Protein 4PSR (pdb70)

B-factor: mean 20.12, std 11.34, range [6.2, 106.69]

Nearest PDB structures (foldseek):
  4ni3-assembly1_A  TM=9.992E-01  e=0.000E+00  Fusarium graminearum
  7lnp-assembly2_C  TM=8.003E-01  e=1.359E-47  Phocaeicola plebeius DSM 17135
  7lk7-assembly1_A  TM=7.945E-01  e=8.583E-47  Phocaeicola plebeius DSM 17135
  7ljj-assembly1_A  TM=7.821E-01  e=1.859E-46  Phocaeicola plebeius DSM 17135
  7lnp-assembly4_E  TM=8.068E-01  e=2.745E-44  Phocaeicola plebeius DSM 17135

Structure (mmCIF, N/CA/C/O backbone):
data_4PSR
#
_entry.id   4PSR
#
_cell.length_a   54.153
_cell.length_b   75.989
_cell.length_c   80.970
_cell.angle_alpha   105.690
_cell.angle_beta   107.320
_cell.angle_gamma   106.930
#
_symmetry.space_group_name_H-M   'P 1'
#
loop_
_entity.id
_entity.type
_entity.pdbx_description
1 polymer 'Alpha-fucosidase GH29'
2 branched alpha-D-mannopyranose-(1-2)-alpha-D-mannopyranose-(1-2)-alpha-D-mannopyranose-(1-3)-[alpha-D-mannopyranose-(1-6)]beta-D-mannopyranose-(1-4)-2-acetamido-2-deoxy-beta-D-glucopyranose-(1-4)-2-acetamido-2-deoxy-beta-D-glucopyranose
3 branched alpha-D-mannopyranose-(1-2)-alpha-D-mannopyranose-(1-2)-alpha-D-mannopyranose-(1-3)-beta-D-mannopyranose-(1-4)-2-acetamido-2-deoxy-beta-D-glucopyranose-(1-4)-2-acetamido-2-deoxy-beta-D-glucopyranose
4 non-polymer 2-acetamido-2-deoxy-beta-D-glucopyranose
5 non-polymer 2-AMINO-2-HYDROXYMETHYL-PROPANE-1,3-DIOL
6 non-polymer 'SODIUM ION'
7 non-polymer GLYCEROL
8 non-polymer beta-L-fucopyranose
9 water water
#
loop_
_atom_site.group_PDB
_atom_site.id
_atom_site.type_symbol
_atom_site.label_atom_id
_atom_site.label_alt_id
_atom_site.label_comp_id
_atom_site.label_asym_id
_atom_site.label_entity_id
_atom_site.label_seq_id
_atom_site.pdbx_PDB_ins_code
_atom_site.Cartn_x
_atom_site.Cartn_y
_atom_site.Cartn_z
_atom_site.occupancy
_atom_site.B_iso_or_equiv
_atom_site.auth_seq_id
_atom_site.auth_comp_id
_atom_site.auth_asym_id
_atom_site.auth_atom_id
_atom_site.pdbx_PDB_model_num
ATOM 1 N N . GLY A 1 5 ? 23.542 26.628 43.663 1.00 45.32 5 GLY A N 1
ATOM 2 C CA . GLY A 1 5 ? 23.512 25.178 43.665 1.00 26.99 5 GLY A CA 1
ATOM 3 C C . GLY A 1 5 ? 24.541 24.598 42.715 1.00 31.55 5 GLY A C 1
ATOM 4 O O . GLY A 1 5 ? 25.152 25.326 41.931 1.00 28.71 5 GLY A O 1
ATOM 7 N N . PRO A 1 6 ? 24.733 23.276 42.752 1.00 28.86 6 PRO A N 1
ATOM 8 C CA . PRO A 1 6 ? 25.831 22.748 41.938 1.00 31.25 6 PRO A CA 1
ATOM 9 C C . PRO A 1 6 ? 25.552 22.682 40.440 1.00 27.25 6 PRO A C 1
ATOM 10 O O . PRO A 1 6 ? 26.492 22.433 39.698 1.00 29.96 6 PRO A O 1
ATOM 21 N N . TYR A 1 7 ? 24.309 22.873 39.996 1.00 18.03 7 TYR A N 1
ATOM 22 C CA . TYR A 1 7 ? 23.996 22.759 38.580 1.00 15.52 7 TYR A CA 1
ATOM 23 C C . TYR A 1 7 ? 24.216 24.050 37.841 1.00 17.29 7 TYR A C 1
ATOM 24 O O . TYR A 1 7 ? 23.876 25.118 38.331 1.00 17.34 7 TYR A O 1
ATOM 42 N N . GLU A 1 8 ? 24.786 23.931 36.649 1.00 19.08 8 GLU A N 1
ATOM 43 C CA . GLU A 1 8 ? 24.923 25.049 35.735 1.00 16.89 8 GLU A CA 1
ATOM 44 C C . GLU A 1 8 ? 24.005 24.823 34.560 1.00 16.02 8 GLU A C 1
ATOM 45 O O . GLU A 1 8 ? 23.590 23.689 34.306 1.00 16.08 8 GLU A O 1
ATOM 57 N N . ALA A 1 9 ? 23.694 25.884 33.833 1.00 14.95 9 ALA A N 1
ATOM 58 C CA . ALA A 1 9 ? 22.828 25.805 32.671 1.00 15.52 9 ALA A CA 1
ATOM 59 C C . ALA A 1 9 ? 23.572 25.288 31.428 1.00 14.44 9 ALA A C 1
ATOM 60 O O . ALA A 1 9 ? 23.732 26.000 30.425 1.00 16.68 9 ALA A O 1
ATOM 67 N N . THR A 1 10 ? 24.002 24.026 31.509 1.00 18.42 10 THR A N 1
ATOM 68 C CA . THR A 1 10 ? 24.601 23.297 30.392 1.00 16.39 10 THR A CA 1
ATOM 69 C C . THR A 1 10 ? 24.076 21.865 30.355 1.00 16.51 10 THR A C 1
ATOM 70 O O . THR A 1 10 ? 23.598 21.327 31.369 1.00 15.79 10 THR A O 1
ATOM 81 N N . TRP A 1 11 ? 24.163 21.220 29.200 1.00 15.53 11 TRP A N 1
ATOM 82 C CA . TRP A 1 11 ? 23.684 19.836 29.102 1.00 15.63 11 TRP A CA 1
ATOM 83 C C . TRP A 1 11 ? 24.543 18.924 29.964 1.00 13.78 11 TRP A C 1
ATOM 84 O O . TRP A 1 11 ? 24.042 18.058 30.673 1.00 15.42 11 TRP A O 1
ATOM 105 N N . GLU A 1 12 ? 25.848 19.148 29.963 1.00 17.55 12 GLU A N 1
ATOM 106 C CA . GLU A 1 12 ? 26.738 18.257 30.648 1.00 15.83 12 GLU A CA 1
ATOM 107 C C . GLU A 1 12 ? 26.548 18.331 32.175 1.00 16.97 12 GLU A C 1
ATOM 108 O O . GLU A 1 12 ? 26.603 17.314 32.864 1.00 19.73 12 GLU A O 1
ATOM 120 N N . SER A 1 13 ? 26.264 19.522 32.697 1.00 16.89 13 SER A N 1
ATOM 121 C CA . SER A 1 13 ? 26.012 19.686 34.132 1.00 14.80 13 SER A CA 1
ATOM 122 C C . SER A 1 13 ? 24.660 19.061 34.551 1.00 14.13 13 SER A C 1
ATOM 123 O O . SER A 1 13 ? 24.591 18.287 35.501 1.00 15.79 13 SER A O 1
ATOM 131 N N . THR A 1 14 ? 23.617 19.403 33.799 1.00 14.53 14 THR A N 1
ATOM 132 C CA . THR A 1 14 ? 22.268 18.935 34.132 1.00 13.05 14 THR A CA 1
ATOM 133 C C . THR A 1 14 ? 22.110 17.431 33.894 1.00 16.57 14 THR A C 1
ATOM 134 O O . THR A 1 14 ? 21.277 16.810 34.545 1.00 14.56 14 THR A O 1
ATOM 145 N N . ASP A 1 15 ? 22.931 16.831 33.021 1.00 14.91 15 ASP A N 1
ATOM 146 C CA . ASP A 1 15 ? 22.893 15.386 32.766 1.00 15.21 15 ASP A CA 1
ATOM 147 C C . ASP A 1 15 ? 23.103 14.613 34.060 1.00 15.81 15 ASP A C 1
ATOM 148 O O . ASP A 1 15 ? 22.626 13.472 34.208 1.00 16.05 15 ASP A O 1
ATOM 157 N N . LYS A 1 16 ? 23.841 15.185 35.003 1.00 15.64 16 LYS A N 1
ATOM 158 C CA . LYS A 1 16 ? 24.157 14.463 36.225 1.00 15.96 16 LYS A CA 1
ATOM 159 C C . LYS A 1 16 ? 22.962 14.288 37.186 1.00 17.18 16 LYS A C 1
ATOM 160 O O . LYS A 1 16 ? 23.022 13.511 38.134 1.00 17.31 16 LYS A O 1
ATOM 179 N N . HIS A 1 17 ? 21.889 15.037 36.954 1.00 15.28 17 HIS A N 1
ATOM 180 C CA . HIS A 1 17 ? 20.678 14.861 37.743 1.00 13.21 17 HIS A CA 1
ATOM 181 C C . HIS A 1 17 ? 20.103 13.472 37.516 1.00 12.38 17 HIS A C 1
ATOM 182 O O . HIS A 1 17 ? 20.050 13.002 36.385 1.00 13.70 17 HIS A O 1
ATOM 195 N N . ASN A 1 18 ? 19.676 12.830 38.596 1.00 12.57 18 ASN A N 1
ATOM 196 C CA . ASN A 1 18 ? 19.105 11.477 38.527 1.00 13.88 18 ASN A CA 1
ATOM 197 C C . ASN A 1 18 ? 17.667 11.594 38.023 1.00 12.75 18 ASN A C 1
ATOM 198 O O . ASN A 1 18 ? 16.802 12.135 38.718 1.00 13.84 18 ASN A O 1
ATOM 209 N N . ALA A 1 19 ? 17.417 11.105 36.817 1.00 12.01 19 ALA A N 1
ATOM 210 C CA . ALA A 1 19 ? 16.151 11.371 36.146 1.00 11.69 19 ALA A CA 1
ATOM 211 C C . ALA A 1 19 ? 14.931 10.815 36.879 1.00 12.40 19 ALA A C 1
ATOM 212 O O . ALA A 1 19 ? 13.921 11.491 37.015 1.00 12.42 19 ALA A O 1
ATOM 219 N N . ALA A 1 20 ? 15.048 9.573 37.299 1.00 11.09 20 ALA A N 1
ATOM 220 C CA . ALA A 1 20 ? 13.918 8.813 37.865 1.00 10.76 20 ALA A CA 1
ATOM 221 C C . ALA A 1 20 ? 14.350 8.258 39.211 1.00 11.21 20 ALA A C 1
ATOM 222 O O . ALA A 1 20 ? 14.894 7.144 39.291 1.00 12.30 20 ALA A O 1
ATOM 229 N N . PRO A 1 21 ? 14.120 9.024 40.280 1.00 12.22 21 PRO A N 1
ATOM 230 C CA . PRO A 1 21 ? 14.567 8.560 41.607 1.00 11.40 21 PRO A CA 1
ATOM 231 C C . PRO A 1 21 ? 13.730 7.375 42.087 1.00 11.28 21 PRO A C 1
ATOM 232 O O . PRO A 1 21 ? 12.654 7.107 41.563 1.00 12.04 21 PRO A O 1
ATOM 243 N N . GLU A 1 22 ? 14.227 6.660 43.081 1.00 11.33 22 GLU A N 1
ATOM 244 C CA . GLU A 1 22 ? 13.558 5.448 43.537 1.00 11.92 22 GLU A CA 1
ATOM 245 C C . GLU A 1 22 ? 12.110 5.684 43.976 1.00 10.86 22 GLU A C 1
ATOM 246 O O . GLU A 1 22 ? 11.247 4.847 43.646 1.00 10.97 22 GLU A O 1
ATOM 258 N N . TRP A 1 23 ? 11.802 6.792 44.637 1.00 10.89 23 TRP A N 1
ATOM 259 C CA . TRP A 1 23 ? 10.415 7.008 45.065 1.00 11.32 23 TRP A CA 1
ATOM 260 C C . TRP A 1 23 ? 9.465 7.076 43.856 1.00 10.97 23 TRP A C 1
ATOM 261 O O . TRP A 1 23 ? 8.294 6.643 43.941 1.00 12.30 23 TRP A O 1
ATOM 282 N N . TYR A 1 24 ? 9.948 7.631 42.749 1.00 10.28 24 TYR A N 1
ATOM 283 C CA . TYR A 1 24 ? 9.132 7.792 41.555 1.00 10.32 24 TYR A CA 1
ATOM 284 C C . TYR A 1 24 ? 8.939 6.456 40.855 1.00 10.34 24 TYR A C 1
ATOM 285 O O . TYR A 1 24 ? 7.850 6.145 40.390 1.00 11.32 24 TYR A O 1
ATOM 303 N N . ARG A 1 25 ? 9.972 5.630 40.820 1.00 10.11 25 ARG A N 1
ATOM 304 C CA . ARG A 1 25 ? 9.842 4.281 40.295 1.00 9.84 25 ARG A CA 1
ATOM 305 C C . ARG A 1 25 ? 8.911 3.427 41.154 1.00 10.40 25 ARG A C 1
ATOM 306 O O . ARG A 1 25 ? 8.208 2.542 40.637 1.00 12.37 25 ARG A O 1
ATOM 327 N N . ASP A 1 26 ? 8.882 3.699 42.451 1.00 11.10 26 ASP A N 1
ATOM 328 C CA . ASP A 1 26 ? 8.018 2.951 43.347 1.00 11.10 26 ASP A CA 1
ATOM 329 C C . ASP A 1 26 ? 6.556 3.346 43.206 1.00 10.02 26 ASP A C 1
ATOM 330 O O . ASP A 1 26 ? 5.667 2.581 43.590 1.00 11.19 26 ASP A O 1
ATOM 339 N N . ALA A 1 27 ? 6.309 4.565 42.748 1.00 10.80 27 ALA A N 1
ATOM 340 C CA . ALA A 1 27 ? 4.988 5.176 42.842 1.00 10.85 27 ALA A CA 1
ATOM 341 C C . ALA A 1 27 ? 3.932 4.575 41.932 1.00 9.86 27 ALA A C 1
ATOM 342 O O . ALA A 1 27 ? 2.802 4.382 42.378 1.00 10.53 27 ALA A O 1
ATOM 349 N N . LYS A 1 28 ? 4.305 4.350 40.671 1.00 8.87 28 LYS A N 1
ATOM 350 C CA . LYS A 1 28 ? 3.507 3.690 39.634 1.00 9.18 28 LYS A CA 1
ATOM 351 C C . LYS A 1 28 ? 2.313 4.439 39.072 1.00 10.02 28 LYS A C 1
ATOM 352 O O . LYS A 1 28 ? 2.130 4.452 37.850 1.00 11.03 28 LYS A O 1
ATOM 371 N N . PHE A 1 29 ? 1.498 5.030 39.938 1.00 10.39 29 PHE A N 1
ATOM 372 C CA . PHE A 1 29 ? 0.191 5.564 39.568 1.00 9.28 29 PHE A CA 1
ATOM 373 C C . PHE A 1 29 ? 0.029 6.949 40.161 1.00 10.36 29 PHE A C 1
ATOM 374 O O . PHE A 1 29 ? 0.234 7.154 41.361 1.00 11.32 29 PHE A O 1
ATOM 391 N N . GLY A 1 30 ? -0.279 7.920 39.294 1.00 9.98 30 GLY A N 1
ATOM 392 C CA . GLY A 1 30 ? -0.619 9.269 39.697 1.00 9.95 30 GLY A CA 1
ATOM 393 C C . GLY A 1 30 ? -1.860 9.783 38.994 1.00 9.35 30 GLY A C 1
ATOM 394 O O . GLY A 1 30 ? -2.359 9.156 38.047 1.00 9.87 30 GLY A O 1
ATOM 398 N N . VAL A 1 31 ? -2.385 10.907 39.466 1.00 8.78 31 VAL A N 1
ATOM 399 C CA . VAL A 1 31 ? -3.562 11.527 38.887 1.00 8.93 31 VAL A CA 1
ATOM 400 C C . VAL A 1 31 ? -3.362 13.030 38.720 1.00 9.59 31 VAL A C 1
ATOM 401 O O . VAL A 1 31 ? -2.902 13.724 39.614 1.00 9.85 31 VAL A O 1
ATOM 414 N N . TYR A 1 32 ? -3.766 13.551 37.569 1.00 8.96 32 TYR A N 1
ATOM 415 C CA . TYR A 1 32 ? -3.812 14.986 37.342 1.00 9.39 32 TYR A CA 1
ATOM 416 C C . TYR A 1 32 ? -5.103 15.370 36.640 1.00 9.35 32 TYR A C 1
ATOM 417 O O . TYR A 1 32 ? -5.919 14.511 36.334 1.00 8.55 32 TYR A O 1
ATOM 435 N N . TRP A 1 33 ? -5.312 16.667 36.453 1.00 9.62 33 TRP A N 1
ATOM 436 C CA . TRP A 1 33 ? -6.578 17.137 35.923 1.00 8.91 33 TRP A CA 1
ATOM 437 C C . TRP A 1 33 ? -6.408 18.344 35.011 1.00 9.92 33 TRP A C 1
ATOM 438 O O . TRP A 1 33 ? -5.823 19.349 35.390 1.00 10.19 33 TRP A O 1
ATOM 459 N N . HIS A 1 34 ? -6.979 18.207 33.823 1.00 10.37 34 HIS A N 1
ATOM 460 C CA . HIS A 1 34 ? -7.092 19.312 32.879 1.00 9.99 34 HIS A CA 1
ATOM 461 C C . HIS A 1 34 ? -8.360 20.101 33.200 1.00 9.05 34 HIS A C 1
ATOM 462 O O . HIS A 1 34 ? -9.419 19.847 32.634 1.00 11.27 34 HIS A O 1
ATOM 475 N N . TRP A 1 35 ? -8.212 21.092 34.064 1.00 10.59 35 TRP A N 1
ATOM 476 C CA . TRP A 1 35 ? -9.328 21.921 34.490 1.00 9.60 35 TRP A CA 1
ATOM 477 C C . TRP A 1 35 ? -8.871 23.345 34.483 1.00 9.41 35 TRP A C 1
ATOM 478 O O . TRP A 1 35 ? -7.874 23.683 35.112 1.00 11.36 35 TRP A O 1
ATOM 499 N N . GLY A 1 36 ? -9.584 24.202 33.763 1.00 10.40 36 GLY A N 1
ATOM 500 C CA . GLY A 1 36 ? -9.199 25.604 33.698 1.00 10.96 36 GLY A CA 1
ATOM 501 C C . GLY A 1 36 ? -10.166 26.435 32.871 1.00 9.42 36 GLY A C 1
ATOM 502 O O . GLY A 1 36 ? -11.264 26.002 32.614 1.00 10.35 36 GLY A O 1
ATOM 506 N N . ALA A 1 37 ? -9.731 27.623 32.469 1.00 12.07 37 ALA A N 1
ATOM 507 C CA . ALA A 1 37 ? -10.587 28.478 31.664 1.00 10.76 37 ALA A CA 1
ATOM 508 C C . ALA A 1 37 ? -10.900 27.832 30.315 1.00 11.92 37 ALA A C 1
ATOM 509 O O . ALA A 1 37 ? -11.920 28.128 29.721 1.00 11.67 37 ALA A O 1
ATOM 516 N N . PHE A 1 38 ? -10.050 26.915 29.865 1.00 11.92 38 PHE A N 1
ATOM 517 C CA . PHE A 1 38 ? -10.315 26.176 28.625 1.00 12.33 38 PHE A CA 1
ATOM 518 C C . PHE A 1 38 ? -11.498 25.235 28.780 1.00 11.89 38 PHE A C 1
ATOM 519 O O . PHE A 1 38 ? -12.062 24.780 27.781 1.00 12.39 38 PHE A O 1
ATOM 536 N N . THR A 1 39 ? -11.913 24.957 30.021 1.00 10.80 39 THR A N 1
ATOM 537 C CA . THR A 1 39 ? -13.061 24.108 30.276 1.00 9.55 39 THR A CA 1
ATOM 538 C C . THR A 1 39 ? -14.396 24.885 30.177 1.00 10.36 39 THR A C 1
ATOM 539 O O . THR A 1 39 ? -15.462 24.278 30.096 1.00 11.29 39 THR A O 1
ATOM 550 N N . THR A 1 40 ? -14.327 26.212 30.256 1.00 11.45 40 THR A N 1
ATOM 551 C CA . THR A 1 40 ? -15.537 27.025 30.393 1.00 11.05 40 THR A CA 1
ATOM 552 C C . THR A 1 40 ? -16.602 26.717 29.322 1.00 12.61 40 THR A C 1
ATOM 553 O O . THR A 1 40 ? -17.781 26.539 29.651 1.00 13.38 40 THR A O 1
ATOM 564 N N . ALA A 1 41 ? -16.180 26.598 28.062 1.00 11.07 41 ALA A N 1
ATOM 565 C CA . ALA A 1 41 ? -17.138 26.322 26.981 1.00 13.19 41 ALA A CA 1
ATOM 566 C C . ALA A 1 41 ? -17.734 24.913 27.040 1.00 11.55 41 ALA A C 1
ATOM 567 O O . ALA A 1 41 ? -18.808 24.646 26.500 1.00 12.89 41 ALA A O 1
ATOM 574 N N . GLN A 1 42 ? -17.047 24.000 27.725 1.00 12.15 42 GLN A N 1
ATOM 575 C CA . GLN A 1 42 ? -17.470 22.603 27.814 1.00 11.10 42 GLN A CA 1
ATOM 576 C C . GLN A 1 42 ? -17.839 22.052 26.437 1.00 10.69 42 GLN A C 1
ATOM 577 O O . GLN A 1 42 ? -18.826 21.341 26.279 1.00 12.90 42 GLN A O 1
ATOM 591 N N . TYR A 1 43 ? -16.984 22.345 25.462 1.00 11.66 43 TYR A N 1
ATOM 592 C CA . TYR A 1 43 ? -17.238 21.968 24.069 1.00 13.29 43 TYR A CA 1
ATOM 593 C C . TYR A 1 43 ? -15.970 21.535 23.362 1.00 11.76 43 TYR A C 1
ATOM 594 O O . TYR A 1 43 ? -14.947 22.187 23.503 1.00 12.09 43 TYR A O 1
ATOM 612 N N . ALA A 1 44 ? -16.075 20.406 22.640 1.00 12.79 44 ALA A N 1
ATOM 613 C CA . ALA A 1 44 ? -15.028 19.834 21.778 1.00 12.30 44 ALA A CA 1
ATOM 614 C C . ALA A 1 44 ? -13.850 19.231 22.584 1.00 11.00 44 ALA A C 1
ATOM 615 O O . ALA A 1 44 ? -13.736 18.022 22.694 1.00 12.81 44 ALA A O 1
ATOM 622 N N . SER A 1 45 ? -12.979 20.083 23.110 1.00 11.45 45 SER A N 1
ATOM 623 C CA . SER A 1 45 ? -11.831 19.658 23.895 1.00 12.71 45 SER A CA 1
ATOM 624 C C . SER A 1 45 ? -11.192 20.854 24.560 1.00 12.14 45 SER A C 1
ATOM 625 O O . SER A 1 45 ? -11.631 21.996 24.412 1.00 12.38 45 SER A O 1
ATOM 633 N N . GLU A 1 46 ? -10.139 20.565 25.317 1.00 11.52 46 GLU A N 1
ATOM 634 C CA . GLU A 1 46 ? -9.300 21.596 25.895 1.00 12.18 46 GLU A CA 1
ATOM 635 C C . GLU A 1 46 ? -8.582 22.462 24.859 1.00 10.57 46 GLU A C 1
ATOM 636 O O . GLU A 1 46 ? -8.010 23.479 25.228 1.00 11.64 46 GLU A O 1
ATOM 648 N N . TRP A 1 47 ? -8.600 22.061 23.572 1.00 10.28 47 TRP A N 1
ATOM 649 C CA . TRP A 1 47 ? -8.090 22.925 22.495 1.00 10.66 47 TRP A CA 1
ATOM 650 C C . TRP A 1 47 ? -9.122 23.955 22.023 1.00 12.48 47 TRP A C 1
ATOM 651 O O . TRP A 1 47 ? -8.835 24.710 21.105 1.00 11.82 47 TRP A O 1
ATOM 672 N N . TYR A 1 48 ? -10.286 24.016 22.649 1.00 11.31 48 TYR A N 1
ATOM 673 C CA . TYR A 1 48 ? -11.301 25.022 22.265 1.00 10.43 48 TYR A CA 1
ATOM 674 C C . TYR A 1 48 ? -10.744 26.438 22.133 1.00 13.18 48 TYR A C 1
ATOM 675 O O . TYR A 1 48 ? -11.101 27.128 21.186 1.00 12.19 48 TYR A O 1
ATOM 693 N N . PRO A 1 49 ? -9.863 26.891 23.045 1.00 10.97 49 PRO A N 1
ATOM 694 C CA . PRO A 1 49 ? -9.353 28.262 22.894 1.00 11.57 49 PRO A CA 1
ATOM 695 C C . PRO A 1 49 ? -8.649 28.510 21.564 1.00 12.09 49 PRO A C 1
ATOM 696 O O . PRO A 1 49 ? -8.661 29.657 21.076 1.00 12.66 49 PRO A O 1
ATOM 707 N N . ARG A 1 50 ? -7.973 27.488 21.036 1.00 12.54 50 ARG A N 1
ATOM 708 C CA . ARG A 1 50 ? -7.322 27.572 19.719 1.00 12.68 50 ARG A CA 1
ATOM 709 C C . ARG A 1 50 ? -8.354 27.444 18.598 1.00 12.76 50 ARG A C 1
ATOM 710 O O . ARG A 1 50 ? -8.383 28.266 17.655 1.00 12.97 50 ARG A O 1
ATOM 731 N N . ASN A 1 51 ? -9.195 26.423 18.672 1.00 12.68 51 ASN A N 1
ATOM 732 C CA . ASN A 1 51 ? -10.064 26.097 17.539 1.00 12.21 51 ASN A CA 1
ATOM 733 C C . ASN A 1 51 ? -11.268 27.028 17.387 1.00 15.25 51 ASN A C 1
ATOM 734 O O . ASN A 1 51 ? -11.835 27.090 16.301 1.00 14.03 51 ASN A O 1
ATOM 745 N N . MET A 1 52 ? -11.671 27.745 18.430 1.00 12.98 52 MET A N 1
ATOM 746 C CA . MET A 1 52 ? -12.770 28.693 18.322 1.00 11.73 52 MET A CA 1
ATOM 747 C C . MET A 1 52 ? -12.464 29.763 17.256 1.00 13.96 52 MET A C 1
ATOM 748 O O . MET A 1 52 ? -13.391 30.393 16.730 1.00 13.92 52 MET A O 1
ATOM 762 N N . TYR A 1 53 ? -11.189 29.992 16.983 1.00 13.07 53 TYR A N 1
ATOM 763 C CA . TYR A 1 53 ? -10.762 30.978 15.988 1.00 14.14 53 TYR A CA 1
ATOM 764 C C . TYR A 1 53 ? -10.489 30.368 14.608 1.00 16.93 53 TYR A C 1
ATOM 765 O O . TYR A 1 53 ? -10.281 31.101 13.649 1.00 16.17 53 TYR A O 1
ATOM 783 N N . GLU A 1 54 ? -10.428 29.052 14.517 1.00 13.56 54 GLU A N 1
ATOM 784 C CA . GLU A 1 54 ? -9.968 28.392 13.290 1.00 15.25 54 GLU A CA 1
ATOM 785 C C . GLU A 1 54 ? -10.981 28.625 12.162 1.00 15.88 54 GLU A C 1
ATOM 786 O O . GLU A 1 54 ? -12.159 28.436 12.357 1.00 18.20 54 GLU A O 1
ATOM 798 N N . PRO A 1 55 ? -10.504 29.020 10.970 1.00 15.36 55 PRO A N 1
ATOM 799 C CA . PRO A 1 55 ? -11.454 29.201 9.866 1.00 16.09 55 PRO A CA 1
ATOM 800 C C . PRO A 1 55 ? -12.244 27.945 9.560 1.00 16.77 55 PRO A C 1
ATOM 801 O O . PRO A 1 55 ? -11.671 26.861 9.498 1.00 20.01 55 PRO A O 1
ATOM 812 N N . ASP A 1 56 ? -13.551 28.117 9.392 1.00 18.62 56 ASP A N 1
ATOM 813 C CA . ASP A 1 56 ? -14.451 27.052 8.959 1.00 20.86 56 ASP A CA 1
ATOM 814 C C . ASP A 1 56 ? -14.563 25.857 9.928 1.00 23.46 56 ASP A C 1
ATOM 815 O O . ASP A 1 56 ? -15.059 24.792 9.543 1.00 28.46 56 ASP A O 1
ATOM 824 N N . SER A 1 57 ? -14.143 26.004 11.184 1.00 19.89 57 SER A N 1
ATOM 825 C CA . SER A 1 57 ? -14.186 24.844 12.082 1.00 17.98 57 SER A CA 1
ATOM 826 C C . SER A 1 57 ? -15.528 24.677 12.784 1.00 15.14 57 SER A C 1
ATOM 827 O O . SER A 1 57 ? -16.300 25.619 12.912 1.00 16.53 57 SER A O 1
ATOM 835 N N . ASP A 1 58 ? -15.788 23.469 13.265 1.00 15.91 58 ASP A N 1
ATOM 836 C CA . ASP A 1 58 ? -16.972 23.238 14.056 1.00 16.45 58 ASP A CA 1
ATOM 837 C C . ASP A 1 58 ? -16.945 24.084 15.337 1.00 14.84 58 ASP A C 1
ATOM 838 O O . ASP A 1 58 ? -17.979 24.578 15.761 1.00 16.58 58 ASP A O 1
ATOM 847 N N . GLN A 1 59 ? -15.762 24.257 15.918 1.00 14.27 59 GLN A N 1
ATOM 848 C CA . GLN A 1 59 ? -15.641 25.042 17.150 1.00 14.69 59 GLN A CA 1
ATOM 849 C C . GLN A 1 59 ? -15.944 26.504 16.914 1.00 14.74 59 GLN A C 1
ATOM 850 O O . GLN A 1 59 ? -16.613 27.132 17.730 1.00 13.84 59 GLN A O 1
ATOM 864 N N . ARG A 1 60 ? -15.485 27.050 15.793 1.00 14.20 60 ARG A N 1
ATOM 865 C CA . ARG A 1 60 ? -15.831 28.427 15.435 1.00 14.00 60 ARG A CA 1
ATOM 866 C C . ARG A 1 60 ? -17.324 28.590 15.211 1.00 13.50 60 ARG A C 1
ATOM 867 O O . ARG A 1 60 ? -17.895 29.591 15.609 1.00 14.79 60 ARG A O 1
ATOM 888 N N . LYS A 1 61 ? -17.947 27.611 14.557 1.00 15.53 61 LYS A N 1
ATOM 889 C CA . LYS A 1 61 ? -19.383 27.659 14.285 1.00 18.06 61 LYS A CA 1
ATOM 890 C C . LYS A 1 61 ? -20.137 27.685 15.604 1.00 15.10 61 LYS A C 1
ATOM 891 O O . LYS A 1 61 ? -21.029 28.515 15.821 1.00 17.91 61 LYS A O 1
ATOM 910 N N . HIS A 1 62 ? -19.756 26.787 16.519 1.00 13.55 62 HIS A N 1
ATOM 911 C CA . HIS A 1 62 ? -20.398 26.720 17.828 1.00 16.08 62 HIS A CA 1
ATOM 912 C C . HIS A 1 62 ? -20.203 28.040 18.575 1.00 15.35 62 HIS A C 1
ATOM 913 O O . HIS A 1 62 ? -21.148 28.569 19.182 1.00 14.94 62 HIS A O 1
ATOM 926 N N . HIS A 1 63 ? -18.981 28.557 18.548 1.00 14.54 63 HIS A N 1
ATOM 927 C CA . HIS A 1 63 ? -18.673 29.786 19.258 1.00 15.07 63 HIS A CA 1
ATOM 928 C C . HIS A 1 63 ? -19.523 30.938 18.746 1.00 14.65 63 HIS A C 1
ATOM 929 O O . HIS A 1 63 ? -20.073 31.742 19.518 1.00 14.95 63 HIS A O 1
ATOM 942 N N . THR A 1 64 ? -19.602 31.013 17.419 1.00 15.00 64 THR A N 1
ATOM 943 C CA . THR A 1 64 ? -20.308 32.100 16.752 1.00 14.40 64 THR A CA 1
ATOM 944 C C . THR A 1 64 ? -21.801 32.041 17.062 1.00 16.63 64 THR A C 1
ATOM 945 O O . THR A 1 64 ? -22.425 33.067 17.319 1.00 18.07 64 THR A O 1
ATOM 956 N N . GLU A 1 65 ? -22.367 30.832 17.102 1.00 13.31 65 GLU A N 1
ATOM 957 C CA . GLU A 1 65 ? -23.774 30.682 17.453 1.00 14.22 65 GLU A CA 1
ATOM 958 C C . GLU A 1 65 ? -24.109 30.922 18.930 1.00 15.29 65 GLU A C 1
ATOM 959 O O . GLU A 1 65 ? -25.203 31.373 19.266 1.00 19.66 65 GLU A O 1
ATOM 971 N N . THR A 1 66 ? -23.170 30.583 19.815 1.00 14.89 66 THR A N 1
ATOM 972 C CA . THR A 1 66 ? -23.420 30.596 21.258 1.00 14.63 66 THR A CA 1
ATOM 973 C C . THR A 1 66 ? -23.027 31.927 21.924 1.00 12.08 66 THR A C 1
ATOM 974 O O . THR A 1 66 ? -23.745 32.416 22.803 1.00 16.90 66 THR A O 1
ATOM 985 N N . TYR A 1 67 ? -21.906 32.489 21.486 1.00 15.27 67 TYR A N 1
ATOM 986 C CA . TYR A 1 67 ? -21.310 33.679 22.101 1.00 15.67 67 TYR A CA 1
ATOM 987 C C . TYR A 1 67 ? -21.290 34.873 21.159 1.00 15.94 67 TYR A C 1
ATOM 988 O O . TYR A 1 67 ? -21.815 35.949 21.484 1.00 21.64 67 TYR A O 1
ATOM 1006 N N . GLY A 1 68 ? -20.681 34.691 19.999 1.00 17.83 68 GLY A N 1
ATOM 1007 C CA . GLY A 1 68 ? -20.576 35.739 19.003 1.00 20.14 68 GLY A CA 1
ATOM 1008 C C . GLY A 1 68 ? -19.384 35.417 18.138 1.00 20.83 68 GLY A C 1
ATOM 1009 O O . GLY A 1 68 ? -18.628 34.507 18.443 1.00 17.52 68 GLY A O 1
ATOM 1013 N N . PRO A 1 69 ? -19.190 36.150 17.044 1.00 18.79 69 PRO A N 1
ATOM 1014 C CA . PRO A 1 69 ? -17.981 35.897 16.258 1.00 18.25 69 PRO A CA 1
ATOM 1015 C C . PRO A 1 69 ? -16.714 36.015 17.116 1.00 14.46 69 PRO A C 1
ATOM 1016 O O . PRO A 1 69 ? -16.652 36.911 17.953 1.00 16.31 69 PRO A O 1
ATOM 1027 N N . PRO A 1 70 ? -15.728 35.122 16.916 1.00 15.02 70 PRO A N 1
ATOM 1028 C CA . PRO A 1 70 ? -14.589 35.149 17.843 1.00 15.74 70 PRO A CA 1
ATOM 1029 C C . PRO A 1 70 ? -13.767 36.427 17.760 1.00 15.77 70 PRO A C 1
ATOM 1030 O O . PRO A 1 70 ? -13.014 36.774 18.669 1.00 17.03 70 PRO A O 1
ATOM 1041 N N . GLU A 1 71 ? -13.897 37.152 16.641 1.00 17.55 71 GLU A N 1
ATOM 1042 C CA . GLU A 1 71 ? -13.222 38.443 16.501 1.00 16.90 71 GLU A CA 1
ATOM 1043 C C . GLU A 1 71 ? -13.795 39.543 17.421 1.00 14.95 71 GLU A C 1
ATOM 1044 O O . GLU A 1 71 ? -13.108 40.537 17.715 1.00 20.87 71 GLU A O 1
ATOM 1056 N N . GLU A 1 72 ? -15.041 39.368 17.853 1.00 15.61 72 GLU A N 1
ATOM 1057 C CA . GLU A 1 72 ? -15.690 40.254 18.825 1.00 18.25 72 GLU A CA 1
ATOM 1058 C C . GLU A 1 72 ? -15.720 39.638 20.241 1.00 17.53 72 GLU A C 1
ATOM 1059 O O . GLU A 1 72 ? -15.512 40.345 21.223 1.00 19.73 72 GLU A O 1
ATOM 1071 N N . TRP A 1 73 ? -15.984 38.336 20.329 1.00 14.55 73 TRP A N 1
ATOM 1072 C CA . TRP A 1 73 ? -16.114 37.616 21.608 1.00 13.55 73 TRP A CA 1
ATOM 1073 C C . TRP A 1 73 ? -14.914 36.676 21.674 1.00 11.96 73 TRP A C 1
ATOM 1074 O O . TRP A 1 73 ? -15.011 35.485 21.361 1.00 14.08 73 TRP A O 1
ATOM 1095 N N . GLY A 1 74 ? -13.761 37.232 22.026 1.00 12.81 74 GLY A N 1
ATOM 1096 C CA . GLY A 1 74 ? -12.529 36.481 22.024 1.00 12.90 74 GLY A CA 1
ATOM 1097 C C . GLY A 1 74 ? -12.371 35.578 23.241 1.00 12.33 74 GLY A C 1
ATOM 1098 O O . GLY A 1 74 ? -13.147 35.635 24.214 1.00 13.07 74 GLY A O 1
ATOM 1102 N N . TYR A 1 75 ? -11.341 34.740 23.191 1.00 13.43 75 TYR A N 1
ATOM 1103 C CA . TYR A 1 75 ? -11.109 33.778 24.268 1.00 11.61 75 TYR A CA 1
ATOM 1104 C C . TYR A 1 75 ? -10.964 34.467 25.630 1.00 11.66 75 TYR A C 1
ATOM 1105 O O . TYR A 1 75 ? -11.412 33.947 26.658 1.00 11.94 75 TYR A O 1
ATOM 1123 N N . GLU A 1 76 ? -10.380 35.652 25.634 1.00 12.79 76 GLU A N 1
ATOM 1124 C CA . GLU A 1 76 ? -10.175 36.377 26.875 1.00 12.92 76 GLU A CA 1
ATOM 1125 C C . GLU A 1 76 ? -11.489 36.638 27.621 1.00 12.18 76 GLU A C 1
ATOM 1126 O O . GLU A 1 76 ? -11.493 36.788 28.851 1.00 13.41 76 GLU A O 1
ATOM 1138 N N . ASN A 1 77 ? -12.621 36.671 26.912 1.00 12.34 77 ASN A N 1
ATOM 1139 C CA . ASN A 1 77 ? -13.911 36.842 27.589 1.00 13.52 77 ASN A CA 1
ATOM 1140 C C . ASN A 1 77 ? -14.266 35.694 28.557 1.00 12.96 77 ASN A C 1
ATOM 1141 O O . ASN A 1 77 ? -15.051 35.896 29.496 1.00 12.36 77 ASN A O 1
ATOM 1152 N N . PHE A 1 78 ? -13.787 34.468 28.307 1.00 10.98 78 PHE A N 1
ATOM 1153 C CA . PHE A 1 78 ? -14.043 33.380 29.256 1.00 11.20 78 PHE A CA 1
ATOM 1154 C C . PHE A 1 78 ? -13.361 33.643 30.608 1.00 11.20 78 PHE A C 1
ATOM 1155 O O . PHE A 1 78 ? -13.853 33.202 31.655 1.00 11.92 78 PHE A O 1
ATOM 1172 N N . ILE A 1 79 ? -12.244 34.354 30.575 1.00 10.37 79 ILE A N 1
ATOM 1173 C CA . ILE A 1 79 ? -11.464 34.673 31.768 1.00 12.22 79 ILE A CA 1
ATOM 1174 C C . ILE A 1 79 ? -12.009 35.931 32.448 1.00 11.68 79 ILE A C 1
ATOM 1175 O O . ILE A 1 79 ? -12.220 35.943 33.670 1.00 13.34 79 ILE A O 1
ATOM 1191 N N . LYS A 1 80 ? -12.279 36.971 31.666 1.00 11.75 80 LYS A N 1
ATOM 1192 C CA . LYS A 1 80 ? -12.739 38.251 32.239 1.00 13.03 80 LYS A CA 1
ATOM 1193 C C . LYS A 1 80 ? -14.255 38.342 32.406 1.00 14.61 80 LYS A C 1
ATOM 1194 O O . LYS A 1 80 ? -14.755 39.190 33.169 1.00 15.90 80 LYS A O 1
ATOM 1213 N N . GLY A 1 81 ? -14.975 37.436 31.742 1.00 13.08 81 GLY A N 1
ATOM 1214 C CA . GLY A 1 81 ? -16.422 37.365 31.833 1.00 15.63 81 GLY A CA 1
ATOM 1215 C C . GLY A 1 81 ? -17.145 38.194 30.775 1.00 15.53 81 GLY A C 1
ATOM 1216 O O . GLY A 1 81 ? -16.744 39.323 30.428 1.00 17.20 81 GLY A O 1
ATOM 1220 N N . ALA A 1 82 ? -18.220 37.626 30.227 1.00 14.38 82 ALA A N 1
ATOM 1221 C CA . ALA A 1 82 ? -19.064 38.343 29.257 1.00 14.21 82 ALA A CA 1
ATOM 1222 C C . ALA A 1 82 ? -20.394 37.633 29.088 1.00 15.42 82 ALA A C 1
ATOM 1223 O O . ALA A 1 82 ? -20.538 36.480 29.466 1.00 15.18 82 ALA A O 1
ATOM 1230 N N . LYS A 1 83 ? -21.376 38.316 28.507 1.00 14.80 83 LYS A N 1
ATOM 1231 C CA . LYS A 1 83 ? -22.659 37.683 28.238 1.00 15.49 83 LYS A CA 1
ATOM 1232 C C . LYS A 1 83 ? -22.632 36.894 26.943 1.00 16.36 83 LYS A C 1
ATOM 1233 O O . LYS A 1 83 ? -22.038 37.332 25.963 1.00 16.85 83 LYS A O 1
ATOM 1252 N N . ASP A 1 84 ? -23.294 35.749 26.932 1.00 16.59 84 ASP A N 1
ATOM 1253 C CA . ASP A 1 84 ? -23.464 34.990 25.703 1.00 17.67 84 ASP A CA 1
ATOM 1254 C C . ASP A 1 84 ? -24.616 35.585 24.869 1.00 18.76 84 ASP A C 1
ATOM 1255 O O . ASP A 1 84 ? -25.178 36.618 25.240 1.00 17.28 84 ASP A O 1
ATOM 1264 N N . LYS A 1 85 ? -24.942 34.956 23.738 1.00 17.18 85 LYS A N 1
ATOM 1265 C CA . LYS A 1 85 ? -25.925 35.530 22.806 1.00 21.40 85 LYS A CA 1
ATOM 1266 C C . LYS A 1 85 ? -27.339 35.559 23.385 1.00 25.08 85 LYS A C 1
ATOM 1267 O O . LYS A 1 85 ? -28.180 36.336 22.936 1.00 33.35 85 LYS A O 1
ATOM 1286 N N . LYS A 1 86 ? -27.600 34.724 24.383 1.00 20.15 86 LYS A N 1
ATOM 1287 C CA . LYS A 1 86 ? -28.883 34.710 25.085 1.00 20.78 86 LYS A CA 1
ATOM 1288 C C . LYS A 1 86 ? -28.887 35.516 26.390 1.00 21.82 86 LYS A C 1
ATOM 1289 O O . LYS A 1 86 ? -29.836 35.432 27.176 1.00 28.70 86 LYS A O 1
ATOM 1308 N N . GLY A 1 87 ? -27.816 36.274 26.611 1.00 18.97 87 GLY A N 1
ATOM 1309 C CA . GLY A 1 87 ? -27.745 37.220 27.713 1.00 21.67 87 GLY A CA 1
ATOM 1310 C C . GLY A 1 87 ? -27.306 36.622 29.043 1.00 25.50 87 GLY A C 1
ATOM 1311 O O . GLY A 1 87 ? -27.383 37.292 30.074 1.00 26.10 87 GLY A O 1
ATOM 1315 N N . ASN A 1 88 ? -26.826 35.382 29.029 1.00 21.03 88 ASN A N 1
ATOM 1316 C CA . ASN A 1 88 ? -26.306 34.730 30.232 1.00 24.07 88 ASN A CA 1
ATOM 1317 C C . ASN A 1 88 ? -24.852 35.104 30.470 1.00 16.62 88 ASN A C 1
ATOM 1318 O O . ASN A 1 88 ? -24.062 35.068 29.555 1.00 15.48 88 ASN A O 1
ATOM 1329 N N . PHE A 1 89 ? -24.502 35.445 31.703 1.00 18.35 89 PHE A N 1
ATOM 1330 C CA . PHE A 1 89 ? -23.118 35.775 32.032 1.00 15.89 89 PHE A CA 1
ATOM 1331 C C . PHE A 1 89 ? -22.266 34.500 32.074 1.00 15.33 89 PHE A C 1
ATOM 1332 O O . PHE A 1 89 ? -22.635 33.529 32.748 1.00 18.88 89 PHE A O 1
ATOM 1349 N N . VAL A 1 90 ? -21.169 34.507 31.327 1.00 13.28 90 VAL A N 1
ATOM 1350 C CA . VAL A 1 90 ? -20.266 33.372 31.183 1.00 15.37 90 VAL A CA 1
ATOM 1351 C C . VAL A 1 90 ? -18.899 33.749 31.707 1.00 12.54 90 VAL A C 1
ATOM 1352 O O . VAL A 1 90 ? -18.336 34.774 31.334 1.00 12.13 90 VAL A O 1
ATOM 1365 N N . GLN A 1 91 ? -18.342 32.913 32.590 1.00 13.23 91 GLN A N 1
ATOM 1366 C CA . GLN A 1 91 ? -16.984 33.129 33.103 1.00 14.04 91 GLN A CA 1
ATOM 1367 C C . GLN A 1 91 ? -16.470 31.879 33.789 1.00 11.46 91 GLN A C 1
ATOM 1368 O O . GLN A 1 91 ? -17.220 31.184 34.462 1.00 13.60 91 GLN A O 1
ATOM 1382 N N . PHE A 1 92 ? -15.185 31.623 33.659 1.00 11.42 92 PHE A N 1
ATOM 1383 C CA . PHE A 1 92 ? -14.530 30.629 34.515 1.00 12.10 92 PHE A CA 1
ATOM 1384 C C . PHE A 1 92 ? -14.491 31.234 35.928 1.00 11.85 92 PHE A C 1
ATOM 1385 O O . PHE A 1 92 ? -13.722 32.179 36.196 1.00 12.20 92 PHE A O 1
ATOM 1402 N N . LYS A 1 93 ? -15.317 30.707 36.813 1.00 12.99 93 LYS A N 1
ATOM 1403 C CA . LYS A 1 93 ? -15.516 31.300 38.145 1.00 13.86 93 LYS A CA 1
ATOM 1404 C C . LYS A 1 93 ? -16.040 30.256 39.123 1.00 14.60 93 LYS A C 1
ATOM 1405 O O . LYS A 1 93 ? -17.176 30.335 39.603 1.00 14.71 93 LYS A O 1
ATOM 1424 N N . PRO A 1 94 ? -15.223 29.233 39.419 1.00 11.44 94 PRO A N 1
ATOM 1425 C CA . PRO A 1 94 ? -15.655 28.238 40.399 1.00 11.41 94 PRO A CA 1
ATOM 1426 C C . PRO A 1 94 ? -15.829 28.911 41.752 1.00 12.05 94 PRO A C 1
ATOM 1427 O O . PRO A 1 94 ? -15.066 29.790 42.118 1.00 14.49 94 PRO A O 1
ATOM 1438 N N . VAL A 1 95 ? -16.865 28.484 42.455 1.00 12.22 95 VAL A N 1
ATOM 1439 C CA . VAL A 1 95 ? -17.195 29.006 43.785 1.00 12.51 95 VAL A CA 1
ATOM 1440 C C . VAL A 1 95 ? -17.078 27.878 44.813 1.00 11.49 95 VAL A C 1
ATOM 1441 O O . VAL A 1 95 ? -17.660 26.824 44.649 1.00 12.68 95 VAL A O 1
ATOM 1454 N N . LEU A 1 96 ? -16.274 28.099 45.856 1.00 13.39 96 LEU A N 1
ATOM 1455 C CA . LEU A 1 96 ? -16.064 27.082 46.881 1.00 12.94 96 LEU A CA 1
ATOM 1456 C C . LEU A 1 96 ? -17.345 26.621 47.577 1.00 18.04 96 LEU A C 1
ATOM 1457 O O . LEU A 1 96 ? -18.230 27.412 47.870 1.00 14.30 96 LEU A O 1
ATOM 1473 N N . LYS A 1 97 ? -17.418 25.333 47.856 1.00 15.76 97 LYS A N 1
ATOM 1474 C CA . LYS A 1 97 ? -18.491 24.768 48.677 1.00 16.99 97 LYS A CA 1
ATOM 1475 C C . LYS A 1 97 ? -18.639 25.514 50.009 1.00 19.15 97 LYS A C 1
ATOM 1476 O O . LYS A 1 97 ? -19.766 25.791 50.428 1.00 21.16 97 LYS A O 1
ATOM 1495 N N . SER A 1 98 ? -17.523 25.881 50.630 1.00 17.64 98 SER A N 1
ATOM 1496 C CA . SER A 1 98 ? -17.566 26.634 51.897 1.00 20.88 98 SER A CA 1
ATOM 1497 C C . SER A 1 98 ? -18.204 28.021 51.743 1.00 33.04 98 SER A C 1
ATOM 1498 O O . SER A 1 98 ? -18.585 28.642 52.739 1.00 29.04 98 SER A O 1
ATOM 1506 N N . LYS A 1 99 ? -18.310 28.499 50.503 1.00 22.29 99 LYS A N 1
ATOM 1507 C CA . LYS A 1 99 ? -18.991 29.754 50.180 1.00 20.94 99 LYS A CA 1
ATOM 1508 C C . LYS A 1 99 ? -20.355 29.539 49.524 1.00 19.40 99 LYS A C 1
ATOM 1509 O O . LYS A 1 99 ? -20.892 30.464 48.897 1.00 26.50 99 LYS A O 1
ATOM 1528 N N . GLY A 1 100 ? -20.906 28.336 49.614 1.00 19.97 100 GLY A N 1
ATOM 1529 C CA . GLY A 1 100 ? -22.192 28.062 49.012 1.00 20.32 100 GLY A CA 1
ATOM 1530 C C . GLY A 1 100 ? -22.164 27.541 47.589 1.00 25.89 100 GLY A C 1
ATOM 1531 O O . GLY A 1 100 ? -23.221 27.276 47.008 1.00 27.19 100 GLY A O 1
ATOM 1535 N N . GLY A 1 101 ? -20.966 27.385 47.021 1.00 18.42 101 GLY A N 1
ATOM 1536 C CA . GLY A 1 101 ? -20.834 26.896 45.654 1.00 19.36 101 GLY A CA 1
ATOM 1537 C C . GLY A 1 101 ? -20.686 25.384 45.533 1.00 17.34 101 GLY A C 1
ATOM 1538 O O . GLY A 1 101 ? -20.956 24.631 46.478 1.00 19.97 101 GLY A O 1
ATOM 1542 N N . GLU A 1 102 ? -20.255 24.940 44.350 1.00 18.25 102 GLU A N 1
ATOM 1543 C CA . GLU A 1 102 ? -20.191 23.522 44.004 1.00 18.70 102 GLU A CA 1
ATOM 1544 C C . GLU A 1 102 ? -18.758 22.995 43.936 1.00 16.40 102 GLU A C 1
ATOM 1545 O O . GLU A 1 102 ? -18.558 21.786 43.854 1.00 17.62 102 GLU A O 1
ATOM 1557 N N . PHE A 1 103 ? -17.771 23.883 43.966 1.00 14.57 103 PHE A N 1
ATOM 1558 C CA . PHE A 1 103 ? -16.377 23.476 43.862 1.00 13.25 103 PHE A CA 1
ATOM 1559 C C . PHE A 1 103 ? -15.854 23.025 45.237 1.00 13.65 103 PHE A C 1
ATOM 1560 O O . PHE A 1 103 ? -15.684 23.843 46.146 1.00 13.69 103 PHE A O 1
ATOM 1577 N N . ASP A 1 104 ? -15.570 21.732 45.358 1.00 12.85 104 ASP A N 1
ATOM 1578 C CA . ASP A 1 104 ? -15.151 21.136 46.627 1.00 12.02 104 ASP A CA 1
ATOM 1579 C C . ASP A 1 104 ? -13.785 20.466 46.438 1.00 13.03 104 ASP A C 1
ATOM 1580 O O . ASP A 1 104 ? -13.687 19.251 46.267 1.00 12.39 104 ASP A O 1
ATOM 1589 N N . PRO A 1 105 ? -12.716 21.273 46.412 1.00 12.73 105 PRO A N 1
ATOM 1590 C CA . PRO A 1 105 ? -11.415 20.668 46.139 1.00 12.98 105 PRO A CA 1
ATOM 1591 C C . PRO A 1 105 ? -10.989 19.633 47.195 1.00 13.59 105 PRO A C 1
ATOM 1592 O O . PRO A 1 105 ? -10.339 18.652 46.851 1.00 13.10 105 PRO A O 1
ATOM 1603 N N . GLU A 1 106 ? -11.348 19.814 48.462 1.00 14.17 106 GLU A N 1
ATOM 1604 C CA . GLU A 1 106 ? -10.983 18.820 49.471 1.00 14.22 106 GLU A CA 1
ATOM 1605 C C . GLU A 1 106 ? -11.612 17.460 49.169 1.00 14.45 106 GLU A C 1
ATOM 1606 O O . GLU A 1 106 ? -10.929 16.436 49.233 1.00 14.38 106 GLU A O 1
ATOM 1618 N N . ALA A 1 107 ? -12.887 17.448 48.774 1.00 13.07 107 ALA A N 1
ATOM 1619 C CA . ALA A 1 107 ? -13.542 16.200 48.419 1.00 12.11 107 ALA A CA 1
ATOM 1620 C C . ALA A 1 107 ? -12.841 15.525 47.226 1.00 12.00 107 ALA A C 1
ATOM 1621 O O . ALA A 1 107 ? -12.637 14.303 47.218 1.00 12.46 107 ALA A O 1
ATOM 1628 N N . ILE A 1 108 ? -12.462 16.330 46.227 1.00 10.79 108 ILE A N 1
ATOM 1629 C CA . ILE A 1 108 ? -11.796 15.785 45.059 1.00 11.71 108 ILE A CA 1
ATOM 1630 C C . ILE A 1 108 ? -10.469 15.164 45.454 1.00 10.55 108 ILE A C 1
ATOM 1631 O O . ILE A 1 108 ? -10.148 14.072 45.034 1.00 10.66 108 ILE A O 1
ATOM 1647 N N . ILE A 1 109 ? -9.700 15.841 46.300 1.00 10.60 109 ILE A N 1
ATOM 1648 C CA . ILE A 1 109 ? -8.424 15.261 46.719 1.00 11.90 109 ILE A CA 1
ATOM 1649 C C . ILE A 1 109 ? -8.597 13.986 47.562 1.00 10.32 109 ILE A C 1
ATOM 1650 O O . ILE A 1 109 ? -7.802 13.096 47.442 1.00 11.56 109 ILE A O 1
ATOM 1666 N N A LYS A 1 110 ? -9.642 13.908 48.376 0.52 12.31 110 LYS A N 1
ATOM 1667 N N B LYS A 1 110 ? -9.641 13.889 48.374 0.48 12.28 110 LYS A N 1
ATOM 1668 C CA A LYS A 1 110 ? -9.910 12.677 49.109 0.52 11.67 110 LYS A CA 1
ATOM 1669 C CA B LYS A 1 110 ? -9.872 12.643 49.099 0.48 11.56 110 LYS A CA 1
ATOM 1670 C C A LYS A 1 110 ? -10.210 11.514 48.154 0.52 10.69 110 LYS A C 1
ATOM 1671 C C B LYS A 1 110 ? -10.211 11.492 48.147 0.48 10.88 110 LYS A C 1
ATOM 1672 O O A LYS A 1 110 ? -9.762 10.390 48.387 0.52 12.60 110 LYS A O 1
ATOM 1673 O O B LYS A 1 110 ? -9.798 10.355 48.374 0.48 12.51 110 LYS A O 1
ATOM 1710 N N . ILE A 1 111 ? -10.967 11.777 47.085 1.00 11.05 111 ILE A N 1
ATOM 1711 C CA . ILE A 1 111 ? -11.249 10.782 46.058 1.00 11.48 111 ILE A CA 1
ATOM 1712 C C . ILE A 1 111 ? -9.952 10.351 45.346 1.00 10.38 111 ILE A C 1
ATOM 1713 O O . ILE A 1 111 ? -9.703 9.179 45.110 1.00 11.78 111 ILE A O 1
ATOM 1730 N N . VAL A 1 112 ? -9.114 11.328 45.011 1.00 10.78 112 VAL A N 1
ATOM 1731 C CA . VAL A 1 112 ? -7.839 11.015 44.378 1.00 12.56 112 VAL A CA 1
ATOM 1732 C C . VAL A 1 112 ? -6.958 10.142 45.311 1.00 9.04 112 VAL A C 1
ATOM 1733 O O . VAL A 1 112 ? -6.366 9.159 44.890 1.00 10.29 112 VAL A O 1
ATOM 1746 N N A LYS A 1 113 ? -6.888 10.511 46.586 0.55 10.51 113 LYS A N 1
ATOM 1747 N N B LYS A 1 113 ? -6.875 10.497 46.589 0.45 10.43 113 LYS A N 1
ATOM 1748 C CA A LYS A 1 113 ? -6.149 9.713 47.554 0.55 12.45 113 LYS A CA 1
ATOM 1749 C CA B LYS A 1 113 ? -6.103 9.677 47.517 0.45 12.74 113 LYS A CA 1
ATOM 1750 C C A LYS A 1 113 ? -6.714 8.293 47.612 0.55 11.36 113 LYS A C 1
ATOM 1751 C C B LYS A 1 113 ? -6.710 8.274 47.614 0.45 11.43 113 LYS A C 1
ATOM 1752 O O A LYS A 1 113 ? -5.977 7.298 47.607 0.55 11.47 113 LYS A O 1
ATOM 1753 O O B LYS A 1 113 ? -5.993 7.266 47.633 0.45 11.44 113 LYS A O 1
ATOM 1790 N N . GLY A 1 114 ? -8.035 8.209 47.635 1.00 11.96 114 GLY A N 1
ATOM 1791 C CA . GLY A 1 114 ? -8.726 6.931 47.687 1.00 11.91 114 GLY A CA 1
ATOM 1792 C C . GLY A 1 114 ? -8.514 6.041 46.467 1.00 11.14 114 GLY A C 1
ATOM 1793 O O . GLY A 1 114 ? -8.616 4.823 46.545 1.00 13.98 114 GLY A O 1
ATOM 1798 N N . SER A 1 115 ? -8.111 6.648 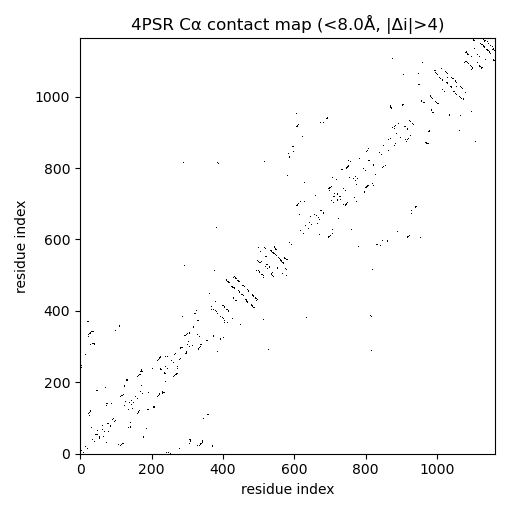45.346 1.00 9.26 115 SER A N 1
ATOM 1799 C CA . SER A 1 115 ? -7.813 5.893 44.117 1.00 12.54 115 SER A CA 1
ATOM 1800 C C . SER A 1 115 ? -6.488 5.124 44.161 1.00 11.28 115 SER A C 1
ATOM 1801 O O . SER A 1 115 ? -6.222 4.307 43.279 1.00 12.54 115 SER A O 1
ATOM 1809 N N . GLY A 1 116 ? -5.641 5.429 45.145 1.00 10.14 116 GLY A N 1
ATOM 1810 C CA . GLY A 1 116 ? -4.330 4.834 45.259 1.00 11.42 116 GLY A CA 1
ATOM 1811 C C . GLY A 1 116 ? -3.213 5.648 44.597 1.00 10.57 116 GLY A C 1
ATOM 1812 O O . GLY A 1 116 ? -2.090 5.185 44.511 1.00 11.57 116 GLY A O 1
ATOM 1816 N N . ALA A 1 117 ? -3.514 6.857 44.136 1.00 10.03 117 ALA A N 1
ATOM 1817 C CA . ALA A 1 117 ? -2.510 7.733 43.526 1.00 8.83 117 ALA A CA 1
ATOM 1818 C C . ALA A 1 117 ? -1.411 8.031 44.559 1.00 11.76 117 ALA A C 1
ATOM 1819 O O . ALA A 1 117 ? -1.722 8.350 45.707 1.00 12.39 117 ALA A O 1
ATOM 1826 N N . ARG A 1 118 ? -0.150 7.951 44.136 1.00 9.98 118 ARG A N 1
ATOM 1827 C CA A ARG A 1 118 ? 0.945 8.321 45.011 0.51 9.59 118 ARG A CA 1
ATOM 1828 C CA B ARG A 1 118 ? 1.006 8.266 44.958 0.49 9.61 118 ARG A CA 1
ATOM 1829 C C . ARG A 1 118 ? 1.546 9.669 44.635 1.00 10.00 118 ARG A C 1
ATOM 1830 O O . ARG A 1 118 ? 2.349 10.217 45.390 1.00 10.57 118 ARG A O 1
ATOM 1871 N N . PHE A 1 119 ? 1.140 10.206 43.485 1.00 10.53 119 PHE A N 1
ATOM 1872 C CA . PHE A 1 119 ? 1.425 11.598 43.110 1.00 10.54 119 PHE A CA 1
ATOM 1873 C C . PHE A 1 119 ? 0.179 12.174 42.469 1.00 9.19 119 PHE A C 1
ATOM 1874 O O . PHE A 1 119 ? -0.567 11.432 41.828 1.00 10.35 119 PHE A O 1
ATOM 1891 N N . ALA A 1 120 ? -0.036 13.473 42.642 1.00 8.48 120 ALA A N 1
ATOM 1892 C CA . ALA A 1 120 ? -1.230 14.110 42.157 1.00 9.37 120 ALA A CA 1
ATOM 1893 C C . ALA A 1 120 ? -1.032 15.600 42.014 1.00 9.49 120 ALA A C 1
ATOM 1894 O O . ALA A 1 120 ? -0.170 16.184 42.683 1.00 10.09 120 ALA A O 1
ATOM 1901 N N . GLY A 1 121 ? -1.837 16.215 41.157 1.00 9.23 121 GLY A N 1
ATOM 1902 C CA . GLY A 1 121 ? -1.849 17.659 41.092 1.00 9.58 121 GLY A CA 1
ATOM 1903 C C . GLY A 1 121 ? -2.502 18.185 39.841 1.00 8.10 121 GLY A C 1
ATOM 1904 O O . GLY A 1 121 ? -2.939 17.418 38.983 1.00 9.91 121 GLY A O 1
ATOM 1908 N N . PRO A 1 122 ? -2.552 19.514 39.716 1.00 9.26 122 PRO A N 1
ATOM 1909 C CA . PRO A 1 122 ? -3.239 20.174 38.604 1.00 9.74 122 PRO A CA 1
ATOM 1910 C C . PRO A 1 122 ? -2.368 20.368 37.364 1.00 10.20 122 PRO A C 1
ATOM 1911 O O . PRO A 1 122 ? -1.146 20.451 37.438 1.00 9.95 122 PRO A O 1
ATOM 1922 N N . VAL A 1 123 ? -3.039 20.509 36.232 1.00 8.94 123 VAL A N 1
ATOM 1923 C CA . VAL A 1 123 ? -2.511 21.323 35.152 1.00 9.13 123 VAL A CA 1
ATOM 1924 C C . VAL A 1 123 ? -2.487 22.750 35.688 1.00 10.15 123 VAL A C 1
ATOM 1925 O O . VAL A 1 123 ? -3.533 23.320 36.023 1.00 10.78 123 VAL A O 1
ATOM 1938 N N . ALA A 1 124 ? -1.295 23.328 35.828 1.00 9.80 124 ALA A N 1
ATOM 1939 C CA . ALA A 1 124 ? -1.161 24.684 36.366 1.00 9.47 124 ALA A CA 1
ATOM 1940 C C . ALA A 1 124 ? -1.280 25.728 35.263 1.00 10.35 124 ALA A C 1
ATOM 1941 O O . ALA A 1 124 ? -1.733 26.856 35.520 1.00 11.45 124 ALA A O 1
ATOM 1948 N N . GLU A 1 125 ? -0.843 25.380 34.046 1.00 10.36 125 GLU A N 1
ATOM 1949 C CA . GLU A 1 125 ? -1.019 26.270 32.887 1.00 9.46 125 GLU A CA 1
ATOM 1950 C C . GLU A 1 125 ? -1.012 25.366 31.662 1.00 9.94 125 GLU A C 1
ATOM 1951 O O . GLU A 1 125 ? -0.039 24.630 31.465 1.00 10.90 125 GLU A O 1
ATOM 1963 N N . HIS A 1 126 ? -2.078 25.422 30.874 1.00 9.52 126 HIS A N 1
ATOM 1964 C CA . HIS A 1 126 ? -2.134 24.657 29.631 1.00 10.05 126 HIS A CA 1
ATOM 1965 C C . HIS A 1 126 ? -1.528 25.509 28.491 1.00 9.64 126 HIS A C 1
ATOM 1966 O O . HIS A 1 126 ? -0.604 26.253 28.740 1.00 10.94 126 HIS A O 1
ATOM 1979 N N . HIS A 1 127 ? -2.020 25.367 27.253 1.00 10.48 127 HIS A N 1
ATOM 1980 C CA . HIS A 1 127 ? -1.505 26.129 26.110 1.00 10.16 127 HIS A CA 1
ATOM 1981 C C . HIS A 1 127 ? -2.151 27.521 25.981 1.00 10.33 127 HIS A C 1
ATOM 1982 O O . HIS A 1 127 ? -1.695 28.309 25.147 1.00 10.74 127 HIS A O 1
ATOM 1995 N N . ASP A 1 128 ? -3.179 27.806 26.785 1.00 11.20 128 ASP A N 1
ATOM 1996 C CA . ASP A 1 128 ? -4.068 28.947 26.599 1.00 10.34 128 ASP A CA 1
ATOM 1997 C C . ASP A 1 128 ? -3.645 30.221 27.320 1.00 10.11 128 ASP A C 1
ATOM 1998 O O . ASP A 1 128 ? -4.417 31.181 27.371 1.00 11.77 128 ASP A O 1
ATOM 2007 N N . GLY A 1 129 ? -2.446 30.243 27.885 1.00 9.57 129 GLY A N 1
ATOM 2008 C CA . GLY A 1 129 ? -1.891 31.464 28.444 1.00 10.89 129 GLY A CA 1
ATOM 2009 C C . GLY A 1 129 ? -2.344 31.903 29.834 1.00 11.26 129 GLY A C 1
ATOM 2010 O O . GLY A 1 129 ? -1.978 33.012 30.285 1.00 11.32 129 GLY A O 1
ATOM 2014 N N . PHE A 1 130 ? -3.137 31.063 30.491 1.00 11.30 130 PHE A N 1
ATOM 2015 C CA . PHE A 1 130 ? -3.758 31.380 31.796 1.00 10.59 130 PHE A CA 1
ATOM 2016 C C . PHE A 1 130 ? -3.006 30.592 32.869 1.00 9.39 130 PHE A C 1
ATOM 2017 O O . PHE A 1 130 ? -3.088 29.360 32.914 1.00 11.26 130 PHE A O 1
ATOM 2034 N N . SER A 1 131 ? -2.252 31.310 33.700 1.00 10.88 131 SER A N 1
ATOM 2035 C CA . SER A 1 131 ? -1.489 30.689 34.790 1.00 11.07 131 SER A CA 1
ATOM 2036 C C . SER A 1 131 ? -2.400 30.548 35.992 1.00 11.78 131 SER A C 1
ATOM 2037 O O . SER A 1 131 ? -2.950 31.542 36.406 1.00 12.99 131 SER A O 1
ATOM 2045 N N . MET A 1 132 ? -2.565 29.358 36.571 1.00 10.79 132 MET A N 1
ATOM 2046 C CA . MET A 1 132 ? -3.586 29.174 37.606 1.00 9.82 132 MET A CA 1
ATOM 2047 C C . MET A 1 132 ? -3.067 29.303 39.039 1.00 10.11 132 MET A C 1
ATOM 2048 O O . MET A 1 132 ? -3.784 28.929 39.997 1.00 10.90 132 MET A O 1
ATOM 2062 N N . TRP A 1 133 ? -1.894 29.897 39.204 1.00 12.56 133 TRP A N 1
ATOM 2063 C CA . TRP A 1 133 ? -1.390 30.318 40.527 1.00 11.87 133 TRP A CA 1
ATOM 2064 C C . TRP A 1 133 ? -1.432 31.861 40.596 1.00 13.51 133 TRP A C 1
ATOM 2065 O O . TRP A 1 133 ? -1.724 32.541 39.604 1.00 13.24 133 TRP A O 1
ATOM 2086 N N . ASP A 1 134 ? -1.160 32.413 41.775 1.00 13.38 134 ASP A N 1
ATOM 2087 C CA . ASP A 1 134 ? -1.079 33.856 41.969 1.00 13.49 134 ASP A CA 1
ATOM 2088 C C . ASP A 1 134 ? 0.216 34.328 41.344 1.00 14.35 134 ASP A C 1
ATOM 2089 O O . ASP A 1 134 ? 1.275 34.233 41.965 1.00 16.94 134 ASP A O 1
ATOM 2098 N N . SER A 1 135 ? 0.154 34.816 40.111 1.00 13.15 135 SER A N 1
ATOM 2099 C CA . SER A 1 135 ? 1.345 35.112 39.315 1.00 13.48 135 SER A CA 1
ATOM 2100 C C . SER A 1 135 ? 1.594 36.609 39.177 1.00 13.06 135 SER A C 1
ATOM 2101 O O . SER A 1 135 ? 0.675 37.373 38.833 1.00 14.81 135 SER A O 1
ATOM 2109 N N . LYS A 1 136 ? 2.818 37.025 39.480 1.00 12.77 136 LYS A N 1
ATOM 2110 C CA . LYS A 1 136 ? 3.270 38.395 39.208 1.00 14.47 136 LYS A CA 1
ATOM 2111 C C . LYS A 1 136 ? 3.696 38.525 37.752 1.00 15.34 136 LYS A C 1
ATOM 2112 O O . LYS A 1 136 ? 3.483 39.563 37.135 1.00 18.11 136 LYS A O 1
ATOM 2131 N N . VAL A 1 137 ? 4.281 37.470 37.184 1.00 13.75 137 VAL A N 1
ATOM 2132 C CA . VAL A 1 137 ? 4.778 37.591 35.812 1.00 13.61 137 VAL A CA 1
ATOM 2133 C C . VAL A 1 137 ? 3.677 37.472 34.767 1.00 14.48 137 VAL A C 1
ATOM 2134 O O . VAL A 1 137 ? 3.864 37.908 33.621 1.00 14.21 137 VAL A O 1
ATOM 2147 N N . ASN A 1 138 ? 2.521 36.916 35.148 1.00 13.42 138 ASN A N 1
ATOM 2148 C CA . ASN A 1 138 ? 1.393 36.789 34.226 1.00 12.56 138 ASN A CA 1
ATOM 2149 C C . ASN A 1 138 ? 0.097 37.199 34.916 1.00 11.20 138 ASN A C 1
ATOM 2150 O O . ASN A 1 138 ? -0.424 36.470 35.761 1.00 12.45 138 ASN A O 1
ATOM 2161 N N . GLU A 1 139 ? -0.430 38.361 34.542 1.00 12.57 139 GLU A N 1
ATOM 2162 C CA . GLU A 1 139 ? -1.685 38.876 35.092 1.00 12.83 139 GLU A CA 1
ATOM 2163 C C . GLU A 1 139 ? -2.908 38.033 34.737 1.00 12.10 139 GLU A C 1
ATOM 2164 O O . GLU A 1 139 ? -3.977 38.152 35.385 1.00 12.70 139 GLU A O 1
ATOM 2176 N N . TRP A 1 140 ? -2.767 37.173 33.728 1.00 11.90 140 TRP A N 1
ATOM 2177 C CA . TRP A 1 140 ? -3.845 36.302 33.314 1.00 10.88 140 TRP A CA 1
ATOM 2178 C C . TRP A 1 140 ? -3.889 35.113 34.253 1.00 11.79 140 TRP A C 1
ATOM 2179 O O . TRP A 1 140 ? -3.295 34.060 33.988 1.00 12.24 140 TRP A O 1
ATOM 2200 N N . ASN A 1 141 ? -4.588 35.296 35.369 1.00 10.39 141 ASN A N 1
ATOM 2201 C CA . ASN A 1 141 ? -4.586 34.288 36.429 1.00 11.93 141 ASN A CA 1
ATOM 2202 C C . ASN A 1 141 ? -5.891 34.398 37.220 1.00 11.29 141 ASN A C 1
ATOM 2203 O O . ASN A 1 141 ? -6.601 35.429 37.162 1.00 12.16 141 ASN A O 1
ATOM 2214 N N . PRO A 1 142 ? -6.245 33.351 37.980 1.00 10.26 142 PRO A N 1
ATOM 2215 C CA . PRO A 1 142 ? -7.539 33.265 38.652 1.00 10.92 142 PRO A CA 1
ATOM 2216 C C . PRO A 1 142 ? -7.601 33.995 39.994 1.00 12.17 142 PRO A C 1
ATOM 2217 O O . PRO A 1 142 ? -8.642 33.952 40.629 1.00 12.05 142 PRO A O 1
ATOM 2228 N N . VAL A 1 143 ? -6.526 34.653 40.385 1.00 11.59 143 VAL A N 1
ATOM 2229 C CA . VAL A 1 143 ? -6.559 35.550 41.547 1.00 13.94 143 VAL A CA 1
ATOM 2230 C C . VAL A 1 143 ? -7.002 36.934 41.063 1.00 13.84 143 VAL A C 1
ATOM 2231 O O . VAL A 1 143 ? -7.891 37.562 41.645 1.00 14.43 143 VAL A O 1
ATOM 2244 N N . ASN A 1 144 ? -6.423 37.412 39.969 1.00 11.63 144 ASN A N 1
ATOM 2245 C CA . ASN A 1 144 ? -6.855 38.698 39.388 1.00 13.29 144 ASN A CA 1
ATOM 2246 C C . ASN A 1 144 ? -8.270 38.674 38.807 1.00 14.43 144 ASN A C 1
ATOM 2247 O O . ASN A 1 144 ? -9.026 39.651 38.903 1.00 17.05 144 ASN A O 1
ATOM 2258 N N . TYR A 1 145 ? -8.604 37.576 38.137 1.00 12.12 145 TYR A N 1
ATOM 2259 C CA . TYR A 1 145 ? -9.858 37.441 37.405 1.00 12.37 145 TYR A CA 1
ATOM 2260 C C . TYR A 1 145 ? -10.641 36.228 37.854 1.00 16.53 145 TYR A C 1
ATOM 2261 O O . TYR A 1 145 ? -10.081 35.312 38.460 1.00 16.19 145 TYR A O 1
ATOM 2279 N N . GLY A 1 146 ? -11.939 36.223 37.598 1.00 14.60 146 GLY A N 1
ATOM 2280 C CA . GLY A 1 146 ? -12.724 35.035 37.803 1.00 11.82 146 GLY A CA 1
ATOM 2281 C C . GLY A 1 146 ? -12.943 34.711 39.274 1.00 15.72 146 GLY A C 1
ATOM 2282 O O . GLY A 1 146 ? -13.533 35.506 40.006 1.00 16.48 146 GLY A O 1
ATOM 2286 N N . PRO A 1 147 ? -12.491 33.526 39.718 1.00 12.59 147 PRO A N 1
ATOM 2287 C CA . PRO A 1 147 ? -12.852 33.089 41.071 1.00 13.05 147 PRO A CA 1
ATOM 2288 C C . PRO A 1 147 ? -12.115 33.820 42.200 1.00 12.20 147 PRO A C 1
ATOM 2289 O O . PRO A 1 147 ? -12.548 33.642 43.343 1.00 13.33 147 PRO A O 1
ATOM 2300 N N . LYS A 1 148 ? -11.058 34.565 41.914 1.00 11.09 148 LYS A N 1
ATOM 2301 C CA . LYS A 1 148 ? -10.245 35.243 42.945 1.00 12.67 148 LYS A CA 1
ATOM 2302 C C . LYS A 1 148 ? -9.660 34.215 43.916 1.00 13.16 148 LYS A C 1
ATOM 2303 O O . LYS A 1 148 ? -9.639 34.433 45.140 1.00 14.36 148 LYS A O 1
ATOM 2322 N N . LEU A 1 149 ? -9.213 33.080 43.362 1.00 12.03 149 LEU A N 1
ATOM 2323 C CA . LEU A 1 149 ? -8.600 31.974 44.103 1.00 11.77 149 LEU A CA 1
ATOM 2324 C C . LEU A 1 149 ? -7.303 31.569 43.445 1.00 10.94 149 LEU A C 1
ATOM 2325 O O . LEU A 1 149 ? -7.205 31.509 42.197 1.00 12.10 149 LEU A O 1
ATOM 2341 N N . ASP A 1 150 ? -6.301 31.302 44.268 1.00 10.75 150 ASP A N 1
ATOM 2342 C CA . ASP A 1 150 ? -5.048 30.721 43.801 1.00 10.23 150 ASP A CA 1
ATOM 2343 C C . ASP A 1 150 ? -5.279 29.209 43.715 1.00 10.96 150 ASP A C 1
ATOM 2344 O O . ASP A 1 150 ? -5.074 28.467 44.698 1.00 11.26 150 ASP A O 1
ATOM 2353 N N . LEU A 1 151 ? -5.797 28.753 42.572 1.00 11.25 151 LEU A N 1
ATOM 2354 C CA . LEU A 1 151 ? -6.211 27.362 42.414 1.00 11.68 151 LEU A CA 1
ATOM 2355 C C . LEU A 1 151 ? -5.056 26.413 42.602 1.00 10.54 151 LEU A C 1
ATOM 2356 O O . LEU A 1 151 ? -5.200 25.396 43.288 1.00 11.25 151 LEU A O 1
ATOM 2372 N N . VAL A 1 152 ? -3.910 26.740 42.015 1.00 10.49 152 VAL A N 1
ATOM 2373 C CA . VAL A 1 152 ? -2.750 25.854 42.119 1.00 11.86 152 VAL A CA 1
ATOM 2374 C C . VAL A 1 152 ? -2.284 25.693 43.583 1.00 11.45 152 VAL A C 1
ATOM 2375 O O . VAL A 1 152 ? -1.982 24.588 43.997 1.00 11.45 152 VAL A O 1
ATOM 2388 N N A LYS A 1 153 ? -2.243 26.780 44.343 0.53 11.20 153 LYS A N 1
ATOM 2389 N N B LYS A 1 153 ? -2.246 26.794 44.333 0.47 11.02 153 LYS A N 1
ATOM 2390 C CA A LYS A 1 153 ? -1.825 26.686 45.743 0.53 12.17 153 LYS A CA 1
ATOM 2391 C CA B LYS A 1 153 ? -1.880 26.751 45.755 0.47 11.29 153 LYS A CA 1
ATOM 2392 C C A LYS A 1 153 ? -2.837 25.892 46.577 0.53 12.12 153 LYS A C 1
ATOM 2393 C C B LYS A 1 153 ? -2.840 25.884 46.552 0.47 12.19 153 LYS A C 1
ATOM 2394 O O A LYS A 1 153 ? -2.432 25.079 47.406 0.53 13.17 153 LYS A O 1
ATOM 2395 O O B LYS A 1 153 ? -2.410 25.048 47.349 0.47 12.78 153 LYS A O 1
ATOM 2432 N N . LEU A 1 154 ? -4.130 26.100 46.327 1.00 11.74 154 LEU A N 1
ATOM 2433 C CA . LEU A 1 154 ? -5.200 25.348 47.008 1.00 12.30 154 LEU A CA 1
ATOM 2434 C C . LEU A 1 154 ? -5.002 23.837 46.746 1.00 12.27 154 LEU A C 1
ATOM 2435 O O . LEU A 1 154 ? -5.041 23.009 47.670 1.00 12.10 154 LEU A O 1
ATOM 2452 N N . TRP A 1 155 ? -4.812 23.456 45.486 1.00 11.71 155 TRP A N 1
ATOM 2453 C CA . TRP A 1 155 ? -4.602 22.054 45.172 1.00 9.67 155 TRP A CA 1
ATOM 2454 C C . TRP A 1 155 ? -3.345 21.516 45.827 1.00 12.37 155 TRP A C 1
ATOM 2455 O O . TRP A 1 155 ? -3.362 20.419 46.403 1.00 11.69 155 TRP A O 1
ATOM 2476 N N . ALA A 1 156 ? -2.260 22.282 45.741 1.00 10.33 156 ALA A N 1
ATOM 2477 C CA . ALA A 1 156 ? -0.988 21.805 46.262 1.00 11.24 156 ALA A CA 1
ATOM 2478 C C . ALA A 1 156 ? -1.063 21.573 47.758 1.00 12.54 156 ALA A C 1
ATOM 2479 O O . ALA A 1 156 ? -0.596 20.555 48.259 1.00 12.13 156 ALA A O 1
ATOM 2486 N N . ASP A 1 157 ? -1.650 22.530 48.480 1.00 12.33 157 ASP A N 1
ATOM 2487 C CA . ASP A 1 157 ? -1.772 22.378 49.934 1.00 11.18 157 ASP A CA 1
ATOM 2488 C C . ASP A 1 157 ? -2.582 21.134 50.299 1.00 12.14 157 ASP A C 1
ATOM 2489 O O . ASP A 1 157 ? -2.215 20.377 51.205 1.00 12.62 157 ASP A O 1
ATOM 2498 N N . LEU A 1 158 ? -3.654 20.894 49.565 1.00 10.34 158 LEU A N 1
ATOM 2499 C CA . LEU A 1 158 ? -4.466 19.695 49.800 1.00 10.46 158 LEU A CA 1
ATOM 2500 C C . LEU A 1 158 ? -3.759 18.397 49.477 1.00 11.20 158 LEU A C 1
ATOM 2501 O O . LEU A 1 158 ? -3.908 17.419 50.220 1.00 11.62 158 LEU A O 1
ATOM 2517 N N . VAL A 1 159 ? -2.994 18.373 48.384 1.00 10.71 159 VAL A N 1
ATOM 2518 C CA . VAL A 1 159 ? -2.221 17.180 48.039 1.00 10.64 159 VAL A CA 1
ATOM 2519 C C . VAL A 1 159 ? -1.234 16.829 49.163 1.00 13.06 159 VAL A C 1
ATOM 2520 O O . VAL A 1 159 ? -1.118 15.678 49.566 1.00 11.86 159 VAL A O 1
ATOM 2533 N N A ARG A 1 160 ? -0.539 17.830 49.689 0.34 10.69 160 ARG A N 1
ATOM 2534 N N B ARG A 1 160 ? -0.545 17.846 49.668 0.32 10.74 160 ARG A N 1
ATOM 2535 N N C ARG A 1 160 ? -0.541 17.835 49.686 0.34 10.70 160 ARG A N 1
ATOM 2536 C CA A ARG A 1 160 ? 0.398 17.596 50.787 0.34 11.86 160 ARG A CA 1
ATOM 2537 C CA B ARG A 1 160 ? 0.382 17.686 50.787 0.32 11.67 160 ARG A CA 1
ATOM 2538 C CA C ARG A 1 160 ? 0.395 17.614 50.790 0.34 11.83 160 ARG A CA 1
ATOM 2539 C C A ARG A 1 160 ? -0.312 17.159 52.074 0.34 12.59 160 ARG A C 1
ATOM 2540 C C B ARG A 1 160 ? -0.322 17.159 52.040 0.32 12.59 160 ARG A C 1
ATOM 2541 C C C ARG A 1 160 ? -0.318 17.152 52.064 0.34 12.58 160 ARG A C 1
ATOM 2542 O O A ARG A 1 160 ? 0.202 16.318 52.797 0.34 13.47 160 ARG A O 1
ATOM 2543 O O B ARG A 1 160 ? 0.189 16.267 52.704 0.32 13.51 160 ARG A O 1
ATOM 2544 O O C ARG A 1 160 ? 0.191 16.294 52.770 0.34 13.55 160 ARG A O 1
ATOM 2605 N N . GLU A 1 161 ? -1.481 17.725 52.358 1.00 11.00 161 GLU A N 1
ATOM 2606 C CA . GLU A 1 161 ? -2.268 17.337 53.546 1.00 15.09 161 GLU A CA 1
ATOM 2607 C C . GLU A 1 161 ? -2.666 15.889 53.465 1.00 15.53 161 GLU A C 1
ATOM 2608 O O . GLU A 1 161 ? -2.852 15.245 54.487 1.00 17.25 161 GLU A O 1
ATOM 2622 N N . ASN A 1 162 ? -2.791 15.380 52.247 1.00 12.44 162 ASN A N 1
ATOM 2623 C CA . ASN A 1 162 ? -3.230 14.017 52.005 1.00 12.32 162 ASN A CA 1
ATOM 2624 C C . ASN A 1 162 ? -2.106 13.038 51.631 1.00 14.61 162 ASN A C 1
ATOM 2625 O O . ASN A 1 162 ? -2.344 11.957 51.116 1.00 15.20 162 ASN A O 1
ATOM 2636 N N A ASP A 1 163 ? -0.879 13.471 51.898 0.56 13.31 163 ASP A N 1
ATOM 2637 N N B ASP A 1 163 ? -0.872 13.390 51.964 0.44 13.42 163 ASP A N 1
ATOM 2638 C CA A ASP A 1 163 ? 0.311 12.628 51.849 0.56 15.50 163 ASP A CA 1
ATOM 2639 C CA B ASP A 1 163 ? 0.259 12.470 51.822 0.44 15.08 163 ASP A CA 1
ATOM 2640 C C A ASP A 1 163 ? 0.590 11.964 50.500 0.56 16.86 163 ASP A C 1
ATOM 2641 C C B ASP A 1 163 ? 0.377 11.873 50.422 0.44 12.68 163 ASP A C 1
ATOM 2642 O O A ASP A 1 163 ? 0.957 10.780 50.434 0.56 15.30 163 ASP A O 1
ATOM 2643 O O B ASP A 1 163 ? 0.404 10.648 50.229 0.44 12.32 163 ASP A O 1
ATOM 2660 N N . MET A 1 164 ? 0.453 12.764 49.443 1.00 12.30 164 MET A N 1
ATOM 2661 C CA . MET A 1 164 ? 0.853 12.397 48.096 1.00 10.91 164 MET A CA 1
ATOM 2662 C C . MET A 1 164 ? 1.932 13.383 47.655 1.00 11.34 164 MET A C 1
ATOM 2663 O O . MET A 1 164 ? 1.977 14.533 48.107 1.00 12.54 164 MET A O 1
ATOM 2678 N N . LYS A 1 165 ? 2.809 12.912 46.783 1.00 10.01 165 LYS A N 1
ATOM 2679 C CA . LYS A 1 165 ? 3.751 13.790 46.086 1.00 10.02 165 LYS A CA 1
ATOM 2680 C C . LYS A 1 165 ? 2.985 14.679 45.124 1.00 10.80 165 LYS A C 1
ATOM 2681 O O . LYS A 1 165 ? 1.923 14.307 44.616 1.00 10.51 165 LYS A O 1
ATOM 2700 N N . LEU A 1 166 ? 3.537 15.849 44.846 1.00 10.40 166 LEU A N 1
ATOM 2701 C CA . LEU A 1 166 ? 2.879 16.849 44.015 1.00 8.96 166 LEU A CA 1
ATOM 2702 C C . LEU A 1 166 ? 3.467 16.871 42.601 1.00 10.18 166 LEU A C 1
ATOM 2703 O O . LEU A 1 166 ? 4.683 17.108 42.420 1.00 10.39 166 LEU A O 1
ATOM 2719 N N . VAL A 1 167 ? 2.594 16.654 41.615 1.00 9.07 167 VAL A N 1
ATOM 2720 C CA . VAL A 1 167 ? 2.925 16.904 40.213 1.00 8.98 167 VAL A CA 1
ATOM 2721 C C . VAL A 1 167 ? 2.230 18.181 39.757 1.00 10.05 167 VAL A C 1
ATOM 2722 O O . VAL A 1 167 ? 1.062 18.437 40.102 1.00 10.48 167 VAL A O 1
ATOM 2735 N N . ILE A 1 168 ? 2.958 18.967 38.966 1.00 9.07 168 ILE A N 1
ATOM 2736 C CA . ILE A 1 168 ? 2.401 20.148 38.303 1.00 9.58 168 ILE A CA 1
ATOM 2737 C C . ILE A 1 168 ? 2.644 20.005 36.805 1.00 9.44 168 ILE A C 1
ATOM 2738 O O . ILE A 1 168 ? 3.796 19.782 36.398 1.00 10.73 168 ILE A O 1
ATOM 2754 N N . ALA A 1 169 ? 1.591 20.118 36.006 1.00 9.24 169 ALA A N 1
ATOM 2755 C CA . ALA A 1 169 ? 1.704 20.076 34.536 1.00 10.02 169 ALA A CA 1
ATOM 2756 C C . ALA A 1 169 ? 1.692 21.467 33.945 1.00 11.10 169 ALA A C 1
ATOM 2757 O O . ALA A 1 169 ? 0.866 22.335 34.286 1.00 10.50 169 ALA A O 1
ATOM 2764 N N . MET A 1 170 ? 2.647 21.670 33.029 1.00 9.64 170 MET A N 1
ATOM 2765 C CA . MET A 1 170 ? 2.906 22.942 32.378 1.00 10.59 170 MET A CA 1
ATOM 2766 C C . MET A 1 170 ? 2.958 22.728 30.872 1.00 10.31 170 MET A C 1
ATOM 2767 O O . MET A 1 170 ? 3.742 21.903 30.399 1.00 10.25 170 MET A O 1
ATOM 2781 N N . HIS A 1 171 ? 2.128 23.455 30.131 1.00 10.01 171 HIS A N 1
ATOM 2782 C CA . HIS A 1 171 ? 2.041 23.285 28.682 1.00 8.80 171 HIS A CA 1
ATOM 2783 C C . HIS A 1 171 ? 2.233 24.648 27.964 1.00 11.35 171 HIS A C 1
ATOM 2784 O O . HIS A 1 171 ? 1.642 24.904 26.912 1.00 10.81 171 HIS A O 1
ATOM 2797 N N . GLN A 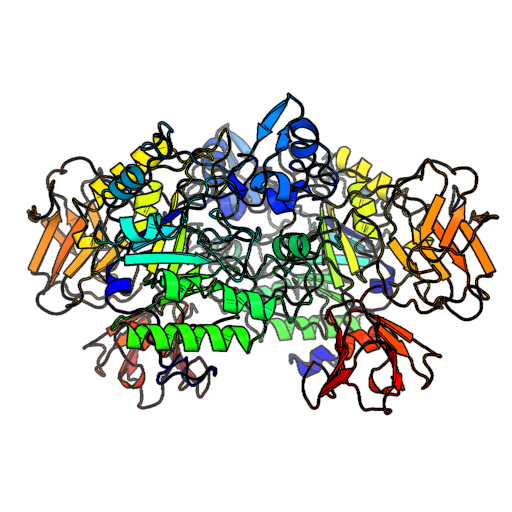1 172 ? 3.102 25.486 28.523 1.00 10.69 172 GLN A N 1
ATOM 2798 C CA . GLN A 1 172 ? 3.131 26.896 28.139 1.00 10.81 172 GLN A CA 1
ATOM 2799 C C . GLN A 1 172 ? 4.045 27.223 26.959 1.00 12.83 172 GLN A C 1
ATOM 2800 O O . GLN A 1 172 ? 4.048 28.359 26.494 1.00 12.36 172 GLN A O 1
ATOM 2814 N N . ALA A 1 173 ? 4.752 26.232 26.429 1.00 11.39 173 ALA A N 1
ATOM 2815 C CA . ALA A 1 173 ? 5.555 26.453 25.213 1.00 10.92 173 ALA A CA 1
ATOM 2816 C C . ALA A 1 173 ? 4.711 26.619 23.972 1.00 10.64 173 ALA A C 1
ATOM 2817 O O . ALA A 1 173 ? 4.998 27.505 23.134 1.00 11.29 173 ALA A O 1
ATOM 2824 N N . TYR A 1 174 ? 3.683 25.797 23.773 1.00 10.91 174 TYR A N 1
ATOM 2825 C CA . TYR A 1 174 ? 2.943 25.869 22.509 1.00 10.71 174 TYR A CA 1
ATOM 2826 C C . TYR A 1 174 ? 2.103 27.143 22.426 1.00 11.06 174 TYR A C 1
ATOM 2827 O O . TYR A 1 174 ? 1.733 27.612 21.336 1.00 12.60 174 TYR A O 1
ATOM 2845 N N . ASN A 1 175 ? 1.863 27.766 23.582 1.00 12.35 175 ASN A N 1
ATOM 2846 C CA . ASN A 1 175 ? 1.158 29.039 23.635 1.00 10.47 175 ASN A CA 1
ATOM 2847 C C . ASN A 1 175 ? 1.648 30.080 22.616 1.00 11.59 175 ASN A C 1
ATOM 2848 O O . ASN A 1 175 ? 0.815 30.770 22.014 1.00 11.75 175 ASN A O 1
ATOM 2859 N N . TYR A 1 176 ? 2.958 30.182 22.451 1.00 13.08 176 TYR A N 1
ATOM 2860 C CA . TYR A 1 176 ? 3.544 31.161 21.541 1.00 13.64 176 TYR A CA 1
ATOM 2861 C C . TYR A 1 176 ? 4.197 30.514 20.345 1.00 12.89 176 TYR A C 1
ATOM 2862 O O . TYR A 1 176 ? 4.926 31.202 19.601 1.00 14.68 176 TYR A O 1
ATOM 2880 N N . ASN A 1 177 ? 3.968 29.211 20.159 1.00 12.59 177 ASN A N 1
ATOM 2881 C CA . ASN A 1 177 ? 4.517 28.452 19.026 1.00 10.92 177 ASN A CA 1
ATOM 2882 C C . ASN A 1 177 ? 3.421 27.942 18.109 1.00 12.96 177 ASN A C 1
ATOM 2883 O O . ASN A 1 177 ? 3.649 27.019 17.345 1.00 13.41 177 ASN A O 1
ATOM 2894 N N . GLY A 1 178 ? 2.237 28.541 18.166 1.00 11.63 178 GLY A N 1
ATOM 2895 C CA . GLY A 1 178 ? 1.191 28.278 17.205 1.00 12.61 178 GLY A CA 1
ATOM 2896 C C . GLY A 1 178 ? -0.195 28.047 17.761 1.00 11.38 178 GLY A C 1
ATOM 2897 O O . GLY A 1 178 ? -1.161 28.168 17.027 1.00 13.19 178 GLY A O 1
ATOM 2901 N N . PHE A 1 179 ? -0.331 27.736 19.047 1.00 12.35 179 PHE A N 1
ATOM 2902 C CA . PHE A 1 179 ? -1.667 27.427 19.569 1.00 11.40 179 PHE A CA 1
ATOM 2903 C C . PHE A 1 179 ? -2.705 28.468 19.189 1.00 10.07 179 PHE A C 1
ATOM 2904 O O . PHE A 1 179 ? -3.803 28.129 18.767 1.00 11.12 179 PHE A O 1
ATOM 2921 N N . PHE A 1 180 ? -2.347 29.737 19.371 1.00 13.30 180 PHE A N 1
ATOM 2922 C CA . PHE A 1 180 ? -3.275 30.830 19.104 1.00 12.90 180 PHE A CA 1
ATOM 2923 C C . PHE A 1 180 ? -3.040 31.460 17.709 1.00 14.64 180 PHE A C 1
ATOM 2924 O O . PHE A 1 180 ? -3.316 32.626 17.495 1.00 14.32 180 PHE A O 1
ATOM 2941 N N . GLN A 1 181 ? -2.586 30.664 16.753 1.00 12.91 181 GLN A N 1
ATOM 2942 C CA . GLN A 1 181 ? -2.244 31.219 15.423 1.00 12.94 181 GLN A CA 1
ATOM 2943 C C . GLN A 1 181 ? -3.421 31.910 14.729 1.00 16.20 181 GLN A C 1
ATOM 2944 O O . GLN A 1 181 ? -3.197 32.807 13.905 1.00 15.36 181 GLN A O 1
ATOM 2958 N N . TRP A 1 182 ? -4.649 31.494 15.022 1.00 13.33 182 TRP A N 1
ATOM 2959 C CA . TRP A 1 182 ? -5.828 32.060 14.351 1.00 12.48 182 TRP A CA 1
ATOM 2960 C C . TRP A 1 182 ? -6.494 33.234 15.092 1.00 13.91 182 TRP A C 1
ATOM 2961 O O . TRP A 1 182 ? -7.491 33.791 14.603 1.00 16.63 182 TRP A O 1
ATOM 2982 N N . ALA A 1 183 ? -5.994 33.572 16.286 1.00 14.21 183 ALA A N 1
ATOM 2983 C CA . ALA A 1 183 ? -6.528 34.728 17.007 1.00 15.46 183 ALA A CA 1
ATOM 2984 C C . ALA A 1 183 ? -6.161 36.014 16.281 1.00 14.89 183 ALA A C 1
ATOM 2985 O O . ALA A 1 183 ? -5.071 36.103 15.728 1.00 17.59 183 ALA A O 1
ATOM 2992 N N . PRO A 1 184 ? -7.050 37.025 16.318 1.00 13.60 184 PRO A N 1
ATOM 2993 C CA . PRO A 1 184 ? -6.686 38.307 15.706 1.00 14.49 184 PRO A CA 1
ATOM 2994 C C . PRO A 1 184 ? -5.434 38.893 16.344 1.00 17.71 184 PRO A C 1
ATOM 2995 O O . PRO A 1 184 ? -5.188 38.750 17.552 1.00 17.35 184 PRO A O 1
ATOM 3006 N N . LYS A 1 185 ? -4.639 39.590 15.549 1.00 17.86 185 LYS A N 1
ATOM 3007 C CA . LYS A 1 185 ? -3.551 40.356 16.093 1.00 14.66 185 LYS A CA 1
ATOM 3008 C C . LYS A 1 185 ? -4.099 41.459 16.958 1.00 15.72 185 LYS A C 1
ATOM 3009 O O . LYS A 1 185 ? -5.156 42.041 16.659 1.00 19.86 185 LYS A O 1
ATOM 3028 N N . THR A 1 186 ? -3.390 41.745 18.047 1.00 17.19 186 THR A N 1
ATOM 3029 C CA . THR A 1 186 ? -3.770 42.818 18.951 1.00 15.62 186 THR A CA 1
ATOM 3030 C C . THR A 1 186 ? -2.559 43.668 19.342 1.00 17.33 186 THR A C 1
ATOM 3031 O O . THR A 1 186 ? -1.432 43.159 19.470 1.00 15.66 186 THR A O 1
ATOM 3042 N N . ASN A 1 187 ? -2.801 44.970 19.519 1.00 17.28 187 ASN A N 1
ATOM 3043 C CA . ASN A 1 187 ? -1.808 45.903 20.014 1.00 15.25 187 ASN A CA 1
ATOM 3044 C C . ASN A 1 187 ? -1.881 46.161 21.505 1.00 16.98 187 ASN A C 1
ATOM 3045 O O . ASN A 1 187 ? -1.081 46.909 22.059 1.00 19.31 187 ASN A O 1
ATOM 3055 N N A ASP A 1 188 ? -2.855 45.525 22.159 0.59 16.68 188 ASP A N 1
ATOM 3056 N N B ASP A 1 188 ? -2.856 45.547 22.147 0.41 16.72 188 ASP A N 1
ATOM 3057 C CA A ASP A 1 188 ? -3.004 45.507 23.619 0.59 16.67 188 ASP A CA 1
ATOM 3058 C CA B ASP A 1 188 ? -2.901 45.596 23.578 0.41 17.88 188 ASP A CA 1
ATOM 3059 C C A ASP A 1 188 ? -1.911 44.600 24.194 0.59 15.46 188 ASP A C 1
ATOM 3060 C C B ASP A 1 188 ? -1.853 44.638 24.105 0.41 14.21 188 ASP A C 1
ATOM 3061 O O A ASP A 1 188 ? -2.002 43.377 24.048 0.59 15.57 188 ASP A O 1
ATOM 3062 O O B ASP A 1 188 ? -1.920 43.433 23.854 0.41 17.74 188 ASP A O 1
ATOM 3079 N N . THR A 1 189 ? -0.904 45.169 24.851 1.00 14.73 189 THR A N 1
ATOM 3080 C CA . THR A 1 189 ? 0.240 44.385 25.274 1.00 14.86 189 THR A CA 1
ATOM 3081 C C . THR A 1 189 ? -0.151 43.328 26.306 1.00 15.07 189 THR A C 1
ATOM 3082 O O . THR A 1 189 ? 0.468 42.260 26.361 1.00 13.66 189 THR A O 1
ATOM 3094 N N . SER A 1 190 ? -1.168 43.590 27.120 1.00 14.02 190 SER A N 1
ATOM 3095 C CA . SER A 1 190 ? -1.605 42.575 28.078 1.00 15.21 190 SER A CA 1
ATOM 3096 C C . SER A 1 190 ? -2.225 41.401 27.337 1.00 13.32 190 SER A C 1
ATOM 3097 O O . SER A 1 190 ? -1.887 40.235 27.593 1.00 13.61 190 SER A O 1
ATOM 3105 N N . LEU A 1 191 ? -3.109 41.687 26.388 1.00 13.77 191 LEU A N 1
ATOM 3106 C CA . LEU A 1 191 ? -3.718 40.640 25.599 1.00 11.74 191 LEU A CA 1
ATOM 3107 C C . LEU A 1 191 ? -2.692 39.858 24.771 1.00 13.28 191 LEU A C 1
ATOM 3108 O O . LEU A 1 191 ? -2.832 38.648 24.590 1.00 13.52 191 LEU A O 1
ATOM 3124 N N . GLN A 1 192 ? -1.652 40.523 24.290 1.00 12.70 192 GLN A N 1
ATOM 3125 C CA . GLN A 1 192 ? -0.575 39.829 23.607 1.00 13.86 192 GLN A CA 1
ATOM 3126 C C . GLN A 1 192 ? 0.038 38.746 24.486 1.00 12.15 192 GLN A C 1
ATOM 3127 O O . GLN A 1 192 ? 0.412 37.685 23.991 1.00 13.30 192 GLN A O 1
ATOM 3141 N N . LYS A 1 193 ? 0.155 39.016 25.778 1.00 11.58 193 LYS A N 1
ATOM 3142 C CA . LYS A 1 193 ? 0.724 38.025 26.691 1.00 11.75 193 LYS A CA 1
ATOM 3143 C C . LYS A 1 193 ? -0.170 36.775 26.757 1.00 12.96 193 LYS A C 1
ATOM 3144 O O . LYS A 1 193 ? 0.329 35.648 26.714 1.00 11.83 193 LYS A O 1
ATOM 3163 N N . LEU A 1 194 ? -1.474 36.948 26.862 1.00 10.71 194 LEU A N 1
ATOM 3164 C CA . LEU A 1 194 ? -2.394 35.802 26.860 1.00 11.98 194 LEU A CA 1
ATOM 3165 C C . LEU A 1 194 ? -2.250 34.955 25.584 1.00 11.06 194 LEU A C 1
ATOM 3166 O O . LEU A 1 194 ? -2.175 33.714 25.634 1.00 11.93 194 LEU A O 1
ATOM 3182 N N . LEU A 1 195 ? -2.212 35.649 24.447 1.00 11.94 195 LEU A N 1
ATOM 3183 C CA . LEU A 1 195 ? -2.340 35.036 23.130 1.00 11.41 195 LEU A CA 1
ATOM 3184 C C . LEU A 1 195 ? -0.993 34.696 22.472 1.00 13.75 195 LEU A C 1
ATOM 3185 O O . LEU A 1 195 ? -0.964 34.300 21.305 1.00 14.15 195 LEU A O 1
ATOM 3201 N N . GLY A 1 196 ? 0.102 34.838 23.200 1.00 12.06 196 GLY A N 1
ATOM 3202 C CA . GLY A 1 196 ? 1.411 34.448 22.702 1.00 13.54 196 GLY A CA 1
ATOM 3203 C C . GLY A 1 196 ? 1.915 35.315 21.557 1.00 14.19 196 GLY A C 1
ATOM 3204 O O . GLY A 1 196 ? 2.587 34.793 20.659 1.00 15.45 196 GLY A O 1
ATOM 3208 N N . GLN A 1 197 ? 1.603 36.614 21.586 1.00 13.48 197 GLN A N 1
ATOM 3209 C CA . GLN A 1 197 ? 1.977 37.556 20.533 1.00 13.93 197 GLN A CA 1
ATOM 3210 C C . GLN A 1 197 ? 3.081 38.523 20.942 1.00 15.98 197 GLN A C 1
ATOM 3211 O O . GLN A 1 197 ? 3.342 39.473 20.226 1.00 17.73 197 GLN A O 1
ATOM 3225 N N . LEU A 1 198 ? 3.718 38.318 22.085 1.00 12.80 198 LEU A N 1
ATOM 3226 C CA . LEU A 1 198 ? 4.819 39.189 22.482 1.00 15.45 198 LEU A CA 1
ATOM 3227 C C . LEU A 1 198 ? 6.037 38.862 21.628 1.00 16.28 198 LEU A C 1
ATOM 3228 O O . LEU A 1 198 ? 6.081 37.814 20.991 1.00 15.14 198 LEU A O 1
ATOM 3244 N N . PRO A 1 199 ? 7.054 39.732 21.636 1.00 15.56 199 PRO A N 1
ATOM 3245 C CA . PRO A 1 199 ? 8.286 39.366 20.930 1.00 16.70 199 PRO A CA 1
ATOM 3246 C C . PRO A 1 199 ? 8.839 38.041 21.432 1.00 18.22 199 PRO A C 1
ATOM 3247 O O . PRO A 1 199 ? 8.708 37.708 22.622 1.00 15.53 199 PRO A O 1
ATOM 3258 N N A ARG A 1 200 ? 9.481 37.247 20.575 0.55 14.58 200 ARG A N 1
ATOM 3259 N N B ARG A 1 200 ? 9.371 37.294 20.489 0.45 18.01 200 ARG A N 1
ATOM 3260 C CA A ARG A 1 200 ? 9.908 35.897 20.969 0.55 16.05 200 ARG A CA 1
ATOM 3261 C CA B ARG A 1 200 ? 9.825 35.955 20.701 0.45 17.80 200 ARG A CA 1
ATOM 3262 C C A ARG A 1 200 ? 10.914 35.892 22.122 0.55 14.29 200 ARG A C 1
ATOM 3263 C C B ARG A 1 200 ? 10.719 35.864 21.925 0.45 15.61 200 ARG A C 1
ATOM 3264 O O A ARG A 1 200 ? 10.866 34.996 22.961 0.55 15.98 200 ARG A O 1
ATOM 3265 O O B ARG A 1 200 ? 10.517 34.990 22.762 0.45 13.51 200 ARG A O 1
ATOM 3306 N N A ASP A 1 201 ? 11.812 36.867 22.198 0.55 16.33 201 ASP A N 1
ATOM 3307 N N B ASP A 1 201 ? 11.677 36.778 22.045 0.45 15.50 201 ASP A N 1
ATOM 3308 C CA A ASP A 1 201 ? 12.758 36.874 23.308 0.55 18.50 201 ASP A CA 1
ATOM 3309 C CA B ASP A 1 201 ? 12.604 36.775 23.174 0.45 16.36 201 ASP A CA 1
ATOM 3310 C C A ASP A 1 201 ? 12.010 37.041 24.630 0.55 17.55 201 ASP A C 1
ATOM 3311 C C B ASP A 1 201 ? 11.871 36.882 24.513 0.45 12.79 201 ASP A C 1
ATOM 3312 O O A ASP A 1 201 ? 12.390 36.447 25.661 0.55 13.75 201 ASP A O 1
ATOM 3313 O O B ASP A 1 201 ? 12.170 36.142 25.456 0.45 13.70 201 ASP A O 1
ATOM 3330 N N . GLU A 1 202 ? 10.927 37.813 24.592 1.00 13.21 202 GLU A N 1
ATOM 3331 C CA . GLU A 1 202 ? 10.119 38.031 25.779 1.00 13.35 202 GLU A CA 1
ATOM 3332 C C . GLU A 1 202 ? 9.326 36.774 26.094 1.00 13.58 202 GLU A C 1
ATOM 3333 O O . GLU A 1 202 ? 9.164 36.437 27.277 1.00 13.32 202 GLU A O 1
ATOM 3346 N N . GLU A 1 203 ? 8.841 36.077 25.071 1.00 12.23 203 GLU A N 1
ATOM 3347 C CA . GLU A 1 203 ? 8.067 34.839 25.285 1.00 11.27 203 GLU A CA 1
ATOM 3348 C C . GLU A 1 203 ? 8.975 33.763 25.863 1.00 12.31 203 GLU A C 1
ATOM 3349 O O . GLU A 1 203 ? 8.553 33.028 26.764 1.00 12.68 203 GLU A O 1
ATOM 3361 N N . ASP A 1 204 ? 10.197 33.628 25.344 1.00 13.89 204 ASP A N 1
ATOM 3362 C CA . ASP A 1 204 ? 11.143 32.644 25.863 1.00 12.16 204 ASP A CA 1
ATOM 3363 C C . ASP A 1 204 ? 11.467 32.940 27.331 1.00 14.37 204 ASP A C 1
ATOM 3364 O O . ASP A 1 204 ? 11.548 32.051 28.179 1.00 13.15 204 ASP A O 1
ATOM 3373 N N . GLN A 1 205 ? 11.660 34.209 27.648 1.00 12.41 205 GLN A N 1
ATOM 3374 C CA . GLN A 1 205 ? 11.900 34.597 29.018 1.00 11.63 205 GLN A CA 1
ATOM 3375 C C . GLN A 1 205 ? 10.692 34.282 29.910 1.00 12.12 205 GLN A C 1
ATOM 3376 O O . GLN A 1 205 ? 10.886 33.815 31.048 1.00 13.42 205 GLN A O 1
ATOM 3390 N N . LEU A 1 206 ? 9.494 34.551 29.422 1.00 13.21 206 LEU A N 1
ATOM 3391 C CA . LEU A 1 206 ? 8.260 34.297 30.153 1.00 11.97 206 LEU A CA 1
ATOM 3392 C C . LEU A 1 206 ? 8.077 32.800 30.381 1.00 11.17 206 LEU A C 1
ATOM 3393 O O . LEU A 1 206 ? 7.570 32.397 31.453 1.00 11.78 206 LEU A O 1
ATOM 3409 N N . TRP A 1 207 ? 8.501 31.956 29.445 1.00 11.52 207 TRP A N 1
ATOM 3410 C CA . TRP A 1 207 ? 8.392 30.499 29.636 1.00 11.03 207 TRP A CA 1
ATOM 3411 C C . TRP A 1 207 ? 9.144 30.086 30.888 1.00 10.95 207 TRP A C 1
ATOM 3412 O O . TRP A 1 207 ? 8.634 29.340 31.742 1.00 11.63 207 TRP A O 1
ATOM 3433 N N . PHE A 1 208 ? 10.372 30.581 31.005 1.00 11.32 208 PHE A N 1
ATOM 3434 C CA . PHE A 1 208 ? 11.206 30.336 32.166 1.00 11.58 208 PHE A CA 1
ATOM 3435 C C . PHE A 1 208 ? 10.647 30.987 33.434 1.00 12.44 208 PHE A C 1
ATOM 3436 O O . PHE A 1 208 ? 10.553 30.333 34.488 1.00 11.49 208 PHE A O 1
ATOM 3453 N N . ASP A 1 209 ? 10.239 32.250 33.330 1.00 12.79 209 ASP A N 1
ATOM 3454 C CA . ASP A 1 209 ? 9.773 32.981 34.512 1.00 13.77 209 ASP A CA 1
ATOM 3455 C C . ASP A 1 209 ? 8.517 32.317 35.095 1.00 11.78 209 ASP A C 1
ATOM 3456 O O . ASP A 1 209 ? 8.328 32.280 36.309 1.00 13.69 209 ASP A O 1
ATOM 3465 N N . LYS A 1 210 ? 7.638 31.802 34.234 1.00 11.19 210 LYS A N 1
ATOM 3466 C CA . LYS A 1 210 ? 6.454 31.078 34.694 1.00 10.16 210 LYS A CA 1
ATOM 3467 C C . LYS A 1 210 ? 6.856 29.829 35.487 1.00 11.04 210 LYS A C 1
ATOM 3468 O O . LYS A 1 210 ? 6.342 29.565 36.602 1.00 10.87 210 LYS A O 1
ATOM 3487 N N . HIS A 1 211 ? 7.748 29.011 34.922 1.00 11.39 211 HIS A N 1
ATOM 3488 C CA . HIS A 1 211 ? 8.252 27.851 35.653 1.00 11.48 211 HIS A CA 1
ATOM 3489 C C . HIS A 1 211 ? 8.877 28.221 36.994 1.00 11.20 211 HIS A C 1
ATOM 3490 O O . HIS A 1 211 ? 8.582 27.603 38.011 1.00 10.90 211 HIS A O 1
ATOM 3503 N N A ARG A 1 212 ? 9.748 29.219 36.987 0.53 10.85 212 ARG A N 1
ATOM 3504 N N B ARG A 1 212 ? 9.764 29.211 37.005 0.47 10.78 212 ARG A N 1
ATOM 3505 C CA A ARG A 1 212 ? 10.470 29.630 38.185 0.53 13.02 212 ARG A CA 1
ATOM 3506 C CA B ARG A 1 212 ? 10.466 29.595 38.231 0.47 13.14 212 ARG A CA 1
ATOM 3507 C C A ARG A 1 212 ? 9.520 30.077 39.300 0.53 12.23 212 ARG A C 1
ATOM 3508 C C B ARG A 1 212 ? 9.486 30.042 39.314 0.47 12.15 212 ARG A C 1
ATOM 3509 O O A ARG A 1 212 ? 9.662 29.679 40.462 0.53 11.96 212 ARG A O 1
ATOM 3510 O O B ARG A 1 212 ? 9.586 29.624 40.472 0.47 11.95 212 ARG A O 1
ATOM 3551 N N . GLU A 1 213 ? 8.556 30.907 38.936 1.00 11.24 213 GLU A N 1
ATOM 3552 C CA . GLU A 1 213 ? 7.602 31.472 39.893 1.00 11.01 213 GLU A CA 1
ATOM 3553 C C . GLU A 1 213 ? 6.737 30.343 40.443 1.00 10.99 213 GLU A C 1
ATOM 3554 O O . GLU A 1 213 ? 6.528 30.223 41.660 1.00 12.20 213 GLU A O 1
ATOM 3567 N N . MET A 1 214 ? 6.228 29.482 39.558 1.00 11.19 214 MET A N 1
ATOM 3568 C CA . MET A 1 214 ? 5.372 28.387 39.989 1.00 10.59 214 MET A CA 1
ATOM 3569 C C . MET A 1 214 ? 6.141 27.452 40.910 1.00 10.30 214 MET A C 1
ATOM 3570 O O . MET A 1 214 ? 5.630 27.017 41.951 1.00 11.29 214 MET A O 1
ATOM 3584 N N . LEU A 1 215 ? 7.381 27.128 40.577 1.00 10.91 215 LEU A N 1
ATOM 3585 C CA . LEU A 1 215 ? 8.042 26.061 41.328 1.00 10.54 215 LEU A CA 1
ATOM 3586 C C . LEU A 1 215 ? 8.540 26.557 42.694 1.00 10.42 215 LEU A C 1
ATOM 3587 O O . LEU A 1 215 ? 8.560 25.782 43.657 1.00 11.90 215 LEU A O 1
ATOM 3603 N N . ASP A 1 216 ? 8.893 27.836 42.786 1.00 11.53 216 ASP A N 1
ATOM 3604 C CA . ASP A 1 216 ? 9.204 28.421 44.082 1.00 14.06 216 ASP A CA 1
ATOM 3605 C C . ASP A 1 216 ? 7.941 28.557 44.943 1.00 15.26 216 ASP A C 1
ATOM 3606 O O . ASP A 1 216 ? 8.013 28.494 46.175 1.00 15.40 216 ASP A O 1
ATOM 3615 N N . HIS A 1 217 ? 6.785 28.698 44.300 1.00 12.19 217 HIS A N 1
ATOM 3616 C CA . HIS A 1 217 ? 5.500 28.902 44.994 1.00 11.48 217 HIS A CA 1
ATOM 3617 C C . HIS A 1 217 ? 4.958 27.625 45.624 1.00 11.45 217 HIS A C 1
ATOM 3618 O O . HIS A 1 217 ? 4.413 27.662 46.722 1.00 14.02 217 HIS A O 1
ATOM 3631 N N . VAL A 1 218 ? 5.107 26.490 44.953 1.00 10.59 218 VAL A N 1
ATOM 3632 C CA . VAL A 1 218 ? 4.515 25.238 45.434 1.00 10.96 218 VAL A CA 1
ATOM 3633 C C . VAL A 1 218 ? 5.485 24.069 45.600 1.00 13.73 218 VAL A C 1
ATOM 3634 O O . VAL A 1 218 ? 5.092 23.006 46.081 1.00 12.82 218 VAL A O 1
ATOM 3647 N N . GLN A 1 219 ? 6.754 24.261 45.267 1.00 12.26 219 GLN A N 1
ATOM 3648 C CA . GLN A 1 219 ? 7.770 23.223 45.450 1.00 9.62 219 GLN A CA 1
ATOM 3649 C C . GLN A 1 219 ? 7.368 21.825 44.924 1.00 11.56 219 GLN A C 1
ATOM 3650 O O . GLN A 1 219 ? 7.380 20.825 45.667 1.00 12.68 219 GLN A O 1
ATOM 3664 N N . PRO A 1 220 ? 7.046 21.744 43.632 1.00 11.21 220 PRO A N 1
ATOM 3665 C CA . PRO A 1 220 ? 6.597 20.455 43.076 1.00 10.78 220 PRO A CA 1
ATOM 3666 C C . PRO A 1 220 ? 7.658 19.359 43.096 1.00 10.70 220 PRO A C 1
ATOM 3667 O O . PRO A 1 220 ? 8.850 19.635 42.886 1.00 11.98 220 PRO A O 1
ATOM 3678 N N . ASP A 1 221 ? 7.210 18.136 43.344 1.00 10.38 221 ASP A N 1
ATOM 3679 C CA . ASP A 1 221 ? 8.048 16.958 43.243 1.00 9.72 221 ASP A CA 1
ATOM 3680 C C . ASP A 1 221 ? 8.285 16.536 41.795 1.00 11.80 221 ASP A C 1
ATOM 3681 O O . ASP A 1 221 ? 9.322 15.943 41.500 1.00 11.65 221 ASP A O 1
ATOM 3690 N N . ILE A 1 222 ? 7.315 16.820 40.941 1.00 11.25 222 ILE A N 1
ATOM 3691 C CA . ILE A 1 222 ? 7.411 16.544 39.515 1.00 10.07 222 ILE A CA 1
ATOM 3692 C C . ILE A 1 222 ? 6.910 17.745 38.754 1.00 10.17 222 ILE A C 1
ATOM 3693 O O . ILE A 1 222 ? 5.839 18.282 39.065 1.00 10.66 222 ILE A O 1
ATOM 3709 N N . ILE A 1 223 ? 7.693 18.226 37.788 1.00 9.18 223 ILE A N 1
ATOM 3710 C CA . ILE A 1 223 ? 7.193 19.209 36.815 1.00 11.14 223 ILE A CA 1
ATOM 3711 C C . ILE A 1 223 ? 7.058 18.511 35.463 1.00 9.71 223 ILE A C 1
ATOM 3712 O O . ILE A 1 223 ? 8.075 18.091 34.854 1.00 10.67 223 ILE A O 1
ATOM 3728 N N . TRP A 1 224 ? 5.822 18.379 35.004 1.00 9.90 224 TRP A N 1
ATOM 3729 C CA . TRP A 1 224 ? 5.484 17.725 33.746 1.00 9.69 224 TRP A CA 1
ATOM 3730 C C . TRP A 1 224 ? 5.415 18.813 32.688 1.00 10.56 224 TRP A C 1
ATOM 3731 O O . TRP A 1 224 ? 4.803 19.862 32.912 1.00 10.02 224 TRP A O 1
ATOM 3752 N N . ASN A 1 225 ? 6.068 18.572 31.538 1.00 11.34 225 ASN A N 1
ATOM 3753 C CA . ASN A 1 225 ? 6.101 19.521 30.417 1.00 11.32 225 ASN A CA 1
ATOM 3754 C C . ASN A 1 225 ? 5.481 18.953 29.172 1.00 9.97 225 ASN A C 1
ATOM 3755 O O . ASN A 1 225 ? 5.714 17.781 28.841 1.00 12.37 225 ASN A O 1
ATOM 3766 N N . ASP A 1 226 ? 4.759 19.780 28.427 1.00 12.43 226 ASP A N 1
ATOM 3767 C CA . ASP A 1 226 ? 4.240 19.399 27.127 1.00 10.35 226 ASP A CA 1
ATOM 3768 C C . ASP A 1 226 ? 5.238 19.762 26.014 1.00 11.89 226 ASP A C 1
ATOM 3769 O O . ASP A 1 226 ? 6.292 20.296 26.282 1.00 11.43 226 ASP A O 1
ATOM 3778 N N . PHE A 1 227 ? 4.839 19.440 24.791 1.00 12.70 227 PHE A N 1
ATOM 3779 C CA . PHE A 1 227 ? 5.680 19.553 23.591 1.00 10.08 227 PHE A CA 1
ATOM 3780 C C . PHE A 1 227 ? 5.970 21.003 23.218 1.00 12.71 227 PHE A C 1
ATOM 3781 O O . PHE A 1 227 ? 5.503 21.937 23.874 1.00 13.45 227 PHE A O 1
ATOM 3798 N N . SER A 1 228 ? 6.727 21.178 22.134 1.00 11.74 228 SER A N 1
ATOM 3799 C CA . SER A 1 228 ? 7.201 22.487 21.635 1.00 11.96 228 SER A CA 1
ATOM 3800 C C . SER A 1 228 ? 8.348 23.017 22.490 1.00 11.78 228 SER A C 1
ATOM 3801 O O . SER A 1 228 ? 8.628 24.225 22.473 1.00 11.41 228 SER A O 1
ATOM 3809 N N . LEU A 1 229 ? 9.053 22.135 23.200 1.00 11.34 229 LEU A N 1
ATOM 3810 C CA . LEU A 1 229 ? 10.317 22.489 23.815 1.00 12.35 229 LEU A CA 1
ATOM 3811 C C . LEU A 1 229 ? 11.419 22.549 22.724 1.00 13.15 229 LEU A C 1
ATOM 3812 O O . LEU A 1 229 ? 12.203 23.515 22.670 1.00 13.65 229 LEU A O 1
ATOM 3828 N N . ASP A 1 230 ? 11.475 21.502 21.899 1.00 12.67 230 ASP A N 1
ATOM 3829 C CA . ASP A 1 230 ? 12.270 21.498 20.641 1.00 11.91 230 ASP A CA 1
ATOM 3830 C C . ASP A 1 230 ? 11.711 20.364 19.807 1.00 11.03 230 ASP A C 1
ATOM 3831 O O . ASP A 1 230 ? 12.300 19.267 19.756 1.00 14.69 230 ASP A O 1
ATOM 3840 N N . SER A 1 231 ? 10.561 20.606 19.211 1.00 14.41 231 SER A N 1
ATOM 3841 C CA . SER A 1 231 ? 9.887 19.591 18.414 1.00 15.62 231 SER A CA 1
ATOM 3842 C C . SER A 1 231 ? 9.482 20.173 17.073 1.00 15.00 231 SER A C 1
ATOM 3843 O O . SER A 1 231 ? 8.311 20.352 16.761 1.00 15.99 231 SER A O 1
ATOM 3851 N N . PRO A 1 232 ? 10.499 20.463 16.241 1.00 17.62 232 PRO A N 1
ATOM 3852 C CA . PRO A 1 232 ? 10.248 20.990 14.900 1.00 19.76 232 PRO A CA 1
ATOM 3853 C C . PRO A 1 232 ? 9.341 20.062 14.106 1.00 15.57 232 PRO A C 1
ATOM 3854 O O . PRO A 1 232 ? 9.475 18.826 14.169 1.00 18.02 232 PRO A O 1
ATOM 3865 N N . GLY A 1 233 ? 8.367 20.671 13.451 1.00 19.14 233 GLY A N 1
ATOM 3866 C CA . GLY A 1 233 ? 7.391 19.966 12.650 1.00 23.04 233 GLY A CA 1
ATOM 3867 C C . GLY A 1 233 ? 6.121 19.562 13.375 1.00 29.05 233 GLY A C 1
ATOM 3868 O O . GLY A 1 233 ? 5.208 19.034 12.747 1.00 30.27 233 GLY A O 1
ATOM 3872 N N . GLU A 1 234 ? 6.040 19.836 14.674 1.00 21.79 234 GLU A N 1
ATOM 3873 C CA . GLU A 1 234 ? 4.906 19.387 15.490 1.00 22.44 234 GLU A CA 1
ATOM 3874 C C . GLU A 1 234 ? 3.891 20.499 15.801 1.00 25.04 234 GLU A C 1
ATOM 3875 O O . GLU A 1 234 ? 2.951 20.296 16.563 1.00 23.99 234 GLU A O 1
ATOM 3887 N N . CYS A 1 235 ? 4.083 21.658 15.202 1.00 18.73 235 CYS A N 1
ATOM 3888 C CA . CYS A 1 235 ? 3.262 22.841 15.461 1.00 17.68 235 CYS A CA 1
ATOM 3889 C C . CYS A 1 235 ? 2.388 23.224 14.249 1.00 18.39 235 CYS A C 1
ATOM 3890 O O . CYS A 1 235 ? 2.070 24.401 13.980 1.00 18.75 235 CYS A O 1
ATOM 3897 N N . GLY A 1 236 ? 1.982 22.196 13.508 1.00 21.13 236 GLY A N 1
ATOM 3898 C CA . GLY A 1 236 ? 1.007 22.380 12.456 1.00 26.81 236 GLY A CA 1
ATOM 3899 C C . GLY A 1 236 ? 1.500 23.359 11.421 1.00 18.41 236 GLY A C 1
ATOM 3900 O O . GLY A 1 236 ? 2.680 23.307 11.025 1.00 27.48 236 GLY A O 1
ATOM 3904 N N . SER A 1 237 ? 0.636 24.271 11.001 1.00 21.32 237 SER A N 1
ATOM 3905 C CA . SER A 1 237 ? 0.943 25.176 9.912 1.00 21.26 237 SER A CA 1
ATOM 3906 C C . SER A 1 237 ? 1.616 26.477 10.348 1.00 28.28 237 SER A C 1
ATOM 3907 O O . SER A 1 237 ? 2.001 27.282 9.511 1.00 23.96 237 SER A O 1
ATOM 3915 N N . PHE A 1 238 ? 1.753 26.698 11.649 1.00 20.55 238 PHE A N 1
ATOM 3916 C CA . PHE A 1 238 ? 2.371 27.940 12.133 1.00 18.79 238 PHE A CA 1
ATOM 3917 C C . PHE A 1 238 ? 3.823 27.966 11.686 1.00 18.18 238 PHE A C 1
ATOM 3918 O O . PHE A 1 238 ? 4.526 26.962 11.785 1.00 19.96 238 PHE A O 1
ATOM 3935 N N . GLU A 1 239 ? 4.261 29.121 11.206 1.00 18.75 239 GLU A N 1
ATOM 3936 C CA . GLU A 1 239 ? 5.654 29.281 10.793 1.00 23.50 239 GLU A CA 1
ATOM 3937 C C . GLU A 1 239 ? 6.464 29.641 12.030 1.00 19.08 239 GLU A C 1
ATOM 3938 O O . GLU A 1 239 ? 6.263 30.695 12.625 1.00 21.00 239 GLU A O 1
ATOM 3950 N N . GLY A 1 240 ? 7.349 28.740 12.419 1.00 21.31 240 GLY A N 1
ATOM 3951 C CA . GLY A 1 240 ? 8.106 28.897 13.646 1.00 21.60 240 GLY A CA 1
ATOM 3952 C C . GLY A 1 240 ? 8.842 27.617 13.982 1.00 17.82 240 GLY A C 1
ATOM 3953 O O . GLY A 1 240 ? 8.595 26.568 13.372 1.00 19.03 240 GLY A O 1
ATOM 3957 N N . PRO A 1 241 ? 9.750 27.692 14.965 1.00 16.55 241 PRO A N 1
ATOM 3958 C CA . PRO A 1 241 ? 10.620 26.574 15.318 1.00 17.34 241 PRO A CA 1
ATOM 3959 C C . PRO A 1 241 ? 9.956 25.503 16.184 1.00 14.36 241 PRO A C 1
ATOM 3960 O O . PRO A 1 241 ? 10.567 24.453 16.355 1.00 14.85 241 PRO A O 1
ATOM 3971 N N . CYS A 1 242 ? 8.763 25.768 16.711 1.00 14.61 242 CYS A N 1
ATOM 3972 C CA . CYS A 1 242 ? 8.083 24.779 17.567 1.00 13.39 242 CYS A CA 1
ATOM 3973 C C . CYS A 1 242 ? 9.035 24.416 18.701 1.00 13.99 242 CYS A C 1
ATOM 3974 O O . CYS A 1 242 ? 9.320 23.240 18.974 1.00 13.50 242 CYS A O 1
ATOM 3981 N N . ALA A 1 243 ? 9.560 25.462 19.342 1.00 13.42 243 ALA A N 1
ATOM 3982 C CA . ALA A 1 243 ? 10.616 25.327 20.313 1.00 10.74 243 ALA A CA 1
ATOM 3983 C C . ALA A 1 243 ? 10.663 26.475 21.297 1.00 12.73 243 ALA A C 1
ATOM 3984 O O . ALA A 1 243 ? 10.143 27.560 21.025 1.00 14.96 243 ALA A O 1
ATOM 3991 N N . VAL A 1 244 ? 11.348 26.212 22.400 1.00 11.35 244 VAL A N 1
ATOM 3992 C CA . VAL A 1 244 ? 11.762 27.200 23.396 1.00 13.20 244 VAL A CA 1
ATOM 3993 C C . VAL A 1 244 ? 13.266 27.422 23.248 1.00 13.63 244 VAL A C 1
ATOM 3994 O O . VAL A 1 244 ? 14.030 26.498 23.007 1.00 13.43 244 VAL A O 1
ATOM 4007 N N . ASP A 1 245 ? 13.692 28.667 23.369 1.00 13.22 245 ASP A N 1
ATOM 4008 C CA . ASP A 1 245 ? 15.112 28.948 23.344 1.00 13.84 245 ASP A CA 1
ATOM 4009 C C . ASP A 1 245 ? 15.934 27.977 24.219 1.00 13.05 245 ASP A C 1
ATOM 4010 O O . ASP A 1 245 ? 15.612 27.724 25.399 1.00 12.23 245 ASP A O 1
ATOM 4019 N N . GLU A 1 246 ? 17.017 27.436 23.675 1.00 14.55 246 GLU A N 1
ATOM 4020 C CA . GLU A 1 246 ? 17.814 26.445 24.345 1.00 13.40 246 GLU A CA 1
ATOM 4021 C C . GLU A 1 246 ? 18.376 26.911 25.680 1.00 14.57 246 GLU A C 1
ATOM 4022 O O . GLU A 1 246 ? 18.370 26.162 26.652 1.00 14.16 246 GLU A O 1
ATOM 4034 N N A GLN A 1 247 ? 18.847 28.155 25.719 0.55 13.23 247 GLN A N 1
ATOM 4035 N N B GLN A 1 247 ? 18.889 28.134 25.772 0.45 13.07 247 GLN A N 1
ATOM 4036 C CA A GLN A 1 247 ? 19.398 28.736 26.929 0.55 12.72 247 GLN A CA 1
ATOM 4037 C CA B GLN A 1 247 ? 19.438 28.564 27.052 0.45 15.49 247 GLN A CA 1
ATOM 4038 C C A GLN A 1 247 ? 18.351 28.731 28.052 0.55 14.00 247 GLN A C 1
ATOM 4039 C C B GLN A 1 247 ? 18.337 28.722 28.110 0.45 13.59 247 GLN A C 1
ATOM 4040 O O A GLN A 1 247 ? 18.650 28.416 29.203 0.55 13.42 247 GLN A O 1
ATOM 4041 O O B GLN A 1 247 ? 18.592 28.517 29.296 0.45 12.45 247 GLN A O 1
ATOM 4068 N N . LYS A 1 248 ? 17.121 29.077 27.696 1.00 14.02 248 LYS A N 1
ATOM 4069 C CA . LYS A 1 248 ? 16.031 29.145 28.670 1.00 12.33 248 LYS A CA 1
ATOM 4070 C C . LYS A 1 248 ? 15.652 27.745 29.175 1.00 12.77 248 LYS A C 1
ATOM 4071 O O . LYS A 1 248 ? 15.366 27.552 30.374 1.00 12.56 248 LYS A O 1
ATOM 4091 N N . ARG A 1 249 ? 15.663 26.757 28.288 1.00 12.90 249 ARG A N 1
ATOM 4092 C CA . ARG A 1 249 ? 15.474 25.368 28.731 1.00 11.37 249 ARG A CA 1
ATOM 4093 C C . ARG A 1 249 ? 16.520 24.935 29.726 1.00 13.08 249 ARG A C 1
ATOM 4094 O O . ARG A 1 249 ? 16.208 24.366 30.765 1.00 12.53 249 ARG A O 1
ATOM 4115 N N . LEU A 1 250 ? 17.777 25.248 29.442 1.00 13.28 250 LEU A N 1
ATOM 4116 C CA . LEU A 1 250 ? 18.869 24.882 30.313 1.00 13.66 250 LEU A CA 1
ATOM 4117 C C . LEU A 1 250 ? 18.802 25.635 31.644 1.00 12.05 250 LEU A C 1
ATOM 4118 O O . LEU A 1 250 ? 19.140 25.073 32.688 1.00 13.27 250 LEU A O 1
ATOM 4134 N N . GLU A 1 251 ? 18.361 26.896 31.606 1.00 12.63 251 GLU A N 1
ATOM 4135 C CA . GLU A 1 251 ? 18.238 27.673 32.837 1.00 14.41 251 GLU A CA 1
ATOM 4136 C C . GLU A 1 251 ? 17.116 27.091 33.731 1.00 11.54 251 GLU A C 1
ATOM 4137 O O . GLU A 1 251 ? 17.253 27.044 34.947 1.00 12.00 251 GLU A O 1
ATOM 4149 N N . PHE A 1 252 ? 16.017 26.659 33.103 1.00 12.22 252 PHE A N 1
ATOM 4150 C CA . PHE A 1 252 ? 14.966 25.948 33.844 1.00 11.13 252 PHE A CA 1
ATOM 4151 C C . PHE A 1 252 ? 15.494 24.684 34.531 1.00 11.38 252 PHE A C 1
ATOM 4152 O O . PHE A 1 252 ? 15.270 24.484 35.748 1.00 11.57 252 PHE A O 1
ATOM 4169 N N . LEU A 1 253 ? 16.185 23.816 33.781 1.00 11.65 253 LEU A N 1
ATOM 4170 C CA . LEU A 1 253 ? 16.683 22.568 34.336 1.00 12.06 253 LEU A CA 1
ATOM 4171 C C . LEU A 1 253 ? 17.616 22.841 35.516 1.00 12.57 253 LEU A C 1
ATOM 4172 O O . LEU A 1 253 ? 17.485 22.240 36.590 1.00 12.59 253 LEU A O 1
ATOM 4188 N N . ALA A 1 254 ? 18.588 23.732 35.315 1.00 12.59 254 ALA A N 1
ATOM 4189 C CA . ALA A 1 254 ? 19.505 24.045 36.411 1.00 11.53 254 ALA A CA 1
ATOM 4190 C C . ALA A 1 254 ? 18.787 24.644 37.629 1.00 11.52 254 ALA A C 1
ATOM 4191 O O . ALA A 1 254 ? 19.064 24.261 38.764 1.00 13.15 254 ALA A O 1
ATOM 4198 N N . TYR A 1 255 ? 17.840 25.559 37.382 1.00 11.15 255 TYR A N 1
ATOM 4199 C CA . TYR A 1 255 ? 17.117 26.188 38.486 1.00 10.25 255 TYR A CA 1
ATOM 4200 C C . TYR A 1 255 ? 16.321 25.180 39.308 1.00 12.09 255 TYR A C 1
ATOM 4201 O O . TYR A 1 255 ? 16.431 25.126 40.528 1.00 12.83 255 TYR A O 1
ATOM 4219 N N . TYR A 1 256 ? 15.564 24.337 38.617 1.00 12.41 256 TYR A N 1
ATOM 4220 C CA . TYR A 1 256 ? 14.752 23.344 39.293 1.00 11.39 256 TYR A CA 1
ATOM 4221 C C . TYR A 1 256 ? 15.621 22.307 40.007 1.00 12.42 256 TYR A C 1
ATOM 4222 O O . TYR A 1 256 ? 15.348 21.972 41.169 1.00 11.09 256 TYR A O 1
ATOM 4240 N N . PHE A 1 257 ? 16.660 21.788 39.346 1.00 12.14 257 PHE A N 1
ATOM 4241 C CA . PHE A 1 257 ? 17.500 20.775 39.974 1.00 11.76 257 PHE A CA 1
ATOM 4242 C C . PHE A 1 257 ? 18.266 21.367 41.172 1.00 13.91 257 PHE A C 1
ATOM 4243 O O . PHE A 1 257 ? 18.464 20.699 42.188 1.00 13.82 257 PHE A O 1
ATOM 4260 N N . ASN A 1 258 ? 18.643 22.642 41.095 1.00 12.91 258 ASN A N 1
ATOM 4261 C CA . ASN A 1 258 ? 19.264 23.297 42.253 1.00 13.34 258 ASN A CA 1
ATOM 4262 C C . ASN A 1 258 ? 18.275 23.490 43.399 1.00 13.26 258 ASN A C 1
ATOM 4263 O O . ASN A 1 258 ? 18.625 23.299 44.557 1.00 15.38 258 ASN A O 1
ATOM 4274 N N . ARG A 1 259 ? 17.047 23.881 43.082 1.00 12.54 259 ARG A N 1
ATOM 4275 C CA . ARG A 1 259 ? 16.049 24.021 44.133 1.00 14.02 259 ARG A CA 1
ATOM 4276 C C . ARG A 1 259 ? 15.788 22.673 44.798 1.00 14.59 259 ARG A C 1
ATOM 4277 O O . ARG A 1 259 ? 15.626 22.606 46.007 1.00 13.84 259 ARG A O 1
ATOM 4298 N N . GLY A 1 260 ? 15.758 21.582 44.026 1.00 13.93 260 GLY A N 1
ATOM 4299 C CA . GLY A 1 260 ? 15.555 20.269 44.613 1.00 14.59 260 GLY A CA 1
ATOM 4300 C C . GLY A 1 260 ? 16.593 19.961 45.666 1.00 14.80 260 GLY A C 1
ATOM 4301 O O . GLY A 1 260 ? 16.275 19.463 46.751 1.00 16.48 260 GLY A O 1
ATOM 4305 N N . GLU A 1 261 ? 17.847 20.246 45.337 1.00 15.26 261 GLU A N 1
ATOM 4306 C CA . GLU A 1 261 ? 18.944 20.062 46.280 1.00 18.58 261 GLU A CA 1
ATOM 4307 C C . GLU A 1 261 ? 18.721 20.917 47.520 1.00 17.94 261 GLU A C 1
ATOM 4308 O O . GLU A 1 261 ? 18.903 20.454 48.636 1.00 19.33 261 GLU A O 1
ATOM 4320 N N . GLU A 1 262 ? 18.322 22.168 47.328 1.00 15.59 262 GLU A N 1
ATOM 4321 C CA . GLU A 1 262 ? 18.093 23.084 48.440 1.00 17.64 262 GLU A CA 1
ATOM 4322 C C . GLU A 1 262 ? 16.975 22.590 49.357 1.00 18.23 262 GLU A C 1
ATOM 4323 O O . GLU A 1 262 ? 17.050 22.693 50.579 1.00 19.79 262 GLU A O 1
ATOM 4335 N N . TRP A 1 263 ? 15.928 22.048 48.742 1.00 15.18 263 TRP A N 1
ATOM 4336 C CA . TRP A 1 263 ? 14.766 21.577 49.482 1.00 15.93 263 TRP A CA 1
ATOM 4337 C C . TRP A 1 263 ? 15.018 20.219 50.160 1.00 16.74 263 TRP A C 1
ATOM 4338 O O . TRP A 1 263 ? 14.215 19.784 50.974 1.00 18.75 263 TRP A O 1
ATOM 4359 N N . GLY A 1 264 ? 16.091 19.529 49.784 1.00 14.74 264 GLY A N 1
ATOM 4360 C CA . GLY A 1 264 ? 16.354 18.181 50.265 1.00 16.34 264 GLY A CA 1
ATOM 4361 C C . GLY A 1 264 ? 15.444 17.121 49.671 1.00 15.76 264 GLY A C 1
ATOM 4362 O O . GLY A 1 264 ? 15.102 16.152 50.339 1.00 18.04 264 GLY A O 1
ATOM 4366 N N . LYS A 1 265 ? 15.061 17.334 48.418 1.00 15.77 265 LYS A N 1
ATOM 4367 C CA . LYS A 1 265 ? 14.097 16.492 47.712 1.00 16.56 265 LYS A CA 1
ATOM 4368 C C . LYS A 1 265 ? 14.710 16.003 46.419 1.00 15.04 265 LYS A C 1
ATOM 4369 O O . LYS A 1 265 ? 15.505 16.703 45.802 1.00 18.67 265 LYS A O 1
ATOM 4388 N N . GLU A 1 266 ? 14.311 14.820 45.993 1.00 12.74 266 GLU A N 1
ATOM 4389 C CA . GLU A 1 266 ? 14.649 14.282 44.685 1.00 12.03 266 GLU A CA 1
ATOM 4390 C C . GLU A 1 266 ? 13.509 14.612 43.741 1.00 12.49 266 GLU A C 1
ATOM 4391 O O . GLU A 1 266 ? 12.427 14.044 43.848 1.00 15.25 266 GLU A O 1
ATOM 4403 N N . VAL A 1 267 ? 13.748 15.548 42.834 1.00 11.55 267 VAL A N 1
ATOM 4404 C CA . VAL A 1 267 ? 12.701 16.060 41.957 1.00 11.95 267 VAL A CA 1
ATOM 4405 C C . VAL A 1 267 ? 12.802 15.433 40.590 1.00 12.67 267 VAL A C 1
ATOM 4406 O O . VAL A 1 267 ? 13.842 14.884 40.195 1.00 12.36 267 VAL A O 1
ATOM 4419 N N . VAL A 1 268 ? 11.701 15.505 39.857 1.00 11.13 268 VAL A N 1
ATOM 4420 C CA . VAL A 1 268 ? 11.590 14.909 38.527 1.00 10.10 268 VAL A CA 1
ATOM 4421 C C . VAL A 1 268 ? 11.026 15.913 37.555 1.00 9.91 268 VAL A C 1
ATOM 4422 O O . VAL A 1 268 ? 10.107 16.665 37.886 1.00 10.69 268 VAL A O 1
ATOM 4435 N N . THR A 1 269 ? 11.555 15.955 36.324 1.00 9.79 269 THR A N 1
ATOM 4436 C CA . THR A 1 269 ? 10.845 16.648 35.265 1.00 10.84 269 THR A CA 1
ATOM 4437 C C . THR A 1 269 ? 10.628 15.721 34.069 1.00 10.21 269 THR A C 1
ATOM 4438 O O . THR A 1 269 ? 11.477 14.869 33.764 1.00 10.96 269 THR A O 1
ATOM 4449 N N . THR A 1 270 ? 9.445 15.810 33.478 1.00 10.35 270 THR A N 1
ATOM 4450 C CA . THR A 1 270 ? 9.068 14.975 32.340 1.00 10.28 270 THR A CA 1
ATOM 4451 C C . THR A 1 270 ? 8.899 15.844 31.083 1.00 12.77 270 THR A C 1
ATOM 4452 O O . THR A 1 270 ? 8.692 17.071 31.167 1.00 12.78 270 THR A O 1
ATOM 4463 N N . TYR A 1 271 ? 9.020 15.221 29.927 1.00 11.48 271 TYR A N 1
ATOM 4464 C CA . TYR A 1 271 ? 8.835 15.933 28.663 1.00 10.04 271 TYR A CA 1
ATOM 4465 C C . TYR A 1 271 ? 8.329 14.901 27.655 1.00 10.58 271 TYR A C 1
ATOM 4466 O O . TYR A 1 271 ? 8.525 13.692 27.866 1.00 11.19 271 TYR A O 1
ATOM 4484 N N . LYS A 1 272 ? 7.674 15.352 26.589 1.00 11.19 272 LYS A N 1
ATOM 4485 C CA . LYS A 1 272 ? 7.086 14.397 25.632 1.00 10.45 272 LYS A CA 1
ATOM 4486 C C . LYS A 1 272 ? 8.184 13.609 24.907 1.00 11.71 272 LYS A C 1
ATOM 4487 O O . LYS A 1 272 ? 9.183 14.169 24.492 1.00 12.40 272 LYS A O 1
ATOM 4506 N N A HIS A 1 273 ? 7.964 12.303 24.772 0.64 12.83 273 HIS A N 1
ATOM 4507 N N B HIS A 1 273 ? 7.995 12.304 24.760 0.36 12.78 273 HIS A N 1
ATOM 4508 C CA A HIS A 1 273 ? 8.948 11.357 24.242 0.64 13.15 273 HIS A CA 1
ATOM 4509 C CA B HIS A 1 273 ? 9.083 11.442 24.311 0.36 12.19 273 HIS A CA 1
ATOM 4510 C C A HIS A 1 273 ? 9.561 11.783 22.917 0.64 16.79 273 HIS A C 1
ATOM 4511 C C B HIS A 1 273 ? 9.581 11.743 22.892 0.36 16.89 273 HIS A C 1
ATOM 4512 O O A HIS A 1 273 ? 10.759 11.659 22.723 0.64 15.97 273 HIS A O 1
ATOM 4513 O O B HIS A 1 273 ? 10.740 11.494 22.600 0.36 16.38 273 HIS A O 1
ATOM 4538 N N . HIS A 1 274 ? 8.730 12.285 22.029 1.00 13.89 274 HIS A N 1
ATOM 4539 C CA . HIS A 1 274 ? 9.154 12.630 20.659 1.00 15.37 274 HIS A CA 1
ATOM 4540 C C . HIS A 1 274 ? 9.876 13.981 20.594 1.00 18.43 274 HIS A C 1
ATOM 4541 O O . HIS A 1 274 ? 10.518 14.307 19.602 1.00 19.60 274 HIS A O 1
ATOM 4555 N N . ASP A 1 275 ? 9.762 14.762 21.655 1.00 14.36 275 ASP A N 1
ATOM 4556 C CA . ASP A 1 275 ? 10.332 16.103 21.732 1.00 14.71 275 ASP A CA 1
ATOM 4557 C C . ASP A 1 275 ? 11.825 15.990 22.046 1.00 13.58 275 ASP A C 1
ATOM 4558 O O . ASP A 1 275 ? 12.289 15.087 22.769 1.00 14.58 275 ASP A O 1
ATOM 4567 N N . HIS A 1 276 ? 12.618 16.899 21.476 1.00 14.93 276 HIS A N 1
ATOM 4568 C CA . HIS A 1 276 ? 14.060 16.884 21.652 1.00 14.93 276 HIS A CA 1
ATOM 4569 C C . HIS A 1 276 ? 14.513 17.936 22.669 1.00 16.79 276 HIS A C 1
ATOM 4570 O O . HIS A 1 276 ? 15.699 18.161 22.866 1.00 15.52 276 HIS A O 1
ATOM 4583 N N . GLY A 1 277 ? 13.563 18.598 23.311 1.00 13.86 277 GLY A N 1
ATOM 4584 C CA . GLY A 1 277 ? 13.901 19.754 24.118 1.00 12.62 277 GLY A CA 1
ATOM 4585 C C . GLY A 1 277 ? 14.692 19.505 25.382 1.00 12.28 277 GLY A C 1
ATOM 4586 O O . GLY A 1 277 ? 15.440 20.377 25.828 1.00 11.93 277 GLY A O 1
ATOM 4590 N N . PHE A 1 278 ? 14.485 18.339 26.006 1.00 11.82 278 PHE A N 1
ATOM 4591 C CA . PHE A 1 278 ? 15.290 17.910 27.134 1.00 12.27 278 PHE A CA 1
ATOM 4592 C C . PHE A 1 278 ? 16.009 16.607 26.737 1.00 12.15 278 PHE A C 1
ATOM 4593 O O . PHE A 1 278 ? 15.747 16.062 25.647 1.00 15.94 278 PHE A O 1
ATOM 4610 N N A ARG A 1 279 ? 16.855 16.111 27.630 0.50 13.31 279 ARG A N 1
ATOM 4611 N N B ARG A 1 279 ? 16.851 16.103 27.633 0.50 13.31 279 ARG A N 1
ATOM 4612 C CA A ARG A 1 279 ? 17.601 14.870 27.416 0.50 14.82 279 ARG A CA 1
ATOM 4613 C CA B ARG A 1 279 ? 17.583 14.851 27.417 0.50 14.86 279 ARG A CA 1
ATOM 4614 C C A ARG A 1 279 ? 17.078 13.788 28.374 0.50 12.28 279 ARG A C 1
ATOM 4615 C C B ARG A 1 279 ? 17.180 13.774 28.426 0.50 13.48 279 ARG A C 1
ATOM 4616 O O A ARG A 1 279 ? 16.593 14.087 29.472 0.50 11.48 279 ARG A O 1
ATOM 4617 O O B ARG A 1 279 ? 16.908 14.053 29.607 0.50 11.83 279 ARG A O 1
ATOM 4658 N N . ASN A 1 280 ? 17.188 12.527 27.964 1.00 13.32 280 ASN A N 1
ATOM 4659 C CA . ASN A 1 280 ? 16.754 11.393 28.773 1.00 11.47 280 ASN A CA 1
ATOM 4660 C C . ASN A 1 280 ? 17.811 10.992 29.789 1.00 12.15 280 ASN A C 1
ATOM 4661 O O . ASN A 1 280 ? 17.604 10.032 30.540 1.00 12.95 280 ASN A O 1
ATOM 4672 N N . THR A 1 281 ? 18.922 11.730 29.855 1.00 12.26 281 THR A N 1
ATOM 4673 C CA . THR A 1 281 ? 19.865 11.621 30.958 1.00 11.34 281 THR A CA 1
ATOM 4674 C C . THR A 1 281 ? 19.329 12.197 32.271 1.00 15.19 281 THR A C 1
ATOM 4675 O O . THR A 1 281 ? 19.651 11.682 33.348 1.00 15.61 281 THR A O 1
ATOM 4686 N N . SER A 1 282 ? 18.487 13.238 32.180 1.00 12.93 282 SER A N 1
ATOM 4687 C CA . SER A 1 282 ? 18.097 13.968 33.378 1.00 11.92 282 SER A CA 1
ATOM 4688 C C . SER A 1 282 ? 16.596 14.204 33.500 1.00 12.67 282 SER A C 1
ATOM 4689 O O . SER A 1 282 ? 16.126 14.588 34.576 1.00 13.45 282 SER A O 1
ATOM 4697 N N . ALA A 1 283 ? 15.863 13.997 32.417 1.00 10.54 283 ALA A N 1
ATOM 4698 C CA . ALA A 1 283 ? 14.404 14.161 32.379 1.00 11.27 283 ALA A CA 1
ATOM 4699 C C . ALA A 1 283 ? 13.781 12.844 31.959 1.00 12.99 283 ALA A C 1
ATOM 4700 O O . ALA A 1 283 ? 14.419 12.037 31.274 1.00 11.29 283 ALA A O 1
ATOM 4707 N N . VAL A 1 284 ? 12.547 12.603 32.383 1.00 11.22 284 VAL A N 1
ATOM 4708 C CA . VAL A 1 284 ? 11.835 11.366 32.108 1.00 10.94 284 VAL A CA 1
ATOM 4709 C C . VAL A 1 284 ? 10.981 11.508 30.861 1.00 10.12 284 VAL A C 1
ATOM 4710 O O . VAL A 1 284 ? 10.191 12.450 30.745 1.00 11.67 284 VAL A O 1
ATOM 4723 N N . ASP A 1 285 ? 11.132 10.582 29.919 1.00 10.54 285 ASP A N 1
ATOM 4724 C CA . ASP A 1 285 ? 10.330 10.574 28.692 1.00 11.16 285 ASP A CA 1
ATOM 4725 C C . ASP A 1 285 ? 8.884 10.233 29.000 1.00 12.38 285 ASP A C 1
ATOM 4726 O O . ASP A 1 285 ? 8.603 9.245 29.710 1.00 11.72 285 ASP A O 1
ATOM 4735 N N . ASP A 1 286 ? 7.957 11.020 28.454 1.00 10.82 286 ASP A N 1
ATOM 4736 C CA . ASP A 1 286 ? 6.518 10.826 28.645 1.00 10.36 286 ASP A CA 1
ATOM 4737 C C . ASP A 1 286 ? 5.924 10.407 27.309 1.00 11.43 286 ASP A C 1
ATOM 4738 O O . ASP A 1 286 ? 5.829 11.192 26.352 1.00 10.92 286 ASP A O 1
ATOM 4747 N N . TRP A 1 287 ? 5.595 9.134 27.198 1.00 11.07 287 TRP A N 1
ATOM 4748 C CA . TRP A 1 287 ? 5.098 8.575 25.955 1.00 12.83 287 TRP A CA 1
ATOM 4749 C C . TRP A 1 287 ? 3.681 8.954 25.665 1.00 15.54 287 TRP A C 1
ATOM 4750 O O . TRP A 1 287 ? 2.882 9.186 26.585 1.00 13.35 287 TRP A O 1
ATOM 4771 N N . GLU A 1 288 ? 3.354 8.949 24.370 1.00 15.75 288 GLU A N 1
ATOM 4772 C CA . GLU A 1 288 ? 1.996 9.192 23.898 1.00 17.99 288 GLU A CA 1
ATOM 4773 C C . GLU A 1 288 ? 1.021 8.200 24.517 1.00 16.72 288 GLU A C 1
ATOM 4774 O O . GLU A 1 288 ? 1.393 7.102 24.887 1.00 17.58 288 GLU A O 1
ATOM 4786 N N . ARG A 1 289 ? -0.252 8.579 24.566 1.00 20.25 289 ARG A N 1
ATOM 4787 C CA . ARG A 1 289 ? -1.277 7.745 25.192 1.00 20.25 289 ARG A CA 1
ATOM 4788 C C . ARG A 1 289 ? -1.271 6.296 24.681 1.00 20.10 289 ARG A C 1
ATOM 4789 O O . ARG A 1 289 ? -1.179 6.033 23.482 1.00 19.62 289 ARG A O 1
ATOM 4810 N N . GLY A 1 290 ? -1.351 5.351 25.610 1.00 21.59 290 GLY A N 1
ATOM 4811 C CA . GLY A 1 290 ? -1.198 3.943 25.278 1.00 19.00 290 GLY A CA 1
ATOM 4812 C C . GLY A 1 290 ? 0.172 3.433 25.674 1.00 16.21 290 GLY A C 1
ATOM 4813 O O . GLY A 1 290 ? 0.330 2.241 25.955 1.00 16.82 290 GLY A O 1
ATOM 4817 N N . GLY A 1 291 ? 1.172 4.325 25.672 1.00 14.37 291 GLY A N 1
ATOM 4818 C CA . GLY A 1 291 ? 2.551 3.948 25.944 1.00 12.38 291 GLY A CA 1
ATOM 4819 C C . GLY A 1 291 ? 3.226 3.124 24.854 1.00 14.39 291 GLY A C 1
ATOM 4820 O O . GLY A 1 291 ? 2.648 2.894 23.789 1.00 16.32 291 GLY A O 1
ATOM 4824 N N . PRO A 1 292 ? 4.433 2.639 25.119 1.00 12.44 292 PRO A N 1
ATOM 4825 C CA . PRO A 1 292 ? 5.177 1.818 24.156 1.00 12.39 292 PRO A CA 1
ATOM 4826 C C . PRO A 1 292 ? 4.592 0.406 24.002 1.00 14.15 292 PRO A C 1
ATOM 4827 O O . PRO A 1 292 ? 3.954 -0.121 24.908 1.00 14.03 292 PRO A O 1
ATOM 4838 N N A SER A 1 293 ? 4.831 -0.227 22.866 0.60 14.91 293 SER A N 1
ATOM 4839 N N B SER A 1 293 ? 4.839 -0.207 22.850 0.40 15.30 293 SER A N 1
ATOM 4840 C CA A SER A 1 293 ? 4.379 -1.594 22.660 0.60 14.95 293 SER A CA 1
ATOM 4841 C CA B SER A 1 293 ? 4.421 -1.581 22.592 0.40 15.23 293 SER A CA 1
ATOM 4842 C C A SER A 1 293 ? 5.289 -2.588 23.369 0.60 15.64 293 SER A C 1
ATOM 4843 C C B SER A 1 293 ? 5.281 -2.572 23.366 0.40 15.57 293 SER A C 1
ATOM 4844 O O A SER A 1 293 ? 4.899 -3.723 23.634 0.60 19.74 293 SER A O 1
ATOM 4845 O O B SER A 1 293 ? 4.850 -3.682 23.673 0.40 19.91 293 SER A O 1
ATOM 4860 N N . ASN A 1 294 ? 6.496 -2.154 23.681 1.00 15.57 294 ASN A N 1
ATOM 4861 C CA . ASN A 1 294 ? 7.500 -3.006 24.295 1.00 16.35 294 ASN A CA 1
ATOM 4862 C C . ASN A 1 294 ? 7.987 -2.500 25.648 1.00 14.73 294 ASN A C 1
ATOM 4863 O O . ASN A 1 294 ? 7.666 -1.399 26.056 1.00 15.02 294 ASN A O 1
ATOM 4875 N N . LEU A 1 295 ? 8.803 -3.301 26.316 1.00 14.86 295 LEU A N 1
ATOM 4876 C CA . LEU A 1 295 ? 9.491 -2.879 27.540 1.00 12.64 295 LEU A CA 1
ATOM 4877 C C . LEU A 1 295 ? 10.633 -1.934 27.202 1.00 13.31 295 LEU A C 1
ATOM 4878 O O . LEU A 1 295 ? 11.596 -2.321 26.524 1.00 18.48 295 LEU A O 1
ATOM 4894 N N . VAL A 1 296 ? 10.514 -0.703 27.680 1.00 11.95 296 VAL A N 1
ATOM 4895 C CA . VAL A 1 296 ? 11.475 0.355 27.381 1.00 12.83 296 VAL A CA 1
ATOM 4896 C C . VAL A 1 296 ? 12.317 0.706 28.598 1.00 11.42 296 VAL A C 1
ATOM 4897 O O . VAL A 1 296 ? 11.801 0.782 29.720 1.00 12.06 296 VAL A O 1
ATOM 4910 N N . ARG A 1 297 ? 13.608 0.930 28.372 1.00 11.74 297 ARG A N 1
ATOM 4911 C CA . ARG A 1 297 ? 14.512 1.428 29.406 1.00 11.88 297 ARG A CA 1
ATOM 4912 C C . ARG A 1 297 ? 15.273 2.608 28.802 1.00 11.73 297 ARG A C 1
ATOM 4913 O O . ARG A 1 297 ? 15.616 2.573 27.608 1.00 13.79 297 ARG A O 1
ATOM 4934 N N . PRO A 1 298 ? 15.565 3.645 29.601 1.00 10.70 298 PRO A N 1
ATOM 4935 C CA . PRO A 1 298 ? 15.336 3.698 31.047 1.00 9.80 298 PRO A CA 1
ATOM 4936 C C . PRO A 1 298 ? 13.897 4.019 31.419 1.00 10.51 298 PRO A C 1
ATOM 4937 O O . PRO A 1 298 ? 13.020 4.219 30.560 1.00 11.77 298 PRO A O 1
ATOM 4948 N N . TYR A 1 299 ? 13.686 4.085 32.730 1.00 10.65 299 TYR A N 1
ATOM 4949 C CA . TYR A 1 299 ? 12.350 4.334 33.308 1.00 11.55 299 TYR A CA 1
ATOM 4950 C C . TYR A 1 299 ? 11.658 5.517 32.639 1.00 10.84 299 TYR A C 1
ATOM 4951 O O . TYR A 1 299 ? 12.261 6.576 32.438 1.00 10.29 299 TYR A O 1
ATOM 4969 N N . TRP A 1 300 ? 10.383 5.346 32.313 1.00 9.58 300 TRP A N 1
ATOM 4970 C CA . TRP A 1 300 ? 9.605 6.315 31.536 1.00 10.21 300 TRP A CA 1
ATOM 4971 C C . TRP A 1 300 ? 8.209 6.469 32.166 1.00 9.79 300 TRP A C 1
ATOM 4972 O O . TRP A 1 300 ? 7.876 5.792 33.173 1.00 10.48 300 TRP A O 1
ATOM 4993 N N . GLN A 1 301 ? 7.378 7.342 31.620 1.00 8.94 301 GLN A N 1
ATOM 4994 C CA . GLN A 1 301 ? 5.971 7.383 32.024 1.00 9.33 301 GLN A CA 1
ATOM 4995 C C . GLN A 1 301 ? 5.101 7.658 30.824 1.00 9.42 301 GLN A C 1
ATOM 4996 O O . GLN A 1 301 ? 5.624 7.921 29.725 1.00 10.18 301 GLN A O 1
ATOM 5010 N N . THR A 1 302 ? 3.794 7.593 31.025 1.00 9.18 302 THR A N 1
ATOM 5011 C CA . THR A 1 302 ? 2.826 7.926 30.002 1.00 10.09 302 THR A CA 1
ATOM 5012 C C . THR A 1 302 ? 1.608 8.531 30.702 1.00 10.83 302 THR A C 1
ATOM 5013 O O . THR A 1 302 ? 1.402 8.335 31.912 1.00 11.37 302 THR A O 1
ATOM 5024 N N . ASP A 1 303 ? 0.803 9.253 29.945 1.00 10.81 303 ASP A N 1
ATOM 5025 C CA . ASP A 1 303 ? -0.452 9.818 30.461 1.00 10.65 303 ASP A CA 1
ATOM 5026 C C . ASP A 1 303 ? -1.664 9.113 29.848 1.00 13.72 303 ASP A C 1
ATOM 5027 O O . ASP A 1 303 ? -1.636 8.730 28.676 1.00 17.15 303 ASP A O 1
ATOM 5036 N N . ASP A 1 304 ? -2.733 8.942 30.615 1.00 13.68 304 ASP A N 1
ATOM 5037 C CA . ASP A 1 304 ? -3.967 8.378 30.095 1.00 13.01 304 ASP A CA 1
ATOM 5038 C C . ASP A 1 304 ? -5.124 9.208 30.641 1.00 12.69 304 ASP A C 1
ATOM 5039 O O . ASP A 1 304 ? -4.895 10.177 31.348 1.00 12.49 304 ASP A O 1
ATOM 5048 N N . ALA A 1 305 ? -6.362 8.834 30.319 1.00 16.16 305 ALA A N 1
ATOM 5049 C CA . ALA A 1 305 ? -7.514 9.637 30.721 1.00 18.57 305 ALA A CA 1
ATOM 5050 C C . ALA A 1 305 ? -8.738 8.758 30.855 1.00 24.04 305 ALA A C 1
ATOM 5051 O O . ALA A 1 305 ? -8.862 7.777 30.126 1.00 17.26 305 ALA A O 1
ATOM 5058 N N . ILE A 1 306 ? -9.617 9.057 31.813 1.00 16.94 306 ILE A N 1
ATOM 5059 C CA . ILE A 1 306 ? -10.868 8.329 31.923 1.00 19.21 306 ILE A CA 1
ATOM 5060 C C . ILE A 1 306 ? -11.729 8.644 30.671 1.00 14.08 306 ILE A C 1
ATOM 5061 O O . ILE A 1 306 ? -12.525 7.850 30.300 1.00 14.55 306 ILE A O 1
ATOM 5077 N N A SER A 1 307 ? -11.376 9.673 29.849 0.39 21.38 307 SER A N 1
ATOM 5078 N N B SER A 1 307 ? -11.720 9.904 30.327 0.61 11.70 307 SER A N 1
ATOM 5079 C CA A SER A 1 307 ? -11.974 9.885 28.456 0.39 13.10 307 SER A CA 1
ATOM 5080 C CA B SER A 1 307 ? -12.539 10.358 29.248 0.61 10.10 307 SER A CA 1
ATOM 5081 C C A SER A 1 307 ? -11.042 10.003 27.195 0.39 11.81 307 SER A C 1
ATOM 5082 C C B SER A 1 307 ? -12.178 9.637 27.967 0.61 14.09 307 SER A C 1
ATOM 5083 O O A SER A 1 307 ? -9.963 10.590 27.275 0.39 21.01 307 SER A O 1
ATOM 5084 O O B SER A 1 307 ? -11.015 9.375 27.691 0.61 14.34 307 SER A O 1
ATOM 5099 N N A ALA A 1 308 ? -11.482 9.501 26.023 0.39 12.99 308 ALA A N 1
ATOM 5100 N N B ALA A 1 308 ? -13.223 9.261 27.244 0.61 13.53 308 ALA A N 1
ATOM 5101 C CA A ALA A 1 308 ? -10.686 9.646 24.771 0.39 16.17 308 ALA A CA 1
ATOM 5102 C CA B ALA A 1 308 ? -13.124 8.640 25.944 0.61 17.18 308 ALA A CA 1
ATOM 5103 C C A ALA A 1 308 ? -11.047 10.782 23.840 0.39 18.46 308 ALA A C 1
ATOM 5104 C C B ALA A 1 308 ? -13.335 9.711 24.890 0.61 21.42 308 ALA A C 1
ATOM 5105 O O A ALA A 1 308 ? -10.288 11.051 22.903 0.39 17.99 308 ALA A O 1
ATOM 5106 O O B ALA A 1 308 ? -13.375 9.418 23.697 0.61 19.36 308 ALA A O 1
ATOM 5119 N N A SER A 1 309 ? -12.204 11.402 24.054 0.39 14.66 309 SER A N 1
ATOM 5120 N N B SER A 1 309 ? -13.460 10.958 25.343 0.61 14.76 309 SER A N 1
ATOM 5121 C CA A SER A 1 309 ? -12.685 12.467 23.179 0.39 22.72 309 SER A CA 1
ATOM 5122 C CA B SER A 1 309 ? -13.613 12.078 24.447 0.61 18.52 309 SER A CA 1
ATOM 5123 C C A SER A 1 309 ? -12.134 13.788 23.652 0.39 27.90 309 SER A C 1
ATOM 5124 C C B SER A 1 309 ? -12.241 12.856 24.475 0.61 17.27 309 SER A C 1
ATOM 5125 O O A SER A 1 309 ? -11.596 14.559 22.834 0.39 16.13 309 SER A O 1
ATOM 5126 O O B SER A 1 309 ? -11.249 12.308 24.042 0.61 19.95 309 SER A O 1
ATOM 5141 N N . SER A 1 310 ? -12.231 14.103 24.949 1.00 23.92 310 SER A N 1
ATOM 5142 C CA . SER A 1 310 ? -11.128 15.018 25.334 1.00 15.44 310 SER A CA 1
ATOM 5143 C C . SER A 1 310 ? -10.482 14.921 26.741 1.00 14.29 310 SER A C 1
ATOM 5144 O O . SER A 1 310 ? -10.929 14.113 27.541 1.00 16.71 310 SER A O 1
ATOM 5153 N N . TRP A 1 311 ? -9.434 15.695 27.020 1.00 12.89 311 TRP A N 1
ATOM 5154 C CA . TRP A 1 311 ? -8.790 15.739 28.356 1.00 12.66 311 TRP A CA 1
ATOM 5155 C C . TRP A 1 311 ? -9.604 16.601 29.338 1.00 12.20 311 TRP A C 1
ATOM 5156 O O . TRP A 1 311 ? -9.493 16.446 30.557 1.00 12.26 311 TRP A O 1
ATOM 5177 N N . SER A 1 312 ? -10.422 17.505 28.816 1.00 10.33 312 SER A N 1
ATOM 5178 C CA . SER A 1 312 ? -11.205 18.431 29.637 1.00 10.41 312 SER A CA 1
ATOM 5179 C C . SER A 1 312 ? -12.705 18.140 29.449 1.00 12.07 312 SER A C 1
ATOM 5180 O O . SER A 1 312 ? -13.133 17.644 28.423 1.00 13.01 312 SER A O 1
ATOM 5188 N N . TYR A 1 313 ? -13.504 18.399 30.483 1.00 10.64 313 TYR A N 1
ATOM 5189 C CA . TYR A 1 313 ? -14.920 18.093 30.454 1.00 11.19 313 TYR A CA 1
ATOM 5190 C C . TYR A 1 313 ? -15.635 18.785 29.313 1.00 11.07 313 TYR A C 1
ATOM 5191 O O . TYR A 1 313 ? -15.487 19.974 29.120 1.00 11.50 313 TYR A O 1
ATOM 5209 N N . THR A 1 314 ? -16.464 18.018 28.609 1.00 11.27 314 THR A N 1
ATOM 5210 C CA . THR A 1 314 ? -17.353 18.581 27.597 1.00 12.39 314 THR A CA 1
ATOM 5211 C C . THR A 1 314 ? -18.745 17.992 27.791 1.00 10.54 314 THR A C 1
ATOM 5212 O O . THR A 1 314 ? -18.909 16.859 28.257 1.00 11.93 314 THR A O 1
ATOM 5223 N N . VAL A 1 315 ? -19.773 18.749 27.413 1.00 13.76 315 VAL A N 1
ATOM 5224 C CA . VAL A 1 315 ? -21.124 18.216 27.488 1.00 14.56 315 VAL A CA 1
ATOM 5225 C C . VAL A 1 315 ? -21.252 17.018 26.555 1.00 13.31 315 VAL A C 1
ATOM 5226 O O . VAL A 1 315 ? -20.873 17.115 25.392 1.00 15.22 315 VAL A O 1
ATOM 5239 N N . GLY A 1 316 ? -21.733 15.902 27.086 1.00 15.45 316 GLY A N 1
ATOM 5240 C CA . GLY A 1 316 ? -21.856 14.676 26.312 1.00 17.01 316 GLY A CA 1
ATOM 5241 C C . GLY A 1 316 ? -20.630 13.760 26.351 1.00 16.77 316 GLY A C 1
ATOM 5242 O O . GLY A 1 316 ? -20.599 12.736 25.683 1.00 18.48 316 GLY A O 1
ATOM 5246 N N . ILE A 1 317 ? -19.635 14.121 27.149 1.00 14.60 317 ILE A N 1
ATOM 5247 C CA . ILE A 1 317 ? -18.410 13.332 27.290 1.00 13.21 317 ILE A CA 1
ATOM 5248 C C . ILE A 1 317 ? -18.696 11.863 27.612 1.00 15.05 317 ILE A C 1
ATOM 5249 O O . ILE A 1 317 ? -19.601 11.550 28.410 1.00 16.21 317 ILE A O 1
ATOM 5265 N N . LYS A 1 318 ? -17.927 10.971 26.993 1.00 14.22 318 LYS A N 1
ATOM 5266 C CA . LYS A 1 318 ? -18.020 9.545 27.273 1.00 15.95 318 LYS A CA 1
ATOM 5267 C C . LYS A 1 318 ? -16.762 9.095 27.994 1.00 14.76 318 LYS A C 1
ATOM 5268 O O . LYS A 1 318 ? -15.711 9.727 27.877 1.00 14.24 318 LYS A O 1
ATOM 5287 N N . TYR A 1 319 ? -16.855 7.997 28.720 1.00 15.11 319 TYR A N 1
ATOM 5288 C CA . TYR A 1 319 ? -15.748 7.527 29.551 1.00 13.88 319 TYR A CA 1
ATOM 5289 C C . TYR A 1 319 ? -15.387 6.082 29.257 1.00 14.97 319 TYR A C 1
ATOM 5290 O O . TYR A 1 319 ? -16.229 5.275 28.831 1.00 16.88 319 TYR A O 1
ATOM 5308 N N . TYR A 1 320 ? -14.134 5.754 29.539 1.00 12.27 320 TYR A N 1
ATOM 5309 C CA . TYR A 1 320 ? -13.717 4.358 29.526 1.00 12.30 320 TYR A CA 1
ATOM 5310 C C . TYR A 1 320 ? -14.010 3.669 30.845 1.00 12.51 320 TYR A C 1
ATOM 5311 O O . TYR A 1 320 ? -14.397 4.298 31.829 1.00 13.58 320 TYR A O 1
ATOM 5329 N N . SER A 1 321 ? -13.868 2.347 30.853 1.00 13.47 321 SER A N 1
ATOM 5330 C CA . SER A 1 321 ? -14.215 1.548 32.003 1.00 12.40 321 SER A CA 1
ATOM 5331 C C . SER A 1 321 ? -13.081 1.449 33.034 1.00 13.77 321 SER A C 1
ATOM 5332 O O . SER A 1 321 ? -11.901 1.659 32.727 1.00 12.83 321 SER A O 1
ATOM 5340 N N A SER A 1 322 ? -13.479 1.146 34.267 0.78 12.59 322 SER A N 1
ATOM 5341 N N B SER A 1 322 ? -13.414 1.108 34.272 0.22 13.10 322 SER A N 1
ATOM 5342 C CA A SER A 1 322 ? -12.545 0.828 35.352 0.78 14.24 322 SER A CA 1
ATOM 5343 C CA B SER A 1 322 ? -12.360 0.928 35.267 0.22 13.82 322 SER A CA 1
ATOM 5344 C C A SER A 1 322 ? -11.566 -0.261 34.918 0.78 13.70 322 SER A C 1
ATOM 5345 C C B SER A 1 322 ? -11.505 -0.300 34.944 0.22 13.90 322 SER A C 1
ATOM 5346 O O A SER A 1 322 ? -10.375 -0.159 35.151 0.78 12.48 322 SER A O 1
ATOM 5347 O O B SER A 1 322 ? -10.325 -0.331 35.280 0.22 13.14 322 SER A O 1
ATOM 5362 N N . LYS A 1 323 ? -12.080 -1.306 34.287 1.00 13.43 323 LYS A N 1
ATOM 5363 C CA . LYS A 1 323 ? -11.278 -2.426 33.840 1.00 12.48 323 LYS A CA 1
ATOM 5364 C C . LYS A 1 323 ? -10.182 -1.963 32.904 1.00 13.98 323 LYS A C 1
ATOM 5365 O O . LYS A 1 323 ? -9.022 -2.346 33.085 1.00 13.03 323 LYS A O 1
ATOM 5385 N N . ALA A 1 324 ? -10.525 -1.133 31.924 1.00 12.15 324 ALA A N 1
ATOM 5386 C CA . ALA A 1 324 ? -9.542 -0.630 30.984 1.00 12.57 324 ALA A CA 1
ATOM 5387 C C . ALA A 1 324 ? -8.456 0.176 31.699 1.00 11.92 324 ALA A C 1
ATOM 5388 O O . ALA A 1 324 ? -7.283 0.090 31.342 1.00 11.85 324 ALA A O 1
ATOM 5395 N N . MET A 1 325 ? -8.851 0.990 32.677 1.00 12.33 325 MET A N 1
ATOM 5396 C CA . MET A 1 325 ? -7.859 1.777 33.398 1.00 11.60 325 MET A CA 1
ATOM 5397 C C . MET A 1 325 ? -6.906 0.915 34.206 1.00 9.95 325 MET A C 1
ATOM 5398 O O . MET A 1 325 ? -5.697 1.169 34.205 1.00 10.76 325 MET A O 1
ATOM 5412 N N . VAL A 1 326 ? -7.452 -0.101 34.880 1.00 9.49 326 VAL A N 1
ATOM 5413 C CA . VAL A 1 326 ? -6.613 -0.987 35.673 1.00 9.97 326 VAL A CA 1
ATOM 5414 C C . VAL A 1 326 ? -5.708 -1.838 34.781 1.00 10.00 326 VAL A C 1
ATOM 5415 O O . VAL A 1 326 ? -4.511 -1.975 35.067 1.00 11.69 326 VAL A O 1
ATOM 5428 N N . HIS A 1 327 ? -6.260 -2.460 33.734 1.00 10.97 327 HIS A N 1
ATOM 5429 C CA . HIS A 1 327 ? -5.420 -3.217 32.797 1.00 11.11 327 HIS A CA 1
ATOM 5430 C C . HIS A 1 327 ? -4.343 -2.342 32.153 1.00 10.75 327 HIS A C 1
ATOM 5431 O O . HIS A 1 327 ? -3.217 -2.781 31.956 1.00 10.81 327 HIS A O 1
ATOM 5444 N N . SER A 1 328 ? -4.692 -1.096 31.852 1.00 10.61 328 SER A N 1
ATOM 5445 C CA . SER A 1 328 ? -3.730 -0.176 31.261 1.00 11.43 328 SER A CA 1
ATOM 5446 C C . SER A 1 328 ? -2.601 0.091 32.262 1.00 11.75 328 SER A C 1
ATOM 5447 O O . SER A 1 328 ? -1.444 0.081 31.887 1.00 10.57 328 SER A O 1
ATOM 5455 N N . LEU A 1 329 ? -2.949 0.361 33.525 1.00 9.95 329 LEU A N 1
ATOM 5456 C CA . LEU A 1 329 ? -1.941 0.586 34.545 1.00 9.86 329 LEU A CA 1
ATOM 5457 C C . LEU A 1 329 ? -0.975 -0.605 34.628 1.00 10.06 329 LEU A C 1
ATOM 5458 O O . LEU A 1 329 ? 0.234 -0.430 34.673 1.00 10.04 329 LEU A O 1
ATOM 5474 N N . LEU A 1 330 ? -1.529 -1.819 34.708 1.00 9.82 330 LEU A N 1
ATOM 5475 C CA . LEU A 1 330 ? -0.687 -3.005 34.822 1.00 9.83 330 LEU A CA 1
ATOM 5476 C C . LEU A 1 330 ? 0.241 -3.152 33.619 1.00 10.81 330 LEU A C 1
ATOM 5477 O O . LEU A 1 330 ? 1.424 -3.499 33.765 1.00 11.06 330 LEU A O 1
ATOM 5493 N N . ASP A 1 331 ? -0.292 -2.894 32.425 1.00 9.40 331 ASP A N 1
ATOM 5494 C CA . ASP A 1 331 ? 0.517 -2.918 31.231 1.00 9.63 331 ASP A CA 1
ATOM 5495 C C . ASP A 1 331 ? 1.683 -1.938 31.309 1.00 9.55 331 ASP A C 1
ATOM 5496 O O . ASP A 1 331 ? 2.813 -2.312 31.052 1.00 11.37 331 ASP A O 1
ATOM 5505 N N A ARG A 1 332 ? 1.415 -0.686 31.659 0.81 9.51 332 ARG A N 1
ATOM 5506 N N B ARG A 1 332 ? 1.416 -0.680 31.659 0.19 9.57 332 ARG A N 1
ATOM 5507 C CA A ARG A 1 332 ? 2.490 0.310 31.703 0.81 10.20 332 ARG A CA 1
ATOM 5508 C CA B ARG A 1 332 ? 2.487 0.320 31.716 0.19 10.22 332 ARG A CA 1
ATOM 5509 C C A ARG A 1 332 ? 3.539 -0.048 32.739 0.81 10.44 332 ARG A C 1
ATOM 5510 C C B ARG A 1 332 ? 3.544 -0.087 32.724 0.19 10.59 332 ARG A C 1
ATOM 5511 O O A ARG A 1 332 ? 4.739 0.056 32.485 0.81 10.92 332 ARG A O 1
ATOM 5512 O O B ARG A 1 332 ? 4.740 -0.034 32.438 0.19 10.83 332 ARG A O 1
ATOM 5553 N N . VAL A 1 333 ? 3.099 -0.483 33.911 1.00 9.97 333 VAL A N 1
ATOM 5554 C CA . VAL A 1 333 ? 4.020 -0.797 34.985 1.00 9.03 333 VAL A CA 1
ATOM 5555 C C . VAL A 1 333 ? 4.899 -1.988 34.602 1.00 11.62 333 VAL A C 1
ATOM 5556 O O . VAL A 1 333 ? 6.087 -2.004 34.909 1.00 10.76 333 VAL A O 1
ATOM 5570 N N . SER A 1 334 ? 4.317 -2.975 33.921 1.00 10.20 334 SER A N 1
ATOM 5571 C CA . SER A 1 334 ? 5.070 -4.156 33.496 1.00 9.92 334 SER A CA 1
ATOM 5572 C C . SER A 1 334 ? 6.149 -3.813 32.460 1.00 12.21 334 SER A C 1
ATOM 5573 O O . SER A 1 334 ? 7.125 -4.560 32.285 1.00 11.72 334 SER A O 1
ATOM 5581 N N . LYS A 1 335 ? 5.966 -2.707 31.732 1.00 9.98 335 LYS A N 1
ATOM 5582 C CA . LYS A 1 335 ? 6.900 -2.286 30.675 1.00 9.92 335 LYS A CA 1
ATOM 5583 C C . LYS A 1 335 ? 7.902 -1.240 31.153 1.00 10.22 335 LYS A C 1
ATOM 5584 O O . LYS A 1 335 ? 8.587 -0.643 30.316 1.00 10.20 335 LYS A O 1
ATOM 5603 N N . ASN A 1 336 ? 8.000 -1.050 32.472 1.00 10.02 336 ASN A N 1
ATOM 5604 C CA . ASN A 1 336 ? 9.015 -0.210 33.144 1.00 9.89 336 ASN A CA 1
ATOM 5605 C C . ASN A 1 336 ? 8.650 1.263 33.171 1.00 10.24 336 ASN A C 1
ATOM 5606 O O . ASN A 1 336 ? 9.545 2.135 33.143 1.00 11.00 336 ASN A O 1
ATOM 5617 N N . GLY A 1 337 ? 7.356 1.539 33.293 1.00 9.97 337 GLY A N 1
ATOM 5618 C CA . GLY A 1 337 ? 6.858 2.905 33.384 1.00 10.39 337 GLY A CA 1
ATOM 5619 C C . GLY A 1 337 ? 5.882 3.176 34.505 1.00 9.33 337 GLY A C 1
ATOM 5620 O O . GLY A 1 337 ? 5.415 2.257 35.177 1.00 10.47 337 GLY A O 1
ATOM 5624 N N . ASN A 1 338 ? 5.570 4.462 34.688 1.00 9.18 338 ASN A N 1
ATOM 5625 C CA . ASN A 1 338 ? 4.417 4.914 35.480 1.00 9.60 338 ASN A CA 1
ATOM 5626 C C . ASN A 1 338 ? 3.270 5.348 34.563 1.00 9.62 338 ASN A C 1
ATOM 5627 O O . ASN A 1 338 ? 3.506 5.729 33.409 1.00 10.10 338 ASN A O 1
ATOM 5638 N N . MET A 1 339 ? 2.053 5.364 35.098 1.00 9.80 339 MET A N 1
ATOM 5639 C CA . MET A 1 339 ? 0.879 5.894 34.403 1.00 10.02 339 MET A CA 1
ATOM 5640 C C . MET A 1 339 ? 0.318 7.052 35.186 1.00 9.80 339 MET A C 1
ATOM 5641 O O . MET A 1 339 ? -0.036 6.908 36.373 1.00 10.74 339 MET A O 1
ATOM 5655 N N . LEU A 1 340 ? 0.195 8.194 34.522 1.00 10.46 340 LEU A N 1
ATOM 5656 C CA . LEU A 1 340 ? -0.421 9.392 35.099 1.00 11.10 340 LEU A CA 1
ATOM 5657 C C . LEU A 1 340 ? -1.792 9.552 34.466 1.00 9.98 340 LEU A C 1
ATOM 5658 O O . LEU A 1 340 ? -1.920 9.825 33.252 1.00 9.71 340 LEU A O 1
ATOM 5674 N N . LEU A 1 341 ? -2.836 9.346 35.282 1.00 9.06 341 LEU A N 1
ATOM 5675 C CA . LEU A 1 341 ? -4.219 9.368 34.827 1.00 9.30 341 LEU A CA 1
ATOM 5676 C C . LEU A 1 341 ? -4.870 10.725 34.963 1.00 9.48 341 LEU A C 1
ATOM 5677 O O . LEU A 1 341 ? -4.898 11.334 36.039 1.00 11.17 341 LEU A O 1
ATOM 5693 N N . ASN A 1 342 ? -5.438 11.195 33.857 1.00 9.86 342 ASN A N 1
ATOM 5694 C CA . ASN A 1 342 ? -6.149 12.471 33.830 1.00 10.07 342 ASN A CA 1
ATOM 5695 C C . ASN A 1 342 ? -7.626 12.329 34.132 1.00 10.99 342 ASN A C 1
ATOM 5696 O O . ASN A 1 342 ? -8.284 11.417 33.583 1.00 10.96 342 ASN A O 1
ATOM 5707 N N . ILE A 1 343 ? -8.135 13.216 34.995 1.00 10.15 343 ILE A N 1
ATOM 5708 C CA . ILE A 1 343 ? -9.571 13.351 35.267 1.00 11.83 343 ILE A CA 1
ATOM 5709 C C . ILE A 1 343 ? -10.031 14.734 34.834 1.00 9.68 343 ILE A C 1
ATOM 5710 O O . ILE A 1 343 ? -9.202 15.643 34.599 1.00 10.28 343 ILE A O 1
ATOM 5726 N N . SER A 1 344 ? -11.350 14.892 34.732 1.00 10.25 344 SER A N 1
ATOM 5727 C CA . SER A 1 344 ? -11.939 16.021 33.999 1.00 11.10 344 SER A CA 1
ATOM 5728 C C . SER A 1 344 ? -13.115 16.658 34.735 1.00 10.17 344 SER A C 1
ATOM 5729 O O . SER A 1 344 ? -14.275 16.377 34.404 1.00 11.22 344 SER A O 1
ATOM 5737 N N . PRO A 1 345 ? -12.822 17.520 35.716 1.00 10.80 345 PRO A N 1
ATOM 5738 C CA . PRO A 1 345 ? -13.916 18.227 36.399 1.00 10.77 345 PRO A CA 1
ATOM 5739 C C . PRO A 1 345 ? -14.669 19.159 35.444 1.00 10.67 345 PRO A C 1
ATOM 5740 O O . PRO A 1 345 ? -14.087 19.718 34.503 1.00 11.52 345 PRO A O 1
ATOM 5751 N N . MET A 1 346 ? -15.949 19.361 35.709 1.00 10.81 346 MET A N 1
ATOM 5752 C CA . MET A 1 346 ? -16.743 20.344 34.985 1.00 13.16 346 MET A CA 1
ATOM 5753 C C . MET A 1 346 ? -16.266 21.753 35.264 1.00 11.68 346 MET A C 1
ATOM 5754 O O . MET A 1 346 ? -15.497 21.992 36.199 1.00 11.84 346 MET A O 1
ATOM 5768 N N . ALA A 1 347 ? -16.665 22.701 34.419 1.00 11.50 347 ALA A N 1
ATOM 5769 C CA . ALA A 1 347 ? -16.214 24.070 34.574 1.00 10.82 347 ALA A CA 1
ATOM 5770 C C . ALA A 1 347 ? -16.480 24.646 35.967 1.00 11.95 347 ALA A C 1
ATOM 5771 O O . ALA A 1 347 ? -15.700 25.445 36.476 1.00 14.68 347 ALA A O 1
ATOM 5778 N N . ASN A 1 348 ? -17.580 24.210 36.567 1.00 11.22 348 ASN A N 1
ATOM 5779 C CA . ASN A 1 348 ? -17.965 24.669 37.912 1.00 13.22 348 ASN A CA 1
ATOM 5780 C C . ASN A 1 348 ? -17.181 24.006 39.046 1.00 13.87 348 ASN A C 1
ATOM 5781 O O . ASN A 1 348 ? -17.369 24.355 40.204 1.00 15.14 348 ASN A O 1
ATOM 5792 N N . GLY A 1 349 ? -16.326 23.028 38.738 1.00 11.99 349 GLY A N 1
ATOM 5793 C CA . GLY A 1 349 ? -15.491 22.378 39.732 1.00 11.89 349 GLY A CA 1
ATOM 5794 C C . GLY A 1 349 ? -15.998 21.049 40.216 1.00 14.09 349 GLY A C 1
ATOM 5795 O O . GLY A 1 349 ? -15.345 20.419 41.041 1.00 14.48 349 GLY A O 1
ATOM 5799 N N . VAL A 1 350 ? -17.155 20.611 39.739 1.00 12.74 350 VAL A N 1
ATOM 5800 C CA . VAL A 1 350 ? -17.729 19.321 40.125 1.00 13.05 350 VAL A CA 1
ATOM 5801 C C . VAL A 1 350 ? -17.069 18.177 39.371 1.00 13.72 350 VAL A C 1
ATOM 5802 O O . VAL A 1 350 ? -16.895 18.267 38.148 1.00 12.27 350 VAL A O 1
ATOM 5815 N N . LEU A 1 351 ? -16.678 17.129 40.075 1.00 12.88 351 LEU A N 1
ATOM 5816 C CA . LEU A 1 351 ? -16.179 15.912 39.447 1.00 12.08 351 LEU A CA 1
ATOM 5817 C C . LEU A 1 351 ? -17.335 14.942 39.186 1.00 12.79 351 LEU A C 1
ATOM 5818 O O . LEU A 1 351 ? -17.959 14.455 40.139 1.00 13.21 351 LEU A O 1
ATOM 5834 N N . PRO A 1 352 ? -17.631 14.640 37.909 1.00 12.41 352 PRO A N 1
ATOM 5835 C CA . PRO A 1 352 ? -18.795 13.785 37.626 1.00 12.25 352 PRO A CA 1
ATOM 5836 C C . PRO A 1 352 ? -18.760 12.405 38.270 1.00 14.86 352 PRO A C 1
ATOM 5837 O O . PRO A 1 352 ? -17.683 11.807 38.419 1.00 13.56 352 PRO A O 1
ATOM 5848 N N . GLU A 1 353 ? -19.930 11.901 38.679 1.00 15.37 353 GLU A N 1
ATOM 5849 C CA . GLU A 1 353 ? -19.989 10.629 39.388 1.00 14.26 353 GLU A CA 1
ATOM 5850 C C . GLU A 1 353 ? -19.389 9.452 38.607 1.00 14.00 353 GLU A C 1
ATOM 5851 O O . GLU A 1 353 ? -18.813 8.562 39.202 1.00 14.52 353 GLU A O 1
ATOM 5863 N N . GLU A 1 354 ? -19.480 9.451 37.290 1.00 13.44 354 GLU A N 1
ATOM 5864 C CA . GLU A 1 354 ? -18.907 8.341 36.526 1.00 15.00 354 GLU A CA 1
ATOM 5865 C C . GLU A 1 354 ? -17.384 8.277 36.726 1.00 13.63 354 GLU A C 1
ATOM 5866 O O . GLU A 1 354 ? -16.774 7.210 36.760 1.00 14.23 354 GLU A O 1
ATOM 5878 N N . GLN A 1 355 ? -16.763 9.443 36.827 1.00 13.66 355 GLN A N 1
ATOM 5879 C CA . GLN A 1 355 ? -15.323 9.490 37.037 1.00 11.98 355 GLN A CA 1
ATOM 5880 C C . GLN A 1 355 ? -14.965 9.070 38.453 1.00 11.81 355 GLN A C 1
ATOM 5881 O O . GLN A 1 355 ? -13.966 8.370 38.677 1.00 12.23 355 GLN A O 1
ATOM 5895 N N . ILE A 1 356 ? -15.755 9.528 39.418 1.00 11.00 356 ILE A N 1
ATOM 5896 C CA . ILE A 1 356 ? -15.588 9.099 40.808 1.00 12.64 356 ILE A CA 1
ATOM 5897 C C . ILE A 1 356 ? -15.630 7.567 40.906 1.00 11.98 356 ILE A C 1
ATOM 5898 O O . ILE A 1 356 ? -14.794 6.941 41.572 1.00 13.46 356 ILE A O 1
ATOM 5914 N N . LYS A 1 357 ? -16.606 6.957 40.247 1.00 12.09 357 LYS A N 1
ATOM 5915 C CA . LYS A 1 357 ? -16.704 5.494 40.271 1.00 13.49 357 LYS A CA 1
ATOM 5916 C C . LYS A 1 357 ? -15.450 4.803 39.705 1.00 14.16 357 LYS A C 1
ATOM 5917 O O . LYS A 1 357 ? -14.960 3.834 40.279 1.00 13.77 357 LYS A O 1
ATOM 5936 N N . VAL A 1 358 ? -14.923 5.298 38.588 1.00 12.34 358 VAL A N 1
ATOM 5937 C CA . VAL A 1 358 ? -13.688 4.741 38.058 1.00 14.22 358 VAL A CA 1
ATOM 5938 C C . VAL A 1 358 ? -12.547 4.877 39.073 1.00 12.30 358 VAL A C 1
ATOM 5939 O O . VAL A 1 358 ? -11.816 3.921 39.302 1.00 12.27 358 VAL A O 1
ATOM 5952 N N . LEU A 1 359 ? -12.382 6.058 39.669 1.00 11.67 359 LEU A N 1
ATOM 5953 C CA . LEU A 1 359 ? -11.305 6.254 40.626 1.00 11.18 359 LEU A CA 1
ATOM 5954 C C . LEU A 1 359 ? -11.484 5.340 41.838 1.00 11.98 359 LEU A C 1
ATOM 5955 O O . LEU A 1 359 ? -10.525 4.760 42.315 1.00 12.00 359 LEU A O 1
ATOM 5971 N N . ASN A 1 360 ? -12.724 5.215 42.340 1.00 12.57 360 ASN A N 1
ATOM 5972 C CA . ASN A 1 360 ? -13.010 4.309 43.458 1.00 12.12 360 ASN A CA 1
ATOM 5973 C C . ASN A 1 360 ? -12.615 2.863 43.114 1.00 12.59 360 ASN A C 1
ATOM 5974 O O . ASN A 1 360 ? -12.007 2.143 43.931 1.00 13.56 360 ASN A O 1
ATOM 5985 N N . ASP A 1 361 ? -12.938 2.432 41.899 1.00 10.94 361 ASP A N 1
ATOM 5986 C CA . ASP A 1 361 ? -12.635 1.076 41.446 1.00 11.29 361 ASP A CA 1
ATOM 5987 C C . ASP A 1 361 ? -11.128 0.828 41.291 1.00 13.52 361 ASP A C 1
ATOM 5988 O O . ASP A 1 361 ? -10.624 -0.239 41.625 1.00 13.41 361 ASP A O 1
ATOM 5997 N N . ILE A 1 362 ? -10.391 1.802 40.747 1.00 11.60 362 ILE A N 1
ATOM 5998 C CA . ILE A 1 362 ? -8.927 1.671 40.728 1.00 10.45 362 ILE A CA 1
ATOM 5999 C C . ILE A 1 362 ? -8.381 1.536 42.156 1.00 10.66 362 ILE A C 1
ATOM 6000 O O . ILE A 1 362 ? -7.499 0.723 42.413 1.00 11.24 362 ILE A O 1
ATOM 6016 N N . GLY A 1 363 ? -8.897 2.353 43.058 1.00 10.77 363 GLY A N 1
ATOM 6017 C CA . GLY A 1 363 ? -8.470 2.305 44.452 1.00 12.49 363 GLY A CA 1
ATOM 6018 C C . GLY A 1 363 ? -8.758 0.980 45.139 1.00 12.49 363 GLY A C 1
ATOM 6019 O O . GLY A 1 363 ? -7.955 0.512 45.928 1.00 12.74 363 GLY A O 1
ATOM 6023 N N A ASP A 1 364 ? -9.903 0.379 44.842 0.53 12.36 364 ASP A N 1
ATOM 6024 N N B ASP A 1 364 ? -9.880 0.367 44.801 0.47 12.04 364 ASP A N 1
ATOM 6025 C CA A ASP A 1 364 ? -10.223 -0.940 45.378 0.53 13.13 364 ASP A CA 1
ATOM 6026 C CA B ASP A 1 364 ? -10.247 -0.928 45.353 0.47 13.51 364 ASP A CA 1
ATOM 6027 C C A ASP A 1 364 ? -9.185 -1.938 44.896 0.53 13.83 364 ASP A C 1
ATOM 6028 C C B ASP A 1 364 ? -9.315 -2.022 44.840 0.47 13.15 364 ASP A C 1
ATOM 6029 O O A ASP A 1 364 ? -8.677 -2.761 45.674 0.53 11.81 364 ASP A O 1
ATOM 6030 O O B ASP A 1 364 ? -9.013 -2.989 45.537 0.47 15.84 364 ASP A O 1
ATOM 6047 N N . PHE A 1 365 ? -8.846 -1.880 43.607 1.00 11.16 365 PHE A N 1
ATOM 6048 C CA . PHE A 1 365 ? -7.823 -2.782 43.071 1.00 11.76 365 PHE A CA 1
ATOM 6049 C C . PHE A 1 365 ? -6.469 -2.605 43.745 1.00 12.53 365 PHE A C 1
ATOM 6050 O O . PHE A 1 365 ? -5.857 -3.568 44.190 1.00 11.87 365 PHE A O 1
ATOM 6068 N N . LEU A 1 366 ? -6.009 -1.364 43.853 1.00 11.27 366 LEU A N 1
ATOM 6069 C CA . LEU A 1 366 ? -4.690 -1.088 44.430 1.00 11.09 366 LEU A CA 1
ATOM 6070 C C . LEU A 1 366 ? -4.596 -1.335 45.954 1.00 11.35 366 LEU A C 1
ATOM 6071 O O . LEU A 1 366 ? -3.555 -1.725 46.445 1.00 12.68 366 LEU A O 1
ATOM 6087 N N A SER A 1 367 ? -5.670 -1.115 46.694 0.31 10.98 367 SER A N 1
ATOM 6088 N N B SER A 1 367 ? -5.695 -1.109 46.666 0.31 11.00 367 SER A N 1
ATOM 6089 N N C SER A 1 367 ? -5.690 -1.108 46.667 0.37 10.99 367 SER A N 1
ATOM 6090 C CA A SER A 1 367 ? -5.597 -1.378 48.125 0.31 11.75 367 SER A CA 1
ATOM 6091 C CA B SER A 1 367 ? -5.758 -1.388 48.101 0.31 12.02 367 SER A CA 1
ATOM 6092 C CA C SER A 1 367 ? -5.733 -1.381 48.099 0.37 12.04 367 SER A CA 1
ATOM 6093 C C A SER A 1 367 ? -5.577 -2.881 48.390 0.31 11.66 367 SER A C 1
ATOM 6094 C C B SER A 1 367 ? -5.539 -2.867 48.338 0.31 11.60 367 SER A C 1
ATOM 6095 C C C SER A 1 367 ? -5.552 -2.866 48.349 0.37 11.58 367 SER A C 1
ATOM 6096 O O A SER A 1 367 ? -5.009 -3.319 49.387 0.31 15.66 367 SER A O 1
ATOM 6097 O O B SER A 1 367 ? -4.825 -3.271 49.259 0.31 14.20 367 SER A O 1
ATOM 6098 O O C SER A 1 367 ? -4.866 -3.274 49.288 0.37 14.44 367 SER A O 1
ATOM 6120 N N . ARG A 1 368 ? -6.159 -3.667 47.489 1.00 11.65 368 ARG A N 1
ATOM 6121 C CA . ARG A 1 368 ? -6.117 -5.111 47.591 1.00 12.68 368 ARG A CA 1
ATOM 6122 C C . ARG A 1 368 ? -4.832 -5.753 47.050 1.00 11.93 368 ARG A C 1
ATOM 6123 O O . ARG A 1 368 ? -4.264 -6.677 47.656 1.00 13.91 368 ARG A O 1
ATOM 6146 N N . TYR A 1 369 ? -4.366 -5.259 45.901 1.00 11.24 369 TYR A N 1
ATOM 6147 C CA . TYR A 1 369 ? -3.328 -5.938 45.155 1.00 11.86 369 TYR A CA 1
ATOM 6148 C C . TYR A 1 369 ? -2.075 -5.071 44.977 1.00 12.29 369 TYR A C 1
ATOM 6149 O O . TYR A 1 369 ? -1.196 -5.400 44.170 1.00 14.53 369 TYR A O 1
ATOM 6167 N N . GLY A 1 370 ? -1.987 -3.997 45.745 1.00 10.93 370 GLY A N 1
ATOM 6168 C CA . GLY A 1 370 ? -0.852 -3.073 45.691 1.00 11.77 370 GLY A CA 1
ATOM 6169 C C . GLY A 1 370 ? 0.526 -3.722 45.797 1.00 14.35 370 GLY A C 1
ATOM 6170 O O . GLY A 1 370 ? 1.505 -3.197 45.250 1.00 12.88 370 GLY A O 1
ATOM 6174 N N . GLU A 1 371 ? 0.631 -4.865 46.479 1.00 12.55 371 GLU A N 1
ATOM 6175 C CA . GLU A 1 371 ? 1.895 -5.587 46.591 1.00 13.17 371 GLU A CA 1
ATOM 6176 C C . GLU A 1 371 ? 2.515 -5.900 45.206 1.00 14.58 371 GLU A C 1
ATOM 6177 O O . GLU A 1 371 ? 3.741 -5.956 45.053 1.00 13.59 371 GLU A O 1
ATOM 6189 N N . ALA A 1 372 ? 1.666 -6.140 44.217 1.00 12.61 372 ALA A N 1
ATOM 6190 C CA . ALA A 1 372 ? 2.112 -6.468 42.870 1.00 14.27 372 ALA A CA 1
ATOM 6191 C C . ALA A 1 372 ? 2.447 -5.234 42.014 1.00 11.15 372 ALA A C 1
ATOM 6192 O O . ALA A 1 372 ? 2.895 -5.382 40.876 1.00 12.28 372 ALA A O 1
ATOM 6199 N N . VAL A 1 373 ? 2.169 -4.050 42.549 1.00 11.75 373 VAL A N 1
ATOM 6200 C CA . VAL A 1 373 ? 2.282 -2.803 41.792 1.00 10.37 373 VAL A CA 1
ATOM 6201 C C . VAL A 1 373 ? 3.282 -1.871 42.469 1.00 9.02 373 VAL A C 1
ATOM 6202 O O . VAL A 1 373 ? 4.392 -1.660 41.957 1.00 10.60 373 VAL A O 1
ATOM 6215 N N . TYR A 1 374 ? 2.908 -1.262 43.585 1.00 10.70 374 TYR A N 1
ATOM 6216 C CA . TYR A 1 374 ? 3.807 -0.332 44.250 1.00 9.84 374 TYR A CA 1
ATOM 6217 C C . TYR A 1 374 ? 5.104 -1.007 44.610 1.00 10.85 374 TYR A C 1
ATOM 6218 O O . TYR A 1 374 ? 5.130 -2.181 45.003 1.00 12.72 374 TYR A O 1
ATOM 6236 N N . ASP A 1 375 ? 6.187 -0.247 44.488 1.00 11.08 375 ASP A N 1
ATOM 6237 C CA . ASP A 1 375 ? 7.502 -0.683 44.964 1.00 11.32 375 ASP A CA 1
ATOM 6238 C C . ASP A 1 375 ? 8.078 -1.858 44.187 1.00 13.43 375 ASP A C 1
ATOM 6239 O O . ASP A 1 375 ? 9.117 -2.375 44.565 1.00 15.47 375 ASP A O 1
ATOM 6248 N N . THR A 1 376 ? 7.450 -2.266 43.089 1.00 11.05 376 THR A N 1
ATOM 6249 C CA . THR A 1 376 ? 7.968 -3.343 42.244 1.00 10.82 376 THR A CA 1
ATOM 6250 C C . THR A 1 376 ? 8.786 -2.760 41.084 1.00 10.92 376 THR A C 1
ATOM 6251 O O . THR A 1 376 ? 8.840 -1.545 40.894 1.00 10.86 376 THR A O 1
ATOM 6262 N N . ARG A 1 377 ? 9.442 -3.632 40.347 1.00 9.85 377 ARG A N 1
ATOM 6263 C CA . ARG A 1 377 ? 10.130 -3.265 39.128 1.00 10.95 377 ARG A CA 1
ATOM 6264 C C . ARG A 1 377 ? 9.739 -4.254 38.033 1.00 11.01 377 ARG A C 1
ATOM 6265 O O . ARG A 1 377 ? 9.307 -5.398 38.288 1.00 11.66 377 ARG A O 1
ATOM 6286 N N . ALA A 1 378 ? 9.929 -3.836 36.794 1.00 11.46 378 ALA A N 1
ATOM 6287 C CA . ALA A 1 378 ? 9.662 -4.678 35.663 1.00 11.32 378 ALA A CA 1
ATOM 6288 C C . ALA A 1 378 ? 10.584 -5.888 35.671 1.00 12.79 378 ALA A C 1
ATOM 6289 O O . ALA A 1 378 ? 11.728 -5.829 36.157 1.00 13.48 378 ALA A O 1
ATOM 6296 N N . TRP A 1 379 ? 10.083 -6.984 35.122 1.00 11.64 379 TRP A N 1
ATOM 6297 C CA . TRP A 1 379 ? 10.893 -8.175 34.869 1.00 11.83 379 TRP A CA 1
ATOM 6298 C C . TRP A 1 379 ? 11.663 -7.914 33.562 1.00 13.97 379 TRP A C 1
ATOM 6299 O O . TRP A 1 379 ? 11.754 -6.771 33.152 1.00 16.35 379 TRP A O 1
ATOM 6320 N N . ASP A 1 380 ? 12.222 -8.935 32.903 1.00 13.42 380 ASP A N 1
ATOM 6321 C CA . ASP A 1 380 ? 12.831 -8.688 31.593 1.00 15.54 380 ASP A CA 1
ATOM 6322 C C . ASP A 1 380 ? 11.858 -8.942 30.453 1.00 13.41 380 ASP A C 1
ATOM 6323 O O . ASP A 1 380 ? 12.164 -8.650 29.313 1.00 15.81 380 ASP A O 1
ATOM 6332 N N . ILE A 1 381 ? 10.701 -9.521 30.772 1.00 13.13 381 ILE A N 1
ATOM 6333 C CA . ILE A 1 381 ? 9.631 -9.759 29.812 1.00 12.75 381 ILE A CA 1
ATOM 6334 C C . ILE A 1 381 ? 8.369 -9.183 30.436 1.00 12.59 381 ILE A C 1
ATOM 6335 O O . ILE A 1 381 ? 8.102 -9.444 31.606 1.00 13.66 381 ILE A O 1
ATOM 6351 N N . TYR A 1 382 ? 7.626 -8.342 29.717 1.00 11.42 382 TYR A N 1
ATOM 6352 C CA . TYR A 1 382 ? 6.535 -7.596 30.381 1.00 11.83 382 TYR A CA 1
ATOM 6353 C C . TYR A 1 382 ? 5.270 -8.422 30.600 1.00 12.32 382 TYR A C 1
ATOM 6354 O O . TYR A 1 382 ? 4.503 -8.154 31.515 1.00 11.50 382 TYR A O 1
ATOM 6372 N N . GLY A 1 383 ? 5.033 -9.405 29.739 1.00 11.16 383 GLY A N 1
ATOM 6373 C CA . GLY A 1 383 ? 3.757 -10.105 29.752 1.00 11.71 383 GLY A CA 1
ATOM 6374 C C . GLY A 1 383 ? 3.634 -11.117 28.636 1.00 11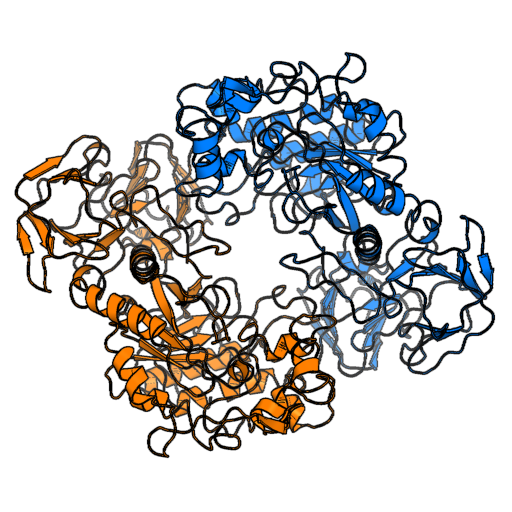.05 383 GLY A C 1
ATOM 6375 O O . GLY A 1 383 ? 4.556 -11.312 27.827 1.00 15.18 383 GLY A O 1
ATOM 6379 N N . GLU A 1 384 ? 2.459 -11.734 28.596 1.00 11.61 384 GLU A N 1
ATOM 6380 C CA . GLU A 1 384 ? 2.090 -12.722 27.577 1.00 12.10 384 GLU A CA 1
ATOM 6381 C C . GLU A 1 384 ? 0.613 -12.621 27.247 1.00 12.96 384 GLU A C 1
ATOM 6382 O O . GLU A 1 384 ? -0.180 -12.228 28.085 1.00 14.03 384 GLU A O 1
ATOM 6394 N N . GLY A 1 385 ? 0.255 -13.039 26.039 1.00 14.78 385 GLY A N 1
ATOM 6395 C CA . GLY A 1 385 ? -1.148 -13.155 25.666 1.00 15.00 385 GLY A CA 1
ATOM 6396 C C . GLY A 1 385 ? -1.495 -12.372 24.414 1.00 14.85 385 GLY A C 1
ATOM 6397 O O . GLY A 1 385 ? -0.665 -11.661 23.869 1.00 16.88 385 GLY A O 1
ATOM 6401 N N . PRO A 1 386 ? -2.745 -12.512 23.954 1.00 14.20 386 PRO A N 1
ATOM 6402 C CA . PRO A 1 386 ? -3.186 -11.961 22.676 1.00 17.50 386 PRO A CA 1
ATOM 6403 C C . PRO A 1 386 ? -3.544 -10.482 22.709 1.00 17.98 386 PRO A C 1
ATOM 6404 O O . PRO A 1 386 ? -3.413 -9.814 21.662 1.00 18.23 386 PRO A O 1
ATOM 6415 N N . ASN A 1 387 ? -3.970 -9.963 23.860 1.00 15.12 387 ASN A N 1
ATOM 6416 C CA . ASN A 1 387 ? -4.416 -8.569 23.944 1.00 14.36 387 ASN A CA 1
ATOM 6417 C C . ASN A 1 387 ? -3.242 -7.649 24.281 1.00 15.20 387 ASN A C 1
ATOM 6418 O O . ASN A 1 387 ? -2.671 -7.718 25.374 1.00 17.03 387 ASN A O 1
ATOM 6429 N N A GLN A 1 388 ? -2.882 -6.801 23.324 0.60 15.98 388 GLN A N 1
ATOM 6430 N N B GLN A 1 388 ? -2.853 -6.840 23.296 0.40 15.89 388 GLN A N 1
ATOM 6431 C CA A GLN A 1 388 ? -1.712 -5.939 23.434 0.60 16.95 388 GLN A CA 1
ATOM 6432 C CA B GLN A 1 388 ? -1.653 -6.005 23.351 0.40 16.79 388 GLN A CA 1
ATOM 6433 C C A GLN A 1 388 ? -1.997 -4.493 23.000 0.60 20.75 388 GLN A C 1
ATOM 6434 C C B GLN A 1 388 ? -1.911 -4.639 22.744 0.40 19.93 388 GLN A C 1
ATOM 6435 O O A GLN A 1 388 ? -3.092 -4.157 22.516 0.60 18.15 388 GLN A O 1
ATOM 6436 O O B GLN A 1 388 ? -2.668 -4.507 21.786 0.40 14.82 388 GLN A O 1
ATOM 6463 N N A VAL A 1 389 ? -0.997 -3.646 23.219 0.60 19.28 389 VAL A N 1
ATOM 6464 N N B VAL A 1 389 ? -1.264 -3.620 23.287 0.40 15.30 389 VAL A N 1
ATOM 6465 C CA A VAL A 1 389 ? -1.002 -2.255 22.779 0.60 20.45 389 VAL A CA 1
ATOM 6466 C CA B VAL A 1 389 ? -1.322 -2.299 22.680 0.40 19.58 389 VAL A CA 1
ATOM 6467 C C A VAL A 1 389 ? -0.243 -2.169 21.465 0.60 20.19 389 VAL A C 1
ATOM 6468 C C B VAL A 1 389 ? -0.387 -2.241 21.472 0.40 15.66 389 VAL A C 1
ATOM 6469 O O A VAL A 1 389 ? 0.859 -2.723 21.344 0.60 20.01 389 VAL A O 1
ATOM 6470 O O B VAL A 1 389 ? 0.668 -2.884 21.442 0.40 25.25 389 VAL A O 1
ATOM 6495 N N . GLU A 1 390 ? -0.788 -1.457 20.478 1.00 25.77 390 GLU A N 1
ATOM 6496 C CA . GLU A 1 390 ? -0.022 -1.252 19.238 1.00 29.94 390 GLU A CA 1
ATOM 6497 C C . GLU A 1 390 ? 1.035 -0.139 19.293 1.00 33.05 390 GLU A C 1
ATOM 6498 O O . GLU A 1 390 ? 2.047 -0.202 18.592 1.00 42.53 390 GLU A O 1
ATOM 6511 N N . GLY A 1 391 ? 0.825 0.864 20.129 1.00 43.63 391 GLY A N 1
ATOM 6512 C CA . GLY A 1 391 ? 1.697 2.021 20.111 1.00 55.11 391 GLY A CA 1
ATOM 6513 C C . GLY A 1 391 ? 1.239 2.973 19.020 1.00 61.77 391 GLY A C 1
ATOM 6514 O O . GLY A 1 391 ? 0.203 2.752 18.390 1.00 59.23 391 GLY A O 1
ATOM 6518 N N . GLY A 1 392 ? 2.005 4.033 18.793 1.00 62.16 392 GLY A N 1
ATOM 6519 C CA . GLY A 1 392 ? 1.623 5.039 17.821 1.00 59.28 392 GLY A CA 1
ATOM 6520 C C . GLY A 1 392 ? 0.343 5.748 18.225 1.00 74.87 392 GLY A C 1
ATOM 6521 O O . GLY A 1 392 ? 0.241 6.276 19.336 1.00 73.09 392 GLY A O 1
ATOM 6525 N N . SER A 1 393 ? -0.640 5.748 17.328 1.00 80.44 393 SER A N 1
ATOM 6526 C CA . SER A 1 393 ? -1.885 6.476 17.558 1.00 75.22 393 SER A CA 1
ATOM 6527 C C . SER A 1 393 ? -2.894 5.667 18.377 1.00 76.57 393 SER A C 1
ATOM 6528 O O . SER A 1 393 ? -3.312 4.574 17.987 1.00 70.65 393 SER A O 1
ATOM 6536 N N . PHE A 1 394 ? -3.273 6.237 19.516 1.00 69.39 394 PHE A N 1
ATOM 6537 C CA . PHE A 1 394 ? -4.237 5.646 20.440 1.00 40.68 394 PHE A CA 1
ATOM 6538 C C . PHE A 1 394 ? -5.623 5.531 19.807 1.00 43.34 394 PHE A C 1
ATOM 6539 O O . PHE A 1 394 ? -6.100 6.466 19.163 1.00 60.68 394 PHE A O 1
ATOM 6556 N N . THR A 1 395 ? -6.264 4.384 20.005 1.00 36.60 395 THR A N 1
ATOM 6557 C CA . THR A 1 395 ? -7.627 4.154 19.544 1.00 42.69 395 THR A CA 1
ATOM 6558 C C . THR A 1 395 ? -8.564 3.927 20.732 1.00 47.58 395 THR A C 1
ATOM 6559 O O . THR A 1 395 ? -9.620 4.548 20.844 1.00 40.01 395 THR A O 1
ATOM 6570 N N . ALA A 1 396 ? -8.166 3.021 21.616 1.00 30.53 396 ALA A N 1
ATOM 6571 C CA . ALA A 1 396 ? -8.933 2.703 22.808 1.00 26.86 396 ALA A CA 1
ATOM 6572 C C . ALA A 1 396 ? -7.969 2.049 23.795 1.00 18.72 396 ALA A C 1
ATOM 6573 O O . ALA A 1 396 ? -6.930 1.527 23.399 1.00 24.44 396 ALA A O 1
ATOM 6580 N N . PRO A 1 397 ? -8.272 2.134 25.086 1.00 20.38 397 PRO A N 1
ATOM 6581 C CA . PRO A 1 397 ? -7.350 1.549 26.069 1.00 21.19 397 PRO A CA 1
ATOM 6582 C C . PRO A 1 397 ? -7.371 0.026 26.098 1.00 19.25 397 PRO A C 1
ATOM 6583 O O . PRO A 1 397 ? -8.416 -0.560 25.803 1.00 23.21 397 PRO A O 1
ATOM 6594 N N . LEU A 1 398 ? -6.244 -0.579 26.450 1.00 20.04 398 LEU A N 1
ATOM 6595 C CA . LEU A 1 398 ? -6.161 -2.037 26.647 1.00 14.98 398 LEU A CA 1
ATOM 6596 C C . LEU A 1 398 ? -7.208 -2.576 27.594 1.00 14.72 398 LEU A C 1
ATOM 6597 O O . LEU A 1 398 ? -7.350 -2.110 28.727 1.00 16.52 398 LEU A O 1
ATOM 6613 N N . GLN A 1 399 ? -7.870 -3.614 27.125 1.00 14.24 399 GLN A N 1
ATOM 6614 C CA . GLN A 1 399 ? -8.714 -4.436 27.962 1.00 16.00 399 GLN A CA 1
ATOM 6615 C C . GLN A 1 399 ? -8.349 -5.869 27.673 1.00 17.68 399 GLN A C 1
ATOM 6616 O O . GLN A 1 399 ? -8.496 -6.349 26.558 1.00 19.89 399 GLN A O 1
ATOM 6630 N N . GLY A 1 400 ? -7.833 -6.552 28.685 1.00 12.98 400 GLY A N 1
ATOM 6631 C CA . GLY A 1 400 ? -7.469 -7.946 28.570 1.00 13.18 400 GLY A CA 1
ATOM 6632 C C . GLY A 1 400 ? -8.491 -8.881 29.195 1.00 13.64 400 GLY A C 1
ATOM 6633 O O . GLY A 1 400 ? -9.580 -8.481 29.608 1.00 14.99 400 GLY A O 1
ATOM 6637 N N . ASN A 1 401 ? -8.125 -10.151 29.215 1.00 14.97 401 ASN A N 1
ATOM 6638 C CA . ASN A 1 401 ? -8.942 -11.192 29.804 1.00 13.62 401 ASN A CA 1
ATOM 6639 C C . ASN A 1 401 ? -8.057 -12.292 30.394 1.00 16.80 401 ASN A C 1
ATOM 6640 O O . ASN A 1 401 ? -6.826 -12.121 30.542 1.00 14.22 401 ASN A O 1
ATOM 6650 N N . SER A 1 402 ? -8.663 -13.434 30.718 1.00 14.45 402 SER A N 1
ATOM 6651 C CA . SER A 1 402 ? -7.911 -14.509 31.347 1.00 17.45 402 SER A CA 1
ATOM 6652 C C . SER A 1 402 ? -6.782 -15.082 30.489 1.00 15.93 402 SER A C 1
ATOM 6653 O O . SER A 1 402 ? -5.942 -15.819 30.999 1.00 18.53 402 SER A O 1
ATOM 6661 N N . SER A 1 403 ? -6.739 -14.727 29.203 1.00 16.03 403 SER A N 1
ATOM 6662 C CA . SER A 1 403 ? -5.657 -15.147 28.313 1.00 16.45 403 SER A CA 1
ATOM 6663 C C . SER A 1 403 ? -4.367 -14.318 28.454 1.00 14.32 403 SER A C 1
ATOM 6664 O O . SER A 1 403 ? -3.338 -14.651 27.880 1.00 16.76 403 SER A O 1
ATOM 6672 N N . ASP A 1 404 ? -4.438 -13.244 29.241 1.00 12.29 404 ASP A N 1
ATOM 6673 C CA . ASP A 1 404 ? -3.362 -12.246 29.314 1.00 14.33 404 ASP A CA 1
ATOM 6674 C C . ASP A 1 404 ? -2.745 -12.203 30.693 1.00 13.50 404 ASP A C 1
ATOM 6675 O O . ASP A 1 404 ? -3.464 -12.224 31.694 1.00 13.50 404 ASP A O 1
ATOM 6684 N N A ILE A 1 405 ? -1.418 -12.174 30.748 0.60 12.70 405 ILE A N 1
ATOM 6685 N N B ILE A 1 405 ? -1.413 -12.100 30.700 0.40 12.81 405 ILE A N 1
ATOM 6686 C CA A ILE A 1 405 ? -0.712 -11.915 31.993 0.60 12.21 405 ILE A CA 1
ATOM 6687 C CA B ILE A 1 405 ? -0.568 -12.005 31.892 0.40 12.31 405 ILE A CA 1
ATOM 6688 C C A ILE A 1 405 ? 0.318 -10.800 31.848 0.60 10.97 405 ILE A C 1
ATOM 6689 C C B ILE A 1 405 ? 0.315 -10.760 31.819 0.40 10.97 405 ILE A C 1
ATOM 6690 O O A ILE A 1 405 ? 0.895 -10.578 30.771 0.60 10.41 405 ILE A O 1
ATOM 6691 O O B ILE A 1 405 ? 0.828 -10.430 30.745 0.40 11.43 405 ILE A O 1
ATOM 6722 N N . ARG A 1 406 ? 0.524 -10.093 32.956 1.00 11.04 406 ARG A N 1
ATOM 6723 C CA . ARG A 1 406 ? 1.551 -9.047 33.064 1.00 11.02 406 ARG A CA 1
ATOM 6724 C C . ARG A 1 406 ? 2.433 -9.368 34.274 1.00 11.60 406 ARG A C 1
ATOM 6725 O O . ARG A 1 406 ? 1.944 -9.793 35.330 1.00 11.98 406 ARG A O 1
ATOM 6747 N N . PHE A 1 407 ? 3.726 -9.171 34.125 1.00 11.02 407 PHE A N 1
ATOM 6748 C CA . PHE A 1 407 ? 4.696 -9.523 35.156 1.00 10.51 407 PHE A CA 1
ATOM 6749 C C . PHE A 1 407 ? 5.207 -8.281 35.891 1.00 12.06 407 PHE A C 1
ATOM 6750 O O . PHE A 1 407 ? 5.420 -7.220 35.278 1.00 11.41 407 PHE A O 1
ATOM 6767 N N . THR A 1 408 ? 5.476 -8.422 37.182 1.00 12.50 408 THR A N 1
ATOM 6768 C CA . THR A 1 408 ? 6.265 -7.447 37.931 1.00 9.56 408 THR A CA 1
ATOM 6769 C C . THR A 1 408 ? 7.101 -8.267 38.923 1.00 13.42 408 THR A C 1
ATOM 6770 O O . THR A 1 408 ? 6.802 -9.450 39.147 1.00 13.11 408 THR A O 1
ATOM 6781 N N . ARG A 1 409 ? 8.145 -7.686 39.502 1.00 11.94 409 ARG A N 1
ATOM 6782 C CA . ARG A 1 409 ? 8.967 -8.446 40.449 1.00 13.21 409 ARG A CA 1
ATOM 6783 C C . ARG A 1 409 ? 9.403 -7.572 41.607 1.00 13.25 409 ARG A C 1
ATOM 6784 O O . ARG A 1 409 ? 9.332 -6.347 41.532 1.00 12.82 409 ARG A O 1
ATOM 6805 N N . ASN A 1 410 ? 9.809 -8.190 42.712 1.00 12.83 410 ASN A N 1
ATOM 6806 C CA . ASN A 1 410 ? 10.243 -7.397 43.871 1.00 14.16 410 ASN A CA 1
ATOM 6807 C C . ASN A 1 410 ? 11.681 -6.900 43.709 1.00 12.65 410 ASN A C 1
ATOM 6808 O O . ASN A 1 410 ? 12.420 -7.343 42.838 1.00 14.07 410 ASN A O 1
ATOM 6819 N N . LYS A 1 411 ? 12.053 -5.954 44.561 1.00 14.28 411 LYS A N 1
ATOM 6820 C CA . LYS A 1 411 ? 13.420 -5.392 44.521 1.00 15.27 411 LYS A CA 1
ATOM 6821 C C . LYS A 1 411 ? 14.496 -6.421 44.833 1.00 18.78 411 LYS A C 1
ATOM 6822 O O . LYS A 1 411 ? 15.597 -6.330 44.305 1.00 20.23 411 LYS A O 1
ATOM 6841 N N . GLU A 1 412 ? 14.188 -7.388 45.684 1.00 16.61 412 GLU A N 1
ATOM 6842 C CA . GLU A 1 412 ? 15.149 -8.440 45.980 1.00 16.12 412 GLU A CA 1
ATOM 6843 C C . GLU A 1 412 ? 15.339 -9.446 44.840 1.00 19.35 412 GLU A C 1
ATOM 6844 O O . GLU A 1 412 ? 16.264 -10.252 44.877 1.00 19.55 412 GLU A O 1
ATOM 6856 N N . ASP A 1 413 ? 14.462 -9.392 43.829 1.00 16.88 413 ASP A N 1
ATOM 6857 C CA . ASP A 1 413 ? 14.554 -10.226 42.632 1.00 15.93 413 ASP A CA 1
ATOM 6858 C C . ASP A 1 413 ? 14.381 -11.712 42.910 1.00 15.01 413 ASP A C 1
ATOM 6859 O O . ASP A 1 413 ? 14.945 -12.535 42.199 1.00 20.87 413 ASP A O 1
ATOM 6868 N N . ASP A 1 414 ? 13.579 -12.037 43.921 1.00 14.00 414 ASP A N 1
ATOM 6869 C CA . ASP A 1 414 ? 13.234 -13.434 44.244 1.00 14.29 414 ASP A CA 1
ATOM 6870 C C . ASP A 1 414 ? 11.742 -13.708 44.290 1.00 18.38 414 ASP A C 1
ATOM 6871 O O . ASP A 1 414 ? 11.339 -14.834 44.600 1.00 18.46 414 ASP A O 1
ATOM 6880 N N . VAL A 1 415 ? 10.914 -12.705 43.957 1.00 15.69 415 VAL A N 1
ATOM 6881 C CA . VAL A 1 415 ? 9.469 -12.902 43.859 1.00 14.98 415 VAL A CA 1
ATOM 6882 C C . VAL A 1 415 ? 8.976 -12.347 42.516 1.00 13.36 415 VAL A C 1
ATOM 6883 O O . VAL A 1 415 ? 9.251 -11.188 42.164 1.00 13.76 415 VAL A O 1
ATOM 6896 N N . LEU A 1 416 ? 8.301 -13.196 41.754 1.00 14.53 416 LEU A N 1
ATOM 6897 C CA . LEU A 1 416 ? 7.660 -12.787 40.501 1.00 11.78 416 LEU A CA 1
ATOM 6898 C C . LEU A 1 416 ? 6.168 -12.760 40.721 1.00 13.55 416 LEU A C 1
ATOM 6899 O O . LEU A 1 416 ? 5.566 -13.751 41.155 1.00 12.94 416 LEU A O 1
ATOM 6915 N N . TYR A 1 417 ? 5.553 -11.617 40.420 1.00 12.83 417 TYR A N 1
ATOM 6916 C CA . TYR A 1 417 ? 4.104 -11.469 40.433 1.00 11.18 417 TYR A CA 1
ATOM 6917 C C . TYR A 1 417 ? 3.584 -11.677 39.023 1.00 13.05 417 TYR A C 1
ATOM 6918 O O . TYR A 1 417 ? 4.075 -11.049 38.072 1.00 12.84 417 TYR A O 1
ATOM 6936 N N . VAL A 1 418 ? 2.641 -12.591 38.894 1.00 12.47 418 VAL A N 1
ATOM 6937 C CA . VAL A 1 418 ? 1.999 -12.927 37.637 1.00 10.65 418 VAL A CA 1
ATOM 6938 C C . VAL A 1 418 ? 0.557 -12.510 37.745 1.00 12.99 418 VAL A C 1
ATOM 6939 O O . VAL A 1 418 ? -0.245 -13.149 38.445 1.00 14.11 418 VAL A O 1
ATOM 6952 N N . THR A 1 419 ? 0.220 -11.421 37.073 1.00 12.14 419 THR A N 1
ATOM 6953 C CA . THR A 1 419 ? -1.103 -10.846 37.189 1.00 11.46 419 THR A CA 1
ATOM 6954 C C . THR A 1 419 ? -1.910 -11.197 35.949 1.00 12.23 419 THR A C 1
ATOM 6955 O O . THR A 1 419 ? -1.519 -10.868 34.839 1.00 12.76 419 THR A O 1
ATOM 6966 N N A VAL A 1 420 ? -3.022 -11.903 36.150 0.74 11.88 420 VAL A N 1
ATOM 6967 N N B VAL A 1 420 ? -3.020 -11.901 36.164 0.26 11.94 420 VAL A N 1
ATOM 6968 C CA A VAL A 1 420 ? -3.862 -12.398 35.062 0.74 10.26 420 VAL A CA 1
ATOM 6969 C CA B VAL A 1 420 ? -3.889 -12.371 35.089 0.26 10.22 420 VAL A CA 1
ATOM 6970 C C A VAL A 1 420 ? -5.086 -11.490 34.955 0.74 10.74 420 VAL A C 1
ATOM 6971 C C B VAL A 1 420 ? -5.065 -11.423 34.960 0.26 10.92 420 VAL A C 1
ATOM 6972 O O A VAL A 1 420 ? -5.689 -11.125 35.953 0.74 12.42 420 VAL A O 1
ATOM 6973 O O B VAL A 1 420 ? -5.641 -10.999 35.960 0.26 11.29 420 VAL A O 1
ATOM 6998 N N . LEU A 1 421 ? -5.436 -11.098 33.723 1.00 12.56 421 LEU A N 1
ATOM 6999 C CA . LEU A 1 421 ? -6.399 -10.029 33.493 1.00 12.15 421 LEU A CA 1
ATOM 7000 C C . LEU A 1 421 ? -7.862 -10.481 33.393 1.00 14.10 421 LEU A C 1
ATOM 7001 O O . LEU A 1 421 ? -8.713 -9.736 32.895 1.00 14.89 421 LEU A O 1
ATOM 7018 N N . GLY A 1 422 ? -8.143 -11.667 33.946 1.00 12.92 422 GLY A N 1
ATOM 7019 C CA . GLY A 1 422 ? -9.478 -12.211 34.054 1.00 14.09 422 GLY A CA 1
ATOM 7020 C C . GLY A 1 422 ? -9.377 -13.520 34.805 1.00 15.73 422 GLY A C 1
ATOM 7021 O O . GLY A 1 422 ? -8.280 -14.084 34.927 1.00 17.03 422 GLY A O 1
ATOM 7025 N N . TRP A 1 423 ? -10.515 -13.995 35.318 1.00 15.67 423 TRP A N 1
ATOM 7026 C CA . TRP A 1 423 ? -10.550 -15.300 35.969 1.00 17.08 423 TRP A CA 1
ATOM 7027 C C . TRP A 1 423 ? -10.673 -16.417 34.940 1.00 15.35 423 TRP A C 1
ATOM 7028 O O . TRP A 1 423 ? -11.648 -16.459 34.194 1.00 19.16 423 TRP A O 1
ATOM 7049 N N . PRO A 1 424 ? -9.686 -17.328 34.886 1.00 15.14 424 PRO A N 1
ATOM 7050 C CA . PRO A 1 424 ? -9.740 -18.415 33.901 1.00 18.26 424 PRO A CA 1
ATOM 7051 C C . PRO A 1 424 ? -10.881 -19.412 34.179 1.00 20.22 424 PRO A C 1
ATOM 7052 O O . PRO A 1 424 ? -10.938 -20.011 35.262 1.00 21.36 424 PRO A O 1
ATOM 7063 N N . GLU A 1 425 ? -11.771 -19.618 33.221 1.00 24.20 425 GLU A N 1
ATOM 7064 C CA . GLU A 1 425 ? -12.876 -20.525 33.502 1.00 36.41 425 GLU A CA 1
ATOM 7065 C C . GLU A 1 425 ? -12.378 -21.968 33.565 1.00 35.47 425 GLU A C 1
ATOM 7066 O O . GLU A 1 425 ? -13.003 -22.802 34.215 1.00 29.84 425 GLU A O 1
ATOM 7078 N N . ASP A 1 426 ? -11.237 -22.243 32.932 1.00 27.87 426 ASP A N 1
ATOM 7079 C CA . ASP A 1 426 ? -10.609 -23.567 33.014 1.00 31.03 426 ASP A CA 1
ATOM 7080 C C . ASP A 1 426 ? -9.715 -23.741 34.260 1.00 28.98 426 ASP A C 1
ATOM 7081 O O . ASP A 1 426 ? -9.026 -24.755 34.406 1.00 27.64 426 ASP A O 1
ATOM 7090 N N . ASN A 1 427 ? -9.732 -22.742 35.145 1.00 20.69 427 ASN A N 1
ATOM 7091 C CA . ASN A 1 427 ? -8.939 -22.736 36.363 1.00 19.05 427 ASN A CA 1
ATOM 7092 C C . ASN A 1 427 ? -7.452 -22.941 36.151 1.00 23.27 427 ASN A C 1
ATOM 7093 O O . ASN A 1 427 ? -6.756 -23.435 37.040 1.00 28.24 427 ASN A O 1
ATOM 7104 N N . LEU A 1 428 ? -6.964 -22.517 34.987 1.00 22.04 428 LEU A N 1
ATOM 7105 C CA . LEU A 1 428 ? -5.572 -22.720 34.616 1.00 25.52 428 LEU A CA 1
ATOM 7106 C C . LEU A 1 428 ? -4.944 -21.392 34.195 1.00 20.31 428 LEU A C 1
ATOM 7107 O O . LEU A 1 428 ? -5.537 -20.663 33.396 1.00 20.90 428 LEU A O 1
ATOM 7123 N N . VAL A 1 429 ? -3.758 -21.096 34.746 1.00 17.28 429 VAL A N 1
ATOM 7124 C CA . VAL A 1 429 ? -2.888 -20.035 34.246 1.00 15.70 429 VAL A CA 1
ATOM 7125 C C . VAL A 1 429 ? -1.621 -20.709 33.717 1.00 17.59 429 VAL A C 1
ATOM 7126 O O . VAL A 1 429 ? -0.932 -21.397 34.469 1.00 19.47 429 VAL A O 1
ATOM 7139 N N . SER A 1 430 ? -1.325 -20.531 32.429 1.00 18.79 430 SER A N 1
ATOM 7140 C CA . SER A 1 430 ? -0.129 -21.106 31.812 1.00 17.31 430 SER A CA 1
ATOM 7141 C C . SER A 1 430 ? 0.871 -20.002 31.499 1.00 19.64 430 SER A C 1
ATOM 7142 O O . SER A 1 430 ? 0.588 -19.122 30.679 1.00 19.78 430 SER A O 1
ATOM 7150 N N . VAL A 1 431 ? 2.020 -20.041 32.170 1.00 16.20 431 VAL A N 1
ATOM 7151 C CA . VAL A 1 431 ? 3.066 -19.031 32.013 1.00 16.01 431 VAL A CA 1
ATOM 7152 C C . VAL A 1 431 ? 4.106 -19.556 31.035 1.00 15.25 431 VAL A C 1
ATOM 7153 O O . VAL A 1 431 ? 4.981 -20.347 31.410 1.00 16.73 431 VAL A O 1
ATOM 7166 N N . LYS A 1 432 ? 4.034 -19.120 29.782 1.00 14.38 432 LYS A N 1
ATOM 7167 C CA . LYS A 1 432 ? 4.928 -19.653 28.764 1.00 14.73 432 LYS A CA 1
ATOM 7168 C C . LYS A 1 432 ? 6.397 -19.438 29.078 1.00 18.33 432 LYS A C 1
ATOM 7169 O O . LYS A 1 432 ? 7.244 -20.287 28.776 1.00 18.59 432 LYS A O 1
ATOM 7188 N N . ASN A 1 433 ? 6.723 -18.285 29.657 1.00 17.17 433 ASN A N 1
ATOM 7189 C CA . ASN A 1 433 ? 8.109 -17.962 29.915 1.00 16.66 433 ASN A CA 1
ATOM 7190 C C . ASN A 1 433 ? 8.727 -18.660 31.112 1.00 15.04 433 ASN A C 1
ATOM 7191 O O . ASN A 1 433 ? 9.875 -18.402 31.439 1.00 18.82 433 ASN A O 1
ATOM 7202 N N . LEU A 1 434 ? 7.971 -19.563 31.743 1.00 16.28 434 LEU A N 1
ATOM 7203 C CA . LEU A 1 434 ? 8.516 -20.421 32.789 1.00 17.44 434 LEU A CA 1
ATOM 7204 C C . LEU A 1 434 ? 8.361 -21.904 32.428 1.00 18.49 434 LEU A C 1
ATOM 7205 O O . LEU A 1 434 ? 8.536 -22.763 33.301 1.00 19.00 434 LEU A O 1
ATOM 7221 N N . GLY A 1 435 ? 8.048 -22.184 31.162 1.00 18.49 435 GLY A N 1
ATOM 7222 C CA . GLY A 1 435 ? 7.976 -23.560 30.658 1.00 22.99 435 GLY A CA 1
ATOM 7223 C C . GLY A 1 435 ? 9.366 -24.120 30.374 1.00 20.06 435 GLY A C 1
ATOM 7224 O O . GLY A 1 435 ? 10.364 -23.430 30.536 1.00 18.76 435 GLY A O 1
ATOM 7228 N N A SER A 1 436 ? 9.454 -25.379 29.948 0.47 21.82 436 SER A N 1
ATOM 7229 N N B SER A 1 436 ? 9.426 -25.379 29.942 0.53 21.79 436 SER A N 1
ATOM 7230 C CA A SER A 1 436 ? 10.774 -25.961 29.719 0.47 21.48 436 SER A CA 1
ATOM 7231 C CA B SER A 1 436 ? 10.712 -26.007 29.680 0.53 21.34 436 SER A CA 1
ATOM 7232 C C A SER A 1 436 ? 11.363 -25.522 28.370 0.47 22.95 436 SER A C 1
ATOM 7233 C C B SER A 1 436 ? 11.348 -25.455 28.415 0.53 22.74 436 SER A C 1
ATOM 7234 O O A SER A 1 436 ? 12.580 -25.575 28.167 0.47 22.20 436 SER A O 1
ATOM 7235 O O B SER A 1 436 ? 12.576 -25.385 28.312 0.53 24.59 436 SER A O 1
ATOM 7250 N N . ASN A 1 437 ? 10.527 -25.042 27.453 1.00 22.12 437 ASN A N 1
ATOM 7251 C CA . ASN A 1 437 ? 11.051 -24.449 26.220 1.00 21.02 437 ASN A CA 1
ATOM 7252 C C . ASN A 1 437 ? 11.821 -23.178 26.551 1.00 19.36 437 ASN A C 1
ATOM 7253 O O . ASN A 1 437 ? 12.773 -22.810 25.864 1.00 20.05 437 ASN A O 1
ATOM 7265 N N . ALA A 1 438 ? 11.413 -22.530 27.635 1.00 21.34 438 ALA A N 1
ATOM 7266 C CA . ALA A 1 438 ? 12.087 -21.318 28.097 1.00 24.40 438 ALA A CA 1
ATOM 7267 C C . ALA A 1 438 ? 13.404 -21.628 28.803 1.00 28.06 438 ALA A C 1
ATOM 7268 O O . ALA A 1 438 ? 14.057 -20.725 29.305 1.00 22.13 438 ALA A O 1
ATOM 7275 N N . LEU A 1 439 ? 13.775 -22.910 28.861 1.00 24.57 439 LEU A N 1
ATOM 7276 C CA . LEU A 1 439 ? 15.041 -23.344 29.464 1.00 24.60 439 LEU A CA 1
ATOM 7277 C C . LEU A 1 439 ? 15.110 -22.909 30.918 1.00 21.51 439 LEU A C 1
ATOM 7278 O O . LEU A 1 439 ? 16.172 -22.557 31.424 1.00 37.35 439 LEU A O 1
ATOM 7294 N N . VAL A 1 440 ? 13.965 -22.941 31.588 1.00 24.14 440 VAL A N 1
ATOM 7295 C CA . VAL A 1 440 ? 13.862 -22.522 32.974 1.00 21.23 440 VAL A CA 1
ATOM 7296 C C . VAL A 1 440 ? 13.851 -23.731 33.921 1.00 28.90 440 VAL A C 1
ATOM 7297 O O . VAL A 1 440 ? 13.070 -24.662 33.737 1.00 24.59 440 VAL A O 1
ATOM 7310 N N . ASP A 1 441 ? 14.731 -23.709 34.922 1.00 23.26 441 ASP A N 1
ATOM 7311 C CA . ASP A 1 441 ? 14.771 -24.750 35.953 1.00 27.36 441 ASP A CA 1
ATOM 7312 C C . ASP A 1 441 ? 13.963 -24.265 37.138 1.00 29.29 441 ASP A C 1
ATOM 7313 O O . ASP A 1 441 ? 14.283 -23.241 37.735 1.00 32.24 441 ASP A O 1
ATOM 7322 N N . LEU A 1 442 ? 12.904 -24.995 37.471 1.00 22.77 442 LEU A N 1
ATOM 7323 C CA . LEU A 1 442 ? 12.022 -24.611 38.561 1.00 21.53 442 LEU A CA 1
ATOM 7324 C C . LEU A 1 442 ? 12.326 -25.287 39.907 1.00 21.17 442 LEU A C 1
ATOM 7325 O O . LEU A 1 442 ? 11.507 -25.242 40.825 1.00 21.96 442 LEU A O 1
ATOM 7341 N N . GLU A 1 443 ? 13.523 -25.862 40.026 1.00 24.04 443 GLU A N 1
ATOM 7342 C CA . GLU A 1 443 ? 13.931 -26.490 41.286 1.00 32.69 443 GLU A CA 1
ATOM 7343 C C . GLU A 1 443 ? 13.819 -25.489 42.430 1.00 22.87 443 GLU A C 1
ATOM 7344 O O . GLU A 1 443 ? 13.472 -25.840 43.542 1.00 26.21 443 GLU A O 1
ATOM 7356 N N . SER A 1 444 ? 14.083 -24.218 42.126 1.00 24.57 444 SER A N 1
ATOM 7357 C CA . SER A 1 444 ? 14.102 -23.187 43.155 1.00 25.28 444 SER A CA 1
ATOM 7358 C C . SER A 1 444 ? 12.741 -22.543 43.422 1.00 22.42 444 SER A C 1
ATOM 7359 O O . SER A 1 444 ? 12.642 -21.653 44.264 1.00 20.91 444 SER A O 1
ATOM 7367 N N . LEU A 1 445 ? 11.700 -22.985 42.717 1.00 19.26 445 LEU A N 1
ATOM 7368 C CA . LEU A 1 445 ? 10.358 -22.475 42.996 1.00 20.69 445 LEU A CA 1
ATOM 7369 C C . LEU A 1 445 ? 9.757 -23.024 44.299 1.00 26.40 445 LEU A C 1
ATOM 7370 O O . LEU A 1 445 ? 9.282 -24.155 44.347 1.00 24.95 445 LEU A O 1
ATOM 7386 N N . LYS A 1 446 ? 9.722 -22.174 45.320 1.00 19.27 446 LYS A N 1
ATOM 7387 C CA . LYS A 1 446 ? 9.357 -22.562 46.683 1.00 23.87 446 LYS A CA 1
ATOM 7388 C C . LYS A 1 446 ? 7.887 -22.523 47.014 1.00 24.48 446 LYS A C 1
ATOM 7389 O O . LYS A 1 446 ? 7.405 -23.316 47.823 1.00 23.15 446 LYS A O 1
ATOM 7408 N N . SER A 1 447 ? 7.184 -21.525 46.483 1.00 18.27 447 SER A N 1
ATOM 7409 C CA . SER A 1 447 ? 5.778 -21.375 46.774 1.00 17.96 447 SER A CA 1
ATOM 7410 C C . SER A 1 447 ? 5.106 -20.621 45.639 1.00 18.99 447 SER A C 1
ATOM 7411 O O . SER A 1 447 ? 5.728 -19.779 44.979 1.00 17.67 447 SER A O 1
ATOM 7419 N N . VAL A 1 448 ? 3.848 -20.961 45.409 1.00 15.80 448 VAL A N 1
ATOM 7420 C CA . VAL A 1 448 ? 2.983 -20.276 44.461 1.00 15.91 448 VAL A CA 1
ATOM 7421 C C . VAL A 1 448 ? 1.712 -19.972 45.245 1.00 18.62 448 VAL A C 1
ATOM 7422 O O . VAL A 1 448 ? 1.088 -20.877 45.802 1.00 19.12 448 VAL A O 1
ATOM 7435 N N . GLU A 1 449 ? 1.313 -18.708 45.307 1.00 15.55 449 GLU A N 1
ATOM 7436 C CA . GLU A 1 449 ? 0.204 -18.270 46.136 1.00 18.46 449 GLU A CA 1
ATOM 7437 C C . GLU A 1 449 ? -0.676 -17.313 45.347 1.00 18.66 449 GLU A C 1
ATOM 7438 O O . GLU A 1 449 ? -0.180 -16.509 44.555 1.00 16.80 449 GLU A O 1
ATOM 7450 N N . LEU A 1 450 ? -1.973 -17.406 45.553 1.00 15.06 450 LEU A N 1
ATOM 7451 C CA . LEU A 1 450 ? -2.938 -16.441 45.033 1.00 12.61 450 LEU A CA 1
ATOM 7452 C C . LEU A 1 450 ? -3.237 -15.372 46.064 1.00 16.28 450 LEU A C 1
ATOM 7453 O O . LEU A 1 450 ? -3.605 -15.670 47.212 1.00 15.88 450 LEU A O 1
ATOM 7469 N N . LEU A 1 451 ? -3.102 -14.101 45.697 1.00 13.44 451 LEU A N 1
ATOM 7470 C CA . LEU A 1 451 ? -3.428 -13.024 46.605 1.00 13.93 451 LEU A CA 1
ATOM 7471 C C . LEU A 1 451 ? -4.931 -13.023 46.841 1.00 13.59 451 LEU A C 1
ATOM 7472 O O . LEU A 1 451 ? -5.714 -13.181 45.912 1.00 14.32 451 LEU A O 1
ATOM 7488 N N . GLY A 1 452 ? -5.313 -12.894 48.109 1.00 13.72 452 GLY A N 1
ATOM 7489 C CA . GLY A 1 452 ? -6.690 -13.063 48.524 1.00 13.76 452 GLY A CA 1
ATOM 7490 C C . GLY A 1 452 ? -7.522 -11.802 48.624 1.00 17.29 452 GLY A C 1
ATOM 7491 O O . GLY A 1 452 ? -7.248 -10.812 47.957 1.00 14.78 452 GLY A O 1
ATOM 7495 N N . ASP A 1 453 ? -8.546 -11.821 49.475 1.00 13.77 453 ASP A N 1
ATOM 7496 C CA . ASP A 1 453 ? -9.573 -10.800 49.474 1.00 13.69 453 ASP A CA 1
ATOM 7497 C C . ASP A 1 453 ? -9.098 -9.483 50.016 1.00 16.61 453 ASP A C 1
ATOM 7498 O O . ASP A 1 453 ? -9.611 -8.435 49.633 1.00 19.48 453 ASP A O 1
ATOM 7507 N N . LYS A 1 454 ? -8.148 -9.526 50.947 1.00 15.25 454 LYS A N 1
ATOM 7508 C CA . LYS A 1 454 ? -7.565 -8.312 51.500 1.00 15.82 454 LYS A CA 1
ATOM 7509 C C . LYS A 1 454 ? -6.041 -8.457 51.497 1.00 16.07 454 LYS A C 1
ATOM 7510 O O . LYS A 1 454 ? -5.510 -9.555 51.589 1.00 15.49 454 LYS A O 1
ATOM 7529 N N . ALA A 1 455 ? -5.357 -7.334 51.338 1.00 14.22 455 ALA A N 1
ATOM 7530 C CA . ALA A 1 455 ? -3.902 -7.318 51.354 1.00 15.38 455 ALA A CA 1
ATOM 7531 C C . ALA A 1 455 ? -3.339 -8.063 52.552 1.00 14.27 455 ALA A C 1
ATOM 7532 O O . ALA A 1 455 ? -3.731 -7.789 53.709 1.00 16.98 455 ALA A O 1
ATOM 7539 N N . GLY A 1 456 ? -2.423 -8.977 52.266 1.00 13.65 456 GLY A N 1
ATOM 7540 C CA . GLY A 1 456 ? -1.799 -9.802 53.293 1.00 14.70 456 GLY A CA 1
ATOM 7541 C C . GLY A 1 456 ? -2.383 -11.204 53.370 1.00 17.51 456 GLY A C 1
ATOM 7542 O O . GLY A 1 456 ? -1.844 -12.061 54.086 1.00 19.40 456 GLY A O 1
ATOM 7546 N N . ASP A 1 457 ? -3.478 -11.451 52.648 1.00 14.16 457 ASP A N 1
ATOM 7547 C CA . ASP A 1 457 ? -4.056 -12.786 52.547 1.00 14.22 457 ASP A CA 1
ATOM 7548 C C . ASP A 1 457 ? -3.459 -13.499 51.373 1.00 17.79 457 ASP A C 1
ATOM 7549 O O . ASP A 1 457 ? -3.387 -12.928 50.267 1.00 15.56 457 ASP A O 1
ATOM 7558 N N . TYR A 1 458 ? -3.049 -14.743 51.582 1.00 18.88 458 TYR A N 1
ATOM 7559 C CA . TYR A 1 458 ? -2.515 -15.604 50.540 1.00 18.47 458 TYR A CA 1
ATOM 7560 C C . TYR A 1 458 ? -3.149 -16.964 50.612 1.00 31.46 458 TYR A C 1
ATOM 7561 O O . TYR A 1 458 ? -3.197 -17.579 51.674 1.00 25.81 458 TYR A O 1
ATOM 7579 N N . VAL A 1 459 ? -3.620 -17.433 49.469 1.00 19.66 459 VAL A N 1
ATOM 7580 C CA . VAL A 1 459 ? -4.238 -18.747 49.364 1.00 22.91 459 VAL A CA 1
ATOM 7581 C C . VAL A 1 459 ? -3.275 -19.598 48.553 1.00 23.73 459 VAL A C 1
ATOM 7582 O O . VAL A 1 459 ? -2.992 -19.291 47.411 1.00 19.22 459 VAL A O 1
ATOM 7595 N N . LYS A 1 460 ? -2.716 -20.641 49.166 1.00 25.40 460 LYS A N 1
ATOM 7596 C CA . LYS A 1 460 ? -1.763 -21.501 48.492 1.00 17.80 460 LYS A CA 1
ATOM 7597 C C . LYS A 1 460 ? -2.352 -22.168 47.250 1.00 22.73 460 LYS A C 1
ATOM 7598 O O . LYS A 1 460 ? -3.510 -22.568 47.228 1.00 22.74 460 LYS A O 1
ATOM 7617 N N . VAL A 1 461 ? -1.527 -22.208 46.208 1.00 20.35 461 VAL A N 1
ATOM 7618 C CA . VAL A 1 461 ? -1.746 -22.974 44.994 1.00 30.35 461 VAL A CA 1
ATOM 7619 C C . VAL A 1 461 ? -0.970 -24.285 45.146 1.00 36.96 461 VAL A C 1
ATOM 7620 O O . VAL A 1 461 ? 0.253 -24.281 45.320 1.00 32.26 461 VAL A O 1
ATOM 7633 N N . SER A 1 462 ? -1.673 -25.409 45.078 1.00 27.41 462 SER A N 1
ATOM 7634 C CA . SER A 1 462 ? -1.044 -26.702 45.336 1.00 31.05 462 SER A CA 1
ATOM 7635 C C . SER A 1 462 ? -0.545 -27.404 44.081 1.00 48.75 462 SER A C 1
ATOM 7636 O O . SER A 1 462 ? 0.516 -28.029 44.108 1.00 43.70 462 SER A O 1
ATOM 7644 N N . GLU A 1 463 ? -1.307 -27.314 42.992 1.00 29.51 463 GLU A N 1
ATOM 7645 C CA . GLU A 1 463 ? -1.003 -28.084 41.795 1.00 29.57 463 GLU A CA 1
ATOM 7646 C C . GLU A 1 463 ? -0.413 -27.208 40.696 1.00 22.85 463 GLU A C 1
ATOM 7647 O O . GLU A 1 463 ? -1.013 -26.205 40.309 1.00 27.23 463 GLU A O 1
ATOM 7659 N N A TRP A 1 464 ? 0.773 -27.586 40.231 0.62 25.02 464 TRP A N 1
ATOM 7660 N N B TRP A 1 464 ? 0.763 -27.600 40.228 0.38 25.19 464 TRP A N 1
ATOM 7661 C CA A TRP A 1 464 ? 1.390 -26.999 39.039 0.62 30.83 464 TRP A CA 1
ATOM 7662 C CA B TRP A 1 464 ? 1.323 -27.073 38.995 0.38 30.58 464 TRP A CA 1
ATOM 7663 C C A TRP A 1 464 ? 2.386 -27.973 38.399 0.62 29.67 464 TRP A C 1
ATOM 7664 C C B TRP A 1 464 ? 2.246 -28.107 38.365 0.38 31.66 464 TRP A C 1
ATOM 7665 O O A TRP A 1 464 ? 3.044 -28.746 39.099 0.62 34.26 464 TRP A O 1
ATOM 7666 O O B TRP A 1 464 ? 2.724 -29.029 39.027 0.38 21.47 464 TRP A O 1
ATOM 7707 N N . GLU A 1 465 ? 2.459 -27.959 37.068 1.00 25.51 465 GLU A N 1
ATOM 7708 C CA . GLU A 1 465 ? 3.363 -28.816 36.320 1.00 26.65 465 GLU A CA 1
ATOM 7709 C C . GLU A 1 465 ? 4.001 -27.945 35.269 1.00 26.98 465 GLU A C 1
ATOM 7710 O O . GLU A 1 465 ? 3.373 -26.998 34.810 1.00 27.37 465 GLU A O 1
ATOM 7723 N N . GLN A 1 466 ? 5.219 -28.293 34.869 1.00 22.76 466 GLN A N 1
ATOM 7724 C CA . GLN A 1 466 ? 5.955 -27.582 33.832 1.00 23.02 466 GLN A CA 1
ATOM 7725 C C . GLN A 1 466 ? 5.972 -28.398 32.547 1.00 28.53 466 GLN A C 1
ATOM 7726 O O . GLN A 1 466 ? 6.677 -29.400 32.451 1.00 28.85 466 GLN A O 1
ATOM 7740 N N . SER A 1 467 ? 5.196 -27.968 31.560 1.00 20.66 467 SER A N 1
ATOM 7741 C CA . SER A 1 467 ? 5.248 -28.549 30.227 1.00 24.85 467 SER A CA 1
ATOM 7742 C C . SER A 1 467 ? 6.296 -27.825 29.394 1.00 26.62 467 SER A C 1
ATOM 7743 O O . SER A 1 467 ? 6.883 -26.834 29.863 1.00 21.40 467 SER A O 1
ATOM 7751 N N . LYS A 1 468 ? 6.554 -28.314 28.181 1.00 21.85 468 LYS A N 1
ATOM 7752 C CA . LYS A 1 468 ? 7.372 -27.593 27.215 1.00 24.16 468 LYS A CA 1
ATOM 7753 C C . LYS A 1 468 ? 6.859 -26.188 27.020 1.00 23.87 468 LYS A C 1
ATOM 7754 O O . LYS A 1 468 ? 7.635 -25.235 26.997 1.00 23.58 468 LYS A O 1
ATOM 7773 N N A ASP A 1 469 ? 5.547 -26.063 26.879 0.51 25.06 469 ASP A N 1
ATOM 7774 N N B ASP A 1 469 ? 5.544 -26.063 26.883 0.49 25.07 469 ASP A N 1
ATOM 7775 C CA A ASP A 1 469 ? 4.944 -24.792 26.510 0.51 20.87 469 ASP A CA 1
ATOM 7776 C CA B ASP A 1 469 ? 4.926 -24.792 26.527 0.49 20.94 469 ASP A CA 1
ATOM 7777 C C A ASP A 1 469 ? 4.886 -23.800 27.674 0.51 17.38 469 ASP A C 1
ATOM 7778 C C B ASP A 1 469 ? 4.939 -23.798 27.682 0.49 17.59 469 ASP A C 1
ATOM 7779 O O A ASP A 1 469 ? 4.967 -22.594 27.443 0.51 19.62 469 ASP A O 1
ATOM 7780 O O B ASP A 1 469 ? 5.130 -22.600 27.456 0.49 18.36 469 ASP A O 1
ATOM 7797 N N . ALA A 1 470 ? 4.758 -24.282 28.907 1.00 19.78 470 ALA A N 1
ATOM 7798 C CA . ALA A 1 470 ? 4.477 -23.385 30.035 1.00 19.83 470 ALA A CA 1
ATOM 7799 C C . ALA A 1 470 ? 4.556 -23.994 31.418 1.00 19.79 470 ALA A C 1
ATOM 7800 O O . ALA A 1 470 ? 4.394 -25.203 31.600 1.00 21.04 470 ALA A O 1
ATOM 7808 N N . LEU A 1 471 ? 4.729 -23.139 32.415 1.00 18.02 471 LEU A N 1
ATOM 7809 C CA . LEU A 1 471 ? 4.355 -23.505 33.774 1.00 17.31 471 LEU A CA 1
ATOM 7810 C C . LEU A 1 471 ? 2.836 -23.427 33.877 1.00 18.13 471 LEU A C 1
ATOM 7811 O O . LEU A 1 471 ? 2.243 -22.343 33.794 1.00 17.16 471 LEU A O 1
ATOM 7827 N N . ASP A 1 472 ? 2.210 -24.588 34.061 1.00 17.87 472 ASP A N 1
ATOM 7828 C CA . ASP A 1 472 ? 0.765 -24.711 34.090 1.00 24.24 472 ASP A CA 1
ATOM 7829 C C . ASP A 1 472 ? 0.274 -24.772 35.528 1.00 23.82 472 ASP A C 1
ATOM 7830 O O . ASP A 1 472 ? 0.472 -25.773 36.216 1.00 22.85 472 ASP A O 1
ATOM 7839 N N . ILE A 1 473 ? -0.371 -23.698 35.974 1.00 18.00 473 ILE A N 1
ATOM 7840 C CA . ILE A 1 473 ? -0.780 -23.508 37.356 1.00 21.39 473 ILE A CA 1
ATOM 7841 C C . ILE A 1 473 ? -2.294 -23.709 37.504 1.00 22.86 473 ILE A C 1
ATOM 7842 O O . ILE A 1 473 ? -3.088 -23.036 36.848 1.00 19.42 473 ILE A O 1
ATOM 7858 N N . THR A 1 474 ? -2.689 -24.618 38.391 1.00 21.34 474 THR A N 1
ATOM 7859 C CA . THR A 1 474 ? -4.102 -24.839 38.702 1.00 18.72 474 THR A CA 1
ATOM 7860 C C . THR A 1 474 ? -4.537 -23.962 39.861 1.00 22.11 474 THR A C 1
ATOM 7861 O O . THR A 1 474 ? -3.984 -24.030 40.955 1.00 20.74 474 THR A O 1
ATOM 7872 N N . LEU A 1 475 ? -5.537 -23.124 39.628 1.00 21.86 475 LEU A N 1
ATOM 7873 C CA . LEU A 1 475 ? -5.926 -22.144 40.631 1.00 24.85 475 LEU A CA 1
ATOM 7874 C C . LEU A 1 475 ? -6.748 -22.763 41.758 1.00 23.87 475 LEU A C 1
ATOM 7875 O O . LEU A 1 475 ? -7.493 -23.716 41.522 1.00 30.08 475 LEU A O 1
ATOM 7891 N N . PRO A 1 476 ? -6.634 -22.195 42.974 1.00 21.51 476 PRO A N 1
ATOM 7892 C CA . PRO A 1 476 ? -7.543 -22.548 44.072 1.00 22.42 476 PRO A CA 1
ATOM 7893 C C . PRO A 1 476 ? -8.895 -21.895 43.846 1.00 26.18 476 PRO A C 1
ATOM 7894 O O . PRO A 1 476 ? -9.158 -21.324 42.772 1.00 23.38 476 PRO A O 1
ATOM 7905 N N . SER A 1 477 ? -9.757 -21.983 44.848 1.00 29.32 477 SER A N 1
ATOM 7906 C CA . SER A 1 477 ? -11.080 -21.388 44.773 1.00 25.92 477 SER A CA 1
ATOM 7907 C C . SER A 1 477 ? -10.991 -19.876 44.548 1.00 21.06 477 SER A C 1
ATOM 7908 O O . SER A 1 477 ? -10.202 -19.172 45.189 1.00 23.39 477 SER A O 1
ATOM 7916 N N . GLN A 1 478 ? -11.815 -19.398 43.633 1.00 19.78 478 GLN A N 1
ATOM 7917 C CA . GLN A 1 478 ? -11.792 -17.988 43.252 1.00 22.02 478 GLN A CA 1
ATOM 7918 C C . GLN A 1 478 ? -12.052 -17.126 44.490 1.00 24.28 478 GLN A C 1
ATOM 7919 O O . GLN A 1 478 ? -12.990 -17.400 45.254 1.00 22.33 478 GLN A O 1
ATOM 7933 N N . PRO A 1 479 ? -11.212 -16.108 44.724 1.00 19.79 479 PRO A N 1
ATOM 7934 C CA . PRO A 1 479 ? -11.445 -15.156 45.804 1.00 17.65 479 PRO A CA 1
ATOM 7935 C C . PRO A 1 479 ? -12.535 -14.175 45.411 1.00 17.89 479 PRO A C 1
ATOM 7936 O O . PRO A 1 479 ? -13.159 -14.328 44.358 1.00 18.23 479 PRO A O 1
ATOM 7947 N N . ALA A 1 480 ? -12.781 -13.180 46.251 1.00 16.87 480 ALA A N 1
ATOM 7948 C CA . ALA A 1 480 ? -13.717 -12.117 45.908 1.00 15.95 480 ALA A CA 1
ATOM 7949 C C . ALA A 1 480 ? -13.397 -11.558 44.506 1.00 16.78 480 ALA A C 1
ATOM 7950 O O . ALA A 1 480 ? -12.220 -11.483 44.097 1.00 16.97 480 ALA A O 1
ATOM 7957 N N . GLU A 1 481 ? -14.440 -11.196 43.762 1.00 15.77 481 GLU A N 1
ATOM 7958 C CA . GLU A 1 481 ? -14.275 -10.781 42.377 1.00 16.88 481 GLU A CA 1
ATOM 7959 C C . GLU A 1 481 ? -13.369 -9.563 42.317 1.00 14.21 481 GLU A C 1
ATOM 7960 O O . GLU A 1 481 ? -13.403 -8.701 43.184 1.00 15.12 481 GLU A O 1
ATOM 7972 N N . SER A 1 482 ? -12.568 -9.505 41.257 1.00 15.68 482 SER A N 1
ATOM 7973 C CA . SER A 1 482 ? -11.717 -8.351 41.011 1.00 15.42 482 SER A CA 1
ATOM 7974 C C . SER A 1 482 ? -11.416 -8.213 39.514 1.00 12.95 482 SER A C 1
ATOM 7975 O O . SER A 1 482 ? -11.652 -9.123 38.713 1.00 14.70 482 SER A O 1
ATOM 7983 N N . LEU A 1 483 ? -10.855 -7.064 39.167 1.00 13.71 483 LEU A N 1
ATOM 7984 C CA . LEU A 1 483 ? -10.615 -6.708 37.749 1.00 12.78 483 LEU A CA 1
ATOM 7985 C C . LEU A 1 483 ? -9.417 -7.445 37.165 1.00 13.13 483 LEU A C 1
ATOM 7986 O O . LEU A 1 483 ? -9.294 -7.574 35.943 1.00 13.88 483 LEU A O 1
ATOM 8002 N N . ALA A 1 484 ? -8.541 -7.926 38.037 1.00 11.61 484 ALA A N 1
ATOM 8003 C CA . ALA A 1 484 ? -7.447 -8.810 37.685 1.00 11.11 484 ALA A CA 1
ATOM 8004 C C . ALA A 1 484 ? -7.114 -9.620 38.948 1.00 13.29 484 ALA A C 1
ATOM 8005 O O . ALA A 1 484 ? -7.577 -9.279 40.043 1.00 14.40 484 ALA A O 1
ATOM 8012 N N . TYR A 1 485 ? -6.326 -10.680 38.773 1.00 11.51 485 TYR A N 1
ATOM 8013 C CA . TYR A 1 485 ? -5.975 -11.603 39.858 1.00 13.40 485 TYR A CA 1
ATOM 8014 C C . TYR A 1 485 ? -4.472 -11.781 39.865 1.00 13.21 485 TYR A C 1
ATOM 8015 O O . TYR A 1 485 ? -3.841 -11.745 38.820 1.00 14.39 485 TYR A O 1
ATOM 8033 N N . VAL A 1 486 ? -3.898 -11.953 41.047 1.00 14.37 486 VAL A N 1
ATOM 8034 C CA . VAL A 1 486 ? -2.454 -11.970 41.188 1.00 12.29 486 VAL A CA 1
ATOM 8035 C C . VAL A 1 486 ? -1.921 -13.250 41.804 1.00 14.13 486 VAL A C 1
ATOM 8036 O O . VAL A 1 486 ? -2.294 -13.614 42.930 1.00 15.12 486 VAL A O 1
ATOM 8049 N N . LEU A 1 487 ? -1.007 -13.885 41.095 1.00 13.24 487 LEU A N 1
ATOM 8050 C CA . LEU A 1 487 ? -0.206 -14.993 41.625 1.00 12.26 487 LEU A CA 1
ATOM 8051 C C . LEU A 1 487 ? 1.155 -14.476 42.075 1.00 17.30 487 LEU A C 1
ATOM 8052 O O . LEU A 1 487 ? 1.767 -13.618 41.424 1.00 14.70 487 LEU A O 1
ATOM 8068 N N . LYS A 1 488 ? 1.648 -15.030 43.181 1.00 16.32 488 LYS A N 1
ATOM 8069 C CA . LYS A 1 488 ? 2.942 -14.645 43.749 1.00 14.10 488 LYS A CA 1
ATOM 8070 C C . LYS A 1 488 ? 3.820 -15.870 43.770 1.00 13.30 488 LYS A C 1
ATOM 8071 O O . LYS A 1 488 ? 3.469 -16.867 44.436 1.00 14.63 488 LYS A O 1
ATOM 8090 N N . LEU A 1 489 ? 4.932 -15.827 43.056 1.00 12.62 489 LEU A N 1
ATOM 8091 C CA . LEU A 1 489 ? 5.851 -16.966 42.925 1.00 12.85 489 LEU A CA 1
ATOM 8092 C C . LEU A 1 489 ? 7.147 -16.619 43.625 1.00 17.75 489 LEU A C 1
ATOM 8093 O O . LEU A 1 489 ? 7.825 -15.680 43.259 1.00 16.12 489 LEU A O 1
ATOM 8109 N N . THR A 1 490 ? 7.485 -17.372 44.667 1.00 17.04 490 THR A N 1
ATOM 8110 C CA . THR A 1 490 ? 8.697 -17.121 45.437 1.00 17.95 490 THR A CA 1
ATOM 8111 C C . THR A 1 490 ? 9.755 -18.153 45.104 1.00 19.55 490 THR A C 1
ATOM 8112 O O . THR A 1 490 ? 9.481 -19.363 45.102 1.00 18.45 490 THR A O 1
ATOM 8123 N N . PHE A 1 491 ? 10.952 -17.671 44.819 1.00 20.09 491 PHE A N 1
ATOM 8124 C CA . PHE A 1 491 ? 12.055 -18.514 44.424 1.00 24.19 491 PHE A CA 1
ATOM 8125 C C . PHE A 1 491 ? 13.150 -18.425 45.481 1.00 32.54 491 PHE A C 1
ATOM 8126 O O . PHE A 1 491 ? 13.299 -17.404 46.153 1.00 25.08 491 PHE A O 1
ATOM 8143 N N A ASP A 1 492 ? 13.883 -19.517 45.697 0.59 25.92 492 ASP A N 1
ATOM 8144 N N B ASP A 1 492 ? 13.899 -19.510 45.600 0.41 26.05 492 ASP A N 1
ATOM 8145 C CA A ASP A 1 492 ? 15.101 -19.414 46.497 0.59 31.30 492 ASP A CA 1
ATOM 8146 C CA B ASP A 1 492 ? 15.112 -19.562 46.397 0.41 31.84 492 ASP A CA 1
ATOM 8147 C C A ASP A 1 492 ? 16.202 -18.919 45.617 0.59 27.81 492 ASP A C 1
ATOM 8148 C C B ASP A 1 492 ? 16.246 -18.950 45.589 0.41 28.37 492 ASP A C 1
ATOM 8149 O O A ASP A 1 492 ? 16.428 -19.446 44.518 0.59 33.91 492 ASP A O 1
ATOM 8150 O O B ASP A 1 492 ? 16.544 -19.437 44.498 0.41 34.65 492 ASP A O 1
ATOM 8167 N N . GLY A 1 493 ? 16.877 -17.885 46.089 1.00 34.17 493 GLY A N 1
ATOM 8168 C CA . GLY A 1 493 ? 18.049 -17.345 45.422 1.00 29.99 493 GLY A CA 1
ATOM 8169 C C . GLY A 1 493 ? 17.914 -16.686 44.050 1.00 47.80 493 GLY A C 1
ATOM 8170 O O . GLY A 1 493 ? 18.900 -16.577 43.317 1.00 42.85 493 GLY A O 1
ATOM 8175 N N . GLY A 1 494 ? 16.710 -16.263 43.683 1.00 27.96 494 GLY A N 1
ATOM 8176 C CA . GLY A 1 494 ? 16.536 -15.409 42.522 1.00 28.44 494 GLY A CA 1
ATOM 8177 C C . GLY A 1 494 ? 15.662 -16.000 41.436 1.00 30.86 494 GLY A C 1
ATOM 8178 O O . GLY A 1 494 ? 15.643 -17.214 41.225 1.00 22.42 494 GLY A O 1
ATOM 8182 N N . ILE A 1 495 ? 14.932 -15.138 40.733 1.00 19.78 495 ILE A N 1
ATOM 8183 C CA . ILE A 1 495 ? 14.081 -15.602 39.656 1.00 16.99 495 ILE A CA 1
ATOM 8184 C C . ILE A 1 495 ? 14.931 -16.118 38.493 1.00 14.44 495 ILE A C 1
ATOM 8185 O O . ILE A 1 495 ? 15.897 -15.461 38.077 1.00 19.26 495 ILE A O 1
ATOM 8201 N N . PRO A 1 496 ? 14.572 -17.276 37.922 1.00 18.09 496 PRO A N 1
ATOM 8202 C CA . PRO A 1 496 ? 15.301 -17.801 36.760 1.00 20.51 496 PRO A CA 1
ATOM 8203 C C . PRO A 1 496 ? 15.242 -16.869 35.544 1.00 19.76 496 PRO A C 1
ATOM 8204 O O . PRO A 1 496 ? 14.261 -16.123 35.388 1.00 17.27 496 PRO A O 1
ATOM 8215 N N . VAL A 1 497 ? 16.276 -16.920 34.705 1.00 20.90 497 VAL A N 1
ATOM 8216 C CA . VAL A 1 497 ? 16.336 -16.107 33.493 1.00 19.50 497 VAL A CA 1
ATOM 8217 C C . VAL A 1 497 ? 15.750 -16.880 32.318 1.00 23.76 497 VAL A C 1
ATOM 8218 O O . VAL A 1 497 ? 16.337 -17.866 31.840 1.00 22.04 497 VAL A O 1
ATOM 8231 N N . PRO A 1 498 ? 14.584 -16.454 31.838 1.00 16.83 498 PRO A N 1
ATOM 8232 C CA . PRO A 1 498 ? 13.973 -17.205 30.747 1.00 19.16 498 PRO A CA 1
ATOM 8233 C C . PRO A 1 498 ? 14.692 -17.015 29.412 1.00 20.16 498 PRO A C 1
ATOM 8234 O O . PRO A 1 498 ? 15.334 -15.981 29.139 1.00 19.29 498 PRO A O 1
ATOM 8245 N N . GLN A 1 499 ? 14.576 -18.033 28.563 1.00 18.36 499 GLN A N 1
ATOM 8246 C CA . GLN A 1 499 ? 15.010 -17.936 27.191 1.00 16.92 499 GLN A CA 1
ATOM 8247 C C . GLN A 1 499 ? 13.808 -17.601 26.298 1.00 16.31 499 GLN A C 1
ATOM 8248 O O . GLN A 1 499 ? 12.906 -18.401 26.148 1.00 19.32 499 GLN A O 1
ATOM 8262 N N . PRO A 1 500 ? 13.781 -16.400 25.700 1.00 18.45 500 PRO A N 1
ATOM 8263 C CA . PRO A 1 500 ? 12.654 -16.072 24.821 1.00 17.32 500 PRO A CA 1
ATOM 8264 C C . PRO A 1 500 ? 12.558 -17.016 23.627 1.00 20.90 500 PRO A C 1
ATOM 8265 O O . PRO A 1 500 ? 13.604 -17.511 23.175 1.00 23.50 500 PRO A O 1
ATOM 8276 N N . GLU A 1 501 ? 11.353 -17.231 23.100 1.00 17.71 501 GLU A N 1
ATOM 8277 C CA . GLU A 1 501 ? 11.177 -18.079 21.922 1.00 17.93 501 GLU A CA 1
ATOM 8278 C C . GLU A 1 501 ? 12.012 -17.565 20.768 1.00 23.46 501 GLU A C 1
ATOM 8279 O O . GLU A 1 501 ? 12.697 -18.330 20.090 1.00 21.73 501 GLU A O 1
ATOM 8291 N N . ARG A 1 502 ? 11.946 -16.260 20.526 1.00 19.56 502 ARG A N 1
ATOM 8292 C CA . ARG A 1 502 ? 12.859 -15.616 19.604 1.00 16.36 502 ARG A CA 1
ATOM 8293 C C . ARG A 1 502 ? 13.496 -14.456 20.339 1.00 17.92 502 ARG A C 1
ATOM 8294 O O . ARG A 1 502 ? 12.818 -13.518 20.751 1.00 22.82 502 ARG A O 1
ATOM 8315 N N . GLY A 1 503 ? 14.805 -14.521 20.531 1.00 16.72 503 GLY A N 1
ATOM 8316 C CA . GLY A 1 503 ? 15.487 -13.554 21.357 1.00 15.87 503 GLY A CA 1
ATOM 8317 C C . GLY A 1 503 ? 16.786 -14.129 21.872 1.00 14.35 503 GLY A C 1
ATOM 8318 O O . GLY A 1 503 ? 17.379 -15.010 21.251 1.00 18.04 503 GLY A O 1
ATOM 8322 N N . ALA A 1 504 ? 17.251 -13.603 22.990 1.00 14.62 504 ALA A N 1
ATOM 8323 C CA . ALA A 1 504 ? 18.526 -14.021 23.538 1.00 13.72 504 ALA A CA 1
ATOM 8324 C C . ALA A 1 504 ? 18.502 -13.818 25.044 1.00 16.80 504 ALA A C 1
ATOM 8325 O O . ALA A 1 504 ? 17.569 -13.221 25.595 1.00 15.12 504 ALA A O 1
ATOM 8332 N N . ALA A 1 505 ? 19.524 -14.342 25.729 1.00 16.14 505 ALA A N 1
ATOM 8333 C CA . ALA A 1 505 ? 19.728 -14.060 27.146 1.00 16.46 505 ALA A CA 1
ATOM 8334 C C . ALA A 1 505 ? 21.225 -13.883 27.375 1.00 15.55 505 ALA A C 1
ATOM 8335 O O . ALA A 1 505 ? 22.032 -14.679 26.852 1.00 17.93 505 ALA A O 1
ATOM 8342 N N . VAL A 1 506 ? 21.596 -12.848 28.135 1.00 14.87 506 VAL A N 1
ATOM 8343 C CA . VAL A 1 506 ? 23.001 -12.590 28.440 1.00 15.75 506 VAL A CA 1
ATOM 8344 C C . VAL A 1 506 ? 23.270 -12.876 29.912 1.00 18.97 506 VAL A C 1
ATOM 8345 O O . VAL A 1 506 ? 22.393 -12.692 30.736 1.00 17.72 506 VAL A O 1
ATOM 8358 N N . PHE A 1 507 ? 24.484 -13.355 30.214 1.00 18.75 507 PHE A N 1
ATOM 8359 C CA . PHE A 1 507 ? 24.852 -13.842 31.546 1.00 20.15 507 PHE A CA 1
ATOM 8360 C C . PHE A 1 507 ? 26.209 -13.315 32.003 1.00 16.34 507 PHE A C 1
ATOM 8361 O O . PHE A 1 507 ? 27.090 -13.013 31.190 1.00 16.41 507 PHE A O 1
ATOM 8378 N N . SER A 1 508 ? 26.379 -13.230 33.318 1.00 20.76 508 SER A N 1
ATOM 8379 C CA . SER A 1 508 ? 27.595 -12.691 33.922 1.00 20.16 508 SER A CA 1
ATOM 8380 C C . SER A 1 508 ? 28.696 -13.740 34.100 1.00 21.89 508 SER A C 1
ATOM 8381 O O . SER A 1 508 ? 29.838 -13.388 34.378 1.00 23.61 508 SER A O 1
ATOM 8389 N N . LYS A 1 509 ? 28.349 -15.011 33.935 1.00 20.87 509 LYS A N 1
ATOM 8390 C CA . LYS A 1 509 ? 29.349 -16.082 33.925 1.00 24.65 509 LYS A CA 1
ATOM 8391 C C . LYS A 1 509 ? 29.458 -16.710 32.559 1.00 32.46 509 LYS A C 1
ATOM 8392 O O . LYS A 1 509 ? 28.541 -16.605 31.744 1.00 26.08 509 LYS A O 1
ATOM 8411 N N . ALA A 1 510 ? 30.586 -17.370 32.318 1.00 26.76 510 ALA A N 1
ATOM 8412 C CA . ALA A 1 510 ? 30.960 -17.824 30.977 1.00 27.32 510 ALA A CA 1
ATOM 8413 C C . ALA A 1 510 ? 30.142 -19.005 30.449 1.00 27.17 510 ALA A C 1
ATOM 8414 O O . ALA A 1 510 ? 30.217 -19.323 29.261 1.00 34.18 510 ALA A O 1
ATOM 8421 N N . ASP A 1 511 ? 29.349 -19.632 31.309 1.00 25.06 511 ASP A N 1
ATOM 8422 C CA . ASP A 1 511 ? 28.631 -20.841 30.939 1.00 25.21 511 ASP A CA 1
ATOM 8423 C C . ASP A 1 511 ? 27.106 -20.695 30.945 1.00 38.26 511 ASP A C 1
ATOM 8424 O O . ASP A 1 511 ? 26.392 -21.634 31.272 1.00 31.08 511 ASP A O 1
ATOM 8433 N N . ALA A 1 512 ? 26.609 -19.517 30.585 1.00 26.49 512 ALA A N 1
ATOM 8434 C CA . ALA A 1 512 ? 25.176 -19.254 30.614 1.00 26.78 512 ALA A CA 1
ATOM 8435 C C . ALA A 1 512 ? 24.574 -19.498 32.004 1.00 23.93 512 ALA A C 1
ATOM 8436 O O . ALA A 1 512 ? 23.486 -20.074 32.137 1.00 28.91 512 ALA A O 1
ATOM 8443 N N . THR A 1 513 ? 25.311 -19.087 33.030 1.00 31.21 513 THR A N 1
ATOM 8444 C CA . THR A 1 513 ? 24.797 -19.040 34.395 1.00 28.18 513 THR A CA 1
ATOM 8445 C C . THR A 1 513 ? 25.191 -17.712 35.026 1.00 30.43 513 THR A C 1
ATOM 8446 O O . THR A 1 513 ? 25.845 -16.878 34.386 1.00 26.42 513 THR A O 1
ATOM 8457 N N . GLY A 1 514 ? 24.788 -17.518 36.278 1.00 32.62 514 GLY A N 1
ATOM 8458 C CA . GLY A 1 514 ? 25.022 -16.274 36.984 1.00 28.67 514 GLY A CA 1
ATOM 8459 C C . GLY A 1 514 ? 23.862 -15.318 36.791 1.00 34.24 514 GLY A C 1
ATOM 8460 O O . GLY A 1 514 ? 22.761 -15.733 36.423 1.00 27.20 514 GLY A O 1
ATOM 8464 N N . LYS A 1 515 ? 24.122 -14.038 37.038 1.00 27.98 515 LYS A N 1
ATOM 8465 C CA . LYS A 1 515 ? 23.148 -12.979 36.788 1.00 27.77 515 LYS A CA 1
ATOM 8466 C C . LYS A 1 515 ? 22.849 -12.962 35.300 1.00 22.69 515 LYS A C 1
ATOM 8467 O O . LYS A 1 515 ? 23.749 -13.161 34.499 1.00 24.08 515 LYS A O 1
ATOM 8486 N N . GLY A 1 516 ? 21.594 -12.733 34.924 1.00 23.00 516 GLY A N 1
ATOM 8487 C CA . GLY A 1 516 ? 21.261 -12.664 33.519 1.00 18.24 516 GLY A CA 1
ATOM 8488 C C . GLY A 1 516 ? 20.108 -11.750 33.191 1.00 18.64 516 GLY A C 1
ATOM 8489 O O . GLY A 1 516 ? 19.330 -11.370 34.069 1.00 20.93 516 GLY A O 1
ATOM 8493 N N . VAL A 1 517 ? 20.000 -11.448 31.903 1.00 17.48 517 VAL A N 1
ATOM 8494 C CA . VAL A 1 517 ? 18.950 -10.593 31.366 1.00 13.58 517 VAL A CA 1
ATOM 8495 C C . VAL A 1 517 ? 18.427 -11.255 30.101 1.00 15.76 517 VAL A C 1
ATOM 8496 O O . VAL A 1 517 ? 19.205 -11.562 29.186 1.00 15.66 517 VAL A O 1
ATOM 8509 N N . ALA A 1 518 ? 17.117 -11.481 30.038 1.00 14.17 518 ALA A N 1
ATOM 8510 C CA . ALA A 1 518 ? 16.459 -11.932 28.804 1.00 13.56 518 ALA A CA 1
ATOM 8511 C C . ALA A 1 518 ? 16.183 -10.734 27.876 1.00 15.67 518 ALA A C 1
ATOM 8512 O O . ALA A 1 518 ? 15.868 -9.627 28.352 1.00 16.00 518 ALA A O 1
ATOM 8519 N N . LEU A 1 519 ? 16.355 -10.957 26.578 1.00 14.13 519 LEU A N 1
ATOM 8520 C CA . LEU A 1 519 ? 16.175 -9.919 25.548 1.00 14.64 519 LEU A CA 1
ATOM 8521 C C . LEU A 1 519 ? 15.232 -10.382 24.448 1.00 15.52 519 LEU A C 1
ATOM 8522 O O . LEU A 1 519 ? 15.394 -11.449 23.867 1.00 15.04 519 LEU A O 1
ATOM 8538 N N . ALA A 1 520 ? 14.234 -9.555 24.134 1.00 13.73 520 ALA A N 1
ATOM 8539 C CA . ALA A 1 520 ? 13.398 -9.793 22.968 1.00 15.30 520 ALA A CA 1
ATOM 8540 C C . ALA A 1 520 ? 14.148 -9.395 21.697 1.00 15.20 520 ALA A C 1
ATOM 8541 O O . ALA A 1 520 ? 15.319 -9.009 21.760 1.00 15.78 520 ALA A O 1
ATOM 8548 N N . LEU A 1 521 ? 13.493 -9.474 20.534 1.00 14.75 521 LEU A N 1
ATOM 8549 C CA . LEU A 1 521 ? 14.030 -8.852 19.340 1.00 18.60 521 LEU A CA 1
ATOM 8550 C C . LEU A 1 521 ? 14.035 -7.344 19.561 1.00 17.46 521 LEU A C 1
ATOM 8551 O O . LEU A 1 521 ? 13.057 -6.797 20.074 1.00 21.09 521 LEU A O 1
ATOM 8567 N N . GLY A 1 522 ? 15.118 -6.684 19.177 1.00 16.19 522 GLY A N 1
ATOM 8568 C CA . GLY A 1 522 ? 15.228 -5.250 19.344 1.00 17.57 522 GLY A CA 1
ATOM 8569 C C . GLY A 1 522 ? 16.659 -4.782 19.505 1.00 19.07 522 GLY A C 1
ATOM 8570 O O . GLY A 1 522 ? 17.605 -5.514 19.208 1.00 16.32 522 GLY A O 1
ATOM 8574 N N . THR A 1 523 ? 16.807 -3.559 19.994 1.00 16.14 523 THR A N 1
ATOM 8575 C CA . THR A 1 523 ? 18.107 -2.931 20.186 1.00 16.15 523 THR A CA 1
ATOM 8576 C C . THR A 1 523 ? 18.273 -2.535 21.655 1.00 17.48 523 THR A C 1
ATOM 8577 O O . THR A 1 523 ? 17.368 -1.974 22.279 1.00 16.06 523 THR A O 1
ATOM 8588 N N . PHE A 1 524 ? 19.424 -2.890 22.230 1.00 14.30 524 PHE A N 1
ATOM 8589 C CA . PHE A 1 524 ? 19.646 -2.776 23.659 1.00 14.96 524 PHE A CA 1
ATOM 8590 C C . PHE A 1 524 ? 20.994 -2.110 23.912 1.00 15.42 524 PHE A C 1
ATOM 8591 O O . PHE A 1 524 ? 22.050 -2.708 23.666 1.00 16.88 524 PHE A O 1
ATOM 8608 N N . ASP A 1 525 ? 20.961 -0.847 24.347 1.00 13.86 525 ASP A N 1
ATOM 8609 C CA . ASP A 1 525 ? 22.183 -0.074 24.542 1.00 13.42 525 ASP A CA 1
ATOM 8610 C C . ASP A 1 525 ? 22.741 -0.246 25.949 1.00 15.07 525 ASP A C 1
ATOM 8611 O O . ASP A 1 525 ? 22.186 -0.980 26.769 1.00 15.08 525 ASP A O 1
ATOM 8620 N N . THR A 1 526 ? 23.858 0.410 26.241 1.00 14.85 526 THR A N 1
ATOM 8621 C CA . THR A 1 526 ? 24.491 0.272 27.555 1.00 15.63 526 THR A CA 1
ATOM 8622 C C . THR A 1 526 ? 23.535 0.676 28.671 1.00 13.20 526 THR A C 1
ATOM 8623 O O . THR A 1 526 ? 23.474 0.044 29.713 1.00 14.01 526 THR A O 1
ATOM 8634 N N . VAL A 1 527 ? 22.762 1.737 28.454 1.00 14.17 527 VAL A N 1
ATOM 8635 C CA . VAL A 1 527 ? 21.812 2.174 29.471 1.00 14.99 527 VAL A CA 1
ATOM 8636 C C . VAL A 1 527 ? 20.761 1.092 29.726 1.00 13.18 527 VAL A C 1
ATOM 8637 O O . VAL A 1 527 ? 20.454 0.784 30.877 1.00 12.99 527 VAL A O 1
ATOM 8650 N N . PHE A 1 528 ? 20.234 0.491 28.657 1.00 12.42 528 PHE A N 1
ATOM 8651 C CA . PHE A 1 528 ? 19.236 -0.561 28.807 1.00 13.21 528 PHE A CA 1
ATOM 8652 C C . PHE A 1 528 ? 19.804 -1.702 29.631 1.00 14.08 528 PHE A C 1
ATOM 8653 O O . PHE A 1 528 ? 19.192 -2.134 30.597 1.00 13.41 528 PHE A O 1
ATOM 8670 N N . LEU A 1 529 ? 20.957 -2.211 29.239 1.00 13.85 529 LEU A N 1
ATOM 8671 C CA . LEU A 1 529 ? 21.480 -3.429 29.843 1.00 15.50 529 LEU A CA 1
ATOM 8672 C C . LEU A 1 529 ? 21.839 -3.164 31.302 1.00 13.64 529 LEU A C 1
ATOM 8673 O O . LEU A 1 529 ? 21.544 -3.989 32.192 1.00 14.19 529 LEU A O 1
ATOM 8689 N N . THR A 1 530 ? 22.422 -2.004 31.573 1.00 13.75 530 THR A N 1
ATOM 8690 C CA . THR A 1 530 ? 22.771 -1.613 32.918 1.00 14.10 530 THR A CA 1
ATOM 8691 C C . THR A 1 530 ? 21.516 -1.552 33.780 1.00 14.52 530 THR A C 1
ATOM 8692 O O . THR A 1 530 ? 21.476 -2.118 34.878 1.00 15.31 530 THR A O 1
ATOM 8703 N N . GLU A 1 531 ? 20.472 -0.867 33.309 1.00 14.34 531 GLU A N 1
ATOM 8704 C CA . GLU A 1 531 ? 19.258 -0.747 34.129 1.00 13.87 531 GLU A CA 1
ATOM 8705 C C . GLU A 1 531 ? 18.581 -2.105 34.347 1.00 14.89 531 GLU A C 1
ATOM 8706 O O . GLU A 1 531 ? 17.965 -2.337 35.395 1.00 15.65 531 GLU A O 1
ATOM 8718 N N . ALA A 1 532 ? 18.696 -3.004 33.375 1.00 14.29 532 ALA A N 1
ATOM 8719 C CA . ALA A 1 532 ? 18.104 -4.341 33.451 1.00 14.70 532 ALA A CA 1
ATOM 8720 C C . ALA A 1 532 ? 18.863 -5.225 34.418 1.00 16.74 532 ALA A C 1
ATOM 8721 O O . ALA A 1 532 ? 18.390 -6.321 34.734 1.00 19.54 532 ALA A O 1
ATOM 8728 N N . GLY A 1 533 ? 20.037 -4.784 34.850 1.00 16.01 533 GLY A N 1
ATOM 8729 C CA . GLY A 1 533 ? 20.771 -5.439 35.928 1.00 20.04 533 GLY A CA 1
ATOM 8730 C C . GLY A 1 533 ? 22.081 -6.091 35.520 1.00 19.34 533 GLY A C 1
ATOM 8731 O O . GLY A 1 533 ? 22.647 -6.839 36.321 1.00 21.22 533 GLY A O 1
ATOM 8735 N N . LEU A 1 534 ? 22.570 -5.835 34.308 1.00 16.97 534 LEU A N 1
ATOM 8736 C CA . LEU A 1 534 ? 23.863 -6.379 33.885 1.00 16.47 534 LEU A CA 1
ATOM 8737 C C . LEU A 1 534 ? 24.581 -5.391 32.984 1.00 20.03 534 LEU A C 1
ATOM 8738 O O . LEU A 1 534 ? 24.289 -5.269 31.796 1.00 17.86 534 LEU A O 1
ATOM 8754 N N . LYS A 1 535 ? 25.519 -4.676 33.576 1.00 17.25 535 LYS A N 1
ATOM 8755 C CA . LYS A 1 535 ? 26.395 -3.796 32.835 1.00 18.75 535 LYS A CA 1
ATOM 8756 C C . LYS A 1 535 ? 27.030 -4.605 31.721 1.00 17.18 535 LYS A C 1
ATOM 8757 O O . LYS A 1 535 ? 27.479 -5.740 31.931 1.00 19.29 535 LYS A O 1
ATOM 8776 N N . PRO A 1 536 ? 27.071 -4.042 30.515 1.00 17.72 536 PRO A N 1
ATOM 8777 C CA . PRO A 1 536 ? 27.471 -4.881 29.385 1.00 19.54 536 PRO A CA 1
ATOM 8778 C C . PRO A 1 536 ? 28.942 -5.336 29.474 1.00 18.29 536 PRO A C 1
ATOM 8779 O O . PRO A 1 536 ? 29.271 -6.410 28.983 1.00 18.70 536 PRO A O 1
ATOM 8790 N N . GLU A 1 537 ? 29.782 -4.538 30.126 1.00 19.43 537 GLU A N 1
ATOM 8791 C CA . GLU A 1 537 ? 31.168 -4.937 30.380 1.00 25.12 537 GLU A CA 1
ATOM 8792 C C . GLU A 1 537 ? 31.272 -6.237 31.185 1.00 25.63 537 GLU A C 1
ATOM 8793 O O . GLU A 1 537 ? 32.322 -6.890 31.158 1.00 25.74 537 GLU A O 1
ATOM 8805 N N . GLU A 1 538 ? 30.208 -6.602 31.906 1.00 20.70 538 GLU A N 1
ATOM 8806 C CA . GLU A 1 538 ? 30.197 -7.799 32.756 1.00 21.42 538 GLU A CA 1
ATOM 8807 C C . GLU A 1 538 ? 29.592 -9.030 32.083 1.00 19.81 538 GLU A C 1
ATOM 8808 O O . GLU A 1 538 ? 29.530 -10.105 32.684 1.00 21.63 538 GLU A O 1
ATOM 8820 N N . ILE A 1 539 ? 29.144 -8.885 30.841 1.00 19.87 539 ILE A N 1
ATOM 8821 C CA . ILE A 1 539 ? 28.617 -10.018 30.099 1.00 19.14 539 ILE A CA 1
ATOM 8822 C C . ILE A 1 539 ? 29.753 -10.972 29.722 1.00 17.28 539 ILE A C 1
ATOM 8823 O O . ILE A 1 539 ? 30.746 -10.543 29.132 1.00 18.92 539 ILE A O 1
ATOM 8839 N N . ARG A 1 540 ? 29.578 -12.251 30.041 1.00 18.01 540 ARG A N 1
ATOM 8840 C CA . ARG A 1 540 ? 30.584 -13.269 29.723 1.00 21.23 540 ARG A CA 1
ATOM 8841 C C . ARG A 1 540 ? 30.045 -14.424 28.885 1.00 22.04 540 ARG A C 1
ATOM 8842 O O . ARG A 1 540 ? 30.803 -15.284 28.434 1.00 19.52 540 ARG A O 1
ATOM 8863 N N . SER A 1 541 ? 28.735 -14.469 28.667 1.00 17.83 541 SER A N 1
ATOM 8864 C CA . SER A 1 541 ? 28.158 -15.443 27.759 1.00 16.87 541 SER A CA 1
ATOM 8865 C C . SER A 1 541 ? 26.774 -14.963 27.296 1.00 17.10 541 SER A C 1
ATOM 8866 O O . SER A 1 541 ? 26.159 -14.090 27.919 1.00 17.59 541 SER A O 1
ATOM 8874 N N . ILE A 1 542 ? 26.326 -15.544 26.193 1.00 19.40 542 ILE A N 1
ATOM 8875 C CA . ILE A 1 542 ? 25.014 -15.252 25.640 1.00 16.98 542 ILE A CA 1
ATOM 8876 C C . ILE A 1 542 ? 24.435 -16.520 25.046 1.00 18.48 542 ILE A C 1
ATOM 8877 O O . ILE A 1 542 ? 25.154 -17.293 24.382 1.00 21.84 542 ILE A O 1
ATOM 8893 N N . ARG A 1 543 ? 23.151 -16.750 25.291 1.00 17.39 543 ARG A N 1
ATOM 8894 C CA . ARG A 1 543 ? 22.402 -17.802 24.630 1.00 17.01 543 ARG A CA 1
ATOM 8895 C C . ARG A 1 543 ? 21.432 -17.172 23.628 1.00 19.24 543 ARG A C 1
ATOM 8896 O O . ARG A 1 543 ? 20.548 -16.387 24.012 1.00 17.10 543 ARG A O 1
ATOM 8917 N N . VAL A 1 544 ? 21.616 -17.511 22.358 1.00 17.04 544 VAL A N 1
ATOM 8918 C CA . VAL A 1 544 ? 20.802 -16.973 21.270 1.00 14.85 544 VAL A CA 1
ATOM 8919 C C . VAL A 1 544 ? 19.781 -18.043 20.888 1.00 18.03 544 VAL A C 1
ATOM 8920 O O . VAL A 1 544 ? 20.119 -19.212 20.679 1.00 17.95 544 VAL A O 1
ATOM 8933 N N . SER A 1 545 ? 18.506 -17.684 20.813 1.00 18.18 545 SER A N 1
ATOM 8934 C CA . SER A 1 545 ? 17.484 -18.659 20.481 1.00 16.13 545 SER A CA 1
ATOM 8935 C C . SER A 1 545 ? 17.561 -19.101 19.024 1.00 15.57 545 SER A C 1
ATOM 8936 O O . SER A 1 545 ? 18.116 -18.406 18.167 1.00 16.83 545 SER A O 1
ATOM 8944 N N . ASP A 1 546 ? 17.002 -20.275 18.757 1.00 19.26 546 ASP A N 1
ATOM 8945 C CA . ASP A 1 546 ? 16.804 -20.740 17.386 1.00 18.18 546 ASP A CA 1
ATOM 8946 C C . ASP A 1 546 ? 16.024 -19.670 16.636 1.00 19.90 546 ASP A C 1
ATOM 8947 O O . ASP A 1 546 ? 15.232 -18.947 17.239 1.00 19.48 546 ASP A O 1
ATOM 8956 N N . GLY A 1 547 ? 16.291 -19.560 15.344 1.00 21.16 547 GLY A N 1
ATOM 8957 C CA . GLY A 1 547 ? 15.602 -18.591 14.496 1.00 22.85 547 GLY A CA 1
ATOM 8958 C C . GLY A 1 547 ? 16.015 -17.143 14.740 1.00 27.54 547 GLY A C 1
ATOM 8959 O O . GLY A 1 547 ? 15.403 -16.218 14.213 1.00 24.19 547 GLY A O 1
ATOM 8963 N N . THR A 1 548 ? 17.075 -16.944 15.507 1.00 18.02 548 THR A N 1
ATOM 8964 C CA . THR A 1 548 ? 17.515 -15.612 15.930 1.00 16.85 548 THR A CA 1
ATOM 8965 C C . THR A 1 548 ? 19.016 -15.446 15.721 1.00 18.42 548 THR A C 1
ATOM 8966 O O . THR A 1 548 ? 19.763 -16.431 15.679 1.00 18.89 548 THR A O 1
ATOM 8977 N N . LYS A 1 549 ? 19.459 -14.206 15.544 1.00 18.21 549 LYS A N 1
ATOM 8978 C CA . LYS A 1 549 ? 20.871 -13.873 15.637 1.00 17.41 549 LYS A CA 1
ATOM 8979 C C . LYS A 1 549 ? 21.043 -12.681 16.562 1.00 18.24 549 LYS A C 1
ATOM 8980 O O . LYS A 1 549 ? 20.102 -11.895 16.774 1.00 17.03 549 LYS A O 1
ATOM 8999 N N . ALA A 1 550 ? 22.223 -12.554 17.160 1.00 17.95 550 ALA A N 1
ATOM 9000 C CA . ALA A 1 550 ? 22.554 -11.395 17.980 1.00 16.30 550 ALA A CA 1
ATOM 9001 C C . ALA A 1 550 ? 23.810 -10.755 17.441 1.00 20.86 550 ALA A C 1
ATOM 9002 O O . ALA A 1 550 ? 24.774 -11.459 17.133 1.00 22.47 550 ALA A O 1
ATOM 9009 N N . THR A 1 551 ? 23.808 -9.432 17.336 1.00 16.78 551 THR A N 1
ATOM 9010 C CA . THR A 1 551 ? 24.975 -8.685 16.916 1.00 17.53 551 THR A CA 1
ATOM 9011 C C . THR A 1 551 ? 25.470 -7.877 18.098 1.00 20.79 551 THR A C 1
ATOM 9012 O O . THR A 1 551 ? 24.724 -7.071 18.669 1.00 18.82 551 THR A O 1
ATOM 9023 N N . LEU A 1 552 ? 26.713 -8.140 18.507 1.00 20.44 552 LEU A N 1
ATOM 9024 C CA . LEU A 1 552 ? 27.321 -7.465 19.640 1.00 20.95 552 LEU A CA 1
ATOM 9025 C C . LEU A 1 552 ? 28.132 -6.309 19.124 1.00 20.55 552 LEU A C 1
ATOM 9026 O O . LEU A 1 552 ? 28.881 -6.475 18.165 1.00 28.41 552 LEU A O 1
ATOM 9042 N N . PHE A 1 553 ? 28.000 -5.151 19.762 1.00 17.81 553 PHE A N 1
ATOM 9043 C CA . PHE A 1 553 ? 28.781 -3.969 19.422 1.00 16.46 553 PHE A CA 1
ATOM 9044 C C . PHE A 1 553 ? 29.670 -3.552 20.580 1.00 17.14 553 PHE A C 1
ATOM 9045 O O . PHE A 1 553 ? 29.251 -3.611 21.733 1.00 20.04 553 PHE A O 1
ATOM 9062 N N . SER A 1 554 ? 30.874 -3.058 20.293 1.00 19.42 554 SER A N 1
ATOM 9063 C CA . SER A 1 554 ? 31.742 -2.577 21.370 1.00 19.32 554 SER A CA 1
ATOM 9064 C C . SER A 1 554 ? 31.274 -1.256 21.984 1.00 19.05 554 SER A C 1
ATOM 9065 O O . SER A 1 554 ? 31.497 -0.995 23.161 1.00 21.20 554 SER A O 1
ATOM 9073 N N . GLY A 1 555 ? 30.619 -0.430 21.179 1.00 16.78 555 GLY A N 1
ATOM 9074 C CA . GLY A 1 555 ? 30.223 0.891 21.601 1.00 18.62 555 GLY A CA 1
ATOM 9075 C C . GLY A 1 555 ? 28.966 0.897 22.456 1.00 16.23 555 GLY A C 1
ATOM 9076 O O . GLY A 1 555 ? 28.233 -0.099 22.520 1.00 19.23 555 GLY A O 1
ATOM 9080 N N . PHE A 1 556 ? 28.750 2.046 23.084 1.00 19.78 556 PHE A N 1
ATOM 9081 C CA . PHE A 1 556 ? 27.643 2.346 24.009 1.00 22.25 556 PHE A CA 1
ATOM 9082 C C . PHE A 1 556 ? 26.284 2.199 23.304 1.00 17.26 556 PHE A C 1
ATOM 9083 O O . PHE A 1 556 ? 25.300 1.746 23.915 1.00 18.11 556 PHE A O 1
ATOM 9100 N N . ARG A 1 557 ? 26.236 2.531 22.018 1.00 16.10 557 ARG A N 1
ATOM 9101 C CA . ARG A 1 557 ? 24.971 2.626 21.295 1.00 16.17 557 ARG A CA 1
ATOM 9102 C C . ARG A 1 557 ? 25.148 2.269 19.814 1.00 14.54 557 ARG A C 1
ATOM 9103 O O . ARG A 1 557 ? 25.022 3.133 18.928 1.00 17.00 557 ARG A O 1
ATOM 9124 N N . PHE A 1 558 ? 25.503 1.010 19.557 1.00 14.09 558 PHE A N 1
ATOM 9125 C CA . PHE A 1 558 ? 25.522 0.432 18.213 1.00 17.18 558 PHE A CA 1
ATOM 9126 C C . PHE A 1 558 ? 26.557 1.040 17.268 1.00 16.74 558 PHE A C 1
ATOM 9127 O O . PHE A 1 558 ? 26.306 1.203 16.083 1.00 19.04 558 PHE A O 1
ATOM 9144 N N . THR A 1 559 ? 27.731 1.325 17.824 1.00 18.82 559 THR A N 1
ATOM 9145 C CA . THR A 1 559 ? 28.914 1.765 17.071 1.00 19.35 559 THR A CA 1
ATOM 9146 C C . THR A 1 559 ? 30.089 0.842 17.419 1.00 22.77 559 THR A C 1
ATOM 9147 O O . THR A 1 559 ? 29.984 -0.015 18.298 1.00 22.05 559 THR A O 1
ATOM 9158 N N . GLY A 1 560 ? 31.203 1.022 16.715 1.00 23.64 560 GLY A N 1
ATOM 9159 C CA . GLY A 1 560 ? 32.424 0.291 17.013 1.00 21.97 560 GLY A CA 1
ATOM 9160 C C . GLY A 1 560 ? 32.459 -1.060 16.336 1.00 23.86 560 GLY A C 1
ATOM 9161 O O . GLY A 1 560 ? 31.721 -1.304 15.385 1.00 27.12 560 GLY A O 1
ATOM 9165 N N . GLU A 1 561 ? 33.327 -1.941 16.826 1.00 22.76 561 GLU A N 1
ATOM 9166 C CA . GLU A 1 561 ? 33.450 -3.281 16.270 1.00 23.02 561 GLU A CA 1
ATOM 9167 C C . GLU A 1 561 ? 32.220 -4.112 16.586 1.00 28.54 561 GLU A C 1
ATOM 9168 O O . GLU A 1 561 ? 31.649 -4.009 17.679 1.00 24.05 561 GLU A O 1
ATOM 9180 N N . SER A 1 562 ? 31.821 -4.939 15.629 1.00 23.91 562 SER A N 1
ATOM 9181 C CA . SER A 1 562 ? 30.638 -5.779 15.786 1.00 25.61 562 SER A CA 1
ATOM 9182 C C . SER A 1 562 ? 30.910 -7.234 15.453 1.00 28.17 562 SER A C 1
ATOM 9183 O O . SER A 1 562 ? 31.777 -7.538 14.637 1.00 31.03 562 SER A O 1
ATOM 9191 N N . LYS A 1 563 ? 30.137 -8.118 16.082 1.00 27.33 563 LYS A N 1
ATOM 9192 C CA . LYS A 1 563 ? 30.276 -9.559 15.915 1.00 26.77 563 LYS A CA 1
ATOM 9193 C C . LYS A 1 563 ? 28.892 -10.175 15.876 1.00 29.82 563 LYS A C 1
ATOM 9194 O O . LYS A 1 563 ? 28.086 -9.894 16.751 1.00 27.54 563 LYS A O 1
ATOM 9213 N N . GLU A 1 564 ? 28.625 -11.017 14.879 1.00 22.52 564 GLU A N 1
ATOM 9214 C CA . GLU A 1 564 ? 27.323 -11.654 14.733 1.00 21.61 564 GLU A CA 1
ATOM 9215 C C . GLU A 1 564 ? 27.372 -13.068 15.283 1.00 22.44 564 GLU A C 1
ATOM 9216 O O . GLU A 1 564 ? 28.309 -13.823 14.994 1.00 25.42 564 GLU A O 1
ATOM 9228 N N . LEU A 1 565 ? 26.372 -13.435 16.081 1.00 21.64 565 LEU A N 1
ATOM 9229 C CA . LEU A 1 565 ? 26.296 -14.770 16.678 1.00 21.87 565 LEU A CA 1
ATOM 9230 C C . LEU A 1 565 ? 24.973 -15.427 16.341 1.00 24.31 565 LEU A C 1
ATOM 9231 O O . LEU A 1 565 ? 23.907 -14.820 16.494 1.00 24.04 565 LEU A O 1
ATOM 9247 N N . SER A 1 566 ? 25.030 -16.668 15.875 1.00 19.05 566 SER A N 1
ATOM 9248 C CA . SER A 1 566 ? 23.842 -17.422 15.539 1.00 19.77 566 SER A CA 1
ATOM 9249 C C . SER A 1 566 ? 23.329 -18.211 16.758 1.00 20.50 566 SER A C 1
ATOM 9250 O O . SER A 1 566 ? 23.867 -18.103 17.875 1.00 19.10 566 SER A O 1
ATOM 9258 N N . ALA A 1 567 ? 22.295 -19.004 16.536 1.00 18.32 567 ALA A N 1
ATOM 9259 C CA . ALA A 1 567 ? 21.640 -19.745 17.607 1.00 17.21 567 ALA A CA 1
ATOM 9260 C C . ALA A 1 567 ? 22.613 -20.646 18.371 1.00 21.73 567 ALA A C 1
ATOM 9261 O O . ALA A 1 567 ? 23.437 -21.341 17.764 1.00 20.70 567 ALA A O 1
ATOM 9268 N N . GLY A 1 568 ? 22.505 -20.623 19.699 1.00 18.29 568 GLY A N 1
ATOM 9269 C CA . GLY A 1 568 ? 23.330 -21.445 20.571 1.00 20.65 568 GLY A CA 1
ATOM 9270 C C . GLY A 1 568 ? 23.904 -20.641 21.715 1.00 23.61 568 GLY A C 1
ATOM 9271 O O . GLY A 1 568 ? 23.609 -19.458 21.872 1.00 21.47 568 GLY A O 1
ATOM 9275 N N . GLU A 1 569 ? 24.756 -21.293 22.501 1.00 20.84 569 GLU A N 1
ATOM 9276 C CA . GLU A 1 569 ? 25.480 -20.642 23.576 1.00 20.45 569 GLU A CA 1
ATOM 9277 C C . GLU A 1 569 ? 26.881 -20.225 23.130 1.00 18.93 569 GLU A C 1
ATOM 9278 O O . GLU A 1 569 ? 27.575 -20.980 22.429 1.00 25.27 569 GLU A O 1
ATOM 9290 N N . HIS A 1 570 ? 27.305 -19.040 23.558 1.00 19.40 570 HIS A N 1
ATOM 9291 C CA . HIS A 1 570 ? 28.588 -18.454 23.170 1.00 18.18 570 HIS A CA 1
ATOM 9292 C C . HIS A 1 570 ? 29.268 -17.758 24.332 1.00 27.55 570 HIS A C 1
ATOM 9293 O O . HIS A 1 570 ? 28.636 -16.991 25.049 1.00 19.09 570 HIS A O 1
ATOM 9306 N N . GLU A 1 571 ? 30.577 -17.946 24.482 1.00 24.52 571 GLU A N 1
ATOM 9307 C CA . GLU A 1 571 ? 31.327 -17.147 25.441 1.00 22.12 571 GLU A CA 1
ATOM 9308 C C . GLU A 1 571 ? 31.605 -15.763 24.889 1.00 21.71 571 GLU A C 1
ATOM 9309 O O . GLU A 1 571 ? 31.752 -15.601 23.678 1.00 27.12 571 GLU A O 1
ATOM 9321 N N . VAL A 1 572 ? 31.714 -14.786 25.789 1.00 23.32 572 VAL A N 1
ATOM 9322 C CA . VAL A 1 572 ? 31.932 -13.386 25.448 1.00 19.57 572 VAL A CA 1
ATOM 9323 C C . VAL A 1 572 ? 33.076 -12.881 26.309 1.00 25.75 572 VAL A C 1
ATOM 9324 O O . VAL A 1 572 ? 33.089 -13.108 27.517 1.00 24.36 572 VAL A O 1
ATOM 9337 N N . GLU A 1 573 ? 34.043 -12.198 25.703 1.00 28.96 573 GLU A N 1
ATOM 9338 C CA . GLU A 1 573 ? 35.157 -11.638 26.462 1.00 26.50 573 GLU A CA 1
ATOM 9339 C C . GLU A 1 573 ? 34.720 -10.490 27.362 1.00 34.98 573 GLU A C 1
ATOM 9340 O O . GLU A 1 573 ? 33.986 -9.606 26.922 1.00 28.23 573 GLU A O 1
ATOM 9352 N N . ASP A 1 574 ? 35.187 -10.503 28.614 1.00 29.50 574 ASP A N 1
ATOM 9353 C CA . ASP A 1 574 ? 34.930 -9.418 29.559 1.00 39.73 574 ASP A CA 1
ATOM 9354 C C . ASP A 1 574 ? 35.288 -8.068 28.950 1.00 46.17 574 ASP A C 1
ATOM 9355 O O . ASP A 1 574 ? 36.337 -7.927 28.322 1.00 39.96 574 ASP A O 1
ATOM 9364 N N . GLY A 1 575 ? 34.412 -7.082 29.127 1.00 24.55 575 GLY A N 1
ATOM 9365 C CA . GLY A 1 575 ? 34.663 -5.740 28.631 1.00 25.70 575 GLY A CA 1
ATOM 9366 C C . GLY A 1 575 ? 34.544 -5.532 27.125 1.00 32.43 575 GLY A C 1
ATOM 9367 O O . GLY A 1 575 ? 34.885 -4.459 26.629 1.00 39.23 575 GLY A O 1
ATOM 9371 N N . SER A 1 576 ? 34.061 -6.533 26.393 1.00 27.71 576 SER A N 1
ATOM 9372 C CA . SER A 1 576 ? 34.002 -6.452 24.928 1.00 26.07 576 SER A CA 1
ATOM 9373 C C . SER A 1 576 ? 32.663 -5.954 24.368 1.00 30.78 576 SER A C 1
ATOM 9374 O O . SER A 1 576 ? 32.593 -5.581 23.199 1.00 29.18 576 SER A O 1
ATOM 9382 N N . VAL A 1 577 ? 31.604 -5.986 25.171 1.00 28.79 577 VAL A N 1
ATOM 9383 C CA . VAL A 1 577 ? 30.275 -5.597 24.677 1.00 26.52 577 VAL A CA 1
ATOM 9384 C C . VAL A 1 577 ? 29.817 -4.293 25.291 1.00 23.70 577 VAL A C 1
ATOM 9385 O O . VAL A 1 577 ? 29.929 -4.108 26.490 1.00 20.36 577 VAL A O 1
ATOM 9398 N N . GLY A 1 578 ? 29.279 -3.403 24.461 1.00 19.14 578 GLY A N 1
ATOM 9399 C CA . GLY A 1 578 ? 28.616 -2.200 24.946 1.00 19.08 578 GLY A CA 1
ATOM 9400 C C . GLY A 1 578 ? 27.120 -2.164 24.628 1.00 17.89 578 GLY A C 1
ATOM 9401 O O . GLY A 1 578 ? 26.352 -1.500 25.322 1.00 19.48 578 GLY A O 1
ATOM 9405 N N . SER A 1 579 ? 26.722 -2.853 23.577 1.00 15.97 579 SER A N 1
ATOM 9406 C CA . SER A 1 579 ? 25.335 -2.819 23.109 1.00 17.20 579 SER A CA 1
ATOM 9407 C C . SER A 1 579 ? 25.057 -4.024 22.217 1.00 16.74 579 SER A C 1
ATOM 9408 O O . SER A 1 579 ? 25.990 -4.638 21.664 1.00 18.31 579 SER A O 1
ATOM 9416 N N . ILE A 1 580 ? 23.783 -4.380 22.077 1.00 14.74 580 ILE A N 1
ATOM 9417 C CA . ILE A 1 580 ? 23.391 -5.605 21.377 1.00 16.48 580 ILE A CA 1
ATOM 9418 C C . ILE A 1 580 ? 22.138 -5.401 20.532 1.00 15.90 580 ILE A C 1
ATOM 9419 O O . ILE A 1 580 ? 21.202 -4.741 20.983 1.00 16.79 580 ILE A O 1
ATOM 9435 N N . VAL A 1 581 ? 22.123 -5.959 19.323 1.00 17.70 581 VAL A N 1
ATOM 9436 C CA . VAL A 1 581 ? 20.937 -5.982 18.468 1.00 14.49 581 VAL A CA 1
ATOM 9437 C C . VAL A 1 581 ? 20.522 -7.425 18.268 1.00 17.30 581 VAL A C 1
ATOM 9438 O O . VAL A 1 581 ? 21.310 -8.243 17.788 1.00 18.47 581 VAL A O 1
ATOM 9451 N N . VAL A 1 582 ? 19.291 -7.747 18.634 1.00 15.49 582 VAL A N 1
ATOM 9452 C CA . VAL A 1 582 ? 18.786 -9.103 18.530 1.00 18.06 582 VAL A CA 1
ATOM 9453 C C . VAL A 1 582 ? 17.774 -9.106 17.377 1.00 18.47 582 VAL A C 1
ATOM 9454 O O . VAL A 1 582 ? 16.844 -8.304 17.372 1.00 17.59 582 VAL A O 1
ATOM 9467 N N A SER A 1 583 ? 17.986 -9.988 16.406 0.51 17.52 583 SER A N 1
ATOM 9468 N N B SER A 1 583 ? 17.933 -10.020 16.428 0.49 17.27 583 SER A N 1
ATOM 9469 C CA A SER A 1 583 ? 17.211 -9.984 15.161 0.51 17.33 583 SER A CA 1
ATOM 9470 C CA B SER A 1 583 ? 17.133 -9.973 15.200 0.49 17.65 583 SER A CA 1
ATOM 9471 C C A SER A 1 583 ? 16.702 -11.382 14.826 0.51 22.28 583 SER A C 1
ATOM 9472 C C B SER A 1 583 ? 16.802 -11.342 14.641 0.49 20.56 583 SER A C 1
ATOM 9473 O O A SER A 1 583 ? 17.283 -12.390 15.241 0.51 15.72 583 SER A O 1
ATOM 9474 O O B SER A 1 583 ? 17.603 -12.287 14.711 0.49 16.63 583 SER A O 1
ATOM 9489 N N . LYS A 1 584 ? 15.604 -11.439 14.082 1.00 21.51 584 LYS A N 1
ATOM 9490 C CA . LYS A 1 584 ? 15.131 -12.674 13.506 1.00 23.40 584 LYS A CA 1
ATOM 9491 C C . LYS A 1 584 ? 15.969 -12.949 12.292 1.00 28.61 584 LYS A C 1
ATOM 9492 O O . LYS A 1 584 ? 16.283 -12.040 11.506 1.00 31.00 584 LYS A O 1
ATOM 9512 N N . ILE A 1 585 ? 16.392 -14.197 12.152 1.00 32.12 585 ILE A N 1
ATOM 9513 C CA . ILE A 1 585 ? 16.788 -14.647 10.853 1.00 30.86 585 ILE A CA 1
ATOM 9514 C C . ILE A 1 585 ? 15.428 -14.955 10.238 1.00 36.44 585 ILE A C 1
ATOM 9515 O O . ILE A 1 585 ? 15.241 -14.686 9.094 1.00 25.22 585 ILE A O 1
ATOM 9532 N N . ALA B 1 3 ? 22.009 -4.893 -13.629 1.00 28.63 3 ALA B N 1
ATOM 9533 C CA . ALA B 1 3 ? 21.768 -4.238 -14.909 1.00 32.10 3 ALA B CA 1
ATOM 9534 C C . ALA B 1 3 ? 23.017 -3.440 -15.286 1.00 26.97 3 ALA B C 1
ATOM 9535 O O . ALA B 1 3 ? 23.599 -2.791 -14.436 1.00 29.57 3 ALA B O 1
ATOM 9541 N N . ASP B 1 4 ? 23.451 -3.521 -16.540 1.00 25.17 4 ASP B N 1
ATOM 9542 C CA . ASP B 1 4 ? 24.617 -2.750 -16.978 1.00 25.25 4 ASP B CA 1
ATOM 9543 C C . ASP B 1 4 ? 24.345 -1.254 -16.881 1.00 31.00 4 ASP B C 1
ATOM 9544 O O . ASP B 1 4 ? 23.265 -0.790 -17.236 1.00 23.95 4 ASP B O 1
ATOM 9553 N N . GLY B 1 5 ? 25.336 -0.490 -16.431 1.00 22.10 5 GLY B N 1
ATOM 9554 C CA . GLY B 1 5 ? 25.196 0.948 -16.386 1.00 20.79 5 GLY B CA 1
ATOM 9555 C C . GLY B 1 5 ? 26.123 1.586 -15.371 1.00 17.74 5 GLY B C 1
ATOM 9556 O O . GLY B 1 5 ? 26.888 0.896 -14.704 1.00 22.52 5 GLY B O 1
ATOM 9560 N N . PRO B 1 6 ? 26.013 2.903 -15.216 1.00 18.83 6 PRO B N 1
ATOM 9561 C CA . PRO B 1 6 ? 26.945 3.670 -14.393 1.00 18.03 6 PRO B CA 1
ATOM 9562 C C . PRO B 1 6 ? 26.583 3.693 -12.912 1.00 17.09 6 PRO B C 1
ATOM 9563 O O . PRO B 1 6 ? 27.291 4.346 -12.144 1.00 24.50 6 PRO B O 1
ATOM 9574 N N . TYR B 1 7 ? 25.514 3.022 -12.502 1.00 11.27 7 TYR B N 1
ATOM 9575 C CA . TYR B 1 7 ? 25.174 3.010 -11.097 1.00 13.44 7 TYR B CA 1
ATOM 9576 C C . TYR B 1 7 ? 25.617 1.753 -10.400 1.00 13.47 7 TYR B C 1
ATOM 9577 O O . TYR B 1 7 ? 25.371 0.631 -10.879 1.00 16.02 7 TYR B O 1
ATOM 9595 N N A GLU B 1 8 ? 26.231 1.964 -9.239 0.63 13.85 8 GLU B N 1
ATOM 9596 N N B GLU B 1 8 ? 26.283 1.913 -9.265 0.37 14.44 8 GLU B N 1
ATOM 9597 C CA A GLU B 1 8 ? 26.580 0.891 -8.321 0.63 13.16 8 GLU B CA 1
ATOM 9598 C CA B GLU B 1 8 ? 26.477 0.776 -8.382 0.37 12.34 8 GLU B CA 1
ATOM 9599 C C A GLU B 1 8 ? 25.691 1.017 -7.084 0.63 13.62 8 GLU B C 1
ATOM 9600 C C B GLU B 1 8 ? 25.654 0.981 -7.122 0.37 13.74 8 GLU B C 1
ATOM 9601 O O A GLU B 1 8 ? 25.078 2.078 -6.843 0.63 13.41 8 GLU B O 1
ATOM 9602 O O B GLU B 1 8 ? 25.055 2.045 -6.909 0.37 13.46 8 GLU B O 1
ATOM 9625 N N . ALA B 1 9 ? 25.604 -0.068 -6.314 1.00 14.63 9 ALA B N 1
ATOM 9626 C CA . ALA B 1 9 ? 24.738 -0.130 -5.153 1.00 15.70 9 ALA B CA 1
ATOM 9627 C C . ALA B 1 9 ? 25.378 0.547 -3.954 1.00 16.27 9 ALA B C 1
ATOM 9628 O O . ALA B 1 9 ? 25.718 -0.103 -2.960 1.00 17.38 9 ALA B O 1
ATOM 9636 N N . THR B 1 10 ? 25.569 1.861 -4.075 1.00 12.83 10 THR B N 1
ATOM 9637 C CA . THR B 1 10 ? 26.040 2.727 -2.993 1.00 13.41 10 THR B CA 1
ATOM 9638 C C . THR B 1 10 ? 25.241 4.017 -2.991 1.00 13.01 10 THR B C 1
ATOM 9639 O O . THR B 1 10 ? 24.663 4.394 -4.034 1.00 14.58 10 THR B O 1
ATOM 9650 N N . TRP B 1 11 ? 25.189 4.704 -1.856 1.00 12.38 11 TRP B N 1
ATOM 9651 C CA . TRP B 1 11 ? 24.506 5.997 -1.816 1.00 14.13 11 TRP B CA 1
ATOM 9652 C C . TRP B 1 11 ? 25.198 7.014 -2.732 1.00 15.16 11 TRP B C 1
ATOM 9653 O O . TRP B 1 11 ? 24.551 7.760 -3.454 1.00 13.91 11 TRP B O 1
ATOM 9674 N N A GLU B 1 12 ? 26.522 7.019 -2.722 0.55 14.77 12 GLU B N 1
ATOM 9675 N N B GLU B 1 12 ? 26.525 7.054 -2.666 0.45 14.60 12 GLU B N 1
ATOM 9676 C CA A GLU B 1 12 ? 27.267 8.025 -3.440 0.55 14.21 12 GLU B CA 1
ATOM 9677 C CA B GLU B 1 12 ? 27.334 7.980 -3.440 0.45 15.55 12 GLU B CA 1
ATOM 9678 C C A GLU B 1 12 ? 27.034 7.864 -4.944 0.55 13.92 12 GLU B C 1
ATOM 9679 C C B GLU B 1 12 ? 27.051 7.855 -4.933 0.45 13.93 12 GLU B C 1
ATOM 9680 O O A GLU B 1 12 ? 26.895 8.853 -5.666 0.55 15.57 12 GLU B O 1
ATOM 9681 O O B GLU B 1 12 ? 26.892 8.858 -5.632 0.45 15.46 12 GLU B O 1
ATOM 9704 N N . SER B 1 13 ? 26.974 6.625 -5.419 1.00 12.80 13 SER B N 1
ATOM 9705 C CA . SER B 1 13 ? 26.725 6.376 -6.836 1.00 13.58 13 SER B CA 1
ATOM 9706 C C . SER B 1 13 ? 25.279 6.724 -7.249 1.00 13.75 13 SER B C 1
ATOM 9707 O O . SER B 1 13 ? 25.068 7.358 -8.281 1.00 16.15 13 SER B O 1
ATOM 9716 N N . THR B 1 14 ? 24.305 6.296 -6.455 1.00 12.53 14 THR B N 1
ATOM 9717 C CA . THR B 1 14 ? 22.902 6.528 -6.796 1.00 11.52 14 THR B CA 1
ATOM 9718 C C . THR B 1 14 ? 22.469 7.977 -6.589 1.00 12.09 14 THR B C 1
ATOM 9719 O O . THR B 1 14 ? 21.517 8.437 -7.208 1.00 12.85 14 THR B O 1
ATOM 9730 N N . ASP B 1 15 ? 23.200 8.731 -5.776 1.00 12.72 15 ASP B N 1
ATOM 9731 C CA . ASP B 1 15 ? 22.892 10.154 -5.538 1.00 14.31 15 ASP B CA 1
ATOM 9732 C C . ASP B 1 15 ? 22.847 10.956 -6.847 1.00 14.54 15 ASP B C 1
ATOM 9733 O O . ASP B 1 15 ? 22.093 11.955 -6.944 1.00 15.11 15 ASP B O 1
ATOM 9742 N N A LYS B 1 16 ? 23.643 10.554 -7.835 0.44 13.84 16 LYS B N 1
ATOM 9743 N N B LYS B 1 16 ? 23.661 10.568 -7.831 0.56 13.70 16 LYS B N 1
ATOM 9744 C CA A LYS B 1 16 ? 23.785 11.309 -9.077 0.44 14.79 16 LYS B CA 1
ATOM 9745 C CA B LYS B 1 16 ? 23.771 11.327 -9.073 0.56 14.84 16 LYS B CA 1
ATOM 9746 C C A LYS B 1 16 ? 22.606 11.113 -10.052 0.44 12.88 16 LYS B C 1
ATOM 9747 C C B LYS B 1 16 ? 22.505 11.275 -9.914 0.56 12.86 16 LYS B C 1
ATOM 9748 O O A LYS B 1 16 ? 22.561 11.681 -11.137 0.44 16.36 16 LYS B O 1
ATOM 9749 O O B LYS B 1 16 ? 22.313 12.104 -10.779 0.56 12.86 16 LYS B O 1
ATOM 9786 N N . HIS B 1 17 ? 21.637 10.296 -9.662 1.00 12.42 17 HIS B N 1
ATOM 9787 C CA . HIS B 1 17 ? 20.413 10.205 -10.442 1.00 11.18 17 HIS B CA 1
ATOM 9788 C C . HIS B 1 17 ? 19.560 11.472 -10.204 1.00 12.23 17 HIS B C 1
ATOM 9789 O O . HIS B 1 17 ? 19.444 11.936 -9.091 1.00 12.38 17 HIS B O 1
ATOM 9803 N N . ASN B 1 18 ? 18.977 12.017 -11.269 1.00 10.57 18 ASN B N 1
ATOM 9804 C CA . ASN B 1 18 ? 18.133 13.220 -11.181 1.00 11.81 18 ASN B CA 1
ATOM 9805 C C . ASN B 1 18 ? 16.760 12.828 -10.628 1.00 11.08 18 ASN B C 1
ATOM 9806 O O . ASN B 1 18 ? 15.987 12.158 -11.319 1.00 12.43 18 ASN B O 1
ATOM 9817 N N . ALA B 1 19 ? 16.477 13.221 -9.388 1.00 10.33 19 ALA B N 1
ATOM 9818 C CA . ALA B 1 19 ? 15.312 12.728 -8.664 1.00 9.45 19 ALA B CA 1
ATOM 9819 C C . ALA B 1 19 ? 13.991 13.042 -9.374 1.00 10.30 19 ALA B C 1
ATOM 9820 O O . ALA B 1 19 ? 13.125 12.184 -9.472 1.00 9.65 19 ALA B O 1
ATOM 9827 N N . ALA B 1 20 ? 13.830 14.275 -9.830 1.00 9.52 20 ALA B N 1
ATOM 9828 C CA . ALA B 1 20 ? 12.572 14.793 -10.344 1.00 9.54 20 ALA B CA 1
ATOM 9829 C C . ALA B 1 20 ? 12.848 15.450 -11.693 1.00 9.53 20 ALA B C 1
ATOM 9830 O O . ALA B 1 20 ? 13.167 16.646 -11.764 1.00 10.05 20 ALA B O 1
ATOM 9837 N N . PRO B 1 21 ? 12.767 14.686 -12.772 1.00 9.57 21 PRO B N 1
ATOM 9838 C CA . PRO B 1 21 ? 13.068 15.222 -14.097 1.00 8.78 21 PRO B CA 1
ATOM 9839 C C . PRO B 1 21 ? 11.992 16.214 -14.558 1.00 10.30 21 PRO B C 1
ATOM 9840 O O . PRO B 1 21 ? 10.891 16.285 -13.981 1.00 9.74 21 PRO B O 1
ATOM 9851 N N . GLU B 1 22 ? 12.307 16.988 -15.598 1.00 9.96 22 GLU B N 1
ATOM 9852 C CA . GLU B 1 22 ? 11.393 18.030 -16.047 1.00 8.95 22 GLU B CA 1
ATOM 9853 C C . GLU B 1 22 ? 9.992 17.538 -16.403 1.00 10.75 22 GLU B C 1
ATOM 9854 O O . GLU B 1 22 ? 9.006 18.202 -16.057 1.00 9.53 22 GLU B O 1
ATOM 9866 N N . TRP B 1 23 ? 9.878 16.394 -17.061 1.00 10.07 23 TRP B N 1
ATOM 9867 C CA . TRP B 1 23 ? 8.562 15.918 -17.461 1.00 8.94 23 TRP B CA 1
ATOM 9868 C C . TRP B 1 23 ? 7.676 15.664 -16.220 1.00 9.81 23 TRP B C 1
ATOM 9869 O O . TRP B 1 23 ? 6.457 15.894 -16.248 1.00 10.02 23 TRP B O 1
ATOM 9890 N N . TYR B 1 24 ? 8.284 15.207 -15.133 1.00 9.30 24 TYR B N 1
ATOM 9891 C CA . TYR B 1 24 ? 7.568 14.941 -13.891 1.00 8.10 24 TYR B CA 1
ATOM 9892 C C . TYR B 1 24 ? 7.157 16.224 -13.191 1.00 9.89 24 TYR B C 1
ATOM 9893 O O . TYR B 1 24 ? 6.031 16.345 -12.720 1.00 10.36 24 TYR B O 1
ATOM 9911 N N . ARG B 1 25 ? 8.047 17.218 -13.171 1.00 8.76 25 ARG B N 1
ATOM 9912 C CA . ARG B 1 25 ? 7.684 18.517 -12.612 1.00 9.45 25 ARG B CA 1
ATOM 9913 C C . ARG B 1 25 ? 6.589 19.196 -13.450 1.00 10.47 25 ARG B C 1
ATOM 9914 O O . ARG B 1 25 ? 5.762 19.955 -12.928 1.00 10.99 25 ARG B O 1
ATOM 9935 N N . ASP B 1 26 ? 6.609 18.970 -14.769 1.00 9.52 26 ASP B N 1
ATOM 9936 C CA . ASP B 1 26 ? 5.596 19.533 -15.650 1.00 9.60 26 ASP B CA 1
ATOM 9937 C C . ASP B 1 26 ? 4.220 18.880 -15.467 1.00 9.27 26 ASP B C 1
ATOM 9938 O O . ASP B 1 26 ? 3.187 19.494 -15.786 1.00 10.50 26 ASP B O 1
ATOM 9947 N N . ALA B 1 27 ? 4.202 17.620 -15.034 1.00 9.54 27 ALA B N 1
ATOM 9948 C CA . ALA B 1 27 ? 3.003 16.781 -15.120 1.00 9.59 27 ALA B CA 1
ATOM 9949 C C . ALA B 1 27 ? 1.891 17.155 -14.142 1.00 8.79 27 ALA B C 1
ATOM 9950 O O . ALA B 1 27 ? 0.711 17.126 -14.525 1.00 8.56 27 ALA B O 1
ATOM 9957 N N . LYS B 1 28 ? 2.260 17.453 -12.891 1.00 9.18 28 LYS B N 1
ATOM 9958 C CA . LYS B 1 28 ? 1.390 17.959 -11.823 1.00 9.39 28 LYS B CA 1
ATOM 9959 C C . LYS B 1 28 ? 0.368 17.004 -11.214 1.00 8.48 28 LYS B C 1
ATOM 9960 O O . LYS B 1 28 ? 0.194 16.968 -9.988 1.00 10.33 28 LYS B O 1
ATOM 9979 N N . PHE B 1 29 ? -0.325 16.240 -12.060 1.00 8.67 29 PHE B N 1
ATOM 9980 C CA . PHE B 1 29 ? -1.479 15.447 -11.651 1.00 8.29 29 PHE B CA 1
ATOM 9981 C C . PHE B 1 29 ? -1.401 14.038 -12.255 1.00 8.70 29 PHE B C 1
ATOM 9982 O O . PHE B 1 29 ? -1.226 13.863 -13.477 1.00 9.96 29 PHE B O 1
ATOM 9999 N N . GLY B 1 30 ? -1.534 13.036 -11.387 1.00 9.55 30 GLY B N 1
ATOM 10000 C CA . GLY B 1 30 ? -1.610 11.640 -11.821 1.00 9.55 30 GLY B CA 1
ATOM 10001 C C . GLY B 1 30 ? -2.679 10.891 -11.057 1.00 7.60 30 GLY B C 1
ATOM 10002 O O . GLY B 1 30 ? -3.205 11.426 -10.075 1.00 9.01 30 GLY B O 1
ATOM 10006 N N . VAL B 1 31 ? -2.983 9.677 -11.510 1.00 8.35 31 VAL B N 1
ATOM 10007 C CA . VAL B 1 31 ? -4.018 8.866 -10.873 1.00 7.84 31 VAL B CA 1
ATOM 10008 C C . VAL B 1 31 ? -3.513 7.442 -10.735 1.00 8.68 31 VAL B C 1
ATOM 10009 O O . VAL B 1 31 ? -2.935 6.887 -11.665 1.00 9.85 31 VAL B O 1
ATOM 10022 N N . TYR B 1 32 ? -3.775 6.828 -9.587 1.00 8.21 32 TYR B N 1
ATOM 10023 C CA . TYR B 1 32 ? -3.526 5.412 -9.396 1.00 8.13 32 TYR B CA 1
ATOM 10024 C C . TYR B 1 32 ? -4.690 4.773 -8.656 1.00 8.20 32 TYR B C 1
ATOM 10025 O O . TYR B 1 32 ? -5.645 5.470 -8.292 1.00 8.64 32 TYR B O 1
ATOM 10043 N N . TRP B 1 33 ? -4.636 3.457 -8.482 1.00 8.73 33 TRP B N 1
ATOM 10044 C CA . TRP B 1 33 ? -5.806 2.734 -7.945 1.00 8.87 33 TRP B CA 1
ATOM 10045 C C . TRP B 1 33 ? -5.393 1.582 -7.043 1.00 9.33 33 TRP B C 1
ATOM 10046 O O . TRP B 1 33 ? -4.652 0.686 -7.434 1.00 9.18 33 TRP B O 1
ATOM 10067 N N . HIS B 1 34 ? -5.936 1.612 -5.829 1.00 9.20 34 HIS B N 1
ATOM 10068 C CA . HIS B 1 34 ? -5.823 0.513 -4.892 1.00 8.68 34 HIS B CA 1
ATOM 10069 C C . HIS B 1 34 ? -6.934 -0.496 -5.186 1.00 9.49 34 HIS B C 1
ATOM 10070 O O . HIS B 1 34 ? -8.015 -0.445 -4.570 1.00 10.89 34 HIS B O 1
ATOM 10083 N N . TRP B 1 35 ? -6.611 -1.468 -6.025 1.00 8.76 35 TRP B N 1
ATOM 10084 C CA . TRP B 1 35 ? -7.566 -2.496 -6.452 1.00 8.71 35 TRP B CA 1
ATOM 10085 C C . TRP B 1 35 ? -6.839 -3.824 -6.495 1.00 9.19 35 TRP B C 1
ATOM 10086 O O . TRP B 1 35 ? -5.798 -3.924 -7.152 1.00 10.66 35 TRP B O 1
ATOM 10107 N N . GLY B 1 36 ? -7.331 -4.809 -5.759 1.00 9.23 36 GLY B N 1
ATOM 10108 C CA . GLY B 1 36 ? -6.687 -6.112 -5.735 1.00 9.48 36 GLY B CA 1
ATOM 10109 C C . GLY B 1 36 ? -7.447 -7.104 -4.899 1.00 9.05 36 GLY B C 1
ATOM 10110 O O . GLY B 1 36 ? -8.612 -6.860 -4.591 1.00 9.93 36 GLY B O 1
ATOM 10114 N N . ALA B 1 37 ? -6.780 -8.180 -4.505 1.00 8.57 37 ALA B N 1
ATOM 10115 C CA . ALA B 1 37 ? -7.448 -9.179 -3.695 1.00 7.59 37 ALA B CA 1
ATOM 10116 C C . ALA B 1 37 ? -7.869 -8.624 -2.339 1.00 9.41 37 ALA B C 1
ATOM 10117 O O . ALA B 1 37 ? -8.804 -9.147 -1.719 1.00 10.50 37 ALA B O 1
ATOM 10124 N N . PHE B 1 38 ? -7.214 -7.560 -1.886 1.00 9.30 38 PHE B N 1
ATOM 10125 C CA . PHE B 1 38 ? -7.585 -6.910 -0.625 1.00 8.48 38 PHE B CA 1
ATOM 10126 C C . PHE B 1 38 ? -8.947 -6.231 -0.731 1.00 8.78 38 PHE B C 1
ATOM 10127 O O . PHE B 1 38 ? -9.550 -5.906 0.289 1.00 10.35 38 PHE B O 1
ATOM 10144 N N . THR B 1 39 ? -9.430 -6.006 -1.948 1.00 9.08 39 THR B N 1
ATOM 10145 C CA . THR B 1 39 ? -10.717 -5.379 -2.208 1.00 8.65 39 THR B CA 1
ATOM 10146 C C . THR B 1 39 ? -11.866 -6.393 -2.103 1.00 8.67 39 THR B C 1
ATOM 10147 O O . THR B 1 39 ? -13.016 -6.002 -1.969 1.00 9.62 39 THR B O 1
ATOM 10158 N N . THR B 1 40 ? -11.550 -7.671 -2.241 1.00 9.85 40 THR B N 1
ATOM 10159 C CA . THR B 1 40 ? -12.608 -8.682 -2.382 1.00 10.33 40 THR B CA 1
ATOM 10160 C C . THR B 1 40 ? -13.695 -8.609 -1.293 1.00 9.78 40 THR B C 1
ATOM 10161 O O . THR B 1 40 ? -14.878 -8.633 -1.612 1.00 11.31 40 THR B O 1
ATOM 10172 N N . ALA B 1 41 ? -13.303 -8.451 -0.030 1.00 10.23 41 ALA B N 1
ATOM 10173 C CA . ALA B 1 41 ? -14.279 -8.387 1.074 1.00 8.61 41 ALA B CA 1
ATOM 10174 C C . ALA B 1 41 ? -15.075 -7.093 1.060 1.00 10.00 41 ALA B C 1
ATOM 10175 O O . ALA B 1 41 ? -16.159 -7.014 1.644 1.00 11.60 41 ALA B O 1
ATOM 10182 N N . GLN B 1 42 ? -14.563 -6.055 0.407 1.00 9.79 42 GLN B N 1
ATOM 10183 C CA . GLN B 1 42 ? -15.247 -4.776 0.314 1.00 9.30 42 GLN B CA 1
ATOM 10184 C C . GLN B 1 42 ? -15.676 -4.312 1.688 1.00 9.60 42 GLN B C 1
ATOM 10185 O O . GLN B 1 42 ? -16.788 -3.775 1.867 1.00 11.29 42 GLN B O 1
ATOM 10199 N N . TYR B 1 43 ? -14.757 -4.451 2.640 1.00 10.31 43 TYR B N 1
ATOM 10200 C CA . TYR B 1 43 ? -15.071 -4.152 4.035 1.00 10.44 43 TYR B CA 1
ATOM 10201 C C . TYR B 1 43 ? -13.887 -3.472 4.724 1.00 10.75 43 TYR B C 1
ATOM 10202 O O . TYR B 1 43 ? -12.744 -3.936 4.621 1.00 11.18 43 TYR B O 1
ATOM 10220 N N . ALA B 1 44 ? -14.205 -2.412 5.470 1.00 10.61 44 ALA B N 1
ATOM 10221 C CA . ALA B 1 44 ? -13.282 -1.650 6.333 1.00 11.41 44 ALA B CA 1
ATOM 10222 C C . ALA B 1 44 ? -12.284 -0.838 5.510 1.00 10.12 44 ALA B C 1
ATOM 10223 O O . ALA B 1 44 ? -12.415 0.384 5.412 1.00 11.71 44 ALA B O 1
ATOM 10230 N N . SER B 1 45 ? -11.281 -1.503 4.944 1.00 9.65 45 SER B N 1
ATOM 10231 C CA . SER B 1 45 ? -10.263 -0.843 4.137 1.00 10.28 45 SER B CA 1
ATOM 10232 C C . SER B 1 45 ? -9.382 -1.871 3.443 1.00 10.83 45 SER B C 1
ATOM 10233 O O . SER B 1 45 ? -9.576 -3.069 3.576 1.00 11.01 45 SER B O 1
ATOM 10241 N N . GLU B 1 46 ? -8.398 -1.369 2.681 1.00 9.99 46 GLU B N 1
ATOM 10242 C CA . GLU B 1 46 ? -7.373 -2.198 2.093 1.00 11.05 46 GLU B CA 1
ATOM 10243 C C . GLU B 1 46 ? -6.503 -2.930 3.110 1.00 9.91 46 GLU B C 1
ATOM 10244 O O . GLU B 1 46 ? -5.795 -3.870 2.735 1.00 9.55 46 GLU B O 1
ATOM 10256 N N . TRP B 1 47 ? -6.599 -2.555 4.397 1.00 9.99 47 TRP B N 1
ATOM 10257 C CA . TRP B 1 47 ? -5.942 -3.320 5.462 1.00 8.99 47 TRP B CA 1
ATOM 10258 C C . TRP B 1 47 ? -6.740 -4.516 5.959 1.00 9.33 47 TRP B C 1
ATOM 10259 O O . TRP B 1 47 ? -6.288 -5.189 6.868 1.00 10.68 47 TRP B O 1
ATOM 10280 N N . TYR B 1 48 ? -7.870 -4.810 5.335 1.00 9.23 48 TYR B N 1
ATOM 10281 C CA . TYR B 1 48 ? -8.658 -5.984 5.743 1.00 9.65 48 TYR B CA 1
ATOM 10282 C C . TYR B 1 48 ? -7.817 -7.257 5.860 1.00 9.77 48 TYR B C 1
ATOM 10283 O O . TYR B 1 48 ? -8.012 -8.019 6.807 1.00 9.54 48 TYR B O 1
ATOM 10301 N N . PRO B 1 49 ? -6.896 -7.546 4.914 1.00 10.41 49 PRO B N 1
ATOM 10302 C CA . PRO B 1 49 ? -6.113 -8.785 5.081 1.00 10.70 49 PRO B CA 1
ATOM 10303 C C . PRO B 1 49 ? -5.336 -8.879 6.393 1.00 11.17 49 PRO B C 1
ATOM 10304 O O . PRO B 1 49 ? -5.156 -9.967 6.932 1.00 11.01 49 PRO B O 1
ATOM 10315 N N . ARG B 1 50 ? -4.895 -7.751 6.903 1.00 9.75 50 ARG B N 1
ATOM 10316 C CA . ARG B 1 50 ? -4.256 -7.680 8.200 1.00 9.45 50 ARG B CA 1
ATOM 10317 C C . ARG B 1 50 ? -5.270 -7.778 9.339 1.00 8.66 50 ARG B C 1
ATOM 10318 O O . ARG B 1 50 ? -5.120 -8.605 10.273 1.00 10.82 50 ARG B O 1
ATOM 10339 N N . ASN B 1 51 ? -6.288 -6.936 9.315 1.00 9.01 51 ASN B N 1
ATOM 10340 C CA . ASN B 1 51 ? -7.170 -6.803 10.479 1.00 9.74 51 ASN B CA 1
ATOM 10341 C C . ASN B 1 51 ? -8.168 -7.944 10.634 1.00 10.94 51 ASN B C 1
ATOM 10342 O O . ASN B 1 51 ? -8.683 -8.153 11.739 1.00 11.39 51 ASN B O 1
ATOM 10353 N N . MET B 1 52 ? -8.430 -8.713 9.579 1.00 10.43 52 MET B N 1
ATOM 10354 C CA . MET B 1 52 ? -9.306 -9.863 9.712 1.00 9.92 52 MET B CA 1
ATOM 10355 C C . MET B 1 52 ? -8.756 -10.862 10.744 1.00 11.66 52 MET B C 1
ATOM 10356 O O . MET B 1 52 ? -9.535 -11.642 11.302 1.00 12.06 52 MET B O 1
ATOM 10370 N N . TYR B 1 53 ? -7.461 -10.833 11.006 1.00 11.53 53 TYR B N 1
ATOM 10371 C CA . TYR B 1 53 ? -6.834 -11.738 11.963 1.00 12.12 53 TYR B CA 1
ATOM 10372 C C . TYR B 1 53 ? -6.646 -11.083 13.341 1.00 13.08 53 TYR B C 1
ATOM 10373 O O . TYR B 1 53 ? -6.266 -11.767 14.303 1.00 13.21 53 TYR B O 1
ATOM 10391 N N . GLU B 1 54 ? -6.845 -9.771 13.443 1.00 13.04 54 GLU B N 1
ATOM 10392 C CA . GLU B 1 54 ? -6.523 -9.053 14.678 1.00 14.47 54 GLU B CA 1
ATOM 10393 C C . GLU B 1 54 ? -7.431 -9.550 15.838 1.00 13.53 54 GLU B C 1
ATOM 10394 O O . GLU B 1 54 ? -8.620 -9.723 15.633 1.00 15.62 54 GLU B O 1
ATOM 10406 N N . PRO B 1 55 ? -6.868 -9.778 17.032 1.00 14.25 55 PRO B N 1
ATOM 10407 C CA . PRO B 1 55 ? -7.726 -10.130 18.179 1.00 15.06 55 PRO B CA 1
ATOM 10408 C C . PRO B 1 55 ? -8.793 -9.075 18.463 1.00 14.20 55 PRO B C 1
ATOM 10409 O O . PRO B 1 55 ? -8.526 -7.882 18.479 1.00 16.49 55 PRO B O 1
ATOM 10420 N N . ASP B 1 56 ? -10.015 -9.554 18.655 1.00 17.23 56 ASP B N 1
ATOM 10421 C CA . ASP B 1 56 ? -11.166 -8.721 19.033 1.00 26.96 56 ASP B CA 1
ATOM 10422 C C . ASP B 1 56 ? -11.556 -7.576 18.077 1.00 20.76 56 ASP B C 1
ATOM 10423 O O . ASP B 1 56 ? -12.278 -6.674 18.482 1.00 26.38 56 ASP B O 1
ATOM 10432 N N . SER B 1 57 ? -11.094 -7.583 16.832 1.00 16.41 57 SER B N 1
ATOM 10433 C CA . SER B 1 57 ? -11.362 -6.455 15.955 1.00 14.98 57 SER B CA 1
ATOM 10434 C C . SER B 1 57 ? -12.711 -6.577 15.271 1.00 13.77 57 SER B C 1
ATOM 10435 O O . SER B 1 57 ? -13.257 -7.667 15.102 1.00 15.26 57 SER B O 1
ATOM 10443 N N . ASP B 1 58 ? -13.214 -5.436 14.837 1.00 14.67 58 ASP B N 1
ATOM 10444 C CA . ASP B 1 58 ? -14.435 -5.459 14.062 1.00 14.83 58 ASP B CA 1
ATOM 10445 C C . ASP B 1 58 ? -14.261 -6.285 12.771 1.00 14.27 58 ASP B C 1
ATOM 10446 O O . ASP B 1 58 ? -15.165 -6.993 12.340 1.00 14.96 58 ASP B O 1
ATOM 10455 N N . GLN B 1 59 ? -13.092 -6.182 12.145 1.00 13.30 59 GLN B N 1
ATOM 10456 C CA . GLN B 1 59 ? -12.836 -6.944 10.921 1.00 14.60 59 GLN B CA 1
ATOM 10457 C C . GLN B 1 59 ? -12.837 -8.463 11.148 1.00 12.99 59 GLN B C 1
ATOM 10458 O O . GLN B 1 59 ? -13.391 -9.219 10.347 1.00 12.09 59 GLN B O 1
ATOM 10472 N N . ARG B 1 60 ? -12.238 -8.930 12.252 1.00 12.77 60 ARG B N 1
ATOM 10473 C CA . ARG B 1 60 ? -12.306 -10.344 12.621 1.00 12.37 60 ARG B CA 1
ATOM 10474 C C . ARG B 1 60 ? -13.742 -10.792 12.829 1.00 13.52 60 ARG B C 1
ATOM 10475 O O . ARG B 1 60 ? -14.134 -11.857 12.404 1.00 13.38 60 ARG B O 1
ATOM 10496 N N A LYS B 1 61 ? -14.534 -9.959 13.478 0.66 13.06 61 LYS B N 1
ATOM 10497 N N B LYS B 1 61 ? -14.535 -9.960 13.486 0.34 13.19 61 LYS B N 1
ATOM 10498 C CA A LYS B 1 61 ? -15.909 -10.341 13.738 0.66 15.99 61 LYS B CA 1
ATOM 10499 C CA B LYS B 1 61 ? -15.914 -10.332 13.767 0.34 16.10 61 LYS B CA 1
ATOM 10500 C C A LYS B 1 61 ? -16.685 -10.455 12.440 0.66 14.48 61 LYS B C 1
ATOM 10501 C C B LYS B 1 61 ? -16.756 -10.390 12.484 0.34 14.28 61 LYS B C 1
ATOM 10502 O O A LYS B 1 61 ? -17.384 -11.442 12.220 0.66 14.06 61 LYS B O 1
ATOM 10503 O O B LYS B 1 61 ? -17.594 -11.268 12.325 0.34 15.68 61 LYS B O 1
ATOM 10540 N N . HIS B 1 62 ? -16.509 -9.467 11.559 1.00 13.39 62 HIS B N 1
ATOM 10541 C CA . HIS B 1 62 ? -17.146 -9.488 10.267 1.00 12.70 62 HIS B CA 1
ATOM 10542 C C . HIS B 1 62 ? -16.726 -10.729 9.516 1.00 13.24 62 HIS B C 1
ATOM 10543 O O . HIS B 1 62 ? -17.549 -11.447 8.917 1.00 13.85 62 HIS B O 1
ATOM 10557 N N . HIS B 1 63 ? -15.425 -10.999 9.530 1.00 12.57 63 HIS B N 1
ATOM 10558 C CA . HIS B 1 63 ? -14.900 -12.150 8.803 1.00 14.25 63 HIS B CA 1
ATOM 10559 C C . HIS B 1 63 ? -15.550 -13.449 9.310 1.00 14.30 63 HIS B C 1
ATOM 10560 O O . HIS B 1 63 ? -15.956 -14.317 8.539 1.00 13.91 63 HIS B O 1
ATOM 10573 N N . THR B 1 64 ? -15.613 -13.568 10.631 1.00 14.78 64 THR B N 1
ATOM 10574 C CA . THR B 1 64 ? -16.131 -14.777 11.281 1.00 15.08 64 THR B CA 1
ATOM 10575 C C . THR B 1 64 ? -17.604 -14.987 10.958 1.00 14.40 64 THR B C 1
ATOM 10576 O O . THR B 1 64 ? -18.026 -16.123 10.731 1.00 18.02 64 THR B O 1
ATOM 10587 N N . GLU B 1 65 ? -18.368 -13.909 10.897 1.00 14.19 65 GLU B N 1
ATOM 10588 C CA . GLU B 1 65 ? -19.787 -13.992 10.548 1.00 18.03 65 GLU B CA 1
ATOM 10589 C C . GLU B 1 65 ? -20.038 -14.323 9.091 1.00 18.25 65 GLU B C 1
ATOM 10590 O O . GLU B 1 65 ? -21.017 -14.977 8.753 1.00 20.27 65 GLU B O 1
ATOM 10602 N N . THR B 1 66 ? -19.157 -13.847 8.219 1.00 14.08 66 THR B N 1
ATOM 10603 C CA . THR B 1 66 ? -19.380 -13.878 6.779 1.00 15.30 66 THR B CA 1
ATOM 10604 C C . THR B 1 66 ? -18.782 -15.111 6.110 1.00 14.68 66 THR B C 1
ATOM 10605 O O . THR B 1 66 ? -19.394 -15.714 5.231 1.00 14.85 66 THR B O 1
ATOM 10616 N N . TYR B 1 67 ? -17.581 -15.466 6.551 1.00 13.12 67 TYR B N 1
ATOM 10617 C CA . TYR B 1 67 ? -16.767 -16.495 5.944 1.00 14.18 67 TYR B CA 1
ATOM 10618 C C . TYR B 1 67 ? -16.491 -17.674 6.874 1.00 19.01 67 TYR B C 1
ATOM 10619 O O . TYR B 1 67 ? -16.673 -18.827 6.490 1.00 18.87 67 TYR B O 1
ATOM 10637 N N . GLY B 1 68 ? -15.999 -17.371 8.068 1.00 16.25 68 GLY B N 1
ATOM 10638 C CA . GLY B 1 68 ? -15.624 -18.378 9.060 1.00 16.87 68 GLY B CA 1
ATOM 10639 C C . GLY B 1 68 ? -14.511 -17.784 9.897 1.00 18.10 68 GLY B C 1
ATOM 10640 O O . GLY B 1 68 ? -13.970 -16.743 9.523 1.00 15.74 68 GLY B O 1
ATOM 10644 N N . PRO B 1 69 ? -14.148 -18.419 11.025 1.00 14.29 69 PRO B N 1
ATOM 10645 C CA . PRO B 1 69 ? -13.030 -17.881 11.793 1.00 16.54 69 PRO B CA 1
ATOM 10646 C C . PRO B 1 69 ? -11.794 -17.776 10.898 1.00 12.52 69 PRO B C 1
ATOM 10647 O O . PRO B 1 69 ? -11.561 -18.642 10.070 1.00 14.65 69 PRO B O 1
ATOM 10658 N N A PRO B 1 70 ? -11.036 -16.690 11.048 0.57 13.98 70 PRO B N 1
ATOM 10659 N N B PRO B 1 70 ? -11.005 -16.709 11.071 0.43 14.08 70 PRO B N 1
ATOM 10660 C CA A PRO B 1 70 ? -9.878 -16.475 10.169 0.57 13.72 70 PRO B CA 1
ATOM 10661 C CA B PRO B 1 70 ? -9.901 -16.519 10.122 0.43 13.83 70 PRO B CA 1
ATOM 10662 C C A PRO B 1 70 ? -8.825 -17.590 10.197 0.57 13.42 70 PRO B C 1
ATOM 10663 C C B PRO B 1 70 ? -8.814 -17.598 10.193 0.43 13.52 70 PRO B C 1
ATOM 10664 O O A PRO B 1 70 ? -8.101 -17.786 9.212 0.57 14.00 70 PRO B O 1
ATOM 10665 O O B PRO B 1 70 ? -8.058 -17.772 9.230 0.43 13.79 70 PRO B O 1
ATOM 10686 N N . GLU B 1 71 ? -8.740 -18.316 11.315 1.00 15.07 71 GLU B N 1
ATOM 10687 C CA . GLU B 1 71 ? -7.846 -19.477 11.443 1.00 15.18 71 GLU B CA 1
ATOM 10688 C C . GLU B 1 71 ? -8.275 -20.620 10.507 1.00 13.34 71 GLU B C 1
ATOM 10689 O O . GLU B 1 71 ? -7.463 -21.460 10.119 1.00 17.61 71 GLU B O 1
ATOM 10702 N N . GLU B 1 72 ? -9.552 -20.648 10.129 1.00 14.85 72 GLU B N 1
ATOM 10703 C CA . GLU B 1 72 ? -10.085 -21.671 9.227 1.00 15.38 72 GLU B CA 1
ATOM 10704 C C . GLU B 1 72 ? -10.249 -21.196 7.775 1.00 13.60 72 GLU B C 1
ATOM 10705 O O . GLU B 1 72 ? -9.970 -21.949 6.842 1.00 18.03 72 GLU B O 1
ATOM 10717 N N . TRP B 1 73 ? -10.759 -19.982 7.627 1.00 13.26 73 TRP B N 1
ATOM 10718 C CA . TRP B 1 73 ? -10.989 -19.342 6.312 1.00 12.77 73 TRP B CA 1
ATOM 10719 C C . TRP B 1 73 ? -9.960 -18.195 6.197 1.00 11.53 73 TRP B C 1
ATOM 10720 O O . TRP B 1 73 ? -10.271 -17.043 6.527 1.00 12.36 73 TRP B O 1
ATOM 10741 N N . GLY B 1 74 ? -8.738 -18.562 5.806 1.00 11.73 74 GLY B N 1
ATOM 10742 C CA . GLY B 1 74 ? -7.612 -17.636 5.783 1.00 11.04 74 GLY B CA 1
ATOM 10743 C C . GLY B 1 74 ? -7.693 -16.645 4.642 1.00 12.27 74 GLY B C 1
ATOM 10744 O O . GLY B 1 74 ? -8.491 -16.810 3.695 1.00 11.66 74 GLY B O 1
ATOM 10748 N N . TYR B 1 75 ? -6.861 -15.609 4.730 1.00 10.85 75 TYR B N 1
ATOM 10749 C CA . TYR B 1 75 ? -6.821 -14.608 3.681 1.00 11.34 75 TYR B CA 1
ATOM 10750 C C . TYR B 1 75 ? -6.543 -15.249 2.327 1.00 10.00 75 TYR B C 1
ATOM 10751 O O . TYR B 1 75 ? -7.060 -14.795 1.316 1.00 10.13 75 TYR B O 1
ATOM 10769 N N . GLU B 1 76 ? -5.740 -16.304 2.308 1.00 11.29 76 GLU B N 1
ATOM 10770 C CA . GLU B 1 76 ? -5.444 -17.002 1.058 1.00 8.68 76 GLU B CA 1
ATOM 10771 C C . GLU B 1 76 ? -6.679 -17.495 0.289 1.00 10.24 76 GLU B C 1
ATOM 10772 O O . GLU B 1 76 ? -6.629 -17.662 -0.940 1.00 11.24 76 GLU B O 1
ATOM 10784 N N . ASN B 1 77 ? -7.775 -17.709 1.012 1.00 11.04 77 ASN B N 1
ATOM 10785 C CA . ASN B 1 77 ? -9.015 -18.153 0.376 1.00 10.91 77 ASN B CA 1
ATOM 10786 C C . ASN B 1 77 ? -9.583 -17.099 -0.572 1.00 11.68 77 ASN B C 1
ATOM 10787 O O . ASN B 1 77 ? -10.278 -17.436 -1.541 1.00 11.09 77 ASN B O 1
ATOM 10798 N N . PHE B 1 78 ? -9.329 -15.811 -0.330 1.00 11.45 78 PHE B N 1
ATOM 10799 C CA . PHE B 1 78 ? -9.773 -14.793 -1.296 1.00 9.86 78 PHE B CA 1
ATOM 10800 C C . PHE B 1 78 ? -9.047 -14.916 -2.645 1.00 9.52 78 PHE B C 1
ATOM 10801 O O . PHE B 1 78 ? -9.620 -14.547 -3.675 1.00 10.73 78 PHE B O 1
ATOM 10818 N N . ILE B 1 79 ? -7.824 -15.441 -2.630 1.00 9.24 79 ILE B N 1
ATOM 10819 C CA . ILE B 1 79 ? -7.020 -15.603 -3.844 1.00 9.53 79 ILE B CA 1
ATOM 10820 C C . ILE B 1 79 ? -7.327 -16.954 -4.503 1.00 10.79 79 ILE B C 1
ATOM 10821 O O . ILE B 1 79 ? -7.566 -17.004 -5.707 1.00 11.68 79 ILE B O 1
ATOM 10837 N N . LYS B 1 80 ? -7.381 -18.035 -3.707 1.00 12.72 80 LYS B N 1
ATOM 10838 C CA . LYS B 1 80 ? -7.555 -19.395 -4.257 1.00 12.65 80 LYS B CA 1
ATOM 10839 C C . LYS B 1 80 ? -9.014 -19.701 -4.543 1.00 14.72 80 LYS B C 1
ATOM 10840 O O . LYS B 1 80 ? -9.306 -20.602 -5.357 1.00 15.36 80 LYS B O 1
ATOM 10859 N N . GLY B 1 81 ? -9.904 -18.937 -3.912 1.00 13.82 81 GLY B N 1
ATOM 10860 C CA . GLY B 1 81 ? -11.342 -19.112 -4.033 1.00 12.76 81 GLY B CA 1
ATOM 10861 C C . GLY B 1 81 ? -11.904 -20.095 -3.013 1.00 14.95 81 GLY B C 1
ATOM 10862 O O . GLY B 1 81 ? -11.336 -21.158 -2.814 1.00 16.30 81 GLY B O 1
ATOM 10866 N N . ALA B 1 82 ? -13.016 -19.745 -2.374 1.00 12.73 82 ALA B N 1
ATOM 10867 C CA . ALA B 1 82 ? -13.687 -20.655 -1.453 1.00 14.53 82 ALA B CA 1
ATOM 10868 C C . ALA B 1 82 ? -15.110 -20.185 -1.213 1.00 14.69 82 ALA B C 1
ATOM 10869 O O . ALA B 1 82 ? -15.422 -19.023 -1.422 1.00 15.07 82 ALA B O 1
ATOM 10876 N N . LYS B 1 83 ? -15.986 -21.065 -0.744 1.00 17.03 83 LYS B N 1
ATOM 10877 C CA . LYS B 1 83 ? -17.344 -20.644 -0.474 1.00 14.48 83 LYS B CA 1
ATOM 10878 C C . LYS B 1 83 ? -17.496 -20.013 0.915 1.00 15.62 83 LYS B C 1
ATOM 10879 O O . LYS B 1 83 ? -16.804 -20.400 1.863 1.00 18.15 83 LYS B O 1
ATOM 10898 N N . ASP B 1 84 ? -18.383 -19.022 1.025 1.00 14.53 84 ASP B N 1
ATOM 10899 C CA . ASP B 1 84 ? -18.617 -18.333 2.286 1.00 16.27 84 ASP B CA 1
ATOM 10900 C C . ASP B 1 84 ? -19.681 -19.055 3.127 1.00 21.25 84 ASP B C 1
ATOM 10901 O O . ASP B 1 84 ? -20.125 -20.128 2.745 1.00 18.77 84 ASP B O 1
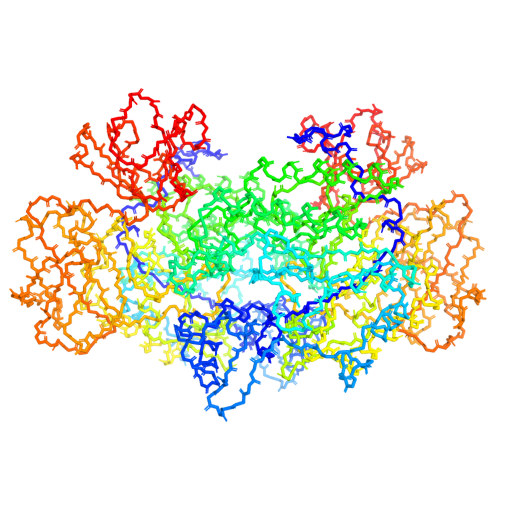ATOM 10910 N N . LYS B 1 85 ? -20.095 -18.480 4.248 1.00 18.03 85 LYS B N 1
ATOM 10911 C CA . LYS B 1 85 ? -21.004 -19.222 5.148 1.00 20.05 85 LYS B CA 1
ATOM 10912 C C . LYS B 1 85 ? -22.380 -19.477 4.541 1.00 26.55 85 LYS B C 1
ATOM 10913 O O . LYS B 1 85 ? -23.071 -20.433 4.926 1.00 25.21 85 LYS B O 1
ATOM 10932 N N . LYS B 1 86 ? -22.780 -18.629 3.603 1.00 20.60 86 LYS B N 1
ATOM 10933 C CA . LYS B 1 86 ? -24.057 -18.788 2.907 1.00 21.05 86 LYS B CA 1
ATOM 10934 C C . LYS B 1 86 ? -23.925 -19.531 1.594 1.00 25.50 86 LYS B C 1
ATOM 10935 O O . LYS B 1 86 ? -24.878 -19.562 0.810 1.00 28.02 86 LYS B O 1
ATOM 10954 N N . GLY B 1 87 ? -22.749 -20.107 1.346 1.00 20.46 87 GLY B N 1
ATOM 10955 C CA . GLY B 1 87 ? -22.513 -20.929 0.167 1.00 18.11 87 GLY B CA 1
ATOM 10956 C C . GLY B 1 87 ? -22.116 -20.217 -1.120 1.00 24.82 87 GLY B C 1
ATOM 10957 O O . GLY B 1 87 ? -21.942 -20.868 -2.158 1.00 23.53 87 GLY B O 1
ATOM 10961 N N . ASN B 1 88 ? -21.964 -18.893 -1.079 1.00 19.21 88 ASN B N 1
ATOM 10962 C CA . ASN B 1 88 ? -21.498 -18.159 -2.259 1.00 17.97 88 ASN B CA 1
ATOM 10963 C C . ASN B 1 88 ? -20.014 -18.370 -2.494 1.00 14.64 88 ASN B C 1
ATOM 10964 O O . ASN B 1 88 ? -19.230 -18.333 -1.559 1.00 15.92 88 ASN B O 1
ATOM 10975 N N . PHE B 1 89 ? -19.639 -18.576 -3.743 1.00 16.22 89 PHE B N 1
ATOM 10976 C CA . PHE B 1 89 ? -18.245 -18.648 -4.122 1.00 15.83 89 PHE B CA 1
ATOM 10977 C C . PHE B 1 89 ? -17.626 -17.253 -4.037 1.00 16.65 89 PHE B C 1
ATOM 10978 O O . PHE B 1 89 ? -18.191 -16.286 -4.567 1.00 18.10 89 PHE B O 1
ATOM 10995 N N . VAL B 1 90 ? -16.505 -17.170 -3.326 1.00 14.14 90 VAL B N 1
ATOM 10996 C CA . VAL B 1 90 ? -15.797 -15.906 -3.090 1.00 12.40 90 VAL B CA 1
ATOM 10997 C C . VAL B 1 90 ? -14.394 -16.019 -3.630 1.00 10.39 90 VAL B C 1
ATOM 10998 O O . VAL B 1 90 ? -13.645 -16.901 -3.265 1.00 11.98 90 VAL B O 1
ATOM 11011 N N . GLN B 1 91 ? -14.023 -15.083 -4.520 1.00 11.51 91 GLN B N 1
ATOM 11012 C CA . GLN B 1 91 ? -12.674 -15.010 -5.068 1.00 12.03 91 GLN B CA 1
ATOM 11013 C C . GLN B 1 91 ? -12.436 -13.682 -5.752 1.00 11.54 91 GLN B C 1
ATOM 11014 O O . GLN B 1 91 ? -13.344 -13.126 -6.372 1.00 12.44 91 GLN B O 1
ATOM 11028 N N . PHE B 1 92 ? -11.202 -13.186 -5.644 1.00 10.01 92 PHE B N 1
ATOM 11029 C CA . PHE B 1 92 ? -10.767 -12.121 -6.508 1.00 9.23 92 PHE B CA 1
ATOM 11030 C C . PHE B 1 92 ? -10.622 -12.663 -7.924 1.00 9.75 92 PHE B C 1
ATOM 11031 O O . PHE B 1 92 ? -9.704 -13.429 -8.210 1.00 10.52 92 PHE B O 1
ATOM 11048 N N . LYS B 1 93 ? -11.597 -12.334 -8.766 1.00 10.64 93 LYS B N 1
ATOM 11049 C CA . LYS B 1 93 ? -11.700 -12.947 -10.107 1.00 11.06 93 LYS B CA 1
ATOM 11050 C C . LYS B 1 93 ? -12.443 -11.997 -11.017 1.00 10.50 93 LYS B C 1
ATOM 11051 O O . LYS B 1 93 ? -13.602 -12.225 -11.403 1.00 12.69 93 LYS B O 1
ATOM 11070 N N . PRO B 1 94 ? -11.807 -10.888 -11.366 1.00 10.84 94 PRO B N 1
ATOM 11071 C CA . PRO B 1 94 ? -12.473 -9.933 -12.242 1.00 11.79 94 PRO B CA 1
ATOM 11072 C C . PRO B 1 94 ? -12.661 -10.579 -13.607 1.00 11.56 94 PRO B C 1
ATOM 11073 O O . PRO B 1 94 ? -11.774 -11.244 -14.124 1.00 13.42 94 PRO B O 1
ATOM 11084 N N . VAL B 1 95 ? -13.866 -10.390 -14.148 1.00 11.57 95 VAL B N 1
ATOM 11085 C CA . VAL B 1 95 ? -14.239 -10.950 -15.452 1.00 13.18 95 VAL B CA 1
ATOM 11086 C C . VAL B 1 95 ? -14.342 -9.806 -16.442 1.00 12.02 95 VAL B C 1
ATOM 11087 O O . VAL B 1 95 ? -15.213 -8.928 -16.330 1.00 11.00 95 VAL B O 1
ATOM 11100 N N . LEU B 1 96 ? -13.471 -9.831 -17.447 1.00 13.22 96 LEU B N 1
ATOM 11101 C CA . LEU B 1 96 ? -13.430 -8.798 -18.460 1.00 13.39 96 LEU B CA 1
ATOM 11102 C C . LEU B 1 96 ? -14.771 -8.654 -19.187 1.00 10.33 96 LEU B C 1
ATOM 11103 O O . LEU B 1 96 ? -15.471 -9.631 -19.447 1.00 11.97 96 LEU B O 1
ATOM 11119 N N . LYS B 1 97 ? -15.089 -7.419 -19.562 1.00 11.56 97 LYS B N 1
ATOM 11120 C CA . LYS B 1 97 ? -16.202 -7.124 -20.438 1.00 13.33 97 LYS B CA 1
ATOM 11121 C C . LYS B 1 97 ? -16.142 -7.991 -21.711 1.00 13.26 97 LYS B C 1
ATOM 11122 O O . LYS B 1 97 ? -17.173 -8.477 -22.176 1.00 13.47 97 LYS B O 1
ATOM 11141 N N . SER B 1 98 ? -14.941 -8.224 -22.222 1.00 12.14 98 SER B N 1
ATOM 11142 C CA . SER B 1 98 ? -14.786 -9.010 -23.449 1.00 13.10 98 SER B CA 1
ATOM 11143 C C . SER B 1 98 ? -15.021 -10.516 -23.227 1.00 11.89 98 SER B C 1
ATOM 11144 O O . SER B 1 98 ? -15.025 -11.298 -24.198 1.00 12.62 98 SER B O 1
ATOM 11152 N N . LYS B 1 99 ? -15.225 -10.928 -21.972 1.00 10.80 99 LYS B N 1
ATOM 11153 C CA . LYS B 1 99 ? -15.653 -12.273 -21.641 1.00 10.99 99 LYS B CA 1
ATOM 11154 C C . LYS B 1 99 ? -17.084 -12.323 -21.105 1.00 11.77 99 LYS B C 1
ATOM 11155 O O . LYS B 1 99 ? -17.535 -13.346 -20.621 1.00 15.54 99 LYS B O 1
ATOM 11174 N N . GLY B 1 100 ? -17.805 -11.220 -21.203 1.00 11.83 100 GLY B N 1
ATOM 11175 C CA . GLY B 1 100 ? -19.177 -11.131 -20.726 1.00 13.53 100 GLY B CA 1
ATOM 11176 C C . GLY B 1 100 ? -19.342 -10.565 -19.316 1.00 15.20 100 GLY B C 1
ATOM 11177 O O . GLY B 1 100 ? -20.463 -10.536 -18.793 1.00 17.21 100 GLY B O 1
ATOM 11181 N N . GLY B 1 101 ? -18.236 -10.141 -18.699 1.00 11.57 101 GLY B N 1
ATOM 11182 C CA . GLY B 1 101 ? -18.263 -9.588 -17.346 1.00 11.44 101 GLY B CA 1
ATOM 11183 C C . GLY B 1 101 ? -18.370 -8.076 -17.300 1.00 11.89 101 GLY B C 1
ATOM 11184 O O . GLY B 1 101 ? -18.682 -7.428 -18.302 1.00 13.88 101 GLY B O 1
ATOM 11188 N N . GLU B 1 102 ? -18.102 -7.515 -16.123 1.00 11.48 102 GLU B N 1
ATOM 11189 C CA . GLU B 1 102 ? -18.246 -6.065 -15.909 1.00 13.52 102 GLU B CA 1
ATOM 11190 C C . GLU B 1 102 ? -16.918 -5.322 -15.783 1.00 12.39 102 GLU B C 1
ATOM 11191 O O . GLU B 1 102 ? -16.913 -4.102 -15.742 1.00 15.01 102 GLU B O 1
ATOM 11203 N N . PHE B 1 103 ? -15.804 -6.040 -15.722 1.00 10.83 103 PHE B N 1
ATOM 11204 C CA . PHE B 1 103 ? -14.503 -5.378 -15.592 1.00 11.37 103 PHE B CA 1
ATOM 11205 C C . PHE B 1 103 ? -14.084 -4.780 -16.926 1.00 12.46 103 PHE B C 1
ATOM 11206 O O . PHE B 1 103 ? -13.775 -5.516 -17.866 1.00 14.70 103 PHE B O 1
ATOM 11223 N N . ASP B 1 104 ? -14.036 -3.458 -16.997 1.00 11.88 104 ASP B N 1
ATOM 11224 C CA . ASP B 1 104 ? -13.775 -2.715 -18.233 1.00 12.17 104 ASP B CA 1
ATOM 11225 C C . ASP B 1 104 ? -12.558 -1.792 -18.025 1.00 11.53 104 ASP B C 1
ATOM 11226 O O . ASP B 1 104 ? -12.705 -0.594 -17.814 1.00 13.67 104 ASP B O 1
ATOM 11235 N N . PRO B 1 105 ? -11.348 -2.352 -18.073 1.00 12.01 105 PRO B N 1
ATOM 11236 C CA . PRO B 1 105 ? -10.170 -1.527 -17.779 1.00 13.14 105 PRO B CA 1
ATOM 11237 C C . PRO B 1 105 ? -9.984 -0.414 -18.813 1.00 12.69 105 PRO B C 1
ATOM 11238 O O . PRO B 1 105 ? -9.545 0.674 -18.445 1.00 12.98 105 PRO B O 1
ATOM 11249 N N . GLU B 1 106 ? -10.364 -0.641 -20.067 1.00 14.22 106 GLU B N 1
ATOM 11250 C CA . GLU B 1 106 ? -10.179 0.406 -21.075 1.00 15.84 106 GLU B CA 1
ATOM 11251 C C . GLU B 1 106 ? -11.052 1.599 -20.747 1.00 14.78 106 GLU B C 1
ATOM 11252 O O . GLU B 1 106 ? -10.616 2.741 -20.857 1.00 15.79 106 GLU B O 1
ATOM 11264 N N . ALA B 1 107 ? -12.264 1.334 -20.285 1.00 13.66 107 ALA B N 1
ATOM 11265 C CA . ALA B 1 107 ? -13.175 2.429 -19.923 1.00 13.71 107 ALA B CA 1
ATOM 11266 C C . ALA B 1 107 ? -12.587 3.243 -18.758 1.00 14.04 107 ALA B C 1
ATOM 11267 O O . ALA B 1 107 ? -12.650 4.479 -18.755 1.00 14.22 107 ALA B O 1
ATOM 11274 N N . ILE B 1 108 ? -12.015 2.548 -17.768 1.00 11.37 108 ILE B N 1
ATOM 11275 C CA . ILE B 1 108 ? -11.365 3.247 -16.667 1.00 11.69 108 ILE B CA 1
ATOM 11276 C C . ILE B 1 108 ? -10.219 4.121 -17.167 1.00 11.02 108 ILE B C 1
ATOM 11277 O O . ILE B 1 108 ? -10.115 5.297 -16.796 1.00 12.13 108 ILE B O 1
ATOM 11293 N N . ILE B 1 109 ? -9.359 3.571 -18.021 1.00 10.66 109 ILE B N 1
ATOM 11294 C CA . ILE B 1 109 ? -8.236 4.357 -18.520 1.00 10.79 109 ILE B CA 1
ATOM 11295 C C . ILE B 1 109 ? -8.685 5.570 -19.362 1.00 11.47 109 ILE B C 1
ATOM 11296 O O . ILE B 1 109 ? -8.083 6.635 -19.257 1.00 12.20 109 ILE B O 1
ATOM 11312 N N . LYS B 1 110 ? -9.770 5.441 -20.116 1.00 11.91 110 LYS B N 1
ATOM 11313 C CA . LYS B 1 110 ? -10.293 6.583 -20.861 1.00 13.52 110 LYS B CA 1
ATOM 11314 C C . LYS B 1 110 ? -10.758 7.686 -19.928 1.00 11.72 110 LYS B C 1
ATOM 11315 O O . LYS B 1 110 ? -10.526 8.858 -20.195 1.00 12.69 110 LYS B O 1
ATOM 11334 N N . ILE B 1 111 ? -11.433 7.310 -18.839 1.00 11.54 111 ILE B N 1
ATOM 11335 C CA . ILE B 1 111 ? -11.879 8.285 -17.847 1.00 12.54 111 ILE B CA 1
ATOM 11336 C C . ILE B 1 111 ? -10.678 8.950 -17.152 1.00 10.40 111 ILE B C 1
ATOM 11337 O O . ILE B 1 111 ? -10.654 10.174 -16.959 1.00 12.05 111 ILE B O 1
ATOM 11353 N N . VAL B 1 112 ? -9.663 8.152 -16.834 1.00 10.34 112 VAL B N 1
ATOM 11354 C CA . VAL B 1 112 ? -8.428 8.675 -16.243 1.00 11.16 112 VAL B CA 1
ATOM 11355 C C . VAL B 1 112 ? -7.733 9.670 -17.210 1.00 11.26 112 VAL B C 1
ATOM 11356 O O . VAL B 1 112 ? -7.334 10.762 -16.806 1.00 10.95 112 VAL B O 1
ATOM 11369 N N A LYS B 1 113 ? -7.632 9.323 -18.486 0.58 10.43 113 LYS B N 1
ATOM 11370 N N B LYS B 1 113 ? -7.642 9.316 -18.485 0.42 10.47 113 LYS B N 1
ATOM 11371 C CA A LYS B 1 113 ? -7.054 10.246 -19.446 0.58 11.70 113 LYS B CA 1
ATOM 11372 C CA B LYS B 1 113 ? -7.055 10.218 -19.459 0.42 11.44 113 LYS B CA 1
ATOM 11373 C C A LYS B 1 113 ? -7.875 11.534 -19.512 0.58 12.48 113 LYS B C 1
ATOM 11374 C C B LYS B 1 113 ? -7.870 11.512 -19.568 0.42 12.64 113 LYS B C 1
ATOM 11375 O O A LYS B 1 113 ? -7.349 12.655 -19.538 0.58 11.74 113 LYS B O 1
ATOM 11376 O O B LYS B 1 113 ? -7.325 12.616 -19.663 0.42 11.76 113 LYS B O 1
ATOM 11413 N N . GLY B 1 114 ? -9.190 11.369 -19.545 1.00 11.26 114 GLY B N 1
ATOM 11414 C CA . GLY B 1 114 ? -10.084 12.513 -19.592 1.00 11.75 114 GLY B CA 1
ATOM 11415 C C . GLY B 1 114 ? -10.007 13.427 -18.390 1.00 11.40 114 GLY B C 1
ATOM 11416 O O . GLY B 1 114 ? -10.337 14.617 -18.504 1.00 14.25 114 GLY B O 1
ATOM 11421 N N . SER B 1 115 ? -9.554 12.895 -17.253 1.00 10.21 115 SER B N 1
ATOM 11422 C CA . SER B 1 115 ? -9.424 13.688 -16.035 1.00 11.33 115 SER B CA 1
ATOM 11423 C C . SER B 1 115 ? -8.248 14.671 -16.090 1.00 10.56 115 SER B C 1
ATOM 11424 O O . SER B 1 115 ? -8.133 15.536 -15.222 1.00 12.08 115 SER B O 1
ATOM 11432 N N . GLY B 1 116 ? -7.381 14.524 -17.078 1.00 11.31 116 GLY B N 1
ATOM 11433 C CA . GLY B 1 116 ? -6.208 15.374 -17.204 1.00 10.76 116 GLY B CA 1
ATOM 11434 C C . GLY B 1 116 ? -4.958 14.768 -16.572 1.00 11.01 116 GLY B C 1
ATOM 11435 O O . GLY B 1 116 ? -3.904 15.423 -16.524 1.00 11.00 116 GLY B O 1
ATOM 11439 N N . ALA B 1 117 ? -5.021 13.536 -16.090 1.00 9.66 117 ALA B N 1
ATOM 11440 C CA . ALA B 1 117 ? -3.832 12.872 -15.552 1.00 8.93 117 ALA B CA 1
ATOM 11441 C C . ALA B 1 117 ? -2.733 12.761 -16.612 1.00 10.46 117 ALA B C 1
ATOM 11442 O O . ALA B 1 117 ? -2.996 12.401 -17.750 1.00 11.63 117 ALA B O 1
ATOM 11449 N N A ARG B 1 118 ? -1.496 13.051 -16.226 0.49 9.66 118 ARG B N 1
ATOM 11450 N N B ARG B 1 118 ? -1.503 13.055 -16.208 0.51 9.90 118 ARG B N 1
ATOM 11451 C CA A ARG B 1 118 ? -0.364 12.874 -17.110 0.49 9.34 118 ARG B CA 1
ATOM 11452 C CA B ARG B 1 118 ? -0.347 12.931 -17.064 0.51 9.19 118 ARG B CA 1
ATOM 11453 C C A ARG B 1 118 ? 0.536 11.707 -16.706 0.49 10.12 118 ARG B C 1
ATOM 11454 C C B ARG B 1 118 ? 0.447 11.653 -16.764 0.51 9.83 118 ARG B C 1
ATOM 11455 O O A ARG B 1 118 ? 1.510 11.399 -17.383 0.49 10.53 118 ARG B O 1
ATOM 11456 O O B ARG B 1 118 ? 1.248 11.199 -17.584 0.51 9.74 118 ARG B O 1
ATOM 11497 N N . PHE B 1 119 ? 0.204 11.061 -15.595 1.00 10.15 119 PHE B N 1
ATOM 11498 C CA . PHE B 1 119 ? 0.785 9.764 -15.225 1.00 9.67 119 PHE B CA 1
ATOM 11499 C C . PHE B 1 119 ? -0.295 8.949 -14.545 1.00 8.42 119 PHE B C 1
ATOM 11500 O O . PHE B 1 119 ? -1.168 9.524 -13.908 1.00 9.39 119 PHE B O 1
ATOM 11518 N N . ALA B 1 120 ? -0.240 7.639 -14.723 1.00 8.55 120 ALA B N 1
ATOM 11519 C CA . ALA B 1 120 ? -1.292 6.773 -14.206 1.00 8.35 120 ALA B CA 1
ATOM 11520 C C . ALA B 1 120 ? -0.804 5.341 -14.081 1.00 8.69 120 ALA B C 1
ATOM 11521 O O . ALA B 1 120 ? 0.111 4.928 -14.785 1.00 9.18 120 ALA B O 1
ATOM 11528 N N . GLY B 1 121 ? -1.489 4.540 -13.260 1.00 9.00 121 GLY B N 1
ATOM 11529 C CA . GLY B 1 121 ? -1.202 3.120 -13.217 1.00 8.26 121 GLY B CA 1
ATOM 11530 C C . GLY B 1 121 ? -1.731 2.461 -11.950 1.00 9.19 121 GLY B C 1
ATOM 11531 O O . GLY B 1 121 ? -2.272 3.112 -11.078 1.00 8.90 121 GLY B O 1
ATOM 11535 N N . PRO B 1 122 ? -1.547 1.148 -11.841 1.00 8.94 122 PRO B N 1
ATOM 11536 C CA . PRO B 1 122 ? -2.047 0.346 -10.721 1.00 8.41 122 PRO B CA 1
ATOM 11537 C C . PRO B 1 122 ? -1.127 0.339 -9.518 1.00 8.68 122 PRO B C 1
ATOM 11538 O O . PRO B 1 122 ? 0.098 0.490 -9.614 1.00 8.99 122 PRO B O 1
ATOM 11549 N N . VAL B 1 123 ? -1.725 0.053 -8.362 1.00 7.90 123 VAL B N 1
ATOM 11550 C CA . VAL B 1 123 ? -1.011 -0.645 -7.301 1.00 8.06 123 VAL B CA 1
ATOM 11551 C C . VAL B 1 123 ? -0.736 -2.047 -7.870 1.00 9.66 123 VAL B C 1
ATOM 11552 O O . VAL B 1 123 ? -1.675 -2.790 -8.220 1.00 10.45 123 VAL B O 1
ATOM 11565 N N . ALA B 1 124 ? 0.544 -2.394 -8.036 1.00 8.31 124 ALA B N 1
ATOM 11566 C CA . ALA B 1 124 ? 0.913 -3.706 -8.552 1.00 7.81 124 ALA B CA 1
ATOM 11567 C C . ALA B 1 124 ? 1.045 -4.757 -7.465 1.00 9.15 124 ALA B C 1
ATOM 11568 O O . ALA B 1 124 ? 0.795 -5.946 -7.714 1.00 10.38 124 ALA B O 1
ATOM 11575 N N . GLU B 1 125 ? 1.410 -4.328 -6.268 1.00 8.84 125 GLU B N 1
ATOM 11576 C CA . GLU B 1 125 ? 1.446 -5.214 -5.111 1.00 8.20 125 GLU B CA 1
ATOM 11577 C C . GLU B 1 125 ? 1.338 -4.346 -3.895 1.00 9.34 125 GLU B C 1
ATOM 11578 O O . GLU B 1 125 ? 2.132 -3.413 -3.735 1.00 9.38 125 GLU B O 1
ATOM 11590 N N . HIS B 1 126 ? 0.338 -4.613 -3.050 1.00 8.55 126 HIS B N 1
ATOM 11591 C CA . HIS B 1 126 ? 0.126 -3.855 -1.834 1.00 10.18 126 HIS B CA 1
ATOM 11592 C C . HIS B 1 126 ? 0.893 -4.568 -0.699 1.00 9.66 126 HIS B C 1
ATOM 11593 O O . HIS B 1 126 ? 1.945 -5.135 -0.971 1.00 9.50 126 HIS B O 1
ATOM 11606 N N . HIS B 1 127 ? 0.375 -4.572 0.543 1.00 8.57 127 HIS B N 1
ATOM 11607 C CA . HIS B 1 127 ? 1.073 -5.186 1.671 1.00 9.43 127 HIS B CA 1
ATOM 11608 C C . HIS B 1 127 ? 0.728 -6.679 1.801 1.00 9.30 127 HIS B C 1
ATOM 11609 O O . HIS B 1 127 ? 1.324 -7.391 2.624 1.00 9.78 127 HIS B O 1
ATOM 11622 N N . ASP B 1 128 ? -0.226 -7.145 0.995 1.00 8.18 128 ASP B N 1
ATOM 11623 C CA . ASP B 1 128 ? -0.890 -8.441 1.197 1.00 9.44 128 ASP B CA 1
ATOM 11624 C C . ASP B 1 128 ? -0.240 -9.629 0.469 1.00 9.73 128 ASP B C 1
ATOM 11625 O O . ASP B 1 128 ? -0.835 -10.730 0.450 1.00 11.28 128 ASP B O 1
ATOM 11634 N N . GLY B 1 129 ? 0.939 -9.452 -0.118 1.00 8.93 129 GLY B N 1
ATOM 11635 C CA . GLY B 1 129 ? 1.674 -10.582 -0.648 1.00 9.57 129 GLY B CA 1
ATOM 11636 C C . GLY B 1 129 ? 1.286 -11.027 -2.045 1.00 9.11 129 GLY B C 1
ATOM 11637 O O . GLY B 1 129 ? 1.840 -12.004 -2.521 1.00 10.14 129 GLY B O 1
ATOM 11641 N N . PHE B 1 130 ? 0.342 -10.347 -2.687 1.00 9.36 130 PHE B N 1
ATOM 11642 C CA . PHE B 1 130 ? -0.213 -10.767 -3.983 1.00 9.00 130 PHE B CA 1
ATOM 11643 C C . PHE B 1 130 ? 0.338 -9.872 -5.098 1.00 9.04 130 PHE B C 1
ATOM 11644 O O . PHE B 1 130 ? 0.034 -8.671 -5.141 1.00 9.95 130 PHE B O 1
ATOM 11661 N N . SER B 1 131 ? 1.188 -10.433 -5.955 1.00 10.30 131 SER B N 1
ATOM 11662 C CA . SER B 1 131 ? 1.792 -9.674 -7.060 1.00 8.60 131 SER B CA 1
ATOM 11663 C C . SER B 1 131 ? 0.851 -9.738 -8.244 1.00 9.30 131 SER B C 1
ATOM 11664 O O . SER B 1 131 ? 0.499 -10.825 -8.664 1.00 12.17 131 SER B O 1
ATOM 11672 N N . MET B 1 132 ? 0.462 -8.601 -8.821 1.00 10.01 132 MET B N 1
ATOM 11673 C CA . MET B 1 132 ? -0.591 -8.605 -9.846 1.00 8.85 132 MET B CA 1
ATOM 11674 C C . MET B 1 132 ? -0.099 -8.638 -11.297 1.00 10.31 132 MET B C 1
ATOM 11675 O O . MET B 1 132 ? -0.883 -8.382 -12.215 1.00 10.44 132 MET B O 1
ATOM 11689 N N . TRP B 1 133 ? 1.171 -9.004 -11.486 1.00 11.36 133 TRP B N 1
ATOM 11690 C CA . TRP B 1 133 ? 1.733 -9.311 -12.811 1.00 10.36 133 TRP B CA 1
ATOM 11691 C C . TRP B 1 133 ? 2.009 -10.807 -12.910 1.00 11.79 133 TRP B C 1
ATOM 11692 O O . TRP B 1 133 ? 1.876 -11.547 -11.931 1.00 11.89 133 TRP B O 1
ATOM 11713 N N . ASP B 1 134 ? 2.353 -11.291 -14.107 1.00 12.57 134 ASP B N 1
ATOM 11714 C CA . ASP B 1 134 ? 2.707 -12.705 -14.299 1.00 12.47 134 ASP B CA 1
ATOM 11715 C C . ASP B 1 134 ? 4.091 -12.890 -13.687 1.00 14.14 134 ASP B C 1
ATOM 11716 O O . ASP B 1 134 ? 5.096 -12.571 -14.316 1.00 17.12 134 ASP B O 1
ATOM 11725 N N . SER B 1 135 ? 4.136 -13.386 -12.461 1.00 13.60 135 SER B N 1
ATOM 11726 C CA . SER B 1 135 ? 5.370 -13.439 -11.663 1.00 12.08 135 SER B CA 1
ATOM 11727 C C . SER B 1 135 ? 5.920 -14.854 -11.535 1.00 13.15 135 SER B C 1
ATOM 11728 O O . SER B 1 135 ? 5.193 -15.770 -11.120 1.00 14.10 135 SER B O 1
ATOM 11736 N N . LYS B 1 136 ? 7.195 -15.026 -11.843 1.00 13.08 136 LYS B N 1
ATOM 11737 C CA . LYS B 1 136 ? 7.918 -16.267 -11.536 1.00 14.47 136 LYS B CA 1
ATOM 11738 C C . LYS B 1 136 ? 8.355 -16.297 -10.072 1.00 14.72 136 LYS B C 1
ATOM 11739 O O . LYS B 1 136 ? 8.317 -17.349 -9.431 1.00 17.18 136 LYS B O 1
ATOM 11758 N N . VAL B 1 137 ? 8.776 -15.158 -9.514 1.00 13.72 137 VAL B N 1
ATOM 11759 C CA . VAL B 1 137 ? 9.295 -15.175 -8.141 1.00 14.17 137 VAL B CA 1
ATOM 11760 C C . VAL B 1 137 ? 8.208 -15.281 -7.084 1.00 12.67 137 VAL B C 1
ATOM 11761 O O . VAL B 1 137 ? 8.484 -15.614 -5.923 1.00 15.22 137 VAL B O 1
ATOM 11774 N N . ASN B 1 138 ? 6.969 -14.972 -7.475 1.00 12.66 138 ASN B N 1
ATOM 11775 C CA . ASN B 1 138 ? 5.832 -15.074 -6.565 1.00 11.56 138 ASN B CA 1
ATOM 11776 C C . ASN B 1 138 ? 4.624 -15.742 -7.228 1.00 11.18 138 ASN B C 1
ATOM 11777 O O . ASN B 1 138 ? 3.938 -15.125 -8.046 1.00 11.82 138 ASN B O 1
ATOM 11788 N N . GLU B 1 139 ? 4.345 -16.986 -6.824 1.00 11.96 139 GLU B N 1
ATOM 11789 C CA . GLU B 1 139 ? 3.218 -17.752 -7.348 1.00 12.67 139 GLU B CA 1
ATOM 11790 C C . GLU B 1 139 ? 1.856 -17.165 -6.977 1.00 11.99 139 GLU B C 1
ATOM 11791 O O . GLU B 1 139 ? 0.830 -17.493 -7.595 1.00 13.24 139 GLU B O 1
ATOM 11803 N N . TRP 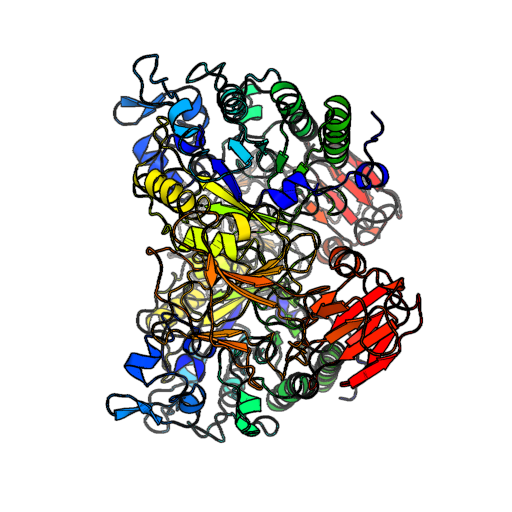B 1 140 ? 1.828 -16.324 -5.953 1.00 11.46 140 TRP B N 1
ATOM 11804 C CA . TRP B 1 140 ? 0.591 -15.664 -5.540 1.00 10.13 140 TRP B CA 1
ATOM 11805 C C . TRP B 1 140 ? 0.327 -14.481 -6.477 1.00 12.57 140 TRP B C 1
ATOM 11806 O O . TRP B 1 140 ? 0.707 -13.329 -6.192 1.00 11.76 140 TRP B O 1
ATOM 11827 N N . ASN B 1 141 ? -0.330 -14.790 -7.599 1.00 10.87 141 ASN B N 1
ATOM 11828 C CA . ASN B 1 141 ? -0.528 -13.817 -8.654 1.00 10.46 141 ASN B CA 1
ATOM 11829 C C . ASN B 1 141 ? -1.789 -14.202 -9.442 1.00 11.42 141 ASN B C 1
ATOM 11830 O O . ASN B 1 141 ? -2.259 -15.359 -9.343 1.00 12.62 141 ASN B O 1
ATOM 11841 N N . PRO B 1 142 ? -2.357 -13.255 -10.212 1.00 10.43 142 PRO B N 1
ATOM 11842 C CA . PRO B 1 142 ? -3.649 -13.441 -10.879 1.00 11.66 142 PRO B CA 1
ATOM 11843 C C . PRO B 1 142 ? -3.535 -14.163 -12.208 1.00 11.00 142 PRO B C 1
ATOM 11844 O O . PRO B 1 142 ? -4.563 -14.301 -12.854 1.00 11.04 142 PRO B O 1
ATOM 11855 N N . VAL B 1 143 ? -2.351 -14.613 -12.586 1.00 12.77 143 VAL B N 1
ATOM 11856 C CA . VAL B 1 143 ? -2.196 -15.513 -13.740 1.00 13.09 143 VAL B CA 1
ATOM 11857 C C . VAL B 1 143 ? -2.365 -16.956 -13.240 1.00 12.80 143 VAL B C 1
ATOM 11858 O O . VAL B 1 143 ? -3.084 -17.747 -13.853 1.00 15.10 143 VAL B O 1
ATOM 11871 N N . ASN B 1 144 ? -1.755 -17.299 -12.111 1.00 12.65 144 ASN B N 1
ATOM 11872 C CA . ASN B 1 144 ? -1.926 -18.621 -11.518 1.00 13.63 144 ASN B CA 1
ATOM 11873 C C . ASN B 1 144 ? -3.301 -18.845 -10.908 1.00 15.75 144 ASN B C 1
ATOM 11874 O O . ASN B 1 144 ? -3.820 -19.966 -10.935 1.00 16.83 144 ASN B O 1
ATOM 11885 N N . TYR B 1 145 ? -3.892 -17.795 -10.342 1.00 12.32 145 TYR B N 1
ATOM 11886 C CA . TYR B 1 145 ? -5.133 -17.892 -9.596 1.00 12.96 145 TYR B CA 1
ATOM 11887 C C . TYR B 1 145 ? -6.131 -16.886 -10.130 1.00 14.13 145 TYR B C 1
ATOM 11888 O O . TYR B 1 145 ? -5.750 -15.876 -10.730 1.00 14.74 145 TYR B O 1
ATOM 11906 N N . GLY B 1 146 ? -7.404 -17.126 -9.868 1.00 12.79 146 GLY B N 1
ATOM 11907 C CA . GLY B 1 146 ? -8.432 -16.129 -10.063 1.00 11.71 146 GLY B CA 1
ATOM 11908 C C . GLY B 1 146 ? -8.711 -15.861 -11.530 1.00 12.76 146 GLY B C 1
ATOM 11909 O O . GLY B 1 146 ? -9.172 -16.763 -12.249 1.00 13.77 146 GLY B O 1
ATOM 11913 N N . PRO B 1 147 ? -8.501 -14.628 -11.986 1.00 12.27 147 PRO B N 1
ATOM 11914 C CA . PRO B 1 147 ? -8.923 -14.315 -13.356 1.00 12.48 147 PRO B CA 1
ATOM 11915 C C . PRO B 1 147 ? -8.052 -14.914 -14.456 1.00 13.59 147 PRO B C 1
ATOM 11916 O O . PRO B 1 147 ? -8.445 -14.826 -15.617 1.00 15.53 147 PRO B O 1
ATOM 11927 N N . LYS B 1 148 ? -6.920 -15.499 -14.110 1.00 11.75 148 LYS B N 1
ATOM 11928 C CA . LYS B 1 148 ? -5.972 -16.035 -15.097 1.00 14.82 148 LYS B CA 1
ATOM 11929 C C . LYS B 1 148 ? -5.612 -14.997 -16.130 1.00 16.86 148 LYS B C 1
ATOM 11930 O O . LYS B 1 148 ? -5.693 -15.232 -17.341 1.00 17.61 148 LYS B O 1
ATOM 11949 N N . LEU B 1 149 ? -5.139 -13.859 -15.630 1.00 12.96 149 LEU B N 1
ATOM 11950 C CA . LEU B 1 149 ? -4.945 -12.664 -16.405 1.00 12.65 149 LEU B CA 1
ATOM 11951 C C . LEU B 1 149 ? -3.848 -11.817 -15.751 1.00 11.86 149 LEU B C 1
ATOM 11952 O O . LEU B 1 149 ? -3.870 -11.598 -14.538 1.00 12.53 149 LEU B O 1
ATOM 11968 N N . ASP B 1 150 ? -2.908 -11.331 -16.558 1.00 13.09 150 ASP B N 1
ATOM 11969 C CA . ASP B 1 150 ? -1.830 -10.462 -16.084 1.00 10.68 150 ASP B CA 1
ATOM 11970 C C . ASP B 1 150 ? -2.386 -9.044 -16.001 1.00 11.98 150 ASP B C 1
ATOM 11971 O O . ASP B 1 150 ? -2.363 -8.257 -16.959 1.00 12.02 150 ASP B O 1
ATOM 11980 N N . LEU B 1 151 ? -2.914 -8.699 -14.837 1.00 11.96 151 LEU B N 1
ATOM 11981 C CA . LEU B 1 151 ? -3.593 -7.439 -14.684 1.00 10.22 151 LEU B CA 1
ATOM 11982 C C . LEU B 1 151 ? -2.662 -6.255 -14.870 1.00 10.13 151 LEU B C 1
ATOM 11983 O O . LEU B 1 151 ? -3.014 -5.269 -15.506 1.00 10.52 151 LEU B O 1
ATOM 11999 N N . VAL B 1 152 ? -1.482 -6.329 -14.284 1.00 10.48 152 VAL B N 1
ATOM 12000 C CA . VAL B 1 152 ? -0.541 -5.212 -14.330 1.00 9.75 152 VAL B CA 1
ATOM 12001 C C . VAL B 1 152 ? -0.096 -4.937 -15.772 1.00 11.21 152 VAL B C 1
ATOM 12002 O O . VAL B 1 152 ? -0.029 -3.766 -16.180 1.00 12.38 152 VAL B O 1
ATOM 12015 N N A LYS B 1 153 ? 0.176 -5.980 -16.565 0.61 10.73 153 LYS B N 1
ATOM 12016 N N B LYS B 1 153 ? 0.157 -6.002 -16.535 0.39 10.56 153 LYS B N 1
ATOM 12017 C CA A LYS B 1 153 ? 0.497 -5.746 -17.975 0.61 12.07 153 LYS B CA 1
ATOM 12018 C CA B LYS B 1 153 ? 0.509 -5.860 -17.941 0.39 12.58 153 LYS B CA 1
ATOM 12019 C C A LYS B 1 153 ? -0.670 -5.123 -18.711 0.61 11.26 153 LYS B C 1
ATOM 12020 C C B LYS B 1 153 ? -0.629 -5.223 -18.735 0.39 10.54 153 LYS B C 1
ATOM 12021 O O A LYS B 1 153 ? -0.492 -4.209 -19.526 0.61 12.07 153 LYS B O 1
ATOM 12022 O O B LYS B 1 153 ? -0.375 -4.376 -19.591 0.39 9.59 153 LYS B O 1
ATOM 12059 N N . LEU B 1 154 ? -1.869 -5.607 -18.448 1.00 9.75 154 LEU B N 1
ATOM 12060 C CA . LEU B 1 154 ? -3.036 -5.070 -19.141 1.00 10.56 154 LEU B CA 1
ATOM 12061 C C . LEU B 1 154 ? -3.197 -3.573 -18.848 1.00 10.97 154 LEU B C 1
ATOM 12062 O O . LEU B 1 154 ? -3.398 -2.752 -19.762 1.00 11.82 154 LEU B O 1
ATOM 12079 N N . TRP B 1 155 ? -3.069 -3.199 -17.579 1.00 10.48 155 TRP B N 1
ATOM 12080 C CA . TRP B 1 155 ? -3.133 -1.790 -17.219 1.00 11.05 155 TRP B CA 1
ATOM 12081 C C . TRP B 1 155 ? -2.010 -1.003 -17.873 1.00 11.87 155 TRP B C 1
ATOM 12082 O O . TRP B 1 155 ? -2.261 0.080 -18.405 1.00 11.79 155 TRP B O 1
ATOM 12103 N N . ALA B 1 156 ? -0.783 -1.540 -17.849 1.00 10.98 156 ALA B N 1
ATOM 12104 C CA . ALA B 1 156 ? 0.351 -0.794 -18.399 1.00 10.49 156 ALA B CA 1
ATOM 12105 C C . ALA B 1 156 ? 0.189 -0.550 -19.890 1.00 11.20 156 ALA B C 1
ATOM 12106 O O . ALA B 1 156 ? 0.480 0.547 -20.386 1.00 11.85 156 ALA B O 1
ATOM 12113 N N . ASP B 1 157 ? -0.293 -1.566 -20.603 1.00 12.29 157 ASP B N 1
ATOM 12114 C CA . ASP B 1 157 ? -0.461 -1.425 -22.059 1.00 11.35 157 ASP B CA 1
ATOM 12115 C C . ASP B 1 157 ? -1.478 -0.323 -22.337 1.00 12.60 157 ASP B C 1
ATOM 12116 O O . ASP B 1 157 ? -1.292 0.510 -23.220 1.00 12.80 157 ASP B O 1
ATOM 12125 N N . LEU B 1 158 ? -2.575 -0.318 -21.589 1.00 11.80 158 LEU B N 1
ATOM 12126 C CA . LEU B 1 158 ? -3.621 0.676 -21.778 1.00 10.16 158 LEU B CA 1
ATOM 12127 C C . LEU B 1 158 ? -3.153 2.094 -21.437 1.00 13.73 158 LEU B C 1
ATOM 12128 O O . LEU B 1 158 ? -3.443 3.057 -22.167 1.00 11.81 158 LEU B O 1
ATOM 12144 N N . VAL B 1 159 ? -2.391 2.241 -20.362 1.00 10.95 159 VAL B N 1
ATOM 12145 C CA . VAL B 1 159 ? -1.812 3.556 -20.035 1.00 11.07 159 VAL B CA 1
ATOM 12146 C C . VAL B 1 159 ? -0.921 4.111 -21.181 1.00 12.72 159 VAL B C 1
ATOM 12147 O O . VAL B 1 159 ? -1.037 5.276 -21.579 1.00 11.81 159 VAL B O 1
ATOM 12160 N N A ARG B 1 160 ? -0.037 3.273 -21.705 0.58 11.28 160 ARG B N 1
ATOM 12161 N N B ARG B 1 160 ? -0.074 3.236 -21.712 0.42 11.27 160 ARG B N 1
ATOM 12162 C CA A ARG B 1 160 ? 0.841 3.713 -22.783 0.58 11.34 160 ARG B CA 1
ATOM 12163 C CA B ARG B 1 160 ? 0.798 3.566 -22.834 0.42 12.36 160 ARG B CA 1
ATOM 12164 C C A ARG B 1 160 ? 0.026 4.034 -24.030 0.58 15.69 160 ARG B C 1
ATOM 12165 C C B ARG B 1 160 ? -0.017 3.934 -24.068 0.42 14.74 160 ARG B C 1
ATOM 12166 O O A ARG B 1 160 ? 0.293 5.031 -24.705 0.58 15.58 160 ARG B O 1
ATOM 12167 O O B ARG B 1 160 ? 0.288 4.909 -24.755 0.42 15.06 160 ARG B O 1
ATOM 12208 N N A GLU B 1 161 ? -0.962 3.201 -24.345 0.58 13.87 161 GLU B N 1
ATOM 12209 N N B GLU B 1 161 ? -1.054 3.154 -24.351 0.42 14.52 161 GLU B N 1
ATOM 12210 C CA A GLU B 1 161 ? -1.797 3.417 -25.533 0.58 14.64 161 GLU B CA 1
ATOM 12211 C CA B GLU B 1 161 ? -1.886 3.355 -25.542 0.42 14.11 161 GLU B CA 1
ATOM 12212 C C A GLU B 1 161 ? -2.483 4.768 -25.462 0.58 17.27 161 GLU B C 1
ATOM 12213 C C B GLU B 1 161 ? -2.708 4.640 -25.450 0.42 14.80 161 GLU B C 1
ATOM 12214 O O A GLU B 1 161 ? -2.697 5.433 -26.486 0.58 19.18 161 GLU B O 1
ATOM 12215 O O B GLU B 1 161 ? -3.229 5.132 -26.453 0.42 14.40 161 GLU B O 1
ATOM 12238 N N . ASN B 1 162 ? -2.815 5.183 -24.244 1.00 13.05 162 ASN B N 1
ATOM 12239 C CA . ASN B 1 162 ? -3.488 6.441 -24.005 1.00 11.83 162 ASN B CA 1
ATOM 12240 C C . ASN B 1 162 ? -2.569 7.616 -23.647 1.00 12.56 162 ASN B C 1
ATOM 12241 O O . ASN B 1 162 ? -3.021 8.625 -23.100 1.00 15.06 162 ASN B O 1
ATOM 12253 N N . ASP B 1 163 ? -1.295 7.465 -23.991 1.00 13.27 163 ASP B N 1
ATOM 12254 C CA A ASP B 1 163 ? -0.324 8.556 -23.933 0.55 16.72 163 ASP B CA 1
ATOM 12255 C CA B ASP B 1 163 ? -0.322 8.547 -23.929 0.45 16.73 163 ASP B CA 1
ATOM 12256 C C . ASP B 1 163 ? -0.241 9.213 -22.561 1.00 13.76 163 ASP B C 1
ATOM 12257 O O . ASP B 1 163 ? -0.295 10.435 -22.436 1.00 17.68 163 ASP B O 1
ATOM 12274 N N . MET B 1 164 ? -0.117 8.381 -21.533 1.00 11.01 164 MET B N 1
ATOM 12275 C CA . MET B 1 164 ? 0.264 8.838 -20.208 1.00 10.76 164 MET B CA 1
ATOM 12276 C C . MET B 1 164 ? 1.526 8.093 -19.780 1.00 10.13 164 MET B C 1
ATOM 12277 O O . MET B 1 164 ? 1.745 6.958 -20.195 1.00 11.56 164 MET B O 1
ATOM 12291 N N . LYS B 1 165 ? 2.313 8.736 -18.921 1.00 9.72 165 LYS B N 1
ATOM 12292 C CA . LYS B 1 165 ? 3.441 8.090 -18.250 1.00 9.86 165 LYS B CA 1
ATOM 12293 C C . LYS B 1 165 ? 2.905 7.041 -17.268 1.00 11.03 165 LYS B C 1
ATOM 12294 O O . LYS B 1 165 ? 1.788 7.172 -16.740 1.00 10.01 165 LYS B O 1
ATOM 12313 N N . LEU B 1 166 ? 3.668 5.984 -17.067 1.00 9.75 166 LEU B N 1
ATOM 12314 C CA . LEU B 1 166 ? 3.220 4.867 -16.244 1.00 8.30 166 LEU B CA 1
ATOM 12315 C C . LEU B 1 166 ? 3.837 4.910 -14.843 1.00 9.43 166 LEU B C 1
ATOM 12316 O O . LEU B 1 166 ? 5.076 4.923 -14.675 1.00 9.90 166 LEU B O 1
ATOM 12332 N N . VAL B 1 167 ? 2.968 4.951 -13.829 1.00 9.31 167 VAL B N 1
ATOM 12333 C CA . VAL B 1 167 ? 3.381 4.760 -12.423 1.00 7.90 167 VAL B CA 1
ATOM 12334 C C . VAL B 1 167 ? 2.938 3.386 -11.976 1.00 8.94 167 VAL B C 1
ATOM 12335 O O . VAL B 1 167 ? 1.805 2.951 -12.285 1.00 10.32 167 VAL B O 1
ATOM 12348 N N . ILE B 1 168 ? 3.827 2.699 -11.247 1.00 8.38 168 ILE B N 1
ATOM 12349 C CA . ILE B 1 168 ? 3.497 1.446 -10.573 1.00 8.56 168 ILE B CA 1
ATOM 12350 C C . ILE B 1 168 ? 3.747 1.641 -9.093 1.00 8.76 168 ILE B C 1
ATOM 12351 O O . ILE B 1 168 ? 4.836 2.050 -8.698 1.00 8.80 168 ILE B O 1
ATOM 12367 N N . ALA B 1 169 ? 2.752 1.328 -8.268 1.00 8.55 169 ALA B N 1
ATOM 12368 C CA . ALA B 1 169 ? 2.879 1.412 -6.820 1.00 9.43 169 ALA B CA 1
ATOM 12369 C C . ALA B 1 169 ? 3.128 0.036 -6.206 1.00 8.02 169 ALA B C 1
ATOM 12370 O O . ALA B 1 169 ? 2.454 -0.949 -6.526 1.00 9.22 169 ALA B O 1
ATOM 12377 N N . MET B 1 170 ? 4.111 0.010 -5.319 1.00 7.66 170 MET B N 1
ATOM 12378 C CA . MET B 1 170 ? 4.637 -1.191 -4.653 1.00 8.14 170 MET B CA 1
ATOM 12379 C C . MET B 1 170 ? 4.686 -0.943 -3.161 1.00 8.16 170 MET B C 1
ATOM 12380 O O . MET B 1 170 ? 5.308 0.014 -2.700 1.00 9.77 170 MET B O 1
ATOM 12394 N N . HIS B 1 171 ? 4.067 -1.837 -2.389 1.00 8.27 171 HIS B N 1
ATOM 12395 C CA . HIS B 1 171 ? 3.953 -1.683 -0.943 1.00 8.74 171 HIS B CA 1
ATOM 12396 C C . HIS B 1 171 ? 4.415 -2.991 -0.263 1.00 8.56 171 HIS B C 1
ATOM 12397 O O . HIS B 1 171 ? 3.933 -3.362 0.804 1.00 9.74 171 HIS B O 1
ATOM 12410 N N . GLN B 1 172 ? 5.389 -3.676 -0.851 1.00 8.35 172 GLN B N 1
ATOM 12411 C CA . GLN B 1 172 ? 5.728 -5.040 -0.445 1.00 10.36 172 GLN B CA 1
ATOM 12412 C C . GLN B 1 172 ? 6.724 -5.172 0.710 1.00 11.45 172 GLN B C 1
ATOM 12413 O O . GLN B 1 172 ? 7.010 -6.287 1.152 1.00 11.42 172 GLN B O 1
ATOM 12427 N N . ALA B 1 173 ? 7.194 -4.067 1.261 1.00 9.38 173 ALA B N 1
ATOM 12428 C CA . ALA B 1 173 ? 8.087 -4.146 2.411 1.00 9.38 173 ALA B CA 1
ATOM 12429 C C . ALA B 1 173 ? 7.315 -4.466 3.704 1.00 11.42 173 ALA B C 1
ATOM 12430 O O . ALA B 1 173 ? 7.788 -5.254 4.529 1.00 11.33 173 ALA B O 1
ATOM 12437 N N . TYR B 1 174 ? 6.143 -3.852 3.913 1.00 9.73 174 TYR B N 1
ATOM 12438 C CA . TYR B 1 174 ? 5.462 -4.032 5.192 1.00 9.68 174 TYR B CA 1
ATOM 12439 C C . TYR B 1 174 ? 4.881 -5.455 5.272 1.00 9.48 174 TYR B C 1
ATOM 12440 O O . TYR B 1 174 ? 4.629 -5.979 6.349 1.00 9.77 174 TYR B O 1
ATOM 12458 N N . ASN B 1 175 ? 4.730 -6.109 4.130 1.00 10.16 175 ASN B N 1
ATOM 12459 C CA . ASN B 1 175 ? 4.291 -7.509 4.088 1.00 11.75 175 ASN B CA 1
ATOM 12460 C C . ASN B 1 175 ? 5.027 -8.414 5.082 1.00 9.86 175 ASN B C 1
ATOM 12461 O O . ASN B 1 175 ? 4.367 -9.289 5.693 1.00 11.76 175 ASN B O 1
ATOM 12472 N N . TYR B 1 176 ? 6.339 -8.235 5.241 1.00 11.16 176 TYR B N 1
ATOM 12473 C CA . TYR B 1 176 ? 7.125 -9.081 6.148 1.00 12.91 176 TYR B CA 1
ATOM 12474 C C . TYR B 1 176 ? 7.662 -8.321 7.342 1.00 12.30 176 TYR B C 1
ATOM 12475 O O . TYR B 1 176 ? 8.521 -8.838 8.069 1.00 13.65 176 TYR B O 1
ATOM 12493 N N . ASN B 1 177 ? 7.157 -7.106 7.564 1.00 10.54 177 ASN B N 1
ATOM 12494 C CA . ASN B 1 177 ? 7.570 -6.248 8.666 1.00 9.83 177 ASN B CA 1
ATOM 12495 C C . ASN B 1 177 ? 6.411 -5.969 9.620 1.00 10.65 177 ASN B C 1
ATOM 12496 O O . ASN B 1 177 ? 6.453 -5.038 10.416 1.00 11.36 177 ASN B O 1
ATOM 12507 N N . GLY B 1 178 ? 5.366 -6.793 9.544 1.00 10.34 178 GLY B N 1
ATOM 12508 C CA . GLY B 1 178 ? 4.316 -6.813 10.561 1.00 11.17 178 GLY B CA 1
ATOM 12509 C C . GLY B 1 178 ? 2.888 -6.786 10.036 1.00 10.63 178 GLY B C 1
ATOM 12510 O O . GLY B 1 178 ? 1.953 -7.031 10.798 1.00 11.12 178 GLY B O 1
ATOM 12514 N N . PHE B 1 179 ? 2.684 -6.529 8.754 1.00 10.50 179 PHE B N 1
ATOM 12515 C CA . PHE B 1 179 ? 1.310 -6.452 8.232 1.00 10.21 179 PHE B CA 1
ATOM 12516 C C . PHE B 1 179 ? 0.508 -7.701 8.620 1.00 10.04 179 PHE B C 1
ATOM 12517 O O . PHE B 1 179 ? -0.631 -7.562 9.083 1.00 10.53 179 PHE B O 1
ATOM 12534 N N . PHE B 1 180 ? 1.093 -8.877 8.436 1.00 10.62 180 PHE B N 1
ATOM 12535 C CA . PHE B 1 180 ? 0.406 -10.133 8.743 1.00 11.20 180 PHE B CA 1
ATOM 12536 C C . PHE B 1 180 ? 0.785 -10.707 10.131 1.00 12.09 180 PHE B C 1
ATOM 12537 O O . PHE B 1 180 ? 0.749 -11.929 10.324 1.00 12.40 180 PHE B O 1
ATOM 12554 N N . GLN B 1 181 ? 1.091 -9.828 11.076 1.00 11.07 181 GLN B N 1
ATOM 12555 C CA . GLN B 1 181 ? 1.546 -10.301 12.393 1.00 12.08 181 GLN B CA 1
ATOM 12556 C C . GLN B 1 181 ? 0.546 -11.195 13.117 1.00 15.44 181 GLN B C 1
ATOM 12557 O O . GLN B 1 181 ? 0.976 -12.038 13.927 1.00 14.56 181 GLN B O 1
ATOM 12571 N N . TRP B 1 182 ? -0.751 -11.041 12.845 1.00 11.79 182 TRP B N 1
ATOM 12572 C CA . TRP B 1 182 ? -1.761 -11.810 13.570 1.00 10.77 182 TRP B CA 1
ATOM 12573 C C . TRP B 1 182 ? -2.195 -13.071 12.808 1.00 10.90 182 TRP B C 1
ATOM 12574 O O . TRP B 1 182 ? -3.007 -13.866 13.321 1.00 13.76 182 TRP B O 1
ATOM 12595 N N . ALA B 1 183 ? -1.692 -13.288 11.582 1.00 11.53 183 ALA B N 1
ATOM 12596 C CA . ALA B 1 183 ? -1.996 -14.531 10.858 1.00 13.81 183 ALA B CA 1
ATOM 12597 C C . ALA B 1 183 ? -1.351 -15.748 11.564 1.00 14.99 183 ALA B C 1
ATOM 12598 O O . ALA B 1 183 ? -0.277 -15.642 12.147 1.00 15.65 183 ALA B O 1
ATOM 12605 N N . PRO B 1 184 ? -2.011 -16.909 11.519 1.00 12.06 184 PRO B N 1
ATOM 12606 C CA . PRO B 1 184 ? -1.379 -18.094 12.107 1.00 13.85 184 PRO B CA 1
ATOM 12607 C C . PRO B 1 184 ? -0.051 -18.416 11.455 1.00 15.53 184 PRO B C 1
ATOM 12608 O O . PRO B 1 184 ? 0.134 -18.230 10.263 1.00 13.34 184 PRO B O 1
ATOM 12619 N N . LYS B 1 185 ? 0.872 -18.947 12.238 1.00 15.44 185 LYS B N 1
ATOM 12620 C CA . LYS B 1 185 ? 2.086 -19.499 11.687 1.00 16.58 185 LYS B CA 1
ATOM 12621 C C . LYS B 1 185 ? 1.757 -20.725 10.874 1.00 18.11 185 LYS B C 1
ATOM 12622 O O . LYS B 1 185 ? 0.933 -21.550 11.279 1.00 22.24 185 LYS B O 1
ATOM 12641 N N . THR B 1 186 ? 2.352 -20.811 9.693 1.00 17.49 186 THR B N 1
ATOM 12642 C CA . THR B 1 186 ? 2.165 -21.950 8.815 1.00 17.46 186 THR B CA 1
ATOM 12643 C C . THR B 1 186 ? 3.495 -22.575 8.432 1.00 18.73 186 THR B C 1
ATOM 12644 O O . THR B 1 186 ? 4.493 -21.874 8.262 1.00 18.22 186 THR B O 1
ATOM 12655 N N A ASN B 1 187 ? 3.512 -23.901 8.309 0.49 23.76 187 ASN B N 1
ATOM 12656 N N B ASN B 1 187 ? 3.498 -23.906 8.319 0.51 23.68 187 ASN B N 1
ATOM 12657 C CA A ASN B 1 187 ? 4.666 -24.594 7.749 0.49 22.06 187 ASN B CA 1
ATOM 12658 C CA B ASN B 1 187 ? 4.661 -24.648 7.834 0.51 22.35 187 ASN B CA 1
ATOM 12659 C C A ASN B 1 187 ? 4.419 -25.011 6.298 0.49 25.57 187 ASN B C 1
ATOM 12660 C C B ASN B 1 187 ? 4.674 -24.779 6.309 0.51 24.97 187 ASN B C 1
ATOM 12661 O O A ASN B 1 187 ? 5.070 -25.913 5.787 0.49 21.51 187 ASN B O 1
ATOM 12662 O O B ASN B 1 187 ? 5.683 -25.180 5.724 0.51 21.31 187 ASN B O 1
ATOM 12683 N N A ASP B 1 188 ? 3.473 -24.351 5.631 0.49 23.41 188 ASP B N 1
ATOM 12684 N N B ASP B 1 188 ? 3.540 -24.433 5.694 0.51 24.48 188 ASP B N 1
ATOM 12685 C CA A ASP B 1 188 ? 3.338 -24.503 4.186 0.49 20.00 188 ASP B CA 1
ATOM 12686 C CA B ASP B 1 188 ? 3.338 -24.454 4.243 0.51 19.88 188 ASP B CA 1
ATOM 12687 C C A ASP B 1 188 ? 4.217 -23.462 3.527 0.49 19.10 188 ASP B C 1
ATOM 12688 C C B ASP B 1 188 ? 4.267 -23.444 3.588 0.51 19.59 188 ASP B C 1
ATOM 12689 O O A ASP B 1 188 ? 3.976 -22.271 3.671 0.49 19.19 188 ASP B O 1
ATOM 12690 O O B ASP B 1 188 ? 4.096 -22.245 3.772 0.51 18.28 188 ASP B O 1
ATOM 12707 N N . THR B 1 189 ? 5.237 -23.922 2.815 1.00 20.45 189 THR B N 1
ATOM 12708 C CA . THR B 1 189 ? 6.261 -23.046 2.274 1.00 18.49 189 THR B CA 1
ATOM 12709 C C . THR B 1 189 ? 5.682 -21.966 1.369 1.00 18.84 189 THR B C 1
ATOM 12710 O O . THR B 1 189 ? 6.099 -20.809 1.440 1.00 18.26 189 THR B O 1
ATOM 12722 N N . SER B 1 190 ? 4.713 -22.326 0.536 1.00 16.16 190 SER B N 1
ATOM 12723 C CA . SER B 1 190 ? 4.103 -21.322 -0.348 1.00 15.26 190 SER B CA 1
ATOM 12724 C C . SER B 1 190 ? 3.296 -20.281 0.455 1.00 15.17 190 SER B C 1
ATOM 12725 O O . SER B 1 190 ? 3.393 -19.073 0.211 1.00 13.10 190 SER B O 1
ATOM 12733 N N . LEU B 1 191 ? 2.495 -20.722 1.412 1.00 12.57 191 LEU B N 1
ATOM 12734 C CA . LEU B 1 191 ? 1.697 -19.790 2.185 1.00 13.01 191 LEU B CA 1
ATOM 12735 C C . LEU B 1 191 ? 2.601 -18.849 2.989 1.00 12.12 191 LEU B C 1
ATOM 12736 O O . LEU B 1 191 ? 2.269 -17.666 3.204 1.00 13.08 191 LEU B O 1
ATOM 12752 N N . GLN B 1 192 ? 3.740 -19.359 3.435 1.00 12.57 192 GLN B N 1
ATOM 12753 C CA . GLN B 1 192 ? 4.697 -18.497 4.109 1.00 11.55 192 GLN B CA 1
ATOM 12754 C C . GLN B 1 192 ? 5.095 -17.288 3.243 1.00 11.55 192 GLN B C 1
ATOM 12755 O O . GLN B 1 192 ? 5.252 -16.193 3.766 1.00 13.19 192 GLN B O 1
ATOM 12769 N N . LYS B 1 193 ? 5.259 -17.484 1.936 1.00 11.41 193 LYS B N 1
ATOM 12770 C CA . LYS B 1 193 ? 5.576 -16.383 1.035 1.00 10.15 193 LYS B CA 1
ATOM 12771 C C . LYS B 1 193 ? 4.450 -15.334 0.990 1.00 12.69 193 LYS B C 1
ATOM 12772 O O . LYS B 1 193 ? 4.724 -14.125 0.998 1.00 12.35 193 LYS B O 1
ATOM 12791 N N . LEU B 1 194 ? 3.185 -15.762 0.906 1.00 10.49 194 LEU B N 1
ATOM 12792 C CA . LEU B 1 194 ? 2.083 -14.820 0.920 1.00 10.52 194 LEU B CA 1
ATOM 12793 C C . LEU B 1 194 ? 2.076 -13.983 2.186 1.00 10.65 194 LEU B C 1
ATOM 12794 O O . LEU B 1 194 ? 1.907 -12.756 2.152 1.00 11.26 194 LEU B O 1
ATOM 12810 N N . LEU B 1 195 ? 2.263 -14.673 3.319 1.00 11.25 195 LEU B N 1
ATOM 12811 C CA . LEU B 1 195 ? 2.060 -14.086 4.638 1.00 10.68 195 LEU B CA 1
ATOM 12812 C C . LEU B 1 195 ? 3.318 -13.456 5.265 1.00 11.78 195 LEU B C 1
ATOM 12813 O O . LEU B 1 195 ? 3.282 -13.043 6.415 1.00 12.58 195 LEU B O 1
ATOM 12829 N N . GLY B 1 196 ? 4.396 -13.341 4.507 1.00 11.47 196 GLY B N 1
ATOM 12830 C CA . GLY B 1 196 ? 5.590 -12.712 5.029 1.00 11.82 196 GLY B CA 1
ATOM 12831 C C . GLY B 1 196 ? 6.301 -13.466 6.139 1.00 13.78 196 GLY B C 1
ATOM 12832 O O . GLY B 1 196 ? 6.906 -12.842 7.008 1.00 14.83 196 GLY B O 1
ATOM 12836 N N . GLN B 1 197 ? 6.273 -14.797 6.081 1.00 11.92 197 GLN B N 1
ATOM 12837 C CA . GLN B 1 197 ? 6.828 -15.637 7.136 1.00 11.79 197 GLN B CA 1
ATOM 12838 C C . GLN B 1 197 ? 8.092 -16.375 6.728 1.00 16.59 197 GLN B C 1
ATOM 12839 O O . GLN B 1 197 ? 8.558 -17.250 7.474 1.00 16.96 197 GLN B O 1
ATOM 12853 N N . LEU B 1 198 ? 8.664 -16.041 5.575 1.00 12.21 198 LEU B N 1
ATOM 12854 C CA . LEU B 1 198 ? 9.946 -16.632 5.179 1.00 14.51 198 LEU B CA 1
ATOM 12855 C C . LEU B 1 198 ? 11.077 -16.043 6.033 1.00 13.43 198 LEU B C 1
ATOM 12856 O O . LEU B 1 198 ? 10.906 -15.022 6.715 1.00 14.42 198 LEU B O 1
ATOM 12872 N N . PRO B 1 199 ? 12.244 -16.693 6.019 1.00 14.58 199 PRO B N 1
ATOM 12873 C CA . PRO B 1 199 ? 13.376 -16.066 6.701 1.00 14.84 199 PRO B CA 1
ATOM 12874 C C . PRO B 1 199 ? 13.610 -14.648 6.176 1.00 15.05 199 PRO B C 1
ATOM 12875 O O . PRO B 1 199 ? 13.358 -14.380 4.988 1.00 14.58 199 PRO B O 1
ATOM 12886 N N A ARG B 1 200 ? 14.040 -13.754 7.047 0.57 15.18 200 ARG B N 1
ATOM 12887 N N B ARG B 1 200 ? 14.116 -13.750 7.017 0.43 15.27 200 ARG B N 1
ATOM 12888 C CA A ARG B 1 200 ? 14.139 -12.356 6.681 0.57 15.15 200 ARG B CA 1
ATOM 12889 C CA B ARG B 1 200 ? 14.310 -12.347 6.618 0.43 12.99 200 ARG B CA 1
ATOM 12890 C C A ARG B 1 200 ? 15.090 -12.114 5.526 0.57 15.62 200 ARG B C 1
ATOM 12891 C C B ARG B 1 200 ? 15.215 -12.186 5.387 0.43 19.26 200 ARG B C 1
ATOM 12892 O O A ARG B 1 200 ? 14.821 -11.262 4.682 0.57 16.07 200 ARG B O 1
ATOM 12893 O O B ARG B 1 200 ? 14.944 -11.350 4.525 0.43 13.60 200 ARG B O 1
ATOM 12934 N N A ASP B 1 201 ? 16.193 -12.854 5.457 0.57 15.76 201 ASP B N 1
ATOM 12935 N N B ASP B 1 201 ? 16.282 -12.972 5.281 0.43 15.81 201 ASP B N 1
ATOM 12936 C CA A ASP B 1 201 ? 17.131 -12.638 4.362 0.57 12.52 201 ASP B CA 1
ATOM 12937 C CA B ASP B 1 201 ? 17.154 -12.868 4.111 0.43 15.23 201 ASP B CA 1
ATOM 12938 C C A ASP B 1 201 ? 16.483 -12.996 3.020 0.57 12.02 201 ASP B C 1
ATOM 12939 C C B ASP B 1 201 ? 16.369 -13.218 2.839 0.43 13.97 201 ASP B C 1
ATOM 12940 O O A ASP B 1 201 ? 16.693 -12.304 2.014 0.57 14.70 201 ASP B O 1
ATOM 12941 O O B ASP B 1 201 ? 16.538 -12.577 1.797 0.43 13.93 201 ASP B O 1
ATOM 12958 N N A GLU B 1 202 ? 15.666 -14.047 3.016 0.57 11.11 202 GLU B N 1
ATOM 12959 N N B GLU B 1 202 ? 15.487 -14.210 2.938 0.43 12.69 202 GLU B N 1
ATOM 12960 C CA A GLU B 1 202 ? 14.918 -14.425 1.818 0.57 14.37 202 GLU B CA 1
ATOM 12961 C CA B GLU B 1 202 ? 14.673 -14.621 1.800 0.43 12.64 202 GLU B CA 1
ATOM 12962 C C A GLU B 1 202 ? 13.823 -13.400 1.479 0.57 14.11 202 GLU B C 1
ATOM 12963 C C B GLU B 1 202 ? 13.657 -13.536 1.461 0.43 12.72 202 GLU B C 1
ATOM 12964 O O A GLU B 1 202 ? 13.612 -13.087 0.3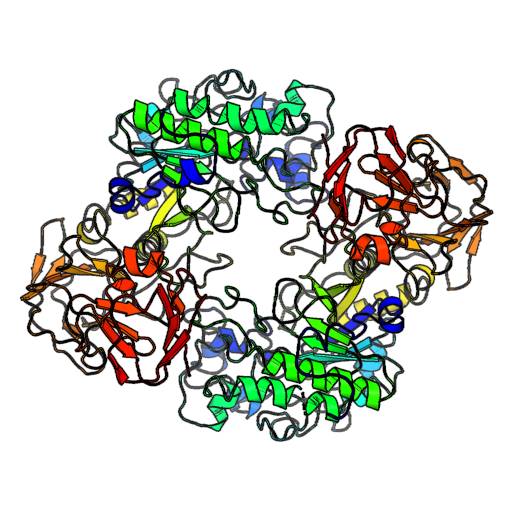21 0.57 11.03 202 GLU B O 1
ATOM 12965 O O B GLU B 1 202 ? 13.354 -13.293 0.291 0.43 12.94 202 GLU B O 1
ATOM 12988 N N . GLU B 1 203 ? 13.139 -12.878 2.487 1.00 11.17 203 GLU B N 1
ATOM 12989 C CA . GLU B 1 203 ? 12.180 -11.804 2.277 1.00 10.27 203 GLU B CA 1
ATOM 12990 C C . GLU B 1 203 ? 12.843 -10.570 1.669 1.00 12.21 203 GLU B C 1
ATOM 12991 O O . GLU B 1 203 ? 12.260 -9.929 0.795 1.00 12.51 203 GLU B O 1
ATOM 13004 N N . ASP B 1 204 ? 14.020 -10.187 2.165 1.00 12.12 204 ASP B N 1
ATOM 13005 C CA . ASP B 1 204 ? 14.739 -9.035 1.632 1.00 11.13 204 ASP B CA 1
ATOM 13006 C C . ASP B 1 204 ? 15.093 -9.275 0.165 1.00 13.24 204 ASP B C 1
ATOM 13007 O O . ASP B 1 204 ? 14.988 -8.379 -0.682 1.00 12.57 204 ASP B O 1
ATOM 13016 N N . GLN B 1 205 ? 15.544 -10.485 -0.154 1.00 11.37 205 GLN B N 1
ATOM 13017 C CA . GLN B 1 205 ? 15.867 -10.815 -1.528 1.00 12.41 205 GLN B CA 1
ATOM 13018 C C . GLN B 1 205 ? 14.594 -10.745 -2.384 1.00 12.79 205 GLN B C 1
ATOM 13019 O O . GLN B 1 205 ? 14.618 -10.222 -3.517 1.00 13.03 205 GLN B O 1
ATOM 13033 N N . LEU B 1 206 ? 13.481 -11.240 -1.851 1.00 12.54 206 LEU B N 1
ATOM 13034 C CA . LEU B 1 206 ? 12.214 -11.236 -2.591 1.00 11.03 206 LEU B CA 1
ATOM 13035 C C . LEU B 1 206 ? 11.682 -9.815 -2.825 1.00 10.87 206 LEU B C 1
ATOM 13036 O O . LEU B 1 206 ? 11.063 -9.542 -3.868 1.00 12.39 206 LEU B O 1
ATOM 13052 N N . TRP B 1 207 ? 11.937 -8.925 -1.870 1.00 12.22 207 TRP B N 1
ATOM 13053 C CA . TRP B 1 207 ? 11.551 -7.510 -2.041 1.00 10.97 207 TRP B CA 1
ATOM 13054 C C . TRP B 1 207 ? 12.207 -6.970 -3.300 1.00 11.94 207 TRP B C 1
ATOM 13055 O O . TRP B 1 207 ? 11.546 -6.340 -4.142 1.00 10.90 207 TRP B O 1
ATOM 13076 N N . PHE B 1 208 ? 13.508 -7.221 -3.438 1.00 10.85 208 PHE B N 1
ATOM 13077 C CA . PHE B 1 208 ? 14.218 -6.793 -4.631 1.00 9.10 208 PHE B CA 1
ATOM 13078 C C . PHE B 1 208 ? 13.772 -7.531 -5.892 1.00 10.81 208 PHE B C 1
ATOM 13079 O O . PHE B 1 208 ? 13.552 -6.910 -6.946 1.00 11.60 208 PHE B O 1
ATOM 13096 N N . ASP B 1 209 ? 13.637 -8.856 -5.791 1.00 11.11 209 ASP B N 1
ATOM 13097 C CA . ASP B 1 209 ? 13.293 -9.665 -6.950 1.00 11.35 209 ASP B CA 1
ATOM 13098 C C . ASP B 1 209 ? 11.916 -9.259 -7.518 1.00 11.88 209 ASP B C 1
ATOM 13099 O O . ASP B 1 209 ? 11.712 -9.281 -8.726 1.00 11.89 209 ASP B O 1
ATOM 13108 N N . LYS B 1 210 ? 10.963 -8.910 -6.644 1.00 10.33 210 LYS B N 1
ATOM 13109 C CA . LYS B 1 210 ? 9.655 -8.436 -7.085 1.00 10.39 210 LYS B CA 1
ATOM 13110 C C . LYS B 1 210 ? 9.775 -7.138 -7.898 1.00 9.67 210 LYS B C 1
ATOM 13111 O O . LYS B 1 210 ? 9.223 -7.011 -9.005 1.00 11.55 210 LYS B O 1
ATOM 13130 N N . HIS B 1 211 ? 10.510 -6.165 -7.356 1.00 10.47 211 HIS B N 1
ATOM 13131 C CA . HIS B 1 211 ? 10.777 -4.917 -8.074 1.00 9.32 211 HIS B CA 1
ATOM 13132 C C . HIS B 1 211 ? 11.425 -5.192 -9.444 1.00 10.84 211 HIS B C 1
ATOM 13133 O O . HIS B 1 211 ? 10.995 -4.655 -10.456 1.00 10.51 211 HIS B O 1
ATOM 13146 N N B ARG B 1 212 ? 12.472 -6.010 -9.456 0.52 10.55 212 ARG B N 1
ATOM 13147 N N C ARG B 1 212 ? 12.481 -6.010 -9.447 0.48 10.54 212 ARG B N 1
ATOM 13148 C CA B ARG B 1 212 ? 13.247 -6.239 -10.680 0.52 11.19 212 ARG B CA 1
ATOM 13149 C CA C ARG B 1 212 ? 13.263 -6.284 -10.666 0.48 10.77 212 ARG B CA 1
ATOM 13150 C C B ARG B 1 212 ? 12.373 -6.891 -11.752 0.52 11.96 212 ARG B C 1
ATOM 13151 C C C ARG B 1 212 ? 12.373 -6.890 -11.743 0.48 11.92 212 ARG B C 1
ATOM 13152 O O B ARG B 1 212 ? 12.353 -6.467 -12.916 0.52 12.31 212 ARG B O 1
ATOM 13153 O O C ARG B 1 212 ? 12.354 -6.448 -12.900 0.48 12.53 212 ARG B O 1
ATOM 13194 N N . GLU B 1 213 ? 11.628 -7.908 -11.355 1.00 11.41 213 GLU B N 1
ATOM 13195 C CA . GLU B 1 213 ? 10.781 -8.604 -12.289 1.00 12.20 213 GLU B CA 1
ATOM 13196 C C . GLU B 1 213 ? 9.678 -7.686 -12.842 1.00 11.02 213 GLU B C 1
ATOM 13197 O O . GLU B 1 213 ? 9.441 -7.628 -14.052 1.00 12.00 213 GLU B O 1
ATOM 13210 N N . MET B 1 214 ? 9.024 -6.949 -11.951 1.00 11.01 214 MET B N 1
ATOM 13211 C CA . MET B 1 214 ? 7.979 -6.033 -12.369 1.00 9.29 214 MET B CA 1
ATOM 13212 C C . MET B 1 214 ? 8.549 -4.982 -13.307 1.00 9.74 214 MET B C 1
ATOM 13213 O O . MET B 1 214 ? 7.962 -4.665 -14.337 1.00 10.48 214 MET B O 1
ATOM 13227 N N . LEU B 1 215 ? 9.692 -4.406 -12.950 1.00 11.22 215 LEU B N 1
ATOM 13228 C CA . LEU B 1 215 ? 10.145 -3.249 -13.716 1.00 11.23 215 LEU B CA 1
ATOM 13229 C C . LEU B 1 215 ? 10.696 -3.621 -15.108 1.00 9.86 215 LEU B C 1
ATOM 13230 O O . LEU B 1 215 ? 10.515 -2.869 -16.076 1.00 11.09 215 LEU B O 1
ATOM 13246 N N . ASP B 1 216 ? 11.329 -4.789 -15.216 1.00 10.28 216 ASP B N 1
ATOM 13247 C CA . ASP B 1 216 ? 11.709 -5.274 -16.552 1.00 11.44 216 ASP B CA 1
ATOM 13248 C C . ASP B 1 216 ? 10.479 -5.673 -17.372 1.00 12.36 216 ASP B C 1
ATOM 13249 O O . ASP B 1 216 ? 10.502 -5.663 -18.586 1.00 15.06 216 ASP B O 1
ATOM 13258 N N . HIS B 1 217 ? 9.400 -6.047 -16.694 1.00 12.06 217 HIS B N 1
ATOM 13259 C CA . HIS B 1 217 ? 8.180 -6.521 -17.345 1.00 11.60 217 HIS B CA 1
ATOM 13260 C C . HIS B 1 217 ? 7.354 -5.397 -17.969 1.00 13.53 217 HIS B C 1
ATOM 13261 O O . HIS B 1 217 ? 6.833 -5.558 -19.064 1.00 14.42 217 HIS B O 1
ATOM 13274 N N . VAL B 1 218 ? 7.228 -4.262 -17.272 1.00 10.77 218 VAL B N 1
ATOM 13275 C CA . VAL B 1 218 ? 6.408 -3.148 -17.769 1.00 11.40 218 VAL B CA 1
ATOM 13276 C C . VAL B 1 218 ? 7.114 -1.791 -17.930 1.00 10.96 218 VAL B C 1
ATOM 13277 O O . VAL B 1 218 ? 6.482 -0.848 -18.400 1.00 12.03 218 VAL B O 1
ATOM 13290 N N . GLN B 1 219 ? 8.386 -1.702 -17.531 1.00 10.40 219 GLN B N 1
ATOM 13291 C CA . GLN B 1 219 ? 9.214 -0.489 -17.737 1.00 10.66 219 GLN B CA 1
ATOM 13292 C C . GLN B 1 219 ? 8.526 0.792 -17.234 1.00 10.20 219 GLN B C 1
ATOM 13293 O O . GLN B 1 219 ? 8.241 1.730 -17.974 1.00 12.59 219 GLN B O 1
ATOM 13307 N N . PRO B 1 220 ? 8.223 0.815 -15.941 1.00 9.44 220 PRO B N 1
ATOM 13308 C CA . PRO B 1 220 ? 7.551 1.988 -15.380 1.00 9.87 220 PRO B CA 1
ATOM 13309 C C . PRO B 1 220 ? 8.371 3.255 -15.445 1.00 9.55 220 PRO B C 1
ATOM 13310 O O . PRO B 1 220 ? 9.597 3.222 -15.262 1.00 10.26 220 PRO B O 1
ATOM 13321 N N . ASP B 1 221 ? 7.688 4.368 -15.673 1.00 9.26 221 ASP B N 1
ATOM 13322 C CA . ASP B 1 221 ? 8.315 5.685 -15.577 1.00 8.40 221 ASP B CA 1
ATOM 13323 C C . ASP B 1 221 ? 8.509 6.167 -14.151 1.00 9.15 221 ASP B C 1
ATOM 13324 O O . ASP B 1 221 ? 9.435 6.932 -13.885 1.00 9.52 221 ASP B O 1
ATOM 13333 N N . ILE B 1 222 ? 7.631 5.712 -13.259 1.00 8.89 222 ILE B N 1
ATOM 13334 C CA . ILE B 1 222 ? 7.698 6.002 -11.837 1.00 8.56 222 ILE B CA 1
ATOM 13335 C C . ILE B 1 222 ? 7.457 4.712 -11.064 1.00 8.82 222 ILE B C 1
ATOM 13336 O O . ILE B 1 222 ? 6.465 4.009 -11.338 1.00 9.72 222 ILE B O 1
ATOM 13352 N N . ILE B 1 223 ? 8.344 4.399 -10.112 1.00 9.34 223 ILE B N 1
ATOM 13353 C CA . ILE B 1 223 ? 8.061 3.338 -9.141 1.00 9.24 223 ILE B CA 1
ATOM 13354 C C . ILE B 1 223 ? 7.821 3.986 -7.795 1.00 9.32 223 ILE B C 1
ATOM 13355 O O . ILE B 1 223 ? 8.731 4.576 -7.192 1.00 9.36 223 ILE B O 1
ATOM 13371 N N . TRP B 1 224 ? 6.582 3.913 -7.340 1.00 9.31 224 TRP B N 1
ATOM 13372 C CA . TRP B 1 224 ? 6.148 4.459 -6.056 1.00 8.79 224 TRP B CA 1
ATOM 13373 C C . TRP B 1 224 ? 6.320 3.396 -4.989 1.00 8.94 224 TRP B C 1
ATOM 13374 O O . TRP B 1 224 ? 5.933 2.248 -5.198 1.00 9.28 224 TRP B O 1
ATOM 13395 N N . ASN B 1 225 ? 6.925 3.763 -3.862 1.00 9.29 225 ASN B N 1
ATOM 13396 C CA . ASN B 1 225 ? 7.143 2.819 -2.769 1.00 9.44 225 ASN B CA 1
ATOM 13397 C C . ASN B 1 225 ? 6.460 3.252 -1.493 1.00 9.06 225 ASN B C 1
ATOM 13398 O O . ASN B 1 225 ? 6.463 4.443 -1.151 1.00 9.83 225 ASN B O 1
ATOM 13409 N N . ASP B 1 226 ? 5.925 2.286 -0.742 1.00 9.78 226 ASP B N 1
ATOM 13410 C CA . ASP B 1 226 ? 5.379 2.536 0.587 1.00 10.06 226 ASP B CA 1
ATOM 13411 C C . ASP B 1 226 ? 6.459 2.388 1.672 1.00 9.80 226 ASP B C 1
ATOM 13412 O O . ASP B 1 226 ? 7.637 2.096 1.384 1.00 9.88 226 ASP B O 1
ATOM 13421 N N . PHE B 1 227 ? 6.012 2.599 2.910 1.00 10.74 227 PHE B N 1
ATOM 13422 C CA . PHE B 1 227 ? 6.881 2.685 4.083 1.00 10.37 227 PHE B CA 1
ATOM 13423 C C . PHE B 1 227 ? 7.436 1.320 4.435 1.00 11.20 227 PHE B C 1
ATOM 13424 O O . PHE B 1 227 ? 7.159 0.309 3.762 1.00 12.07 227 PHE B O 1
ATOM 13441 N N . SER B 1 228 ? 8.238 1.297 5.493 1.00 10.00 228 SER B N 1
ATOM 13442 C CA . SER B 1 228 ? 8.982 0.121 5.955 1.00 9.84 228 SER B CA 1
ATOM 13443 C C . SER B 1 228 ? 10.197 -0.184 5.100 1.00 12.69 228 SER B C 1
ATOM 13444 O O . SER B 1 228 ? 10.717 -1.316 5.120 1.00 11.84 228 SER B O 1
ATOM 13452 N N . LEU B 1 229 ? 10.722 0.827 4.414 1.00 10.35 229 LEU B N 1
ATOM 13453 C CA . LEU B 1 229 ? 12.018 0.695 3.752 1.00 10.85 229 LEU B CA 1
ATOM 13454 C C . LEU B 1 229 ? 13.134 0.857 4.815 1.00 11.45 229 LEU B C 1
ATOM 13455 O O . LEU B 1 229 ? 14.089 0.056 4.870 1.00 10.78 229 LEU B O 1
ATOM 13471 N N . ASP B 1 230 ? 13.021 1.915 5.624 1.00 10.66 230 ASP B N 1
ATOM 13472 C CA . ASP B 1 230 ? 13.808 2.088 6.874 1.00 10.71 230 ASP B CA 1
ATOM 13473 C C . ASP B 1 230 ? 13.054 3.078 7.746 1.00 11.04 230 ASP B C 1
ATOM 13474 O O . ASP B 1 230 ? 13.395 4.260 7.782 1.00 13.30 230 ASP B O 1
ATOM 13483 N N . SER B 1 231 ? 11.980 2.607 8.365 1.00 12.35 231 SER B N 1
ATOM 13484 C CA . SER B 1 231 ? 11.142 3.468 9.196 1.00 12.96 231 SER B CA 1
ATOM 13485 C C . SER B 1 231 ? 10.900 2.852 10.565 1.00 13.60 231 SER B C 1
ATOM 13486 O O . SER B 1 231 ? 9.800 2.436 10.927 1.00 14.46 231 SER B O 1
ATOM 13494 N N . PRO B 1 232 ? 11.974 2.768 11.354 1.00 16.62 232 PRO B N 1
ATOM 13495 C CA . PRO B 1 232 ? 11.869 2.202 12.696 1.00 17.37 232 PRO B CA 1
ATOM 13496 C C . PRO B 1 232 ? 10.800 2.892 13.515 1.00 15.76 232 PRO B C 1
ATOM 13497 O O . PRO B 1 232 ? 10.654 4.120 13.494 1.00 16.22 232 PRO B O 1
ATOM 13508 N N . GLY B 1 233 ? 10.027 2.090 14.227 1.00 16.40 233 GLY B N 1
ATOM 13509 C CA . GLY B 1 233 ? 8.968 2.608 15.071 1.00 20.45 233 GLY B CA 1
ATOM 13510 C C . GLY B 1 233 ? 7.605 2.749 14.401 1.00 23.14 233 GLY B C 1
ATOM 13511 O O . GLY B 1 233 ? 6.624 3.068 15.088 1.00 25.54 233 GLY B O 1
ATOM 13515 N N . GLU B 1 234 ? 7.522 2.472 13.096 1.00 19.21 234 GLU B N 1
ATOM 13516 C CA . GLU B 1 234 ? 6.288 2.683 12.322 1.00 18.85 234 GLU B CA 1
ATOM 13517 C C . GLU B 1 234 ? 5.494 1.392 12.060 1.00 17.78 234 GLU B C 1
ATOM 13518 O O . GLU B 1 234 ? 4.514 1.413 11.311 1.00 22.77 234 GLU B O 1
ATOM 13530 N N . CYS B 1 235 ? 5.934 0.295 12.652 1.00 17.33 235 CYS B N 1
ATOM 13531 C CA . CYS B 1 235 ? 5.346 -1.034 12.393 1.00 15.49 235 CYS B CA 1
ATOM 13532 C C . CYS B 1 235 ? 4.620 -1.602 13.613 1.00 17.89 235 CYS B C 1
ATOM 13533 O O . CYS B 1 235 ? 4.503 -2.822 13.810 1.00 18.48 235 CYS B O 1
ATOM 13540 N N . GLY B 1 236 ? 4.120 -0.705 14.456 1.00 21.81 236 GLY B N 1
ATOM 13541 C CA . GLY B 1 236 ? 3.230 -1.103 15.531 1.00 24.24 236 GLY B CA 1
ATOM 13542 C C . GLY B 1 236 ? 3.893 -2.000 16.552 1.00 19.75 236 GLY B C 1
ATOM 13543 O O . GLY B 1 236 ? 5.054 -1.802 16.926 1.00 25.84 236 GLY B O 1
ATOM 13547 N N . SER B 1 237 ? 3.177 -3.014 17.007 1.00 19.03 237 SER B N 1
ATOM 13548 C CA . SER B 1 237 ? 3.693 -3.898 18.041 1.00 22.83 237 SER B CA 1
ATOM 13549 C C . SER B 1 237 ? 4.567 -5.043 17.527 1.00 21.80 237 SER B C 1
ATOM 13550 O O . SER B 1 237 ? 5.069 -5.839 18.305 1.00 23.71 237 SER B O 1
ATOM 13558 N N . PHE B 1 238 ? 4.727 -5.155 16.214 1.00 20.29 238 PHE B N 1
ATOM 13559 C CA . PHE B 1 238 ? 5.539 -6.234 15.655 1.00 18.79 238 PHE B CA 1
ATOM 13560 C C . PHE B 1 238 ? 6.986 -5.969 16.040 1.00 18.43 238 PHE B C 1
ATOM 13561 O O . PHE B 1 238 ? 7.453 -4.830 15.939 1.00 20.89 238 PHE B O 1
ATOM 13578 N N . GLU B 1 239 ? 7.669 -7.020 16.470 1.00 18.36 239 GLU B N 1
ATOM 13579 C CA . GLU B 1 239 ? 9.075 -6.942 16.839 1.00 20.82 239 GLU B CA 1
ATOM 13580 C C . GLU B 1 239 ? 9.899 -7.062 15.565 1.00 18.33 239 GLU B C 1
ATOM 13581 O O . GLU B 1 239 ? 9.907 -8.106 14.924 1.00 19.88 239 GLU B O 1
ATOM 13593 N N . GLY B 1 240 ? 10.584 -5.999 15.207 1.00 20.95 240 GLY B N 1
ATOM 13594 C CA . GLY B 1 240 ? 11.363 -5.995 13.988 1.00 20.66 240 GLY B CA 1
ATOM 13595 C C . GLY B 1 240 ? 11.778 -4.581 13.635 1.00 17.84 240 GLY B C 1
ATOM 13596 O O . GLY B 1 240 ? 11.343 -3.607 14.271 1.00 18.89 240 GLY B O 1
ATOM 13600 N N . PRO B 1 241 ? 12.641 -4.460 12.632 1.00 17.34 241 PRO B N 1
ATOM 13601 C CA . PRO B 1 241 ? 13.282 -3.193 12.284 1.00 17.19 241 PRO B CA 1
ATOM 13602 C C . PRO B 1 241 ? 12.428 -2.255 11.421 1.00 14.55 241 PRO B C 1
ATOM 13603 O O . PRO B 1 241 ? 12.825 -1.116 11.200 1.00 15.19 241 PRO B O 1
ATOM 13614 N N . CYS B 1 242 ? 11.308 -2.759 10.900 1.00 13.60 242 CYS B N 1
ATOM 13615 C CA . CYS B 1 242 ? 10.427 -1.952 10.056 1.00 12.04 242 CYS B CA 1
ATOM 13616 C C . CYS B 1 242 ? 11.253 -1.432 8.891 1.00 12.04 242 CYS B C 1
ATOM 13617 O O . CYS B 1 242 ? 11.280 -0.215 8.596 1.00 12.48 242 CYS B O 1
ATOM 13624 N N . ALA B 1 243 ? 11.947 -2.362 8.238 1.00 11.27 243 ALA B N 1
ATOM 13625 C CA . ALA B 1 243 ? 12.971 -2.020 7.249 1.00 10.28 243 ALA B CA 1
ATOM 13626 C C . ALA B 1 243 ? 13.226 -3.142 6.276 1.00 11.05 243 ALA B C 1
ATOM 13627 O O . ALA B 1 243 ? 12.942 -4.319 6.551 1.00 11.82 243 ALA B O 1
ATOM 13634 N N . VAL B 1 244 ? 13.786 -2.757 5.136 1.00 11.90 244 VAL B N 1
ATOM 13635 C CA . VAL B 1 244 ? 14.349 -3.656 4.140 1.00 10.66 244 VAL B CA 1
ATOM 13636 C C . VAL B 1 244 ? 15.867 -3.556 4.267 1.00 12.04 244 VAL B C 1
ATOM 13637 O O . VAL B 1 244 ? 16.393 -2.490 4.529 1.00 11.63 244 VAL B O 1
ATOM 13650 N N . ASP B 1 245 ? 16.559 -4.671 4.103 1.00 12.17 245 ASP B N 1
ATOM 13651 C CA . ASP B 1 245 ? 18.017 -4.647 4.118 1.00 13.66 245 ASP B CA 1
ATOM 13652 C C . ASP B 1 245 ? 18.576 -3.536 3.231 1.00 11.26 245 ASP B C 1
ATOM 13653 O O . ASP B 1 245 ? 18.184 -3.403 2.065 1.00 11.92 245 ASP B O 1
ATOM 13662 N N A GLU B 1 246 ? 19.533 -2.775 3.759 0.58 12.65 246 GLU B N 1
ATOM 13663 N N B GLU B 1 246 ? 19.529 -2.771 3.764 0.42 12.69 246 GLU B N 1
ATOM 13664 C CA A GLU B 1 246 ? 20.093 -1.637 3.057 0.58 11.35 246 GLU B CA 1
ATOM 13665 C CA B GLU B 1 246 ? 20.106 -1.632 3.062 0.42 11.47 246 GLU B CA 1
ATOM 13666 C C A GLU B 1 246 ? 20.707 -2.024 1.709 0.58 12.51 246 GLU B C 1
ATOM 13667 C C B GLU B 1 246 ? 20.719 -2.015 1.712 0.42 12.57 246 GLU B C 1
ATOM 13668 O O A GLU B 1 246 ? 20.534 -1.327 0.716 0.58 12.93 246 GLU B O 1
ATOM 13669 O O B GLU B 1 246 ? 20.550 -1.308 0.723 0.42 12.81 246 GLU B O 1
ATOM 13692 N N . GLN B 1 247 ? 21.442 -3.124 1.658 1.00 12.96 247 GLN B N 1
ATOM 13693 C CA . GLN B 1 247 ? 22.053 -3.559 0.419 1.00 13.96 247 GLN B CA 1
ATOM 13694 C C . GLN B 1 247 ? 20.990 -3.814 -0.648 1.00 12.46 247 GLN B C 1
ATOM 13695 O O . GLN B 1 247 ? 21.186 -3.472 -1.806 1.00 12.92 247 GLN B O 1
ATOM 13710 N N . LYS B 1 248 ? 19.871 -4.407 -0.241 1.00 12.29 248 LYS B N 1
ATOM 13711 C CA . LYS B 1 248 ? 18.796 -4.656 -1.201 1.00 11.87 248 LYS B CA 1
ATOM 13712 C C . LYS B 1 248 ? 18.118 -3.379 -1.693 1.00 11.23 248 LYS B C 1
ATOM 13713 O O . LYS B 1 248 ? 17.792 -3.279 -2.874 1.00 11.29 248 LYS B O 1
ATOM 13732 N N . ARG B 1 249 ? 17.946 -2.405 -0.811 1.00 10.51 249 ARG B N 1
ATOM 13733 C CA . ARG B 1 249 ? 17.467 -1.094 -1.245 1.00 10.66 249 ARG B CA 1
ATOM 13734 C C . ARG B 1 249 ? 18.395 -0.469 -2.265 1.00 11.26 249 ARG B C 1
ATOM 13735 O O . ARG B 1 249 ? 17.936 0.038 -3.292 1.00 11.77 249 ARG B O 1
ATOM 13756 N N . LEU B 1 250 ? 19.702 -0.512 -1.994 1.00 12.26 250 LEU B N 1
ATOM 13757 C CA . LEU B 1 250 ? 20.680 0.038 -2.911 1.00 10.84 250 LEU B CA 1
ATOM 13758 C C . LEU B 1 250 ? 20.754 -0.726 -4.228 1.00 11.63 250 LEU B C 1
ATOM 13759 O O . LEU B 1 250 ? 20.930 -0.118 -5.300 1.00 13.29 250 LEU B O 1
ATOM 13775 N N . GLU B 1 251 ? 20.614 -2.059 -4.178 1.00 11.77 251 GLU B N 1
ATOM 13776 C CA . GLU B 1 251 ? 20.586 -2.830 -5.413 1.00 12.48 251 GLU B CA 1
ATOM 13777 C C . GLU B 1 251 ? 19.358 -2.474 -6.272 1.00 11.66 251 GLU B C 1
ATOM 13778 O O . GLU B 1 251 ? 19.443 -2.420 -7.505 1.00 11.93 251 GLU B O 1
ATOM 13790 N N . PHE B 1 252 ? 18.207 -2.255 -5.637 1.00 10.76 252 PHE B N 1
ATOM 13791 C CA . PHE B 1 252 ? 17.029 -1.797 -6.378 1.00 9.64 252 PHE B CA 1
ATOM 13792 C C . PHE B 1 252 ? 17.287 -0.440 -7.101 1.00 10.46 252 PHE B C 1
ATOM 13793 O O . PHE B 1 252 ? 17.016 -0.284 -8.310 1.00 10.87 252 PHE B O 1
ATOM 13810 N N . LEU B 1 253 ? 17.801 0.530 -6.344 1.00 11.35 253 LEU B N 1
ATOM 13811 C CA . LEU B 1 253 ? 18.044 1.847 -6.898 1.00 9.75 253 LEU B CA 1
ATOM 13812 C C . LEU B 1 253 ? 18.983 1.766 -8.093 1.00 13.45 253 LEU B C 1
ATOM 13813 O O . LEU B 1 253 ? 18.709 2.315 -9.145 1.00 11.94 253 LEU B O 1
ATOM 13829 N N . ALA B 1 254 ? 20.101 1.076 -7.920 1.00 11.47 254 ALA B N 1
ATOM 13830 C CA . ALA B 1 254 ? 21.044 0.946 -9.017 1.00 10.27 254 ALA B CA 1
ATOM 13831 C C . ALA B 1 254 ? 20.436 0.241 -10.210 1.00 11.02 254 ALA B C 1
ATOM 13832 O O . ALA B 1 254 ? 20.662 0.664 -11.327 1.00 11.84 254 ALA B O 1
ATOM 13839 N N . TYR B 1 255 ? 19.680 -0.834 -9.981 1.00 10.75 255 TYR B N 1
ATOM 13840 C CA . TYR B 1 255 ? 19.116 -1.609 -11.057 1.00 10.93 255 TYR B CA 1
ATOM 13841 C C . TYR B 1 255 ? 18.121 -0.737 -11.845 1.00 13.04 255 TYR B C 1
ATOM 13842 O O . TYR B 1 255 ? 18.173 -0.677 -13.081 1.00 11.18 255 TYR B O 1
ATOM 13860 N N . TYR B 1 256 ? 17.228 -0.051 -11.130 1.00 12.00 256 TYR B N 1
ATOM 13861 C CA . TYR B 1 256 ? 16.203 0.741 -11.795 1.00 9.71 256 TYR B CA 1
ATOM 13862 C C . TYR B 1 256 ? 16.834 1.929 -12.540 1.00 11.09 256 TYR B C 1
ATOM 13863 O O . TYR B 1 256 ? 16.501 2.206 -13.698 1.00 10.83 256 TYR B O 1
ATOM 13881 N N . PHE B 1 257 ? 17.787 2.606 -11.909 1.00 10.21 257 PHE B N 1
ATOM 13882 C CA . PHE B 1 257 ? 18.425 3.758 -12.554 1.00 10.44 257 PHE B CA 1
ATOM 13883 C C . PHE B 1 257 ? 19.280 3.326 -13.757 1.00 11.62 257 PHE B C 1
ATOM 13884 O O . PHE B 1 257 ? 19.333 4.047 -14.755 1.00 13.31 257 PHE B O 1
ATOM 13901 N N . ASN B 1 258 ? 19.906 2.154 -13.693 1.00 10.69 258 ASN B N 1
ATOM 13902 C CA . ASN B 1 258 ? 20.638 1.613 -14.842 1.00 11.86 258 ASN B CA 1
ATOM 13903 C C . ASN B 1 258 ? 19.674 1.253 -15.972 1.00 11.76 258 ASN B C 1
ATOM 13904 O O . ASN B 1 258 ? 19.915 1.578 -17.131 1.00 13.97 258 ASN B O 1
ATOM 13915 N N . ARG B 1 259 ? 18.565 0.600 -15.648 1.00 11.44 259 ARG B N 1
ATOM 13916 C CA . ARG B 1 259 ? 17.580 0.265 -16.678 1.00 10.41 259 ARG B CA 1
ATOM 13917 C C . ARG B 1 259 ? 16.997 1.504 -17.329 1.00 11.88 259 ARG B C 1
ATOM 13918 O O . ARG B 1 259 ? 16.797 1.550 -18.548 1.00 13.24 259 ARG B O 1
ATOM 13939 N N . GLY B 1 260 ? 16.774 2.544 -16.539 1.00 12.43 260 GLY B N 1
ATOM 13940 C CA . GLY B 1 260 ? 16.267 3.787 -17.084 1.00 14.04 260 GLY B CA 1
ATOM 13941 C C . GLY B 1 260 ? 17.157 4.343 -18.176 1.00 13.96 260 GLY B C 1
ATOM 13942 O O . GLY B 1 260 ? 16.672 4.713 -19.234 1.00 14.23 260 GLY B O 1
ATOM 13946 N N . GLU B 1 261 ? 18.459 4.373 -17.921 1.00 13.58 261 GLU B N 1
ATOM 13947 C CA . GLU B 1 261 ? 19.385 4.812 -18.967 1.00 13.53 261 GLU B CA 1
ATOM 13948 C C . GLU B 1 261 ? 19.353 3.883 -20.175 1.00 13.57 261 GLU B C 1
ATOM 13949 O O . GLU B 1 261 ? 19.365 4.353 -21.303 1.00 15.54 261 GLU B O 1
ATOM 13961 N N . GLU B 1 262 ? 19.279 2.569 -19.963 1.00 13.79 262 GLU B N 1
ATOM 13962 C CA . GLU B 1 262 ? 19.172 1.639 -21.072 1.00 14.83 262 GLU B CA 1
ATOM 13963 C C . GLU B 1 262 ? 17.938 1.901 -21.915 1.00 15.58 262 GLU B C 1
ATOM 13964 O O . GLU B 1 262 ? 17.987 1.813 -23.145 1.00 17.40 262 GLU B O 1
ATOM 13976 N N . TRP B 1 263 ? 16.821 2.214 -21.258 1.00 14.01 263 TRP B N 1
ATOM 13977 C CA . TRP B 1 263 ? 15.568 2.481 -21.956 1.00 12.61 263 TRP B CA 1
ATOM 13978 C C . TRP B 1 263 ? 15.524 3.847 -22.638 1.00 14.12 263 TRP B C 1
ATOM 13979 O O . TRP B 1 263 ? 14.568 4.131 -23.354 1.00 15.06 263 TRP B O 1
ATOM 14000 N N . GLY B 1 264 ? 16.496 4.715 -22.357 1.00 13.27 264 GLY B N 1
ATOM 14001 C CA . GLY B 1 264 ? 16.469 6.061 -22.908 1.00 14.62 264 GLY B CA 1
ATOM 14002 C C . GLY B 1 264 ? 15.398 6.946 -22.279 1.00 14.64 264 GLY B C 1
ATOM 14003 O O . GLY B 1 264 ? 14.808 7.800 -22.931 1.00 15.03 264 GLY B O 1
ATOM 14007 N N . LYS B 1 265 ? 15.180 6.734 -20.982 1.00 13.66 265 LYS B N 1
ATOM 14008 C CA . LYS B 1 265 ? 14.124 7.385 -20.215 1.00 14.78 265 LYS B CA 1
ATOM 14009 C C . LYS B 1 265 ? 14.691 8.066 -18.977 1.00 12.71 265 LYS B C 1
ATOM 14010 O O . LYS B 1 265 ? 15.747 7.703 -18.488 1.00 18.22 265 LYS B O 1
ATOM 14029 N N . GLU B 1 266 ? 13.978 9.062 -18.492 1.00 11.78 266 GLU B N 1
ATOM 14030 C CA . GLU B 1 266 ? 14.234 9.669 -17.205 1.00 9.87 266 GLU B CA 1
ATOM 14031 C C . GLU B 1 266 ? 13.203 9.078 -16.227 1.00 11.72 266 GLU B C 1
ATOM 14032 O O . GLU B 1 266 ? 12.011 9.422 -16.291 1.00 12.76 266 GLU B O 1
ATOM 14044 N N . VAL B 1 267 ? 13.654 8.200 -15.325 1.00 9.81 267 VAL B N 1
ATOM 14045 C CA . VAL B 1 267 ? 12.742 7.483 -14.446 1.00 9.32 267 VAL B CA 1
ATOM 14046 C C . VAL B 1 267 ? 12.749 8.107 -13.057 1.00 9.58 267 VAL B C 1
ATOM 14047 O O . VAL B 1 267 ? 13.662 8.861 -12.716 1.00 10.71 267 VAL B O 1
ATOM 14060 N N . VAL B 1 268 ? 11.710 7.821 -12.287 1.00 8.98 268 VAL B N 1
ATOM 14061 C CA . VAL B 1 268 ? 11.486 8.398 -10.976 1.00 9.51 268 VAL B CA 1
ATOM 14062 C C . VAL B 1 268 ? 11.155 7.302 -9.975 1.00 9.43 268 VAL B C 1
ATOM 14063 O O . VAL B 1 268 ? 10.395 6.372 -10.300 1.00 9.28 268 VAL B O 1
ATOM 14076 N N . THR B 1 269 ? 11.710 7.377 -8.769 1.00 8.57 269 THR B N 1
ATOM 14077 C CA . THR B 1 269 ? 11.172 6.557 -7.685 1.00 8.68 269 THR B CA 1
ATOM 14078 C C . THR B 1 269 ? 10.796 7.444 -6.502 1.00 10.31 269 THR B C 1
ATOM 14079 O O . THR B 1 269 ? 11.461 8.433 -6.205 1.00 10.30 269 THR B O 1
ATOM 14090 N N . THR B 1 270 ? 9.690 7.105 -5.866 1.00 9.62 270 THR B N 1
ATOM 14091 C CA . THR B 1 270 ? 9.184 7.848 -4.717 1.00 10.33 270 THR B CA 1
ATOM 14092 C C . THR B 1 270 ? 9.187 6.962 -3.500 1.00 9.31 270 THR B C 1
ATOM 14093 O O . THR B 1 270 ? 9.178 5.719 -3.595 1.00 11.00 270 THR B O 1
ATOM 14104 N N . TYR B 1 271 ? 9.202 7.610 -2.342 1.00 9.09 271 TYR B N 1
ATOM 14105 C CA . TYR B 1 271 ? 9.154 6.888 -1.068 1.00 9.57 271 TYR B CA 1
ATOM 14106 C C . TYR B 1 271 ? 8.520 7.813 -0.030 1.00 9.30 271 TYR B C 1
ATOM 14107 O O . TYR B 1 271 ? 8.477 9.032 -0.208 1.00 9.58 271 TYR B O 1
ATOM 14125 N N . LYS B 1 272 ? 7.999 7.251 1.043 1.00 9.44 272 LYS B N 1
ATOM 14126 C CA . LYS B 1 272 ? 7.282 8.052 2.039 1.00 8.83 272 LYS B CA 1
ATOM 14127 C C . LYS B 1 272 ? 8.211 9.029 2.749 1.00 9.74 272 LYS B C 1
ATOM 14128 O O . LYS B 1 272 ? 9.306 8.669 3.189 1.00 10.73 272 LYS B O 1
ATOM 14147 N N A HIS B 1 273 ? 7.758 10.273 2.856 0.59 10.54 273 HIS B N 1
ATOM 14148 N N B HIS B 1 273 ? 7.772 10.272 2.875 0.41 10.51 273 HIS B N 1
ATOM 14149 C CA A HIS B 1 273 ? 8.540 11.389 3.406 0.59 11.24 273 HIS B CA 1
ATOM 14150 C CA B HIS B 1 273 ? 8.656 11.343 3.331 0.41 12.60 273 HIS B CA 1
ATOM 14151 C C A HIS B 1 273 ? 9.249 11.062 4.711 0.59 13.26 273 HIS B C 1
ATOM 14152 C C B HIS B 1 273 ? 9.244 11.123 4.735 0.41 13.89 273 HIS B C 1
ATOM 14153 O O A HIS B 1 273 ? 10.418 11.388 4.894 0.59 15.16 273 HIS B O 1
ATOM 14154 O O B HIS B 1 273 ? 10.354 11.563 4.995 0.41 14.57 273 HIS B O 1
ATOM 14179 N N . HIS B 1 274 ? 8.534 10.434 5.622 1.00 12.47 274 HIS B N 1
ATOM 14180 C CA . HIS B 1 274 ? 9.054 10.168 6.973 1.00 13.62 274 HIS B CA 1
ATOM 14181 C C . HIS B 1 274 ? 10.005 8.988 7.004 1.00 14.79 274 HIS B C 1
ATOM 14182 O O . HIS B 1 274 ? 10.757 8.826 7.972 1.00 16.70 274 HIS B O 1
ATOM 14196 N N . ASP B 1 275 ? 9.990 8.165 5.959 1.00 12.49 275 ASP B N 1
ATOM 14197 C CA . ASP B 1 275 ? 10.848 6.977 5.871 1.00 10.57 275 ASP B CA 1
ATOM 14198 C C . ASP B 1 275 ? 12.281 7.409 5.565 1.00 12.97 275 ASP B C 1
ATOM 14199 O O . ASP B 1 275 ? 12.508 8.371 4.809 1.00 14.31 275 ASP B O 1
ATOM 14208 N N . HIS B 1 276 ? 13.262 6.687 6.118 1.00 12.97 276 HIS B N 1
ATOM 14209 C CA . HIS B 1 276 ? 14.675 6.967 5.844 1.00 13.51 276 HIS B CA 1
ATOM 14210 C C . HIS B 1 276 ? 15.310 5.992 4.826 1.00 12.60 276 HIS B C 1
ATOM 14211 O O . HIS B 1 276 ? 16.513 6.001 4.624 1.00 14.97 276 HIS B O 1
ATOM 14224 N N . GLY B 1 277 ? 14.498 5.166 4.175 1.00 11.99 277 GLY B N 1
ATOM 14225 C CA . GLY B 1 277 ? 15.020 4.068 3.380 1.00 10.71 277 GLY B CA 1
ATOM 14226 C C . GLY B 1 277 ? 15.697 4.480 2.076 1.00 10.77 277 GLY B C 1
ATOM 14227 O O . GLY B 1 277 ? 16.578 3.761 1.616 1.00 11.03 277 GLY B O 1
ATOM 14231 N N . PHE B 1 278 ? 15.253 5.574 1.440 1.00 10.75 278 PHE B N 1
ATOM 14232 C CA . PHE B 1 278 ? 15.936 6.158 0.309 1.00 11.02 278 PHE B CA 1
ATOM 14233 C C . PHE B 1 278 ? 16.389 7.555 0.713 1.00 12.77 278 PHE B C 1
ATOM 14234 O O . PHE B 1 278 ? 16.092 8.035 1.820 1.00 14.07 278 PHE B O 1
ATOM 14251 N N A ARG B 1 279 ? 17.066 8.230 -0.200 0.52 11.15 279 ARG B N 1
ATOM 14252 N N B ARG B 1 279 ? 17.089 8.203 -0.218 0.48 11.64 279 ARG B N 1
ATOM 14253 C CA A ARG B 1 279 ? 17.488 9.602 0.034 0.52 14.99 279 ARG B CA 1
ATOM 14254 C CA B ARG B 1 279 ? 17.640 9.555 -0.062 0.48 10.77 279 ARG B CA 1
ATOM 14255 C C A ARG B 1 279 ? 16.944 10.556 -0.999 0.52 10.80 279 ARG B C 1
ATOM 14256 C C B ARG B 1 279 ? 16.931 10.541 -0.995 0.48 10.72 279 ARG B C 1
ATOM 14257 O O A ARG B 1 279 ? 16.715 10.214 -2.153 0.52 11.28 279 ARG B O 1
ATOM 14258 O O B ARG B 1 279 ? 16.564 10.189 -2.104 0.48 11.36 279 ARG B O 1
ATOM 14299 N N . ASN B 1 280 ? 16.752 11.779 -0.535 1.00 11.78 280 ASN B N 1
ATOM 14300 C CA . ASN B 1 280 ? 16.132 12.829 -1.323 1.00 10.90 280 ASN B CA 1
ATOM 14301 C C . ASN B 1 280 ? 17.047 13.466 -2.368 1.00 10.35 280 ASN B C 1
ATOM 14302 O O . ASN B 1 280 ? 16.631 14.375 -3.075 1.00 11.55 280 ASN B O 1
ATOM 14313 N N . THR B 1 281 ? 18.259 12.930 -2.478 1.00 10.92 281 THR B N 1
ATOM 14314 C CA . THR B 1 281 ? 19.139 13.213 -3.591 1.00 9.93 281 THR B CA 1
ATOM 14315 C C . THR B 1 281 ? 18.724 12.530 -4.883 1.00 10.59 281 THR B C 1
ATOM 14316 O O . THR B 1 281 ? 18.937 13.045 -5.942 1.00 13.67 281 THR B O 1
ATOM 14327 N N . SER B 1 282 ? 18.113 11.350 -4.794 1.00 10.45 282 SER B N 1
ATOM 14328 C CA . SER B 1 282 ? 17.805 10.580 -5.990 1.00 10.67 282 SER B CA 1
ATOM 14329 C C . SER B 1 282 ? 16.369 10.070 -6.069 1.00 11.23 282 SER B C 1
ATOM 14330 O O . SER B 1 282 ? 15.974 9.577 -7.101 1.00 10.84 282 SER B O 1
ATOM 14338 N N . ALA B 1 283 ? 15.651 10.133 -4.950 1.00 9.36 283 ALA B N 1
ATOM 14339 C CA . ALA B 1 283 ? 14.250 9.706 -4.876 1.00 9.44 283 ALA B CA 1
ATOM 14340 C C . ALA B 1 283 ? 13.389 10.869 -4.452 1.00 9.96 283 ALA B C 1
ATOM 14341 O O . ALA B 1 283 ? 13.865 11.772 -3.767 1.00 10.82 283 ALA B O 1
ATOM 14348 N N . VAL B 1 284 ? 12.109 10.851 -4.823 1.00 10.25 284 VAL B N 1
ATOM 14349 C CA . VAL B 1 284 ? 11.191 11.942 -4.515 1.00 9.53 284 VAL B CA 1
ATOM 14350 C C . VAL B 1 284 ? 10.387 11.648 -3.250 1.00 10.01 284 VAL B C 1
ATOM 14351 O O . VAL B 1 284 ? 9.812 10.567 -3.105 1.00 9.94 284 VAL B O 1
ATOM 14364 N N . ASP B 1 285 ? 10.382 12.594 -2.307 1.00 9.31 285 ASP B N 1
ATOM 14365 C CA . ASP B 1 285 ? 9.629 12.436 -1.063 1.00 9.42 285 ASP B CA 1
ATOM 14366 C C . ASP B 1 285 ? 8.138 12.496 -1.369 1.00 9.28 285 ASP B C 1
ATOM 14367 O O . ASP B 1 285 ? 7.666 13.418 -2.036 1.00 10.07 285 ASP B O 1
ATOM 14376 N N . ASP B 1 286 ? 7.409 11.550 -0.792 1.00 9.82 286 ASP B N 1
ATOM 14377 C CA . ASP B 1 286 ? 5.970 11.449 -0.915 1.00 9.79 286 ASP B CA 1
ATOM 14378 C C . ASP B 1 286 ? 5.315 11.739 0.443 1.00 10.87 286 ASP B C 1
ATOM 14379 O O . ASP B 1 286 ? 5.385 10.946 1.377 1.00 10.84 286 ASP B O 1
ATOM 14388 N N . TRP B 1 287 ? 4.703 12.924 0.528 1.00 13.20 287 TRP B N 1
ATOM 14389 C CA . TRP B 1 287 ? 4.176 13.442 1.784 1.00 15.90 287 TRP B CA 1
ATOM 14390 C C . TRP B 1 287 ? 2.885 12.803 2.136 1.00 15.99 287 TRP B C 1
ATOM 14391 O O . TRP B 1 287 ? 2.096 12.396 1.268 1.00 13.89 287 TRP B O 1
ATOM 14412 N N . GLU B 1 288 ? 2.639 12.783 3.450 1.00 17.44 288 GLU B N 1
ATOM 14413 C CA . GLU B 1 288 ? 1.394 12.288 4.038 1.00 18.94 288 GLU B CA 1
ATOM 14414 C C . GLU B 1 288 ? 0.216 13.048 3.452 1.00 21.28 288 GLU B C 1
ATOM 14415 O O . GLU B 1 288 ? 0.361 14.179 2.950 1.00 18.08 288 GLU B O 1
ATOM 14427 N N . ARG B 1 289 ? -0.963 12.439 3.522 1.00 23.62 289 ARG B N 1
ATOM 14428 C CA . ARG B 1 289 ? -2.124 13.050 2.856 1.00 24.35 289 ARG B CA 1
ATOM 14429 C C . ARG B 1 289 ? -2.386 14.476 3.336 1.00 22.43 289 ARG B C 1
ATOM 14430 O O . ARG B 1 289 ? -2.339 14.765 4.537 1.00 22.57 289 ARG B O 1
ATOM 14451 N N . GLY B 1 290 ? -2.664 15.372 2.393 1.00 20.44 290 GLY B N 1
ATOM 14452 C CA . GLY B 1 290 ? -2.761 16.799 2.679 1.00 20.94 290 GLY B CA 1
ATOM 14453 C C . GLY B 1 290 ? -1.528 17.572 2.225 1.00 17.47 290 GLY B C 1
ATOM 14454 O O . GLY B 1 290 ? -1.611 18.786 1.948 1.00 18.05 290 GLY B O 1
ATOM 14458 N N . GLY B 1 291 ? -0.376 16.898 2.157 1.00 16.01 291 GLY B N 1
ATOM 14459 C CA . GLY B 1 291 ? 0.893 17.578 1.863 1.00 13.85 291 GLY B CA 1
ATOM 14460 C C . GLY B 1 291 ? 1.439 18.514 2.938 1.00 13.16 291 GLY B C 1
ATOM 14461 O O . GLY B 1 291 ? 0.877 18.613 4.037 1.00 16.52 291 GLY B O 1
ATOM 14465 N N . PRO B 1 292 ? 2.535 19.211 2.630 1.00 12.12 292 PRO B N 1
ATOM 14466 C CA . PRO B 1 292 ? 3.152 20.136 3.580 1.00 13.11 292 PRO B CA 1
ATOM 14467 C C . PRO B 1 292 ? 2.342 21.406 3.758 1.00 13.99 292 PRO B C 1
ATOM 14468 O O . PRO B 1 292 ? 1.597 21.816 2.869 1.00 14.72 292 PRO B O 1
ATOM 14479 N N A SER B 1 293 ? 2.488 22.052 4.904 0.71 14.02 293 SER B N 1
ATOM 14480 N N B SER B 1 293 ? 2.501 22.044 4.911 0.29 14.33 293 SER B N 1
ATOM 14481 C CA A SER B 1 293 ? 1.832 23.336 5.136 0.71 15.54 293 SER B CA 1
ATOM 14482 C CA B SER B 1 293 ? 1.841 23.317 5.178 0.29 15.68 293 SER B CA 1
ATOM 14483 C C A SER B 1 293 ? 2.512 24.470 4.375 0.71 17.70 293 SER B C 1
ATOM 14484 C C B SER B 1 293 ? 2.517 24.470 4.422 0.29 17.74 293 SER B C 1
ATOM 14485 O O A SER B 1 293 ? 1.903 25.508 4.087 0.71 20.88 293 SER B O 1
ATOM 14486 O O B SER B 1 293 ? 1.899 25.508 4.170 0.29 21.46 293 SER B O 1
ATOM 14501 N N . ASN B 1 294 ? 3.780 24.278 4.055 1.00 15.81 294 ASN B N 1
ATOM 14502 C CA . ASN B 1 294 ? 4.590 25.324 3.426 1.00 18.45 294 ASN B CA 1
ATOM 14503 C C . ASN B 1 294 ? 5.095 24.902 2.062 1.00 14.60 294 ASN B C 1
ATOM 14504 O O . ASN B 1 294 ? 4.940 23.741 1.688 1.00 14.06 294 ASN B O 1
ATOM 14516 N N . LEU B 1 295 ? 5.728 25.823 1.345 1.00 14.03 295 LEU B N 1
ATOM 14517 C CA . LEU B 1 295 ? 6.433 25.534 0.096 1.00 12.78 295 LEU B CA 1
ATOM 14518 C C . LEU B 1 295 ? 7.735 24.787 0.400 1.00 14.76 295 LEU B C 1
ATOM 14519 O O . LEU B 1 295 ? 8.664 25.341 1.007 1.00 17.84 295 LEU B O 1
ATOM 14535 N N . VAL B 1 296 ? 7.812 23.541 -0.046 1.00 11.13 296 VAL B N 1
ATOM 14536 C CA . VAL B 1 296 ? 8.948 22.670 0.235 1.00 11.71 296 VAL B CA 1
ATOM 14537 C C . VAL B 1 296 ? 9.795 22.482 -1.008 1.00 12.32 296 VAL B C 1
ATOM 14538 O O . VAL B 1 296 ? 9.280 22.323 -2.107 1.00 11.67 296 VAL B O 1
ATOM 14551 N N . ARG B 1 297 ? 11.110 22.533 -0.822 1.00 11.25 297 ARG B N 1
ATOM 14552 C CA . ARG B 1 297 ? 12.076 22.218 -1.868 1.00 11.79 297 ARG B CA 1
ATOM 14553 C C . ARG B 1 297 ? 13.073 21.199 -1.297 1.00 11.39 297 ARG B C 1
ATOM 14554 O O . ARG B 1 297 ? 13.445 21.290 -0.115 1.00 13.23 297 ARG B O 1
ATOM 14575 N N . PRO B 1 298 ? 13.517 20.234 -2.128 1.00 11.08 298 PRO B N 1
ATOM 14576 C CA . PRO B 1 298 ? 13.269 20.115 -3.566 1.00 10.44 298 PRO B CA 1
ATOM 14577 C C . PRO B 1 298 ? 11.880 19.518 -3.878 1.00 9.28 298 PRO B C 1
ATOM 14578 O O . PRO B 1 298 ? 11.077 19.198 -2.984 1.00 9.59 298 PRO B O 1
ATOM 14589 N N . TYR B 1 299 ? 11.616 19.432 -5.180 1.00 9.28 299 TYR B N 1
ATOM 14590 C CA . TYR B 1 299 ? 10.341 18.948 -5.724 1.00 8.43 299 TYR B CA 1
ATOM 14591 C C . TYR B 1 299 ? 9.902 17.666 -5.032 1.00 10.42 299 TYR B C 1
ATOM 14592 O O . TYR B 1 299 ? 10.706 16.756 -4.829 1.00 10.21 299 TYR B O 1
ATOM 14610 N N . TRP B 1 300 ? 8.620 17.596 -4.720 1.00 9.34 300 TRP B N 1
ATOM 14611 C CA . TRP B 1 300 ? 8.058 16.494 -3.916 1.00 9.30 300 TRP B CA 1
ATOM 14612 C C . TRP B 1 300 ? 6.698 16.089 -4.491 1.00 9.05 300 TRP B C 1
ATOM 14613 O O . TRP B 1 300 ? 6.219 16.674 -5.473 1.00 9.41 300 TRP B O 1
ATOM 14634 N N . GLN B 1 301 ? 6.060 15.060 -3.919 1.00 8.54 301 GLN B N 1
ATOM 14635 C CA . GLN B 1 301 ? 4.674 14.755 -4.275 1.00 9.59 301 GLN B CA 1
ATOM 14636 C C . GLN B 1 301 ? 3.915 14.307 -3.060 1.00 9.63 301 GLN B C 1
ATOM 14637 O O . GLN B 1 301 ? 4.486 14.144 -1.970 1.00 9.87 301 GLN B O 1
ATOM 14651 N N . THR B 1 302 ? 2.609 14.183 -3.240 1.00 10.55 302 THR B N 1
ATOM 14652 C CA . THR B 1 302 ? 1.743 13.654 -2.206 1.00 9.05 302 THR B CA 1
ATOM 14653 C C . THR B 1 302 ? 0.654 12.832 -2.847 1.00 9.65 302 THR B C 1
ATOM 14654 O O . THR B 1 302 ? 0.409 12.964 -4.048 1.00 10.74 302 THR B O 1
ATOM 14665 N N . ASP B 1 303 ? 0.042 11.956 -2.055 1.00 10.46 303 ASP B N 1
ATOM 14666 C CA . ASP B 1 303 ? -1.071 11.111 -2.514 1.00 10.81 303 ASP B CA 1
ATOM 14667 C C . ASP B 1 303 ? -2.363 11.584 -1.872 1.00 12.81 303 ASP B C 1
ATOM 14668 O O . ASP B 1 303 ? -2.391 11.996 -0.703 1.00 17.73 303 ASP B O 1
ATOM 14677 N N . ASP B 1 304 ? -3.444 11.547 -2.620 1.00 11.88 304 ASP B N 1
ATOM 14678 C CA . ASP B 1 304 ? -4.763 11.867 -2.057 1.00 14.45 304 ASP B CA 1
ATOM 14679 C C . ASP B 1 304 ? -5.739 10.847 -2.603 1.00 14.40 304 ASP B C 1
ATOM 14680 O O . ASP B 1 304 ? -5.339 9.928 -3.301 1.00 13.36 304 ASP B O 1
ATOM 14689 N N . ALA B 1 305 ? -7.015 10.982 -2.241 1.00 17.83 305 ALA B N 1
ATOM 14690 C CA . ALA B 1 305 ? -8.045 9.997 -2.578 1.00 16.63 305 ALA B CA 1
ATOM 14691 C C . ALA B 1 305 ? -9.397 10.657 -2.685 1.00 27.11 305 ALA B C 1
ATOM 14692 O O . ALA B 1 305 ? -9.686 11.605 -1.963 1.00 18.16 305 ALA B O 1
ATOM 14699 N N . ILE B 1 306 ? -10.228 10.167 -3.600 1.00 18.15 306 ILE B N 1
ATOM 14700 C CA . ILE B 1 306 ? -11.588 10.631 -3.682 1.00 17.10 306 ILE B CA 1
ATOM 14701 C C . ILE B 1 306 ? -12.326 10.140 -2.399 1.00 14.28 306 ILE B C 1
ATOM 14702 O O . ILE B 1 306 ? -13.259 10.766 -2.030 1.00 13.91 306 ILE B O 1
ATOM 14718 N N A SER B 1 307 ? -11.773 9.175 -1.580 0.44 18.04 307 SER B N 1
ATOM 14719 N N B SER B 1 307 ? -12.040 8.922 -2.070 0.56 13.66 307 SER B N 1
ATOM 14720 C CA A SER B 1 307 ? -12.267 8.818 -0.151 0.44 14.44 307 SER B CA 1
ATOM 14721 C CA B SER B 1 307 ? -12.756 8.286 -1.045 0.56 9.03 307 SER B CA 1
ATOM 14722 C C A SER B 1 307 ? -11.343 8.877 1.128 0.44 9.21 307 SER B C 1
ATOM 14723 C C B SER B 1 307 ? -12.540 9.064 0.239 0.56 11.13 307 SER B C 1
ATOM 14724 O O A SER B 1 307 ? -10.220 8.362 1.155 0.44 13.20 307 SER B O 1
ATOM 14725 O O B SER B 1 307 ? -11.444 9.541 0.512 0.56 13.87 307 SER B O 1
ATOM 14740 N N A ALA B 1 308 ? -11.906 9.391 2.227 0.44 11.61 308 ALA B N 1
ATOM 14741 N N B ALA B 1 308 ? -13.623 9.200 0.993 0.56 13.29 308 ALA B N 1
ATOM 14742 C CA A ALA B 1 308 ? -11.242 9.509 3.539 0.44 15.95 308 ALA B CA 1
ATOM 14743 C CA B ALA B 1 308 ? -13.608 9.821 2.301 0.56 18.05 308 ALA B CA 1
ATOM 14744 C C A ALA B 1 308 ? -10.992 8.219 4.295 0.44 14.96 308 ALA B C 1
ATOM 14745 C C B ALA B 1 308 ? -13.629 8.733 3.355 0.56 20.96 308 ALA B C 1
ATOM 14746 O O A ALA B 1 308 ? -10.032 8.127 5.067 0.44 13.85 308 ALA B O 1
ATOM 14747 O O B ALA B 1 308 ? -13.803 8.998 4.545 0.56 18.70 308 ALA B O 1
ATOM 14760 N N A SER B 1 309 ? -11.908 7.264 4.148 0.44 11.52 309 SER B N 1
ATOM 14761 N N B SER B 1 309 ? -13.473 7.500 2.891 0.56 16.12 309 SER B N 1
ATOM 14762 C CA A SER B 1 309 ? -11.985 6.142 5.074 0.44 18.00 309 SER B CA 1
ATOM 14763 C CA B SER B 1 309 ? -13.314 6.347 3.753 0.56 15.05 309 SER B CA 1
ATOM 14764 C C A SER B 1 309 ? -11.345 4.920 4.542 0.44 18.19 309 SER B C 1
ATOM 14765 C C B SER B 1 309 ? -11.788 5.864 3.669 0.56 18.25 309 SER B C 1
ATOM 14766 O O A SER B 1 309 ? -10.698 4.191 5.302 0.44 15.67 309 SER B O 1
ATOM 14767 O O B SER B 1 309 ? -10.916 6.616 4.040 0.56 23.59 309 SER B O 1
ATOM 14782 N N . SER B 1 310 ? -11.553 4.609 3.263 1.00 30.41 310 SER B N 1
ATOM 14783 C CA . SER B 1 310 ? -10.397 3.846 2.731 1.00 15.71 310 SER B CA 1
ATOM 14784 C C . SER B 1 310 ? -9.810 4.130 1.351 1.00 14.70 310 SER B C 1
ATOM 14785 O O . SER B 1 310 ? -10.432 4.834 0.594 1.00 18.78 310 SER B O 1
ATOM 14794 N N . TRP B 1 311 ? -8.647 3.564 1.032 1.00 12.44 311 TRP B N 1
ATOM 14795 C CA . TRP B 1 311 ? -8.050 3.681 -0.322 1.00 11.98 311 TRP B CA 1
ATOM 14796 C C . TRP B 1 311 ? -8.712 2.662 -1.298 1.00 11.03 311 TRP B C 1
ATOM 14797 O O . TRP B 1 311 ? -8.623 2.801 -2.519 1.00 12.16 311 TRP B O 1
ATOM 14818 N N . SER B 1 312 ? -9.305 1.601 -0.759 1.00 10.19 312 SER B N 1
ATOM 14819 C CA . SER B 1 312 ? -9.945 0.555 -1.541 1.00 9.88 312 SER B CA 1
ATOM 14820 C C . SER B 1 312 ? -11.459 0.587 -1.319 1.00 10.17 312 SER B C 1
ATOM 14821 O O . SER B 1 312 ? -11.946 0.953 -0.235 1.00 11.81 312 SER B O 1
ATOM 14829 N N . TYR B 1 313 ? -12.212 0.181 -2.343 1.00 9.82 313 TYR B N 1
ATOM 14830 C CA . TYR B 1 313 ? -13.664 0.213 -2.279 1.00 9.61 313 TYR B CA 1
ATOM 14831 C C . TYR B 1 313 ? -14.230 -0.613 -1.140 1.00 9.84 313 TYR B C 1
ATOM 14832 O O . TYR B 1 313 ? -13.852 -1.759 -0.957 1.00 9.93 313 TYR B O 1
ATOM 14850 N N . THR B 1 314 ? -15.161 -0.012 -0.404 1.00 9.00 314 THR B N 1
ATOM 14851 C CA . THR B 1 314 ? -15.934 -0.752 0.599 1.00 9.89 314 THR B CA 1
ATOM 14852 C C . THR B 1 314 ? -17.391 -0.421 0.403 1.00 9.80 314 THR B C 1
ATOM 14853 O O . THR B 1 314 ? -17.759 0.654 -0.056 1.00 11.21 314 THR B O 1
ATOM 14864 N N . VAL B 1 315 ? -18.256 -1.352 0.808 1.00 11.21 315 VAL B N 1
ATOM 14865 C CA . VAL B 1 315 ? -19.696 -1.114 0.740 1.00 12.80 315 VAL B CA 1
ATOM 14866 C C . VAL B 1 315 ? -20.022 0.019 1.713 1.00 12.01 315 VAL B C 1
ATOM 14867 O O . VAL B 1 315 ? -19.645 -0.029 2.891 1.00 14.44 315 VAL B O 1
ATOM 14880 N N . GLY B 1 316 ? -20.692 1.045 1.212 1.00 13.22 316 GLY B N 1
ATOM 14881 C CA . GLY B 1 316 ? -21.020 2.232 1.990 1.00 14.25 316 GLY B CA 1
ATOM 14882 C C . GLY B 1 316 ? -19.985 3.350 1.929 1.00 14.69 316 GLY B C 1
ATOM 14883 O O . GLY B 1 316 ? -20.127 4.353 2.618 1.00 17.02 316 GLY B O 1
ATOM 14887 N N . ILE B 1 317 ? -18.947 3.195 1.100 1.00 13.30 317 ILE B N 1
ATOM 14888 C CA . ILE B 1 317 ? -17.888 4.203 0.976 1.00 12.70 317 ILE B CA 1
ATOM 14889 C C . ILE B 1 317 ? -18.470 5.592 0.674 1.00 12.62 317 ILE B C 1
ATOM 14890 O O . ILE B 1 317 ? -19.436 5.718 -0.075 1.00 15.24 317 ILE B O 1
ATOM 14906 N N . LYS B 1 318 ? -17.880 6.605 1.295 1.00 12.39 318 LYS B N 1
ATOM 14907 C CA . LYS B 1 318 ? -18.228 7.997 1.026 1.00 13.72 318 LYS B CA 1
ATOM 14908 C C . LYS B 1 318 ? -17.081 8.674 0.307 1.00 12.60 318 LYS B C 1
ATOM 14909 O O . LYS B 1 318 ? -15.945 8.244 0.448 1.00 14.60 318 LYS B O 1
ATOM 14928 N N . TYR B 1 319 ? -17.371 9.757 -0.397 1.00 14.91 319 TYR B N 1
ATOM 14929 C CA . TYR B 1 319 ? -16.401 10.439 -1.241 1.00 11.93 319 TYR B CA 1
ATOM 14930 C C . TYR B 1 319 ? -16.330 11.922 -0.947 1.00 15.79 319 TYR B C 1
ATOM 14931 O O . TYR B 1 319 ? -17.299 12.533 -0.500 1.00 17.49 319 TYR B O 1
ATOM 14949 N N . TYR B 1 320 ? -15.164 12.491 -1.223 1.00 13.00 320 TYR B N 1
ATOM 14950 C CA . TYR B 1 320 ? -15.021 13.942 -1.221 1.00 12.91 320 TYR B CA 1
ATOM 14951 C C . TYR B 1 320 ? -15.488 14.564 -2.501 1.00 13.72 320 TYR B C 1
ATOM 14952 O O . TYR B 1 320 ? -15.795 13.864 -3.476 1.00 14.97 320 TYR B O 1
ATOM 14970 N N . SER B 1 321 ? -15.563 15.890 -2.484 1.00 13.35 321 SER B N 1
ATOM 14971 C CA . SER B 1 321 ? -16.119 16.638 -3.591 1.00 13.99 321 SER B CA 1
ATOM 14972 C C . SER B 1 321 ? -15.092 16.960 -4.674 1.00 11.76 321 SER B C 1
ATOM 14973 O O . SER B 1 321 ? -13.878 16.997 -4.406 1.00 12.50 321 SER B O 1
ATOM 14981 N N A SER B 1 322 ? -15.575 17.227 -5.871 0.71 12.53 322 SER B N 1
ATOM 14982 N N B SER B 1 322 ? -15.550 17.258 -5.883 0.29 12.59 322 SER B N 1
ATOM 14983 C CA A SER B 1 322 ? -14.714 17.693 -6.941 0.71 11.65 322 SER B CA 1
ATOM 14984 C CA B SER B 1 322 ? -14.615 17.665 -6.928 0.29 12.24 322 SER B CA 1
ATOM 14985 C C A SER B 1 322 ? -13.953 18.943 -6.507 0.71 14.64 322 SER B C 1
ATOM 14986 C C B SER B 1 322 ? -13.985 19.024 -6.643 0.29 15.14 322 SER B C 1
ATOM 14987 O O A SER B 1 322 ? -12.748 19.065 -6.741 0.71 12.34 322 SER B O 1
ATOM 14988 O O B SER B 1 322 ? -12.898 19.304 -7.136 0.29 8.76 322 SER B O 1
ATOM 15003 N N . LYS B 1 323 ? -14.665 19.870 -5.869 1.00 13.17 323 LYS B N 1
ATOM 15004 C CA . LYS B 1 323 ? -14.091 21.146 -5.445 1.00 13.73 323 LYS B CA 1
ATOM 15005 C C . LYS B 1 323 ? -12.893 20.876 -4.564 1.00 12.70 323 LYS B C 1
ATOM 15006 O O . LYS B 1 323 ? -11.809 21.450 -4.764 1.00 13.73 323 LYS B O 1
ATOM 15026 N N . ALA B 1 324 ? -13.036 19.979 -3.601 1.00 12.35 324 ALA B N 1
ATOM 15027 C CA . ALA B 1 324 ? -11.935 19.685 -2.712 1.00 12.41 324 ALA B CA 1
ATOM 15028 C C . ALA B 1 324 ? -10.729 19.109 -3.466 1.00 13.10 324 ALA B C 1
ATOM 15029 O O . ALA B 1 324 ? -9.568 19.397 -3.127 1.00 12.48 324 ALA B O 1
ATOM 15036 N N . MET B 1 325 ? -10.987 18.271 -4.460 1.00 11.95 325 MET B N 1
ATOM 15037 C CA . MET B 1 325 ? -9.890 17.684 -5.239 1.00 11.57 325 MET B CA 1
ATOM 15038 C C . MET B 1 325 ? -9.153 18.731 -6.079 1.00 10.09 325 MET B C 1
ATOM 15039 O O . MET B 1 325 ? -7.927 18.713 -6.124 1.00 11.08 325 MET B O 1
ATOM 15053 N N . VAL B 1 326 ? -9.894 19.638 -6.708 1.00 10.77 326 VAL B N 1
ATOM 15054 C CA . VAL B 1 326 ? -9.279 20.681 -7.525 1.00 10.11 326 VAL B CA 1
ATOM 15055 C C . VAL B 1 326 ? -8.545 21.696 -6.653 1.00 9.53 326 VAL B C 1
ATOM 15056 O O . VAL B 1 326 ? -7.414 22.052 -6.948 1.00 10.29 326 VAL B O 1
ATOM 15069 N N . HIS B 1 327 ? -9.144 22.122 -5.542 1.00 9.68 327 HIS B N 1
ATOM 15070 C CA . HIS B 1 327 ? -8.453 23.040 -4.649 1.00 10.52 327 HIS B CA 1
ATOM 15071 C C . HIS B 1 327 ? -7.212 22.405 -4.050 1.00 11.07 327 HIS B C 1
ATOM 15072 O O . HIS B 1 327 ? -6.172 23.062 -3.911 1.00 10.64 327 HIS B O 1
ATOM 15085 N N . SER B 1 328 ? -7.311 21.128 -3.673 1.00 9.62 328 SER B N 1
ATOM 15086 C CA . SER B 1 328 ? -6.128 20.417 -3.154 1.00 10.97 328 SER B CA 1
ATOM 15087 C C . SER B 1 328 ? -5.021 20.369 -4.220 1.00 11.54 328 SER B C 1
ATOM 15088 O O . SER B 1 328 ? -3.872 20.607 -3.903 1.00 11.23 328 SER B O 1
ATOM 15096 N N . LEU B 1 329 ? -5.371 20.061 -5.463 1.00 10.27 329 LEU B N 1
ATOM 15097 C CA . LEU B 1 329 ? -4.377 20.012 -6.540 1.00 10.64 329 LEU B CA 1
ATOM 15098 C C . LEU B 1 329 ? -3.655 21.361 -6.662 1.00 10.18 329 LEU B C 1
ATOM 15099 O O . LEU B 1 329 ? -2.439 21.427 -6.718 1.00 9.81 329 LEU B O 1
ATOM 15115 N N . LEU B 1 330 ? -4.435 22.439 -6.696 1.00 9.68 330 LEU B N 1
ATOM 15116 C CA . LEU B 1 330 ? -3.847 23.779 -6.845 1.00 9.75 330 LEU B CA 1
ATOM 15117 C C . LEU B 1 330 ? -2.926 24.098 -5.664 1.00 9.57 330 LEU B C 1
ATOM 15118 O O . LEU B 1 330 ? -1.840 24.655 -5.854 1.00 9.73 330 LEU B O 1
ATOM 15134 N N . ASP B 1 331 ? -3.347 23.714 -4.458 1.00 9.47 331 ASP B N 1
ATOM 15135 C CA . ASP B 1 331 ? -2.533 23.917 -3.273 1.00 8.26 331 ASP B CA 1
ATOM 15136 C C . ASP B 1 331 ? -1.185 23.179 -3.392 1.00 8.72 331 ASP B C 1
ATOM 15137 O O . ASP B 1 331 ? -0.129 23.776 -3.177 1.00 10.66 331 ASP B O 1
ATOM 15146 N N A ARG B 1 332 ? -1.221 21.896 -3.751 0.65 9.14 332 ARG B N 1
ATOM 15147 N N B ARG B 1 332 ? -1.210 21.891 -3.741 0.35 9.14 332 ARG B N 1
ATOM 15148 C CA A ARG B 1 332 ? -0.011 21.101 -3.822 0.65 9.93 332 ARG B CA 1
ATOM 15149 C CA B ARG B 1 332 ? 0.025 21.119 -3.819 0.35 9.97 332 ARG B CA 1
ATOM 15150 C C A ARG B 1 332 ? 0.923 21.665 -4.891 0.65 9.80 332 ARG B C 1
ATOM 15151 C C B ARG B 1 332 ? 0.939 21.688 -4.891 0.35 9.87 332 ARG B C 1
ATOM 15152 O O A ARG B 1 332 ? 2.134 21.789 -4.681 0.65 10.25 332 ARG B O 1
ATOM 15153 O O B ARG B 1 332 ? 2.148 21.819 -4.685 0.35 10.18 332 ARG B O 1
ATOM 15194 N N . VAL B 1 333 ? 0.382 22.015 -6.053 1.00 9.00 333 VAL B N 1
ATOM 15195 C CA . VAL B 1 333 ? 1.223 22.505 -7.143 1.00 9.75 333 VAL B CA 1
ATOM 15196 C C . VAL B 1 333 ? 1.865 23.848 -6.795 1.00 10.41 333 VAL B C 1
ATOM 15197 O O . VAL B 1 333 ? 3.026 24.096 -7.138 1.00 10.03 333 VAL B O 1
ATOM 15211 N N . SER B 1 334 ? 1.115 24.703 -6.094 1.00 9.40 334 SER B N 1
ATOM 15212 C CA . SER B 1 334 ? 1.662 26.001 -5.642 1.00 10.09 334 SER B CA 1
ATOM 15213 C C . SER B 1 334 ? 2.808 25.849 -4.659 1.00 10.12 334 SER B C 1
ATOM 15214 O O . SER B 1 334 ? 3.646 26.755 -4.550 1.00 10.57 334 SER B O 1
ATOM 15222 N N . LYS B 1 335 ? 2.848 24.707 -3.970 1.00 9.49 335 LYS B N 1
ATOM 15223 C CA . LYS B 1 335 ? 3.872 24.447 -2.961 1.00 8.66 335 LYS B CA 1
ATOM 15224 C C . LYS B 1 335 ? 5.034 23.599 -3.457 1.00 8.91 335 LYS B C 1
ATOM 15225 O O . LYS B 1 335 ? 5.855 23.158 -2.644 1.00 9.90 335 LYS B O 1
ATOM 15244 N N . ASN B 1 336 ? 5.132 23.453 -4.769 1.00 8.49 336 ASN B N 1
ATOM 15245 C CA . ASN B 1 336 ? 6.246 22.813 -5.461 1.00 9.70 336 ASN B CA 1
ATOM 15246 C C . ASN B 1 336 ? 6.159 21.292 -5.497 1.00 8.86 336 ASN B C 1
ATOM 15247 O O . ASN B 1 336 ? 7.200 20.616 -5.494 1.00 9.57 336 ASN B O 1
ATOM 15258 N N . GLY B 1 337 ? 4.945 20.751 -5.567 1.00 8.87 337 GLY B N 1
ATOM 15259 C CA . GLY B 1 337 ? 4.757 19.315 -5.700 1.00 8.61 337 GLY B CA 1
ATOM 15260 C C . GLY B 1 337 ? 3.789 18.893 -6.786 1.00 8.94 337 GLY B C 1
ATOM 15261 O O . GLY B 1 337 ? 3.130 19.705 -7.435 1.00 10.33 337 GLY B O 1
ATOM 15265 N N . ASN B 1 338 ? 3.696 17.573 -6.945 1.00 8.42 338 ASN B N 1
ATOM 15266 C CA . ASN B 1 338 ? 2.621 16.903 -7.685 1.00 7.92 338 ASN B CA 1
ATOM 15267 C C . ASN B 1 338 ? 1.615 16.267 -6.745 1.00 9.53 338 ASN B C 1
ATOM 15268 O O . ASN B 1 338 ? 1.925 15.954 -5.599 1.00 10.09 338 ASN B O 1
ATOM 15279 N N . MET B 1 339 ? 0.411 16.041 -7.249 1.00 9.31 339 MET B N 1
ATOM 15280 C CA . MET B 1 339 ? -0.606 15.296 -6.513 1.00 9.22 339 MET B CA 1
ATOM 15281 C C . MET B 1 339 ? -0.971 14.033 -7.299 1.00 9.81 339 MET B C 1
ATOM 15282 O O . MET B 1 339 ? -1.368 14.112 -8.477 1.00 9.72 339 MET B O 1
ATOM 15296 N N . LEU B 1 340 ? -0.844 12.894 -6.632 1.00 8.40 340 LEU B N 1
ATOM 15297 C CA . LEU B 1 340 ? -1.210 11.584 -7.177 1.00 8.99 340 LEU B CA 1
ATOM 15298 C C . LEU B 1 340 ? -2.517 11.169 -6.514 1.00 9.22 340 LEU B C 1
ATOM 15299 O O . LEU B 1 340 ? -2.566 10.927 -5.313 1.00 10.31 340 LEU B O 1
ATOM 15315 N N . LEU B 1 341 ? -3.597 11.153 -7.289 1.00 9.26 341 LEU B N 1
ATOM 15316 C CA . LEU B 1 341 ? -4.952 10.870 -6.772 1.00 9.27 341 LEU B CA 1
ATOM 15317 C C . LEU B 1 341 ? -5.308 9.395 -6.901 1.00 9.69 341 LEU B C 1
ATOM 15318 O O . LEU B 1 341 ? -5.238 8.842 -7.991 1.00 10.48 341 LEU B O 1
ATOM 15334 N N . ASN B 1 342 ? -5.730 8.794 -5.792 1.00 9.69 342 ASN B N 1
ATOM 15335 C CA . ASN B 1 342 ? -6.210 7.411 -5.768 1.00 9.04 342 ASN B CA 1
ATOM 15336 C C . ASN B 1 342 ? -7.690 7.283 -6.035 1.00 9.91 342 ASN B C 1
ATOM 15337 O O . ASN B 1 342 ? -8.491 8.027 -5.461 1.00 11.01 342 ASN B O 1
ATOM 15348 N N . ILE B 1 343 ? -8.033 6.349 -6.905 1.00 8.85 343 ILE B N 1
ATOM 15349 C CA . ILE B 1 343 ? -9.412 5.942 -7.153 1.00 10.42 343 ILE B CA 1
ATOM 15350 C C . ILE B 1 343 ? -9.576 4.479 -6.724 1.00 7.50 343 ILE B C 1
ATOM 15351 O O . ILE B 1 343 ? -8.612 3.751 -6.521 1.00 8.88 343 ILE B O 1
ATOM 15367 N N . SER B 1 344 ? -10.840 4.077 -6.578 1.00 9.12 344 SER B N 1
ATOM 15368 C CA . SER B 1 344 ? -11.205 2.858 -5.844 1.00 8.84 344 SER B CA 1
ATOM 15369 C C . SER B 1 344 ? -12.264 2.039 -6.582 1.00 10.70 344 SER B C 1
ATOM 15370 O O . SER B 1 344 ? -13.441 2.098 -6.254 1.00 10.50 344 SER B O 1
ATOM 15378 N N . PRO B 1 345 ? -11.851 1.227 -7.562 1.00 9.19 345 PRO B N 1
ATOM 15379 C CA . PRO B 1 345 ? -12.805 0.332 -8.237 1.00 8.48 345 PRO B CA 1
ATOM 15380 C C . PRO B 1 345 ? -13.335 -0.729 -7.293 1.00 10.30 345 PRO B C 1
ATOM 15381 O O . PRO B 1 345 ? -12.652 -1.172 -6.376 1.00 9.49 345 PRO B O 1
ATOM 15392 N N . MET B 1 346 ? -14.561 -1.173 -7.529 1.00 8.65 346 MET B N 1
ATOM 15393 C CA . MET B 1 346 ? -15.146 -2.254 -6.749 1.00 8.82 346 MET B CA 1
ATOM 15394 C C . MET B 1 346 ? -14.406 -3.578 -7.017 1.00 8.97 346 MET B C 1
ATOM 15395 O O . MET B 1 346 ? -13.613 -3.665 -7.974 1.00 9.88 346 MET B O 1
ATOM 15409 N N . ALA B 1 347 ? -14.641 -4.594 -6.197 1.00 9.31 347 ALA B N 1
ATOM 15410 C CA . ALA B 1 347 ? -13.946 -5.852 -6.379 1.00 9.66 347 ALA B CA 1
ATOM 15411 C C . ALA B 1 347 ? -14.158 -6.431 -7.774 1.00 10.21 347 ALA B C 1
ATOM 15412 O O . ALA B 1 347 ? -13.255 -7.067 -8.305 1.00 11.80 347 ALA B O 1
ATOM 15419 N N . ASN B 1 348 ? -15.348 -6.217 -8.351 1.00 9.50 348 ASN B N 1
ATOM 15420 C CA . ASN B 1 348 ? -15.650 -6.739 -9.680 1.00 10.67 348 ASN B CA 1
ATOM 15421 C C . ASN B 1 348 ? -14.955 -5.960 -10.805 1.00 11.35 348 ASN B C 1
ATOM 15422 O O . ASN B 1 348 ? -15.060 -6.331 -11.992 1.00 12.75 348 ASN B O 1
ATOM 15433 N N . GLY B 1 349 ? -14.303 -4.857 -10.461 1.00 10.41 349 GLY B N 1
ATOM 15434 C CA . GLY B 1 349 ? -13.591 -4.025 -11.426 1.00 10.88 349 GLY B CA 1
ATOM 15435 C C . GLY B 1 349 ? -14.306 -2.784 -11.927 1.00 12.12 349 GLY B C 1
ATOM 15436 O O . GLY B 1 349 ? -13.729 -2.037 -12.710 1.00 14.52 349 GLY B O 1
ATOM 15440 N N . VAL B 1 350 ? -15.536 -2.546 -11.499 1.00 10.13 350 VAL B N 1
ATOM 15441 C CA . VAL B 1 350 ? -16.314 -1.395 -11.951 1.00 9.53 350 VAL B CA 1
ATOM 15442 C C . VAL B 1 350 ? -15.916 -0.155 -11.156 1.00 10.45 350 VAL B C 1
ATOM 15443 O O . VAL B 1 350 ? -15.792 -0.238 -9.928 1.00 10.41 350 VAL B O 1
ATOM 15456 N N . LEU B 1 351 ? -15.748 0.978 -11.834 1.00 10.65 351 LEU B N 1
ATOM 15457 C CA . LEU B 1 351 ? -15.483 2.243 -11.172 1.00 8.55 351 LEU B CA 1
ATOM 15458 C C . LEU B 1 351 ? -16.825 2.930 -10.899 1.00 11.12 351 LEU B C 1
ATOM 15459 O O . LEU B 1 351 ? -17.560 3.261 -11.832 1.00 11.42 351 LEU B O 1
ATOM 15475 N N . PRO B 1 352 ? -17.171 3.130 -9.624 1.00 11.17 352 PRO B N 1
ATOM 15476 C CA . PRO B 1 352 ? -18.463 3.768 -9.325 1.00 10.62 352 PRO B CA 1
ATOM 15477 C C . PRO B 1 352 ? -18.704 5.143 -9.939 1.00 12.19 352 PRO B C 1
ATOM 15478 O O . PRO B 1 352 ? -17.785 5.938 -10.092 1.00 11.47 352 PRO B O 1
ATOM 15489 N N . GLU B 1 353 ? -19.964 5.407 -10.271 1.00 12.15 353 GLU B N 1
ATOM 15490 C CA . GLU B 1 353 ? -20.387 6.624 -10.947 1.00 12.97 353 GLU B CA 1
ATOM 15491 C C . GLU B 1 353 ? -19.919 7.881 -10.222 1.00 10.68 353 GLU B C 1
ATOM 15492 O O . GLU B 1 353 ? -19.523 8.847 -10.863 1.00 11.38 353 GLU B O 1
ATOM 15504 N N . GLU B 1 354 ? -19.941 7.910 -8.894 1.00 10.97 354 GLU B N 1
ATOM 15505 C CA . GLU B 1 354 ? -19.565 9.121 -8.140 1.00 12.63 354 GLU B CA 1
ATOM 15506 C C . GLU B 1 354 ? -18.081 9.463 -8.338 1.00 12.98 354 GLU B C 1
ATOM 15507 O O . GLU B 1 354 ? -17.693 10.648 -8.382 1.00 13.70 354 GLU B O 1
ATOM 15519 N N . GLN B 1 355 ? -17.256 8.427 -8.458 1.00 12.07 355 GLN B N 1
ATOM 15520 C CA . GLN B 1 355 ? -15.831 8.652 -8.762 1.00 9.51 355 GLN B CA 1
ATOM 15521 C C . GLN B 1 355 ? -15.614 9.118 -10.191 1.00 10.85 355 GLN B C 1
ATOM 15522 O O . GLN B 1 355 ? -14.785 10.001 -10.466 1.00 11.38 355 GLN B O 1
ATOM 15536 N N . ILE B 1 356 ? -16.366 8.556 -11.119 1.00 10.89 356 ILE B N 1
ATOM 15537 C CA . ILE B 1 356 ? -16.314 9.011 -12.499 1.00 11.72 356 ILE B CA 1
ATOM 15538 C C . ILE B 1 356 ? -16.666 10.487 -12.588 1.00 11.33 356 ILE B C 1
ATOM 15539 O O . ILE B 1 356 ? -16.001 11.252 -13.300 1.00 11.06 356 ILE B O 1
ATOM 15555 N N . LYS B 1 357 ? -17.695 10.903 -11.875 1.00 10.76 357 LYS B N 1
ATOM 15556 C CA . LYS B 1 357 ? -18.110 12.312 -11.867 1.00 14.54 357 LYS B CA 1
ATOM 15557 C C . LYS B 1 357 ? -16.976 13.235 -11.390 1.00 12.59 357 LYS B C 1
ATOM 15558 O O . LYS B 1 357 ? -16.695 14.280 -11.998 1.00 12.42 357 LYS B O 1
ATOM 15577 N N . VAL B 1 358 ? -16.331 12.871 -10.296 1.00 11.39 358 VAL B N 1
ATOM 15578 C CA . VAL B 1 358 ? -15.243 13.682 -9.767 1.00 13.14 358 VAL B CA 1
ATOM 15579 C C . VAL B 1 358 ? -14.106 13.785 -10.782 1.00 11.24 358 VAL B C 1
ATOM 15580 O O . VAL B 1 358 ? -13.588 14.883 -11.024 1.00 11.80 358 VAL B O 1
ATOM 15593 N N . LEU B 1 359 ? -13.729 12.657 -11.390 1.00 11.01 359 LEU B N 1
ATOM 15594 C CA . LEU B 1 359 ? -12.697 12.658 -12.406 1.00 10.05 359 LEU B CA 1
ATOM 15595 C C . LEU B 1 359 ? -13.080 13.535 -13.586 1.00 10.74 359 LEU B C 1
ATOM 15596 O O . LEU B 1 359 ? -12.238 14.310 -14.097 1.00 11.46 359 LEU B O 1
ATOM 15612 N N . ASN B 1 360 ? -14.322 13.433 -14.049 1.00 11.62 360 ASN B N 1
ATOM 15613 C CA . ASN B 1 360 ? -14.808 14.295 -15.111 1.00 11.21 360 ASN B CA 1
ATOM 15614 C C . ASN B 1 360 ? -14.726 15.779 -14.732 1.00 10.85 360 ASN B C 1
ATOM 15615 O O . ASN B 1 360 ? -14.323 16.609 -15.561 1.00 12.09 360 ASN B O 1
ATOM 15626 N N . ASP B 1 361 ? -15.048 16.141 -13.506 1.00 11.66 361 ASP B N 1
ATOM 15627 C CA . ASP B 1 361 ? -15.035 17.534 -13.089 1.00 11.21 361 ASP B CA 1
ATOM 15628 C C . ASP B 1 361 ? -13.598 18.056 -13.025 1.00 11.61 361 ASP B C 1
ATOM 15629 O O . ASP B 1 361 ? -13.318 19.203 -13.410 1.00 12.42 361 ASP B O 1
ATOM 15638 N N . ILE B 1 362 ? -12.680 17.239 -12.524 1.00 11.10 362 ILE B N 1
ATOM 15639 C CA . ILE B 1 362 ? -11.261 17.617 -12.517 1.00 12.45 362 ILE B CA 1
ATOM 15640 C C . ILE B 1 362 ? -10.811 17.834 -13.961 1.00 9.94 362 ILE B C 1
ATOM 15641 O O . ILE B 1 362 ? -10.080 18.788 -14.265 1.00 10.81 362 ILE B O 1
ATOM 15657 N N . GLY B 1 363 ? -11.222 16.953 -14.860 1.00 10.28 363 GLY B N 1
ATOM 15658 C CA . GLY B 1 363 ? -10.800 17.077 -16.246 1.00 12.14 363 GLY B CA 1
ATOM 15659 C C . GLY B 1 363 ? -11.349 18.326 -16.907 1.00 11.35 363 GLY B C 1
ATOM 15660 O O . GLY B 1 363 ? -10.673 18.952 -17.735 1.00 11.44 363 GLY B O 1
ATOM 15664 N N . ASP B 1 364 ? -12.570 18.721 -16.564 1.00 10.72 364 ASP B N 1
ATOM 15665 C CA . ASP B 1 364 ? -13.143 19.951 -17.131 1.00 14.08 364 ASP B CA 1
ATOM 15666 C C . ASP B 1 364 ? -12.321 21.151 -16.670 1.00 12.55 364 ASP B C 1
ATOM 15667 O O . ASP B 1 364 ? -12.042 22.097 -17.416 1.00 13.61 364 ASP B O 1
ATOM 15676 N N . PHE B 1 365 ? -11.901 21.119 -15.422 1.00 10.58 365 PHE B N 1
ATOM 15677 C CA . PHE B 1 365 ? -11.082 22.200 -14.882 1.00 11.69 365 PHE B CA 1
ATOM 15678 C C . PHE B 1 365 ? -9.729 22.276 -15.576 1.00 10.99 365 PHE B C 1
ATOM 15679 O O . PHE B 1 365 ? -9.292 23.350 -15.994 1.00 10.25 365 PHE B O 1
ATOM 15696 N N . LEU B 1 366 ? -9.044 21.151 -15.679 1.00 10.02 366 LEU B N 1
ATOM 15697 C CA . LEU B 1 366 ? -7.707 21.138 -16.300 1.00 9.54 366 LEU B CA 1
ATOM 15698 C C . LEU B 1 366 ? -7.712 21.420 -17.814 1.00 10.00 366 LEU B C 1
ATOM 15699 O O . LEU B 1 366 ? -6.769 22.014 -18.337 1.00 11.31 366 LEU B O 1
ATOM 15715 N N A SER B 1 367 ? -8.772 21.024 -18.511 0.57 10.21 367 SER B N 1
ATOM 15716 N N B SER B 1 367 ? -8.778 21.014 -18.496 0.30 10.28 367 SER B N 1
ATOM 15717 N N C SER B 1 367 ? -8.774 21.032 -18.511 0.13 10.27 367 SER B N 1
ATOM 15718 C CA A SER B 1 367 ? -8.879 21.332 -19.933 0.57 11.26 367 SER B CA 1
ATOM 15719 C CA B SER B 1 367 ? -8.919 21.279 -19.923 0.30 11.29 367 SER B CA 1
ATOM 15720 C CA C SER B 1 367 ? -8.858 21.310 -19.942 0.13 11.27 367 SER B CA 1
ATOM 15721 C C A SER B 1 367 ? -8.974 22.833 -20.118 0.57 12.02 367 SER B C 1
ATOM 15722 C C B SER B 1 367 ? -9.066 22.781 -20.178 0.30 11.60 367 SER B C 1
ATOM 15723 C C C SER B 1 367 ? -9.057 22.806 -20.191 0.13 11.87 367 SER B C 1
ATOM 15724 O O A SER B 1 367 ? -8.330 23.414 -20.990 0.57 12.21 367 SER B O 1
ATOM 15725 O O B SER B 1 367 ? -8.534 23.303 -21.154 0.30 13.15 367 SER B O 1
ATOM 15726 O O C SER B 1 367 ? -8.566 23.347 -21.179 0.13 13.18 367 SER B O 1
ATOM 15748 N N . ARG B 1 368 ? -9.769 23.469 -19.285 1.00 9.49 368 ARG B N 1
ATOM 15749 C CA . ARG B 1 368 ? -10.034 24.904 -19.380 1.00 10.04 368 ARG B CA 1
ATOM 15750 C C . ARG B 1 368 ? -8.905 25.772 -18.847 1.00 12.09 368 ARG B C 1
ATOM 15751 O O . ARG B 1 368 ? -8.556 26.798 -19.463 1.00 11.29 368 ARG B O 1
ATOM 15774 N N . TYR B 1 369 ? -8.322 25.373 -17.720 1.00 11.38 369 TYR B N 1
ATOM 15775 C CA . TYR B 1 369 ? -7.387 26.205 -16.969 1.00 10.10 369 TYR B CA 1
ATOM 15776 C C . TYR B 1 369 ? -6.021 25.566 -16.780 1.00 12.38 369 TYR B C 1
ATOM 15777 O O . TYR B 1 369 ? -5.202 26.066 -15.990 1.00 12.26 369 TYR B O 1
ATOM 15795 N N . GLY B 1 370 ? -5.737 24.538 -17.550 1.00 11.11 370 GLY B N 1
ATOM 15796 C CA . GLY B 1 370 ? -4.451 23.859 -17.448 1.00 12.33 370 GLY B CA 1
ATOM 15797 C C . GLY B 1 370 ? -3.230 24.739 -17.635 1.00 11.33 370 GLY B C 1
ATOM 15798 O O . GLY B 1 370 ? -2.163 24.372 -17.169 1.00 11.12 370 GLY B O 1
ATOM 15802 N N . GLU B 1 371 ? -3.352 25.882 -18.317 1.00 11.46 371 GLU B N 1
ATOM 15803 C CA . GLU B 1 371 ? -2.231 26.813 -18.468 1.00 10.01 371 GLU B CA 1
ATOM 15804 C C . GLU B 1 371 ? -1.666 27.242 -17.123 1.00 10.13 371 GLU B C 1
ATOM 15805 O O . GLU B 1 371 ? -0.465 27.518 -17.030 1.00 10.93 371 GLU B O 1
ATOM 15817 N N . ALA B 1 372 ? -2.493 27.301 -16.085 1.00 10.22 372 ALA B N 1
ATOM 15818 C CA . ALA B 1 372 ? -2.048 27.739 -14.766 1.00 11.08 372 ALA B CA 1
ATOM 15819 C C . ALA B 1 372 ? -1.438 26.580 -13.980 1.00 10.47 372 ALA B C 1
ATOM 15820 O O . ALA B 1 372 ? -0.945 26.785 -12.860 1.00 10.55 372 ALA B O 1
ATOM 15827 N N . VAL B 1 373 ? -1.497 25.362 -14.536 1.00 9.41 373 VAL B N 1
ATOM 15828 C CA . VAL B 1 373 ? -1.120 24.161 -13.787 1.00 9.29 373 VAL B CA 1
ATOM 15829 C C . VAL B 1 373 ? 0.019 23.444 -14.504 1.00 9.54 373 VAL B C 1
ATOM 15830 O O . VAL B 1 373 ? 1.178 23.456 -14.041 1.00 9.17 373 VAL B O 1
ATOM 15843 N N . TYR B 1 374 ? -0.278 22.794 -15.620 1.00 8.85 374 TYR B N 1
ATOM 15844 C CA . TYR B 1 374 ? 0.734 22.048 -16.364 1.00 8.99 374 TYR B CA 1
ATOM 15845 C C . TYR B 1 374 ? 1.902 22.924 -16.749 1.00 9.33 374 TYR B C 1
ATOM 15846 O O . TYR B 1 374 ? 1.719 24.077 -17.157 1.00 10.15 374 TYR B O 1
ATOM 15864 N N . ASP B 1 375 ? 3.106 22.373 -16.615 1.00 9.63 375 ASP B N 1
ATOM 15865 C CA . ASP B 1 375 ? 4.323 23.028 -17.140 1.00 9.59 375 ASP B CA 1
ATOM 15866 C C . ASP B 1 375 ? 4.723 24.280 -16.338 1.00 9.15 375 ASP B C 1
ATOM 15867 O O . ASP B 1 375 ? 5.707 24.954 -16.692 1.00 10.82 375 ASP B O 1
ATOM 15876 N N . THR B 1 376 ? 4.004 24.593 -15.264 1.00 9.93 376 THR B N 1
ATOM 15877 C CA . THR B 1 376 ? 4.370 25.711 -14.411 1.00 10.02 376 THR B CA 1
ATOM 15878 C C . THR B 1 376 ? 5.341 25.274 -13.325 1.00 9.68 376 THR B C 1
ATOM 15879 O O . THR B 1 376 ? 5.637 24.073 -13.148 1.00 9.40 376 THR B O 1
ATOM 15890 N N . ARG B 1 377 ? 5.832 26.270 -12.600 1.00 9.07 377 ARG B N 1
ATOM 15891 C CA . ARG B 1 377 ? 6.651 26.048 -11.412 1.00 9.90 377 ARG B CA 1
ATOM 15892 C C . ARG B 1 377 ? 6.147 26.938 -10.294 1.00 10.45 377 ARG B C 1
ATOM 15893 O O . ARG B 1 377 ? 5.528 27.980 -10.515 1.00 11.24 377 ARG B O 1
ATOM 15914 N N . ALA B 1 378 ? 6.436 26.543 -9.068 1.00 9.85 378 ALA B N 1
ATOM 15915 C CA . ALA B 1 378 ? 6.062 27.348 -7.924 1.00 10.60 378 ALA B CA 1
ATOM 15916 C C . ALA B 1 378 ? 6.738 28.707 -7.978 1.00 11.19 378 ALA B C 1
ATOM 15917 O O . ALA B 1 378 ? 7.862 28.850 -8.498 1.00 11.83 378 ALA B O 1
ATOM 15924 N N . TRP B 1 379 ? 6.035 29.693 -7.442 1.00 10.71 379 TRP B N 1
ATOM 15925 C CA . TRP B 1 379 ? 6.616 31.004 -7.138 1.00 10.74 379 TRP B CA 1
ATOM 15926 C C . TRP B 1 379 ? 7.463 30.861 -5.867 1.00 14.48 379 TRP B C 1
ATOM 15927 O O . TRP B 1 379 ? 7.785 29.755 -5.456 1.00 15.75 379 TRP B O 1
ATOM 15948 N N . ASP B 1 380 ? 7.839 31.971 -5.237 1.00 12.43 380 ASP B N 1
ATOM 15949 C CA . ASP B 1 380 ? 8.495 31.868 -3.926 1.00 11.48 380 ASP B CA 1
ATOM 15950 C C . ASP B 1 380 ? 7.551 31.977 -2.755 1.00 12.52 380 ASP B C 1
ATOM 15951 O O . ASP B 1 380 ? 7.941 31.732 -1.610 1.00 14.48 380 ASP B O 1
ATOM 15960 N N . ILE B 1 381 ? 6.294 32.344 -3.037 1.00 11.37 381 ILE B N 1
ATOM 15961 C CA . ILE B 1 381 ? 5.221 32.408 -2.071 1.00 11.45 381 ILE B CA 1
ATOM 15962 C C . ILE B 1 381 ? 4.061 31.609 -2.683 1.00 11.45 381 ILE B C 1
ATOM 15963 O O . ILE B 1 381 ? 3.712 31.835 -3.838 1.00 12.60 381 ILE B O 1
ATOM 15979 N N . TYR B 1 382 ? 3.510 30.666 -1.949 1.00 11.07 382 TYR B N 1
ATOM 15980 C CA . TYR B 1 382 ? 2.558 29.722 -2.551 1.00 10.81 382 TYR B CA 1
ATOM 15981 C C . TYR B 1 382 ? 1.162 30.271 -2.725 1.00 12.19 382 TYR B C 1
ATOM 15982 O O . TYR B 1 382 ? 0.428 29.872 -3.633 1.00 11.52 382 TYR B O 1
ATOM 16000 N N . GLY B 1 383 ? 0.743 31.170 -1.849 1.00 10.67 383 GLY B N 1
ATOM 16001 C CA . GLY B 1 383 ? -0.601 31.688 -1.915 1.00 12.89 383 GLY B CA 1
ATOM 16002 C C . GLY B 1 383 ? -0.890 32.681 -0.809 1.00 11.05 383 GLY B C 1
ATOM 16003 O O . GLY B 1 383 ? 0.004 33.057 -0.064 1.00 13.18 383 GLY B O 1
ATOM 16007 N N . GLU B 1 384 ? -2.148 33.100 -0.727 1.00 12.05 384 GLU B N 1
ATOM 16008 C CA . GLU B 1 384 ? -2.639 34.010 0.308 1.00 12.39 384 GLU B CA 1
ATOM 16009 C C . GLU B 1 384 ? -4.052 33.640 0.691 1.00 13.75 384 GLU B C 1
ATOM 16010 O O . GLU B 1 384 ? -4.780 33.061 -0.104 1.00 13.16 384 GLU B O 1
ATOM 16022 N N . GLY B 1 385 ? -4.441 33.984 1.916 1.00 15.53 385 GLY B N 1
ATOM 16023 C CA . GLY B 1 385 ? -5.810 33.849 2.368 1.00 15.80 385 GLY B CA 1
ATOM 16024 C C . GLY B 1 385 ? -5.948 32.964 3.591 1.00 13.82 385 GLY B C 1
ATOM 16025 O O . GLY B 1 385 ? -4.974 32.392 4.068 1.00 16.49 385 GLY B O 1
ATOM 16029 N N . PRO B 1 386 ? -7.183 32.848 4.090 1.00 14.43 386 PRO B N 1
ATOM 16030 C CA . PRO B 1 386 ? -7.434 32.206 5.382 1.00 15.49 386 PRO B CA 1
ATOM 16031 C C . PRO B 1 386 ? -7.557 30.684 5.343 1.00 18.44 386 PRO B C 1
ATOM 16032 O O . PRO B 1 386 ? -7.283 30.046 6.368 1.00 17.35 386 PRO B O 1
ATOM 16043 N N . ASN B 1 387 ? -7.971 30.096 4.218 1.00 15.55 387 ASN B N 1
ATOM 16044 C CA . ASN B 1 387 ? -8.175 28.650 4.164 1.00 15.70 387 ASN B CA 1
ATOM 16045 C C . ASN B 1 387 ? -6.899 27.930 3.756 1.00 15.66 387 ASN B C 1
ATOM 16046 O O . ASN B 1 387 ? -6.394 28.113 2.655 1.00 16.32 387 ASN B O 1
ATOM 16057 N N A GLN B 1 388 ? -6.365 27.123 4.664 0.52 15.11 388 GLN B N 1
ATOM 16058 N N B GLN B 1 388 ? -6.362 27.132 4.668 0.48 15.15 388 GLN B N 1
ATOM 16059 C CA A GLN B 1 388 ? -5.057 26.496 4.513 0.52 18.05 388 GLN B CA 1
ATOM 16060 C CA B GLN B 1 388 ? -5.073 26.483 4.485 0.48 18.25 388 GLN B CA 1
ATOM 16061 C C A GLN B 1 388 ? -5.046 25.108 5.106 0.52 19.64 388 GLN B C 1
ATOM 16062 C C B GLN B 1 388 ? -5.108 25.017 4.906 0.48 18.57 388 GLN B C 1
ATOM 16063 O O A GLN B 1 388 ? -5.781 24.817 6.051 0.52 14.69 388 GLN B O 1
ATOM 16064 O O B GLN B 1 388 ? -6.115 24.509 5.423 0.48 17.01 388 GLN B O 1
ATOM 16091 N N A VAL B 1 389 ? -4.170 24.256 4.589 0.52 18.58 389 VAL B N 1
ATOM 16092 N N B VAL B 1 389 ? -3.987 24.345 4.666 0.48 19.75 389 VAL B N 1
ATOM 16093 C CA A VAL B 1 389 ? -3.993 22.933 5.164 0.52 19.72 389 VAL B CA 1
ATOM 16094 C CA B VAL B 1 389 ? -3.755 22.974 5.112 0.48 20.15 389 VAL B CA 1
ATOM 16095 C C A VAL B 1 389 ? -3.153 23.044 6.446 0.52 16.56 389 VAL B C 1
ATOM 16096 C C B VAL B 1 389 ? -3.008 22.988 6.449 0.48 19.84 389 VAL B C 1
ATOM 16097 O O A VAL B 1 389 ? -2.238 23.866 6.546 0.52 29.18 389 VAL B O 1
ATOM 16098 O O B VAL B 1 389 ? -1.994 23.691 6.593 0.48 19.04 389 VAL B O 1
ATOM 16123 N N . GLU B 1 390 ? -3.461 22.189 7.414 1.00 27.48 390 GLU B N 1
ATOM 16124 C CA . GLU B 1 390 ? -2.838 22.234 8.746 1.00 36.01 390 GLU B CA 1
ATOM 16125 C C . GLU B 1 390 ? -1.700 21.231 8.943 1.00 45.20 390 GLU B C 1
ATOM 16126 O O . GLU B 1 390 ? -1.211 21.048 10.055 1.00 64.64 390 GLU B O 1
ATOM 16139 N N . GLY B 1 391 ? -1.268 20.605 7.856 1.00 53.92 391 GLY B N 1
ATOM 16140 C CA . GLY B 1 391 ? -0.164 19.664 7.890 1.00 50.05 391 GLY B CA 1
ATOM 16141 C C . GLY B 1 391 ? -0.474 18.458 8.758 1.00 68.27 391 GLY B C 1
ATOM 16142 O O . GLY B 1 391 ? -1.633 18.212 9.105 1.00 78.70 391 GLY B O 1
ATOM 16146 N N . GLY B 1 392 ? 0.566 17.698 9.094 1.00 74.78 392 GLY B N 1
ATOM 16147 C CA . GLY B 1 392 ? 0.446 16.569 10.003 1.00 64.41 392 GLY B CA 1
ATOM 16148 C C . GLY B 1 392 ? -0.572 15.530 9.577 1.00 80.07 392 GLY B C 1
ATOM 16149 O O . GLY B 1 392 ? -0.552 15.046 8.440 1.00 72.91 392 GLY B O 1
ATOM 16153 N N . SER B 1 393 ? -1.465 15.183 10.501 1.00 79.72 393 SER B N 1
ATOM 16154 C CA . SER B 1 393 ? -2.500 14.191 10.230 1.00 86.41 393 SER B CA 1
ATOM 16155 C C . SER B 1 393 ? -3.775 14.850 9.705 1.00 77.31 393 SER B C 1
ATOM 16156 O O . SER B 1 393 ? -4.174 15.936 10.135 1.00 75.05 393 SER B O 1
ATOM 16164 N N . PHE B 1 394 ? -4.401 14.146 8.773 1.00 57.63 394 PHE B N 1
ATOM 16165 C CA . PHE B 1 394 ? -5.391 14.689 7.853 1.00 57.02 394 PHE B CA 1
ATOM 16166 C C . PHE B 1 394 ? -6.828 14.471 8.345 1.00 49.01 394 PHE B C 1
ATOM 16167 O O . PHE B 1 394 ? -7.184 13.373 8.774 1.00 48.25 394 PHE B O 1
ATOM 16184 N N . THR B 1 395 ? -7.641 15.526 8.297 1.00 37.45 395 THR B N 1
ATOM 16185 C CA . THR B 1 395 ? -9.064 15.433 8.641 1.00 54.18 395 THR B CA 1
ATOM 16186 C C . THR B 1 395 ? -9.959 15.441 7.393 1.00 47.56 395 THR B C 1
ATOM 16187 O O . THR B 1 395 ? -10.786 14.545 7.205 1.00 50.37 395 THR B O 1
ATOM 16198 N N . ALA B 1 396 ? -9.792 16.456 6.549 1.00 39.37 396 ALA B N 1
ATOM 16199 C CA . ALA B 1 396 ? -10.583 16.600 5.328 1.00 30.84 396 ALA B CA 1
ATOM 16200 C C . ALA B 1 396 ? -9.755 17.411 4.349 1.00 20.38 396 ALA B C 1
ATOM 16201 O O . ALA B 1 396 ? -8.869 18.158 4.764 1.00 30.52 396 ALA B O 1
ATOM 16208 N N . PRO B 1 397 ? -10.001 17.235 3.042 1.00 25.04 397 PRO B N 1
ATOM 16209 C CA . PRO B 1 397 ? -9.225 18.002 2.055 1.00 21.74 397 PRO B CA 1
ATOM 16210 C C . PRO B 1 397 ? -9.577 19.487 2.036 1.00 25.60 397 PRO B C 1
ATOM 16211 O O . PRO B 1 397 ? -10.713 19.859 2.352 1.00 27.30 397 PRO B O 1
ATOM 16222 N N . LEU B 1 398 ? -8.601 20.298 1.644 1.00 18.18 398 LEU B N 1
ATOM 16223 C CA . LEU B 1 398 ? -8.778 21.760 1.471 1.00 17.85 398 LEU B CA 1
ATOM 16224 C C . LEU B 1 398 ? -9.964 22.124 0.602 1.00 18.21 398 LEU B C 1
ATOM 16225 O O . LEU B 1 398 ? -10.127 21.618 -0.509 1.00 16.20 398 LEU B O 1
ATOM 16241 N N . GLN B 1 399 ? -10.786 23.020 1.125 1.00 18.27 399 GLN B N 1
ATOM 16242 C CA . GLN B 1 399 ? -11.754 23.716 0.325 1.00 16.85 399 GLN B CA 1
ATOM 16243 C C . GLN B 1 399 ? -11.614 25.193 0.630 1.00 18.49 399 GLN B C 1
ATOM 16244 O O . GLN B 1 399 ? -11.745 25.642 1.779 1.00 18.59 399 GLN B O 1
ATOM 16258 N N . GLY B 1 400 ? -11.343 25.940 -0.419 1.00 12.90 400 GLY B N 1
ATOM 16259 C CA . GLY B 1 400 ? -11.170 27.376 -0.340 1.00 12.09 400 GLY B CA 1
ATOM 16260 C C . GLY B 1 400 ? -12.353 28.088 -0.957 1.00 12.86 400 GLY B C 1
ATOM 16261 O O . GLY B 1 400 ? -13.363 27.481 -1.327 1.00 14.32 400 GLY B O 1
ATOM 16265 N N . ASN B 1 401 ? -12.231 29.409 -1.028 1.00 12.12 401 ASN B N 1
ATOM 16266 C CA . ASN B 1 401 ? -13.265 30.267 -1.562 1.00 10.87 401 ASN B CA 1
ATOM 16267 C C . ASN B 1 401 ? -12.609 31.521 -2.148 1.00 12.73 401 ASN B C 1
ATOM 16268 O O . ASN B 1 401 ? -11.383 31.560 -2.344 1.00 12.08 401 ASN B O 1
ATOM 16278 N N . SER B 1 402 ? -13.428 32.528 -2.429 1.00 13.76 402 SER B N 1
ATOM 16279 C CA . SER B 1 402 ? -12.937 33.723 -3.086 1.00 14.04 402 SER B CA 1
ATOM 16280 C C . SER B 1 402 ? -11.898 34.497 -2.272 1.00 15.44 402 SER B C 1
ATOM 16281 O O . SER B 1 402 ? -11.245 35.403 -2.813 1.00 16.27 402 SER B O 1
ATOM 16289 N N . SER B 1 403 ? -11.743 34.183 -0.985 1.00 14.48 403 SER B N 1
ATOM 16290 C CA . SER B 1 403 ? -10.720 34.820 -0.158 1.00 14.81 4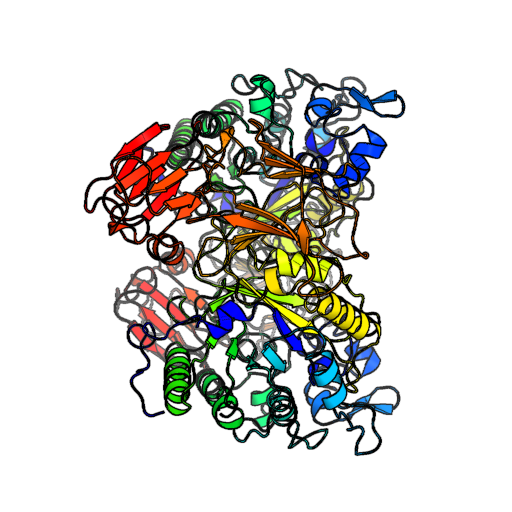03 SER B CA 1
ATOM 16291 C C . SER B 1 403 ? -9.307 34.248 -0.351 1.00 12.13 403 SER B C 1
ATOM 16292 O O . SER B 1 403 ? -8.346 34.768 0.206 1.00 15.45 403 SER B O 1
ATOM 16300 N N . ASP B 1 404 ? -9.208 33.148 -1.103 1.00 12.68 404 ASP B N 1
ATOM 16301 C CA . ASP B 1 404 ? -7.947 32.403 -1.221 1.00 13.13 404 ASP B CA 1
ATOM 16302 C C . ASP B 1 404 ? -7.385 32.472 -2.629 1.00 11.59 404 ASP B C 1
ATOM 16303 O O . ASP B 1 404 ? -8.129 32.316 -3.613 1.00 12.09 404 ASP B O 1
ATOM 16312 N N . ILE B 1 405 ? -6.080 32.683 -2.710 1.00 12.40 405 ILE B N 1
ATOM 16313 C CA . ILE B 1 405 ? -5.383 32.602 -3.992 1.00 10.78 405 ILE B CA 1
ATOM 16314 C C . ILE B 1 405 ? -4.198 31.649 -3.878 1.00 9.83 405 ILE B C 1
ATOM 16315 O O . ILE B 1 405 ? -3.616 31.461 -2.811 1.00 11.03 405 ILE B O 1
ATOM 16331 N N . ARG B 1 406 ? -3.886 31.011 -4.995 1.00 10.33 406 ARG B N 1
ATOM 16332 C CA . ARG B 1 406 ? -2.682 30.200 -5.135 1.00 10.17 406 ARG B CA 1
ATOM 16333 C C . ARG B 1 406 ? -1.894 30.665 -6.357 1.00 10.08 406 ARG B C 1
ATOM 16334 O O . ARG B 1 406 ? -2.486 30.973 -7.417 1.00 11.35 406 ARG B O 1
ATOM 16355 N N . PHE B 1 407 ? -0.578 30.746 -6.202 1.00 9.49 407 PHE B N 1
ATOM 16356 C CA . PHE B 1 407 ? 0.292 31.247 -7.256 1.00 8.11 407 PHE B CA 1
ATOM 16357 C C . PHE B 1 407 ? 0.996 30.113 -8.002 1.00 9.71 407 PHE B C 1
ATOM 16358 O O . PHE B 1 407 ? 1.425 29.132 -7.398 1.00 10.58 407 PHE B O 1
ATOM 16375 N N . THR B 1 408 ? 1.187 30.288 -9.309 1.00 9.49 408 THR B N 1
ATOM 16376 C CA . THR B 1 408 ? 2.128 29.475 -10.087 1.00 9.61 408 THR B CA 1
ATOM 16377 C C . THR B 1 408 ? 2.756 30.438 -11.096 1.00 10.10 408 THR B C 1
ATOM 16378 O O . THR B 1 408 ? 2.216 31.541 -11.326 1.00 10.39 408 THR B O 1
ATOM 16389 N N . ARG B 1 409 ? 3.858 30.036 -11.721 1.00 9.67 409 ARG B N 1
ATOM 16390 C CA . ARG B 1 409 ? 4.507 30.916 -12.692 1.00 8.92 409 ARG B CA 1
ATOM 16391 C C . ARG B 1 409 ? 5.043 30.090 -13.845 1.00 9.52 409 ARG B C 1
ATOM 16392 O O . ARG B 1 409 ? 5.191 28.872 -13.762 1.00 11.32 409 ARG B O 1
ATOM 16413 N N . ASN B 1 410 ? 5.373 30.774 -14.928 1.00 9.66 410 ASN B N 1
ATOM 16414 C CA . ASN B 1 410 ? 5.911 30.099 -16.105 1.00 11.26 410 ASN B CA 1
ATOM 16415 C C . ASN B 1 410 ? 7.420 29.877 -15.972 1.00 11.43 410 ASN B C 1
ATOM 16416 O O . ASN B 1 410 ? 8.077 30.456 -15.105 1.00 11.92 410 ASN B O 1
ATOM 16427 N N . LYS B 1 411 ? 7.960 28.989 -16.799 1.00 12.81 411 LYS B N 1
ATOM 16428 C CA . LYS B 1 411 ? 9.401 28.722 -16.716 1.00 16.34 411 LYS B CA 1
ATOM 16429 C C . LYS B 1 411 ? 10.264 29.925 -17.060 1.00 14.21 411 LYS B C 1
ATOM 16430 O O . LYS B 1 411 ? 11.343 30.054 -16.500 1.00 17.77 411 LYS B O 1
ATOM 16449 N N . GLU B 1 412 ? 9.772 30.810 -17.924 1.00 14.58 412 GLU B N 1
ATOM 16450 C CA . GLU B 1 412 ? 10.504 32.025 -18.327 1.00 14.44 412 GLU B CA 1
ATOM 16451 C C . GLU B 1 412 ? 10.513 33.055 -17.194 1.00 15.53 412 GLU B C 1
ATOM 16452 O O . GLU B 1 412 ? 11.279 34.017 -17.218 1.00 15.67 412 GLU B O 1
ATOM 16464 N N . ASP B 1 413 ? 9.633 32.876 -16.214 1.00 12.40 413 ASP B N 1
ATOM 16465 C CA . ASP B 1 413 ? 9.602 33.701 -15.011 1.00 11.41 413 ASP B CA 1
ATOM 16466 C C . ASP B 1 413 ? 9.136 35.125 -15.282 1.00 12.64 413 ASP B C 1
ATOM 16467 O O . ASP B 1 413 ? 9.501 36.030 -14.541 1.00 15.59 413 ASP B O 1
ATOM 16476 N N . ASP B 1 414 ? 8.305 35.311 -16.314 1.00 11.68 414 ASP B N 1
ATOM 16477 C CA . ASP B 1 414 ? 7.677 36.602 -16.613 1.00 11.15 414 ASP B CA 1
ATOM 16478 C C . ASP B 1 414 ? 6.136 36.620 -16.590 1.00 11.68 414 ASP B C 1
ATOM 16479 O O . ASP B 1 414 ? 5.514 37.652 -16.843 1.00 11.54 414 ASP B O 1
ATOM 16488 N N . VAL B 1 415 ? 5.527 35.485 -16.256 1.00 10.27 415 VAL B N 1
ATOM 16489 C CA . VAL B 1 415 ? 4.069 35.376 -16.126 1.00 10.23 415 VAL B CA 1
ATOM 16490 C C . VAL B 1 415 ? 3.730 34.728 -14.782 1.00 9.88 415 VAL B C 1
ATOM 16491 O O . VAL B 1 415 ? 4.247 33.627 -14.466 1.00 10.76 415 VAL B O 1
ATOM 16504 N N . LEU B 1 416 ? 2.937 35.439 -13.988 1.00 10.35 416 LEU B N 1
ATOM 16505 C CA . LEU B 1 416 ? 2.440 34.982 -12.704 1.00 9.54 416 LEU B CA 1
ATOM 16506 C C . LEU B 1 416 ? 0.964 34.684 -12.879 1.00 11.52 416 LEU B C 1
ATOM 16507 O O . LEU B 1 416 ? 0.186 35.546 -13.322 1.00 10.95 416 LEU B O 1
ATOM 16523 N N . TYR B 1 417 ? 0.579 33.461 -12.538 1.00 9.35 417 TYR B N 1
ATOM 16524 C CA . TYR B 1 417 ? -0.820 33.031 -12.475 1.00 9.42 417 TYR B CA 1
ATOM 16525 C C . TYR B 1 417 ? -1.322 33.150 -11.054 1.00 10.28 417 TYR B C 1
ATOM 16526 O O . TYR B 1 417 ? -0.670 32.663 -10.107 1.00 11.09 417 TYR B O 1
ATOM 16544 N N . VAL B 1 418 ? -2.440 33.838 -10.907 1.00 9.82 418 VAL B N 1
ATOM 16545 C CA . VAL B 1 418 ? -3.096 34.044 -9.631 1.00 9.99 418 VAL B CA 1
ATOM 16546 C C . VAL B 1 418 ? -4.453 33.365 -9.715 1.00 11.51 418 VAL B C 1
ATOM 16547 O O . VAL B 1 418 ? -5.380 33.827 -10.377 1.00 10.66 418 VAL B O 1
ATOM 16560 N N . THR B 1 419 ? -4.557 32.205 -9.087 1.00 10.76 419 THR B N 1
ATOM 16561 C CA . THR B 1 419 ? -5.767 31.401 -9.150 1.00 10.78 419 THR B CA 1
ATOM 16562 C C . THR B 1 419 ? -6.565 31.606 -7.878 1.00 11.15 419 THR B C 1
ATOM 16563 O O . THR B 1 419 ? -6.085 31.318 -6.777 1.00 11.50 419 THR B O 1
ATOM 16574 N N A VAL B 1 420 ? -7.770 32.151 -8.042 0.49 11.57 420 VAL B N 1
ATOM 16575 N N B VAL B 1 420 ? -7.782 32.107 -8.048 0.51 11.54 420 VAL B N 1
ATOM 16576 C CA A VAL B 1 420 ? -8.678 32.435 -6.933 0.49 10.74 420 VAL B CA 1
ATOM 16577 C CA B VAL B 1 420 ? -8.668 32.403 -6.938 0.51 10.66 420 VAL B CA 1
ATOM 16578 C C A VAL B 1 420 ? -9.685 31.283 -6.788 0.49 11.03 420 VAL B C 1
ATOM 16579 C C B VAL B 1 420 ? -9.663 31.256 -6.790 0.51 11.03 420 VAL B C 1
ATOM 16580 O O A VAL B 1 420 ? -10.249 30.813 -7.767 0.49 10.92 420 VAL B O 1
ATOM 16581 O O B VAL B 1 420 ? -10.209 30.770 -7.769 0.51 11.02 420 VAL B O 1
ATOM 16606 N N . LEU B 1 421 ? -9.908 30.835 -5.554 1.00 10.52 421 LEU B N 1
ATOM 16607 C CA . LEU B 1 421 ? -10.648 29.596 -5.283 1.00 10.81 421 LEU B CA 1
ATOM 16608 C C . LEU B 1 421 ? -12.172 29.780 -5.155 1.00 11.65 421 LEU B C 1
ATOM 16609 O O . LEU B 1 421 ? -12.868 28.887 -4.644 1.00 12.80 421 LEU B O 1
ATOM 16626 N N . GLY B 1 422 ? -12.683 30.911 -5.639 1.00 13.80 422 GLY B N 1
ATOM 16627 C CA . GLY B 1 422 ? -14.112 31.176 -5.751 1.00 13.17 422 GLY B CA 1
ATOM 16628 C C . GLY B 1 422 ? -14.291 32.501 -6.459 1.00 15.23 422 GLY B C 1
ATOM 16629 O O . GLY B 1 422 ? -13.320 33.237 -6.594 1.00 15.44 422 GLY B O 1
ATOM 16633 N N . TRP B 1 423 ? -15.504 32.804 -6.924 1.00 15.40 423 TRP B N 1
ATOM 16634 C CA . TRP B 1 423 ? -15.725 34.094 -7.593 1.00 14.93 423 TRP B CA 1
ATOM 16635 C C . TRP B 1 423 ? -15.949 35.210 -6.565 1.00 16.97 423 TRP B C 1
ATOM 16636 O O . TRP B 1 423 ? -16.882 35.115 -5.747 1.00 17.39 423 TRP B O 1
ATOM 16657 N N . PRO B 1 424 ? -15.112 36.266 -6.592 1.00 15.41 424 PRO B N 1
ATOM 16658 C CA . PRO B 1 424 ? -15.259 37.384 -5.644 1.00 17.32 424 PRO B CA 1
ATOM 16659 C C . PRO B 1 424 ? -16.584 38.125 -5.859 1.00 20.03 424 PRO B C 1
ATOM 16660 O O . PRO B 1 424 ? -16.789 38.716 -6.917 1.00 21.29 424 PRO B O 1
ATOM 16671 N N . GLU B 1 425 ? -17.500 38.085 -4.900 1.00 24.05 425 GLU B N 1
ATOM 16672 C CA . GLU B 1 425 ? -18.761 38.767 -5.149 1.00 23.28 425 GLU B CA 1
ATOM 16673 C C . GLU B 1 425 ? -18.592 40.286 -5.101 1.00 28.12 425 GLU B C 1
ATOM 16674 O O . GLU B 1 425 ? -19.430 41.001 -5.648 1.00 30.18 425 GLU B O 1
ATOM 16686 N N . ASP B 1 426 ? -17.502 40.761 -4.493 1.00 21.47 426 ASP B N 1
ATOM 16687 C CA . ASP B 1 426 ? -17.151 42.187 -4.534 1.00 21.69 426 ASP B CA 1
ATOM 16688 C C . ASP B 1 426 ? -16.349 42.568 -5.791 1.00 21.37 426 ASP B C 1
ATOM 16689 O O . ASP B 1 426 ? -15.866 43.695 -5.912 1.00 23.81 426 ASP B O 1
ATOM 16698 N N A ASN B 1 427 ? -16.258 41.631 -6.737 0.61 17.24 427 ASN B N 1
ATOM 16699 N N B ASN B 1 427 ? -16.196 41.608 -6.694 0.39 17.86 427 ASN B N 1
ATOM 16700 C CA A ASN B 1 427 ? -15.531 41.797 -7.996 0.61 19.38 427 ASN B CA 1
ATOM 16701 C CA B ASN B 1 427 ? -15.554 41.839 -7.972 0.39 19.20 427 ASN B CA 1
ATOM 16702 C C A ASN B 1 427 ? -14.110 42.317 -7.838 0.61 18.61 427 ASN B C 1
ATOM 16703 C C B ASN B 1 427 ? -14.104 42.279 -7.854 0.39 18.61 427 ASN B C 1
ATOM 16704 O O A ASN B 1 427 ? -13.583 42.997 -8.722 0.61 18.98 427 ASN B O 1
ATOM 16705 O O B ASN B 1 427 ? -13.559 42.885 -8.780 0.39 18.65 427 ASN B O 1
ATOM 16726 N N . LEU B 1 428 ? -13.483 41.959 -6.723 1.00 16.93 428 LEU B N 1
ATOM 16727 C CA . LEU B 1 428 ? -12.133 42.419 -6.409 1.00 17.81 428 LEU B CA 1
ATOM 16728 C C . LEU B 1 428 ? -11.225 41.280 -5.950 1.00 15.43 428 LEU B C 1
ATOM 16729 O O . LEU B 1 428 ? -11.601 40.523 -5.054 1.00 18.71 428 LEU B O 1
ATOM 16746 N N . VAL B 1 429 ? -10.048 41.167 -6.567 1.00 13.70 429 VAL B N 1
ATOM 16747 C CA . VAL B 1 429 ? -8.985 40.293 -6.059 1.00 14.13 429 VAL B CA 1
ATOM 16748 C C . VAL B 1 429 ? -7.853 41.194 -5.594 1.00 13.75 429 VAL B C 1
ATOM 16749 O O . VAL B 1 429 ? -7.294 41.953 -6.385 1.00 15.60 429 VAL B O 1
ATOM 16762 N N . SER B 1 430 ? -7.523 41.104 -4.311 1.00 13.73 430 SER B N 1
ATOM 16763 C CA . SER B 1 430 ? -6.433 41.868 -3.726 1.00 14.02 430 SER B CA 1
ATOM 16764 C C . SER B 1 430 ? -5.244 40.975 -3.471 1.00 15.26 430 SER B C 1
ATOM 16765 O O . SER B 1 430 ? -5.332 40.067 -2.640 1.00 19.22 430 SER B O 1
ATOM 16773 N N . VAL B 1 431 ? -4.161 41.206 -4.204 1.00 14.93 431 VAL B N 1
ATOM 16774 C CA . VAL B 1 431 ? -2.940 40.414 -4.057 1.00 15.06 431 VAL B CA 1
ATOM 16775 C C . VAL B 1 431 ? -1.964 41.154 -3.141 1.00 13.31 431 VAL B C 1
ATOM 16776 O O . VAL B 1 431 ? -1.280 42.101 -3.581 1.00 13.86 431 VAL B O 1
ATOM 16789 N N . LYS B 1 432 ? -1.897 40.723 -1.886 1.00 13.42 432 LYS B N 1
ATOM 16790 C CA . LYS B 1 432 ? -1.126 41.441 -0.877 1.00 14.63 432 LYS B CA 1
ATOM 16791 C C . LYS B 1 432 ? 0.365 41.488 -1.224 1.00 16.09 432 LYS B C 1
ATOM 16792 O O . LYS B 1 432 ? 1.024 42.519 -1.028 1.00 14.78 432 LYS B O 1
ATOM 16811 N N . ASN B 1 433 ? 0.917 40.398 -1.756 1.00 13.54 433 ASN B N 1
ATOM 16812 C CA . ASN B 1 433 ? 2.332 40.355 -2.073 1.00 14.59 433 ASN B CA 1
ATOM 16813 C C . ASN B 1 433 ? 2.744 41.135 -3.323 1.00 13.82 433 ASN B C 1
ATOM 16814 O O . ASN B 1 433 ? 3.903 41.109 -3.717 1.00 14.66 433 ASN B O 1
ATOM 16825 N N . LEU B 1 434 ? 1.783 41.822 -3.952 1.00 13.04 434 LEU B N 1
ATOM 16826 C CA . LEU B 1 434 ? 2.104 42.757 -5.026 1.00 13.87 434 LEU B CA 1
ATOM 16827 C C . LEU B 1 434 ? 1.683 44.200 -4.703 1.00 12.23 434 LEU B C 1
ATOM 16828 O O . LEU B 1 434 ? 1.676 45.058 -5.608 1.00 14.85 434 LEU B O 1
ATOM 16844 N N . GLY B 1 435 ? 1.365 44.471 -3.442 1.00 15.47 435 GLY B N 1
ATOM 16845 C CA . GLY B 1 435 ? 1.110 45.852 -3.034 1.00 15.28 435 GLY B CA 1
ATOM 16846 C C . GLY B 1 435 ? 2.398 46.621 -2.766 1.00 18.43 435 GLY B C 1
ATOM 16847 O O . GLY B 1 435 ? 3.500 46.084 -2.851 1.00 15.40 435 GLY B O 1
ATOM 16851 N N . SER B 1 436 ? 2.285 47.910 -2.435 1.00 18.28 436 SER B N 1
ATOM 16852 C CA . SER B 1 436 ? 3.509 48.686 -2.236 1.00 16.24 436 SER B CA 1
ATOM 16853 C C . SER B 1 436 ? 4.226 48.361 -0.904 1.00 13.57 436 SER B C 1
ATOM 16854 O O . SER B 1 436 ? 5.446 48.499 -0.809 1.00 15.99 436 SER B O 1
ATOM 16862 N N . ASN B 1 437 ? 3.502 47.859 0.097 1.00 14.58 437 ASN B N 1
ATOM 16863 C CA . ASN B 1 437 ? 4.161 47.404 1.322 1.00 15.00 437 ASN B CA 1
ATOM 16864 C C . ASN B 1 437 ? 5.095 46.206 1.044 1.00 15.79 437 ASN B C 1
ATOM 16865 O O . ASN B 1 437 ? 6.049 45.962 1.778 1.00 16.94 437 ASN B O 1
ATOM 16876 N N . ALA B 1 438 ? 4.804 45.457 -0.024 1.00 15.60 438 ALA B N 1
ATOM 16877 C CA . ALA B 1 438 ? 5.663 44.351 -0.461 1.00 17.38 438 ALA B CA 1
ATOM 16878 C C . ALA B 1 438 ? 6.897 44.802 -1.249 1.00 13.12 438 ALA B C 1
ATOM 16879 O O . ALA B 1 438 ? 7.691 43.991 -1.746 1.00 15.09 438 ALA B O 1
ATOM 16886 N N . LEU B 1 439 ? 7.046 46.129 -1.395 1.00 14.98 439 LEU B N 1
ATOM 16887 C CA . LEU B 1 439 ? 8.184 46.751 -2.067 1.00 16.73 439 LEU B CA 1
ATOM 16888 C C . LEU B 1 439 ? 8.288 46.338 -3.535 1.00 14.22 439 LEU B C 1
ATOM 16889 O O . LEU B 1 439 ? 9.378 46.221 -4.095 1.00 19.04 439 LEU B O 1
ATOM 16905 N N . VAL B 1 440 ? 7.112 46.133 -4.130 1.00 15.89 440 VAL B N 1
ATOM 16906 C CA . VAL B 1 440 ? 6.958 45.772 -5.535 1.00 16.32 440 VAL B CA 1
ATOM 16907 C C . VAL B 1 440 ? 6.643 46.998 -6.403 1.00 15.36 440 VAL B C 1
ATOM 16908 O O . VAL B 1 440 ? 5.756 47.764 -6.081 1.00 16.18 440 VAL B O 1
ATOM 16921 N N . ASP B 1 441 ? 7.395 47.132 -7.489 1.00 16.00 441 ASP B N 1
ATOM 16922 C CA . ASP B 1 441 ? 7.184 48.149 -8.515 1.00 17.84 441 ASP B 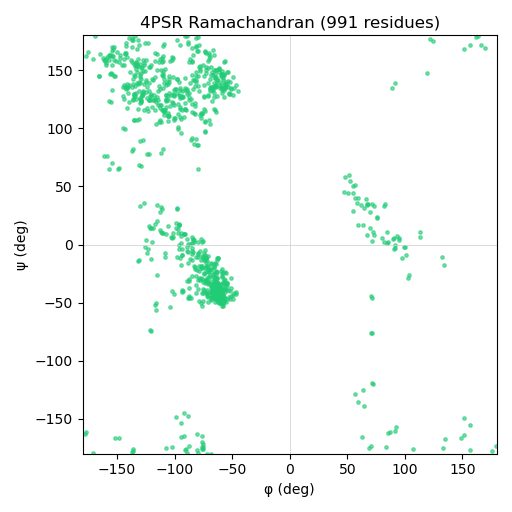CA 1
ATOM 16923 C C . ASP B 1 441 ? 6.474 47.480 -9.682 1.00 18.25 441 ASP B C 1
ATOM 16924 O O . ASP B 1 441 ? 6.999 46.510 -10.266 1.00 18.45 441 ASP B O 1
ATOM 16933 N N . LEU B 1 442 ? 5.285 47.976 -10.008 1.00 16.81 442 LEU B N 1
ATOM 16934 C CA . LEU B 1 442 ? 4.498 47.425 -11.103 1.00 15.83 442 LEU B CA 1
ATOM 16935 C C . LEU B 1 442 ? 4.617 48.201 -12.400 1.00 17.70 442 LEU B C 1
ATOM 16936 O O . LEU B 1 442 ? 3.808 48.023 -13.302 1.00 17.04 442 LEU B O 1
ATOM 16952 N N . GLU B 1 443 ? 5.658 49.014 -12.540 1.00 16.99 443 GLU B N 1
ATOM 16953 C CA . GLU B 1 443 ? 5.860 49.698 -13.817 1.00 19.40 443 GLU B CA 1
ATOM 16954 C C . GLU B 1 443 ? 5.915 48.711 -14.995 1.00 19.59 443 GLU B C 1
ATOM 16955 O O . GLU B 1 443 ? 5.399 48.997 -16.069 1.00 20.26 443 GLU B O 1
ATOM 16967 N N . SER B 1 444 ? 6.495 47.527 -14.772 1.00 15.48 444 SER B N 1
ATOM 16968 C CA . SER B 1 444 ? 6.683 46.552 -15.846 1.00 14.61 444 SER B CA 1
ATOM 16969 C C . SER B 1 444 ? 5.511 45.580 -16.051 1.00 15.37 444 SER B C 1
ATOM 16970 O O . SER B 1 444 ? 5.611 44.681 -16.891 1.00 17.45 444 SER B O 1
ATOM 16978 N N . LEU B 1 445 ? 4.422 45.772 -15.313 1.00 15.74 445 LEU B N 1
ATOM 16979 C CA . LEU B 1 445 ? 3.233 44.939 -15.494 1.00 14.35 445 LEU B CA 1
ATOM 16980 C C . LEU B 1 445 ? 2.541 45.333 -16.795 1.00 18.07 445 LEU B C 1
ATOM 16981 O O . LEU B 1 445 ? 1.939 46.406 -16.878 1.00 25.49 445 LEU B O 1
ATOM 16997 N N . LYS B 1 446 ? 2.664 44.483 -17.806 1.00 14.21 446 LYS B N 1
ATOM 16998 C CA . LYS B 1 446 ? 2.221 44.756 -19.174 1.00 18.66 446 LYS B CA 1
ATOM 16999 C C . LYS B 1 446 ? 0.725 44.517 -19.338 1.00 17.75 446 LYS B C 1
ATOM 17000 O O . LYS B 1 446 ? 0.041 45.277 -20.023 1.00 19.05 446 LYS B O 1
ATOM 17019 N N . SER B 1 447 ? 0.229 43.439 -18.746 1.00 14.05 447 SER B N 1
ATOM 17020 C CA . SER B 1 447 ? -1.170 43.070 -18.902 1.00 15.33 447 SER B CA 1
ATOM 17021 C C . SER B 1 447 ? -1.640 42.208 -17.750 1.00 12.92 447 SER B C 1
ATOM 17022 O O . SER B 1 447 ? -0.864 41.455 -17.150 1.00 13.05 447 SER B O 1
ATOM 17030 N N . VAL B 1 448 ? -2.912 42.387 -17.418 1.00 11.80 448 VAL B N 1
ATOM 17031 C CA . VAL B 1 448 ? -3.632 41.530 -16.490 1.00 11.21 448 VAL B CA 1
ATOM 17032 C C . VAL B 1 448 ? -4.816 40.968 -17.261 1.00 14.91 448 VAL B C 1
ATOM 17033 O O . VAL B 1 448 ? -5.547 41.727 -17.897 1.00 15.80 448 VAL B O 1
ATOM 17046 N N . GLU B 1 449 ? -4.985 39.646 -17.245 1.00 11.21 449 GLU B N 1
ATOM 17047 C CA . GLU B 1 449 ? -6.017 38.991 -18.022 1.00 12.00 449 GLU B CA 1
ATOM 17048 C C . GLU B 1 449 ? -6.733 37.958 -17.182 1.00 12.71 449 GLU B C 1
ATOM 17049 O O . GLU B 1 449 ? -6.128 37.329 -16.328 1.00 13.97 449 GLU B O 1
ATOM 17061 N N . LEU B 1 450 ? -8.029 37.804 -17.402 1.00 12.59 450 LEU B N 1
ATOM 17062 C CA . LEU B 1 450 ? -8.789 36.734 -16.794 1.00 12.22 450 LEU B CA 1
ATOM 17063 C C . LEU B 1 450 ? -8.964 35.644 -17.825 1.00 12.60 450 LEU B C 1
ATOM 17064 O O . LEU B 1 450 ? -9.429 35.918 -18.924 1.00 14.87 450 LEU B O 1
ATOM 17080 N N . LEU B 1 451 ? -8.632 34.399 -17.490 1.00 12.12 451 LEU B N 1
ATOM 17081 C CA . LEU B 1 451 ? -8.848 33.295 -18.419 1.00 14.18 451 LEU B CA 1
ATOM 17082 C C . LEU B 1 451 ? -10.334 33.009 -18.543 1.00 12.66 451 LEU B C 1
ATOM 17083 O O . LEU B 1 451 ? -11.056 33.050 -17.575 1.00 12.34 451 LEU B O 1
ATOM 17099 N N . GLY B 1 452 ? -10.787 32.749 -19.767 1.00 12.75 452 GLY B N 1
ATOM 17100 C CA . GLY B 1 452 ? -12.212 32.673 -20.066 1.00 13.36 452 GLY B CA 1
ATOM 17101 C C . GLY B 1 452 ? -12.744 31.264 -20.110 1.00 13.63 452 GLY B C 1
ATOM 17102 O O . GLY B 1 452 ? -12.254 30.367 -19.411 1.00 13.65 452 GLY B O 1
ATOM 17106 N N . ASP B 1 453 ? -13.751 31.059 -20.964 1.00 13.04 453 ASP B N 1
ATOM 17107 C CA . ASP B 1 453 ? -14.545 29.837 -20.932 1.00 11.19 453 ASP B CA 1
ATOM 17108 C C . ASP B 1 453 ? -13.823 28.623 -21.454 1.00 14.82 453 ASP B C 1
ATOM 17109 O O . ASP B 1 453 ? -14.088 27.507 -21.017 1.00 20.92 453 ASP B O 1
ATOM 17118 N N . LYS B 1 454 ? -12.927 28.822 -22.408 1.00 15.70 454 LYS B N 1
ATOM 17119 C CA . LYS B 1 454 ? -12.142 27.740 -22.956 1.00 14.56 454 LYS B CA 1
ATOM 17120 C C . LYS B 1 454 ? -10.684 28.163 -23.044 1.00 14.84 454 LYS B C 1
ATOM 17121 O O . LYS B 1 454 ? -10.368 29.357 -23.119 1.00 16.31 454 LYS B O 1
ATOM 17140 N N . ALA B 1 455 ? -9.802 27.177 -23.043 1.00 13.52 455 ALA B N 1
ATOM 17141 C CA . ALA B 1 455 ? -8.369 27.431 -23.168 1.00 15.80 455 ALA B CA 1
ATOM 17142 C C . ALA B 1 455 ? -8.049 28.301 -24.388 1.00 17.04 455 ALA B C 1
ATOM 17143 O O . ALA B 1 455 ? -8.503 28.018 -25.493 1.00 18.20 455 ALA B O 1
ATOM 17150 N N . GLY B 1 456 ? -7.274 29.360 -24.162 1.00 14.01 456 GLY B N 1
ATOM 17151 C CA . GLY B 1 456 ? -6.977 30.345 -25.194 1.00 16.70 456 GLY B CA 1
ATOM 17152 C C . GLY B 1 456 ? -7.835 31.599 -25.160 1.00 16.92 456 GLY B C 1
ATOM 17153 O O . GLY B 1 456 ? -7.521 32.566 -25.869 1.00 21.23 456 GLY B O 1
ATOM 17157 N N . ASP B 1 457 ? -8.907 31.615 -24.377 1.00 14.39 457 ASP B N 1
ATOM 17158 C CA . ASP B 1 457 ? -9.750 32.791 -24.231 1.00 14.98 457 ASP B CA 1
ATOM 17159 C C . ASP B 1 457 ? -9.137 33.625 -23.120 1.00 15.85 457 ASP B C 1
ATOM 17160 O O . ASP B 1 457 ? -8.920 33.112 -22.011 1.00 14.61 457 ASP B O 1
ATOM 17169 N N . TYR B 1 458 ? -8.949 34.911 -23.372 1.00 14.77 458 TYR B N 1
ATOM 17170 C CA . TYR B 1 458 ? -8.526 35.853 -22.358 1.00 13.68 458 TYR B CA 1
ATOM 17171 C C . TYR B 1 458 ? -9.409 37.079 -22.420 1.00 17.08 458 TYR B C 1
ATOM 17172 O O . TYR B 1 458 ? -9.773 37.547 -23.517 1.00 19.50 458 TYR B O 1
ATOM 17190 N N . VAL B 1 459 ? -9.772 37.584 -21.258 1.00 18.79 459 VAL B N 1
ATOM 17191 C CA . VAL B 1 459 ? -10.434 38.852 -21.166 1.00 19.72 459 VAL B CA 1
ATOM 17192 C C . VAL B 1 459 ? -9.539 39.815 -20.457 1.00 18.56 459 VAL B C 1
ATOM 17193 O O . VAL B 1 459 ? -8.946 39.529 -19.416 1.00 17.02 459 VAL B O 1
ATOM 17206 N N . LYS B 1 460 ? -9.421 40.971 -21.062 1.00 20.37 460 LYS B N 1
ATOM 17207 C CA . LYS B 1 460 ? -8.611 42.005 -20.529 1.00 18.75 460 LYS B CA 1
ATOM 17208 C C . LYS B 1 460 ? -9.194 42.508 -19.226 1.00 22.11 460 LYS B C 1
ATOM 17209 O O . LYS B 1 460 ? -10.410 42.735 -19.083 1.00 21.51 460 LYS B O 1
ATOM 17228 N N . VAL B 1 461 ? -8.325 42.636 -18.246 1.00 19.82 461 VAL B N 1
ATOM 17229 C CA . VAL B 1 461 ? -8.683 43.303 -17.026 1.00 16.03 461 VAL B CA 1
ATOM 17230 C C . VAL B 1 461 ? -8.244 44.747 -17.226 1.00 24.12 461 VAL B C 1
ATOM 17231 O O . VAL B 1 461 ? -7.047 45.028 -17.387 1.00 31.08 461 VAL B O 1
ATOM 17244 N N . SER B 1 462 ? -9.206 45.663 -17.234 1.00 19.26 462 SER B N 1
ATOM 17245 C CA . SER B 1 462 ? -8.909 47.068 -17.568 1.00 29.39 462 SER B CA 1
ATOM 17246 C C . SER B 1 462 ? -8.518 47.907 -16.354 1.00 40.42 462 SER B C 1
ATOM 17247 O O . SER B 1 462 ? -7.729 48.849 -16.475 1.00 37.49 462 SER B O 1
ATOM 17255 N N . GLU B 1 463 ? -9.074 47.561 -15.194 1.00 22.84 463 GLU B N 1
ATOM 17256 C CA . GLU B 1 463 ? -8.908 48.353 -13.971 1.00 21.13 463 GLU B CA 1
ATOM 17257 C C . GLU B 1 463 ? -8.180 47.586 -12.879 1.00 19.08 463 GLU B C 1
ATOM 17258 O O . GLU B 1 463 ? -8.660 46.573 -12.364 1.00 18.51 463 GLU B O 1
ATOM 17270 N N . TRP B 1 464 ? -7.007 48.099 -12.535 1.00 18.26 464 TRP B N 1
ATOM 17271 C CA . TRP B 1 464 ? -6.303 47.659 -11.351 1.00 18.06 464 TRP B CA 1
ATOM 17272 C C . TRP B 1 464 ? -5.510 48.820 -10.794 1.00 19.95 464 TRP B C 1
ATOM 17273 O O . TRP B 1 464 ? -5.225 49.787 -11.508 1.00 20.19 464 TRP B O 1
ATOM 17294 N N . GLU B 1 465 ? -5.205 48.745 -9.509 1.00 19.71 465 GLU B N 1
ATOM 17295 C CA . GLU B 1 465 ? -4.418 49.776 -8.866 1.00 19.72 465 GLU B CA 1
ATOM 17296 C C . GLU B 1 465 ? -3.695 49.223 -7.661 1.00 19.58 465 GLU B C 1
ATOM 17297 O O . GLU B 1 465 ? -4.198 48.328 -6.978 1.00 19.09 465 GLU B O 1
ATOM 17309 N N . GLN B 1 466 ? -2.515 49.767 -7.416 1.00 18.12 466 GLN B N 1
ATOM 17310 C CA . GLN B 1 466 ? -1.681 49.321 -6.322 1.00 18.86 466 GLN B CA 1
ATOM 17311 C C . GLN B 1 466 ? -1.906 50.206 -5.107 1.00 22.76 466 GLN B C 1
ATOM 17312 O O . GLN B 1 466 ? -1.661 51.409 -5.170 1.00 27.02 466 GLN B O 1
ATOM 17326 N N . SER B 1 467 ? -2.415 49.616 -4.031 1.00 16.82 467 SER B N 1
ATOM 17327 C CA . SER B 1 467 ? -2.477 50.256 -2.717 1.00 15.46 467 SER B CA 1
ATOM 17328 C C . SER B 1 467 ? -1.292 49.763 -1.877 1.00 18.14 467 SER B C 1
ATOM 17329 O O . SER B 1 467 ? -0.504 48.911 -2.315 1.00 19.14 467 SER B O 1
ATOM 17337 N N . LYS B 1 468 ? -1.145 50.312 -0.677 1.00 20.74 468 LYS B N 1
ATOM 17338 C CA . LYS B 1 468 ? -0.116 49.855 0.231 1.00 17.31 468 LYS B CA 1
ATOM 17339 C C . LYS B 1 468 ? -0.355 48.379 0.547 1.00 16.55 468 LYS B C 1
ATOM 17340 O O . LYS B 1 468 ? 0.592 47.592 0.596 1.00 18.36 468 LYS B O 1
ATOM 17359 N N . ASP B 1 469 ? -1.621 48.011 0.742 1.00 18.91 469 ASP B N 1
ATOM 17360 C CA . ASP B 1 469 ? -1.957 46.657 1.194 1.00 17.12 469 ASP B CA 1
ATOM 17361 C C . ASP B 1 469 ? -1.830 45.628 0.082 1.00 17.53 469 ASP B C 1
ATOM 17362 O O . ASP B 1 469 ? -1.480 44.475 0.359 1.00 18.25 469 ASP B O 1
ATOM 17371 N N . ALA B 1 470 ? -2.097 46.017 -1.156 1.00 18.03 470 ALA B N 1
ATOM 17372 C CA . ALA B 1 470 ? -2.257 45.008 -2.204 1.00 15.51 470 ALA B CA 1
ATOM 17373 C C . ALA B 1 470 ? -2.349 45.600 -3.586 1.00 16.17 470 ALA B C 1
ATOM 17374 O O . ALA B 1 470 ? -2.690 46.774 -3.753 1.00 19.36 470 ALA B O 1
ATOM 17381 N N . LEU B 1 471 ? -2.082 44.766 -4.588 1.00 14.76 471 LEU B N 1
ATOM 17382 C CA . LEU B 1 471 ? -2.537 45.020 -5.946 1.00 14.62 471 LEU B CA 1
ATOM 17383 C C . LEU B 1 471 ? -4.017 44.670 -6.008 1.00 18.76 471 LEU B C 1
ATOM 17384 O O . LEU B 1 471 ? -4.412 43.510 -5.828 1.00 15.71 471 LEU B O 1
ATOM 17400 N N . ASP B 1 472 ? -4.840 45.688 -6.214 1.00 16.78 472 ASP B N 1
ATOM 17401 C CA . ASP B 1 472 ? -6.278 45.549 -6.166 1.00 15.48 472 ASP B CA 1
ATOM 17402 C C . ASP B 1 472 ? -6.809 45.470 -7.590 1.00 15.45 472 ASP B C 1
ATOM 17403 O O . ASP B 1 472 ? -6.788 46.462 -8.321 1.00 16.05 472 ASP B O 1
ATOM 17412 N N . ILE B 1 473 ? -7.259 44.278 -7.985 1.00 15.05 473 ILE B N 1
ATOM 17413 C CA . ILE B 1 473 ? -7.670 43.985 -9.354 1.00 13.61 473 ILE B CA 1
ATOM 17414 C C . ILE B 1 473 ? -9.181 43.936 -9.434 1.00 14.72 473 ILE B C 1
ATOM 17415 O O . ILE B 1 473 ? -9.807 43.097 -8.784 1.00 15.36 473 ILE B O 1
ATOM 17431 N N . THR B 1 474 ? -9.767 44.819 -10.258 1.00 15.29 474 THR B N 1
ATOM 17432 C CA . THR B 1 474 ? -11.202 44.777 -10.489 1.00 16.57 474 THR B CA 1
ATOM 17433 C C . THR B 1 474 ? -11.527 43.834 -11.637 1.00 14.38 474 THR B C 1
ATOM 17434 O O . THR B 1 474 ? -11.021 43.975 -12.732 1.00 17.17 474 THR B O 1
ATOM 17445 N N . LEU B 1 475 ? -12.393 42.864 -11.370 1.00 17.21 475 LEU B N 1
ATOM 17446 C CA . LEU B 1 475 ? -12.674 41.822 -12.357 1.00 15.10 475 LEU B CA 1
ATOM 17447 C C . LEU B 1 475 ? -13.681 42.267 -13.425 1.00 19.71 475 LEU B C 1
ATOM 17448 O O . LEU B 1 475 ? -14.631 43.001 -13.136 1.00 20.75 475 LEU B O 1
ATOM 17464 N N . PRO B 1 476 ? -13.490 41.784 -14.661 1.00 21.13 476 PRO B N 1
ATOM 17465 C CA . PRO B 1 476 ? -14.462 41.939 -15.743 1.00 21.63 476 PRO B CA 1
ATOM 17466 C C . PRO B 1 476 ? -15.598 40.969 -15.516 1.00 19.08 476 PRO B C 1
ATOM 17467 O O . PRO B 1 476 ? -15.663 40.340 -14.452 1.00 22.70 476 PRO B O 1
ATOM 17478 N N . SER B 1 477 ? -16.484 40.811 -16.494 1.00 23.03 477 SER B N 1
ATOM 17479 C CA . SER B 1 477 ? -17.668 40.017 -16.249 1.00 26.34 477 SER B CA 1
ATOM 17480 C C . SER B 1 477 ? -17.272 38.561 -16.000 1.00 24.32 477 SER B C 1
ATOM 17481 O O . SER B 1 477 ? -16.283 38.050 -16.548 1.00 26.05 477 SER B O 1
ATOM 17489 N N . GLN B 1 478 ? -18.036 37.917 -15.140 1.00 23.08 478 GLN B N 1
ATOM 17490 C CA . GLN B 1 478 ? -17.731 36.568 -14.723 1.00 19.15 478 GLN B CA 1
ATOM 17491 C C . GLN B 1 478 ? -17.864 35.624 -15.921 1.00 22.11 478 GLN B C 1
ATOM 17492 O O . GLN B 1 478 ? -18.876 35.643 -16.627 1.00 23.34 478 GLN B O 1
ATOM 17506 N N . PRO B 1 479 ? -16.844 34.780 -16.153 1.00 17.87 479 PRO B N 1
ATOM 17507 C CA . PRO B 1 479 ? -16.965 33.756 -17.189 1.00 17.42 479 PRO B CA 1
ATOM 17508 C C . PRO B 1 479 ? -17.861 32.616 -16.726 1.00 18.33 479 PRO B C 1
ATOM 17509 O O . PRO B 1 479 ? -18.464 32.696 -15.644 1.00 19.19 479 PRO B O 1
ATOM 17520 N N . ALA B 1 480 ? -17.952 31.575 -17.527 1.00 15.06 480 ALA B N 1
ATOM 17521 C CA . ALA B 1 480 ? -18.763 30.427 -17.160 1.00 14.98 480 ALA B CA 1
ATOM 17522 C C . ALA B 1 480 ? -18.297 29.847 -15.819 1.00 16.61 480 ALA B C 1
ATOM 17523 O O . ALA B 1 480 ? -17.100 29.894 -15.469 1.00 15.44 480 ALA B O 1
ATOM 17530 N N . GLU B 1 481 ? -19.243 29.343 -15.042 1.00 16.38 481 GLU B N 1
ATOM 17531 C CA . GLU B 1 481 ? -18.965 28.852 -13.710 1.00 16.50 481 GLU B CA 1
ATOM 17532 C C . GLU B 1 481 ? -17.797 27.862 -13.722 1.00 12.84 481 GLU B C 1
ATOM 17533 O O . GLU B 1 481 ? -17.682 27.007 -14.602 1.00 14.81 481 GLU B O 1
ATOM 17545 N N A SER B 1 482 ? -16.952 27.994 -12.699 0.35 13.38 482 SER B N 1
ATOM 17546 N N B SER B 1 482 ? -16.922 27.984 -12.730 0.65 13.72 482 SER B N 1
ATOM 17547 C CA A SER B 1 482 ? -15.781 27.132 -12.508 0.35 12.32 482 SER B CA 1
ATOM 17548 C CA B SER B 1 482 ? -15.831 27.018 -12.538 0.65 12.96 482 SER B CA 1
ATOM 17549 C C A SER B 1 482 ? -15.485 26.921 -11.029 0.35 11.97 482 SER B C 1
ATOM 17550 C C B SER B 1 482 ? -15.433 26.940 -11.065 0.65 12.04 482 SER B C 1
ATOM 17551 O O A SER B 1 482 ? -15.928 27.697 -10.187 0.35 14.81 482 SER B O 1
ATOM 17552 O O B SER B 1 482 ? -15.783 27.802 -10.268 0.65 12.82 482 SER B O 1
ATOM 17567 N N . LEU B 1 483 ? -14.717 25.878 -10.721 1.00 12.53 483 LEU B N 1
ATOM 17568 C CA . LEU B 1 483 ? -14.323 25.606 -9.336 1.00 11.50 483 LEU B CA 1
ATOM 17569 C C . LEU B 1 483 ? -13.257 26.567 -8.823 1.00 12.19 483 LEU B C 1
ATOM 17570 O O . LEU B 1 483 ? -13.100 26.734 -7.611 1.00 14.37 483 LEU B O 1
ATOM 17587 N N . ALA B 1 484 ? -12.531 27.206 -9.745 1.00 10.68 484 ALA B N 1
ATOM 17588 C CA . ALA B 1 484 ? -11.572 28.262 -9.446 1.00 12.87 484 ALA B CA 1
ATOM 17589 C C . ALA B 1 484 ? -11.421 29.088 -10.720 1.00 10.49 484 ALA B C 1
ATOM 17590 O O . ALA B 1 484 ? -11.792 28.646 -11.803 1.00 12.50 484 ALA B O 1
ATOM 17597 N N . TYR B 1 485 ? -10.869 30.285 -10.581 1.00 11.62 485 TYR B N 1
ATOM 17598 C CA . TYR B 1 485 ? -10.728 31.245 -11.675 1.00 10.46 485 TYR B CA 1
ATOM 17599 C C . TYR B 1 485 ? -9.284 31.717 -11.716 1.00 11.22 485 TYR B C 1
ATOM 17600 O O . TYR B 1 485 ? -8.635 31.848 -10.671 1.00 12.92 485 TYR B O 1
ATOM 17618 N N . VAL B 1 486 ? -8.789 32.014 -12.905 1.00 11.46 486 VAL B N 1
ATOM 17619 C CA . VAL B 1 486 ? -7.366 32.298 -13.100 1.00 11.35 486 VAL B CA 1
ATOM 17620 C C . VAL B 1 486 ? -7.119 33.671 -13.708 1.00 12.10 486 VAL B C 1
ATOM 17621 O O . VAL B 1 486 ? -7.609 33.986 -14.803 1.00 11.67 486 VAL B O 1
ATOM 17634 N N . LEU B 1 487 ? -6.316 34.456 -12.999 1.00 10.68 487 LEU B N 1
ATOM 17635 C CA . LEU B 1 487 ? -5.746 35.691 -13.516 1.00 11.14 487 LEU B CA 1
ATOM 17636 C C . LEU B 1 487 ? -4.328 35.432 -13.996 1.00 11.66 487 LEU B C 1
ATOM 17637 O O . LEU B 1 487 ? -3.587 34.657 -13.387 1.00 11.74 487 LEU B O 1
ATOM 17653 N N . LYS B 1 488 ? -3.955 36.082 -15.088 1.00 10.91 488 LYS B N 1
ATOM 17654 C CA . LYS B 1 488 ? -2.647 35.935 -15.719 1.00 12.35 488 LYS B CA 1
ATOM 17655 C C . LYS B 1 488 ? -1.999 37.317 -15.790 1.00 12.15 488 LYS B C 1
ATOM 17656 O O . LYS B 1 488 ? -2.499 38.211 -16.484 1.00 10.93 488 LYS B O 1
ATOM 17675 N N . LEU B 1 489 ? -0.898 37.483 -15.068 1.00 11.02 489 LEU B N 1
ATOM 17676 C CA . LEU B 1 489 ? -0.187 38.756 -14.996 1.00 11.49 489 LEU B CA 1
ATOM 17677 C C . LEU B 1 489 ? 1.100 38.629 -15.768 1.00 10.82 489 LEU B C 1
ATOM 17678 O O . LEU B 1 489 ? 1.959 37.824 -15.422 1.00 11.53 489 LEU B O 1
ATOM 17694 N N . THR B 1 490 ? 1.238 39.393 -16.844 1.00 10.74 490 THR B N 1
ATOM 17695 C CA . THR B 1 490 ? 2.421 39.340 -17.713 1.00 10.32 490 THR B CA 1
ATOM 17696 C C . THR B 1 490 ? 3.292 40.572 -17.462 1.00 12.50 490 THR B C 1
ATOM 17697 O O . THR B 1 490 ? 2.808 41.707 -17.555 1.00 13.93 490 THR B O 1
ATOM 17708 N N . PHE B 1 491 ? 4.573 40.316 -17.197 1.00 12.83 491 PHE B N 1
ATOM 17709 C CA . PHE B 1 491 ? 5.567 41.359 -16.925 1.00 13.76 491 PHE B CA 1
ATOM 17710 C C . PHE B 1 491 ? 6.561 41.464 -18.079 1.00 15.92 491 PHE B C 1
ATOM 17711 O O . PHE B 1 491 ? 6.878 40.473 -18.743 1.00 17.03 491 PHE B O 1
ATOM 17728 N N . ASP B 1 492 ? 7.070 42.676 -18.302 1.00 16.09 492 ASP B N 1
ATOM 17729 C CA . ASP B 1 492 ? 8.116 42.878 -19.296 1.00 16.86 492 ASP B CA 1
ATOM 17730 C C . ASP B 1 492 ? 9.418 42.810 -18.527 1.00 21.99 492 ASP B C 1
ATOM 17731 O O . ASP B 1 492 ? 9.849 43.813 -17.956 1.00 32.60 492 ASP B O 1
ATOM 17740 N N . GLY B 1 493 ? 10.041 41.641 -18.514 1.00 20.60 493 GLY B N 1
ATOM 17741 C CA . GLY B 1 493 ? 11.126 41.343 -17.593 1.00 23.92 493 GLY B CA 1
ATOM 17742 C C . GLY B 1 493 ? 10.595 40.373 -16.542 1.00 17.31 493 GLY B C 1
ATOM 17743 O O . GLY B 1 493 ? 9.462 39.925 -16.632 1.00 23.91 493 GLY B O 1
ATOM 17747 N N . GLY B 1 494 ? 11.391 40.026 -15.555 1.00 28.10 494 GLY B N 1
ATOM 17748 C CA . GLY B 1 494 ? 10.927 39.036 -14.601 1.00 19.83 494 GLY B CA 1
ATOM 17749 C C . GLY B 1 494 ? 9.804 39.522 -13.711 1.00 19.55 494 GLY B C 1
ATOM 17750 O O . GLY B 1 494 ? 9.581 40.723 -13.540 1.00 19.10 494 GLY B O 1
ATOM 17754 N N . ILE B 1 495 ? 9.090 38.573 -13.112 1.00 14.40 495 ILE B N 1
ATOM 17755 C CA . ILE B 1 495 ? 8.171 38.898 -12.034 1.00 12.98 495 ILE B CA 1
ATOM 17756 C C . ILE B 1 495 ? 8.947 39.576 -10.890 1.00 12.17 495 ILE B C 1
ATOM 17757 O O . ILE B 1 495 ? 10.007 39.103 -10.503 1.00 14.54 495 ILE B O 1
ATOM 17773 N N . PRO B 1 496 ? 8.421 40.667 -10.341 1.00 11.79 496 PRO B N 1
ATOM 17774 C CA . PRO B 1 496 ? 9.108 41.319 -9.219 1.00 14.59 496 PRO B CA 1
ATOM 17775 C C . PRO B 1 496 ? 9.225 40.367 -8.017 1.00 15.14 496 PRO B C 1
ATOM 17776 O O . PRO B 1 496 ? 8.393 39.480 -7.814 1.00 13.38 496 PRO B O 1
ATOM 17787 N N . VAL B 1 497 ? 10.266 40.570 -7.214 1.00 14.91 497 VAL B N 1
ATOM 17788 C CA . VAL B 1 497 ? 10.493 39.799 -6.006 1.00 16.59 497 VAL B CA 1
ATOM 17789 C C . VAL B 1 497 ? 9.830 40.514 -4.837 1.00 15.34 497 VAL B C 1
ATOM 17790 O O . VAL B 1 497 ? 10.231 41.634 -4.494 1.00 16.84 497 VAL B O 1
ATOM 17803 N N . PRO B 1 498 ? 8.833 39.897 -4.212 1.00 14.47 498 PRO B N 1
ATOM 17804 C CA . PRO B 1 498 ? 8.138 40.574 -3.123 1.00 16.18 498 PRO B CA 1
ATOM 17805 C C . PRO B 1 498 ? 8.951 40.507 -1.828 1.00 15.75 498 PRO B C 1
ATOM 17806 O O . PRO B 1 498 ? 9.727 39.548 -1.605 1.00 15.20 498 PRO B O 1
ATOM 17817 N N . GLN B 1 499 ? 8.737 41.502 -0.974 1.00 12.76 499 GLN B N 1
ATOM 17818 C CA . GLN B 1 499 ? 9.240 41.483 0.381 1.00 12.77 499 GLN B CA 1
ATOM 17819 C C . GLN B 1 499 ? 8.138 40.959 1.298 1.00 13.74 499 GLN B C 1
ATOM 17820 O O . GLN B 1 499 ? 7.129 41.623 1.497 1.00 14.81 499 GLN B O 1
ATOM 17834 N N . PRO B 1 500 ? 8.297 39.749 1.841 1.00 13.73 500 PRO B N 1
ATOM 17835 C CA . PRO B 1 500 ? 7.259 39.198 2.726 1.00 13.38 500 PRO B CA 1
ATOM 17836 C C . PRO B 1 500 ? 7.035 40.114 3.923 1.00 14.46 500 PRO B C 1
ATOM 17837 O O . PRO B 1 500 ? 7.957 40.767 4.383 1.00 15.40 500 PRO B O 1
ATOM 17848 N N . GLU B 1 501 ? 5.815 40.149 4.447 1.00 17.77 501 GLU B N 1
ATOM 17849 C CA . GLU B 1 501 ? 5.534 40.957 5.610 1.00 15.68 501 GLU B CA 1
ATOM 17850 C C . GLU B 1 501 ? 6.460 40.577 6.784 1.00 16.19 501 GLU B C 1
ATOM 17851 O O . GLU B 1 501 ? 7.011 41.449 7.460 1.00 18.23 501 GLU B O 1
ATOM 17863 N N . ARG B 1 502 ? 6.605 39.276 7.029 1.00 15.91 502 ARG B N 1
ATOM 17864 C CA . ARG B 1 502 ? 7.589 38.741 7.966 1.00 15.36 502 ARG B CA 1
ATOM 17865 C C . ARG B 1 502 ? 8.429 37.742 7.183 1.00 18.33 502 ARG B C 1
ATOM 17866 O O . ARG B 1 502 ? 7.917 36.768 6.640 1.00 21.36 502 ARG B O 1
ATOM 17887 N N . GLY B 1 503 ? 9.718 38.015 7.059 1.00 14.13 503 GLY B N 1
ATOM 17888 C CA . GLY B 1 503 ? 10.583 37.165 6.283 1.00 13.93 503 GLY B CA 1
ATOM 17889 C C . GLY B 1 503 ? 11.745 37.955 5.702 1.00 13.56 503 GLY B C 1
ATOM 17890 O O . GLY B 1 503 ? 12.201 38.925 6.309 1.00 13.58 503 GLY B O 1
ATOM 17894 N N . ALA B 1 504 ? 12.227 37.526 4.542 1.00 11.77 504 ALA B N 1
ATOM 17895 C CA . ALA B 1 504 ? 13.426 38.112 3.947 1.00 10.60 504 ALA B CA 1
ATOM 17896 C C . ALA B 1 504 ? 13.399 37.922 2.449 1.00 12.76 504 ALA B C 1
ATOM 17897 O O . ALA B 1 504 ? 12.557 37.199 1.912 1.00 12.28 504 ALA B O 1
ATOM 17904 N N . ALA B 1 505 ? 14.308 38.572 1.750 1.00 12.38 505 ALA B N 1
ATOM 17905 C CA . ALA B 1 505 ? 14.510 38.338 0.322 1.00 13.13 505 ALA B CA 1
ATOM 17906 C C . ALA B 1 505 ? 15.988 38.440 0.020 1.00 11.64 505 ALA B C 1
ATOM 17907 O O . ALA B 1 505 ? 16.634 39.390 0.503 1.00 13.15 505 ALA B O 1
ATOM 17914 N N . VAL B 1 506 ? 16.514 37.510 -0.775 1.00 11.41 506 VAL B N 1
ATOM 17915 C CA . VAL B 1 506 ? 17.916 37.472 -1.161 1.00 10.96 506 VAL B CA 1
ATOM 17916 C C . VAL B 1 506 ? 18.062 37.801 -2.629 1.00 14.13 506 VAL B C 1
ATOM 17917 O O . VAL B 1 506 ? 17.188 37.473 -3.417 1.00 14.00 506 VAL B O 1
ATOM 17930 N N . PHE B 1 507 ? 19.156 38.480 -2.973 1.00 12.41 507 PHE B N 1
ATOM 17931 C CA . PHE B 1 507 ? 19.378 39.015 -4.312 1.00 15.40 507 PHE B CA 1
ATOM 17932 C C . PHE B 1 507 ? 20.793 38.757 -4.816 1.00 13.23 507 PHE B C 1
ATOM 17933 O O . PHE B 1 507 ? 21.731 38.634 -4.038 1.00 13.47 507 PHE B O 1
ATOM 17950 N N . SER B 1 508 ? 20.926 38.735 -6.146 1.00 15.73 508 SER B N 1
ATOM 17951 C CA . SER B 1 508 ? 22.206 38.440 -6.791 1.00 15.02 508 SER B CA 1
ATOM 17952 C C . SER B 1 508 ? 23.133 39.656 -6.950 1.00 17.88 508 SER B C 1
ATOM 17953 O O . SER B 1 508 ? 24.318 39.498 -7.233 1.00 20.43 508 SER B O 1
ATOM 17961 N N . LYS B 1 509 ? 22.583 40.836 -6.758 1.00 18.92 509 LYS B N 1
ATOM 17962 C CA . LYS B 1 509 ? 23.386 42.065 -6.794 1.00 22.59 509 LYS B CA 1
ATOM 17963 C C . LYS B 1 509 ? 23.482 42.637 -5.382 1.00 24.72 509 LYS B C 1
ATOM 17964 O O . LYS B 1 509 ? 22.691 42.275 -4.517 1.00 21.85 509 LYS B O 1
ATOM 17983 N N . ALA B 1 510 ? 24.452 43.521 -5.147 1.00 20.42 510 ALA B N 1
ATOM 17984 C CA . ALA B 1 510 ? 24.733 44.024 -3.807 1.00 22.78 510 ALA B CA 1
ATOM 17985 C C . ALA B 1 510 ? 23.727 45.063 -3.300 1.00 15.35 510 ALA B C 1
ATOM 17986 O O . ALA B 1 510 ? 23.752 45.391 -2.113 1.00 21.31 510 ALA B O 1
ATOM 17993 N N . ASP B 1 511 ? 22.841 45.552 -4.147 1.00 20.42 511 ASP B N 1
ATOM 17994 C CA . ASP B 1 511 ? 21.910 46.614 -3.754 1.00 25.33 511 ASP B CA 1
ATOM 17995 C C . ASP B 1 511 ? 20.463 46.140 -3.677 1.00 23.79 511 ASP B C 1
ATOM 17996 O O . ASP B 1 511 ? 19.528 46.917 -3.906 1.00 23.62 511 ASP B O 1
ATOM 18005 N N . ALA B 1 512 ? 20.278 44.860 -3.341 1.00 21.07 512 ALA B N 1
ATOM 18006 C CA . ALA B 1 512 ? 18.941 44.263 -3.307 1.00 19.10 512 ALA B CA 1
ATOM 18007 C C . ALA B 1 512 ? 18.189 44.422 -4.633 1.00 17.90 512 ALA B C 1
ATOM 18008 O O . ALA B 1 512 ? 17.015 44.740 -4.647 1.00 19.10 512 ALA B O 1
ATOM 18015 N N . THR B 1 513 ? 18.891 44.180 -5.734 1.00 22.68 513 THR B N 1
ATOM 18016 C CA . THR B 1 513 ? 18.251 43.982 -7.038 1.00 21.89 513 THR B CA 1
ATOM 18017 C C . THR B 1 513 ? 18.900 42.799 -7.746 1.00 21.24 513 THR B C 1
ATOM 18018 O O . THR B 1 513 ? 19.802 42.146 -7.203 1.00 21.97 513 THR B O 1
ATOM 18029 N N . GLY B 1 514 ? 18.467 42.559 -8.979 1.00 27.15 514 GLY B N 1
ATOM 18030 C CA . GLY B 1 514 ? 18.880 41.386 -9.727 1.00 24.06 514 GLY B CA 1
ATOM 18031 C C . GLY B 1 514 ? 17.929 40.213 -9.542 1.00 22.00 514 GLY B C 1
ATOM 18032 O O . GLY B 1 514 ? 16.737 40.381 -9.218 1.00 23.67 514 GLY B O 1
ATOM 18036 N N . LYS B 1 515 ? 18.466 39.018 -9.779 1.00 21.75 515 LYS B N 1
ATOM 18037 C CA . LYS B 1 515 ? 17.750 37.781 -9.495 1.00 26.41 515 LYS B CA 1
ATOM 18038 C C . LYS B 1 515 ? 17.461 37.766 -8.005 1.00 18.16 515 LYS B C 1
ATOM 18039 O O . LYS B 1 515 ? 18.350 38.064 -7.218 1.00 20.06 515 LYS B O 1
ATOM 18058 N N . GLY B 1 516 ? 16.259 37.362 -7.599 1.00 16.74 516 GLY B N 1
ATOM 18059 C CA . GLY B 1 516 ? 15.966 37.233 -6.183 1.00 16.66 516 GLY B CA 1
ATOM 18060 C C . GLY B 1 516 ? 15.006 36.140 -5.787 1.00 15.97 516 GLY B C 1
ATOM 18061 O O . GLY B 1 516 ? 14.281 35.597 -6.622 1.00 16.38 516 GLY B O 1
ATOM 18065 N N . VAL B 1 517 ? 15.020 35.806 -4.503 1.00 13.60 517 VAL B N 1
ATOM 18066 C CA . VAL B 1 517 ? 14.130 34.809 -3.910 1.00 13.10 517 VAL B CA 1
ATOM 18067 C C . VAL B 1 517 ? 13.564 35.373 -2.620 1.00 12.50 517 VAL B C 1
ATOM 18068 O O . VAL B 1 517 ? 14.327 35.775 -1.715 1.00 13.17 517 VAL B O 1
ATOM 18081 N N . ALA B 1 518 ? 12.238 35.348 -2.492 1.00 11.51 518 ALA B N 1
ATOM 18082 C CA . ALA B 1 518 ? 11.554 35.719 -1.258 1.00 11.61 518 ALA B CA 1
ATOM 18083 C C . ALA B 1 518 ? 11.519 34.504 -0.330 1.00 12.39 518 ALA B C 1
ATOM 18084 O O . ALA B 1 518 ? 11.372 33.378 -0.804 1.00 13.62 518 ALA B O 1
ATOM 18091 N N . LEU B 1 519 ? 11.691 34.747 0.963 1.00 12.44 519 LEU B N 1
ATOM 18092 C CA . LEU B 1 519 ? 11.749 33.692 1.973 1.00 12.64 519 LEU B CA 1
ATOM 18093 C C . LEU B 1 519 ? 10.778 33.989 3.109 1.00 14.06 519 LEU B C 1
ATOM 18094 O O . LEU B 1 519 ? 10.769 35.087 3.677 1.00 12.61 519 LEU B O 1
ATOM 18110 N N . ALA B 1 520 ? 9.941 33.002 3.466 1.00 13.37 520 ALA B N 1
ATOM 18111 C CA . ALA B 1 520 ? 9.120 33.100 4.671 1.00 13.43 520 ALA B CA 1
ATOM 18112 C C . ALA B 1 520 ? 9.963 32.865 5.911 1.00 12.32 520 ALA B C 1
ATOM 18113 O O . ALA B 1 520 ? 11.177 32.645 5.812 1.00 13.13 520 ALA B O 1
ATOM 18120 N N . LEU B 1 521 ? 9.337 32.842 7.094 1.00 14.57 521 LEU B N 1
ATOM 18121 C CA . LEU B 1 521 ? 10.028 32.318 8.264 1.00 13.62 521 LEU B CA 1
ATOM 18122 C C . LEU B 1 521 ? 10.275 30.846 8.038 1.00 15.65 521 LEU B C 1
ATOM 18123 O O . LEU B 1 521 ? 9.400 30.145 7.527 1.00 19.29 521 LEU B O 1
ATOM 18139 N N . GLY B 1 522 ? 11.452 30.363 8.422 1.00 12.83 522 GLY B N 1
ATOM 18140 C CA . GLY B 1 522 ? 11.820 28.976 8.202 1.00 13.59 522 GLY B CA 1
ATOM 18141 C C . GLY B 1 522 ? 13.307 28.759 7.977 1.00 11.37 522 GLY B C 1
ATOM 18142 O O . GLY B 1 522 ? 14.126 29.651 8.282 1.00 12.99 522 GLY B O 1
ATOM 18146 N N . THR B 1 523 ? 13.658 27.574 7.498 1.00 12.11 523 THR B N 1
ATOM 18147 C CA . THR B 1 523 ? 15.046 27.156 7.288 1.00 12.74 523 THR B CA 1
ATOM 18148 C C . THR B 1 523 ? 15.236 26.824 5.807 1.00 11.65 523 THR B C 1
ATOM 18149 O O . THR B 1 523 ? 14.431 26.103 5.216 1.00 13.41 523 THR B O 1
ATOM 18160 N N . PHE B 1 524 ? 16.271 27.387 5.189 1.00 10.95 524 PHE B N 1
ATOM 18161 C CA . PHE B 1 524 ? 16.481 27.320 3.746 1.00 12.25 524 PHE B CA 1
ATOM 18162 C C . PHE B 1 524 ? 17.925 26.893 3.494 1.00 12.59 524 PHE B C 1
ATOM 18163 O O . PHE B 1 524 ? 18.855 27.685 3.710 1.00 13.27 524 PHE B O 1
ATOM 18180 N N . ASP B 1 525 ? 18.128 25.654 3.032 1.00 10.87 525 ASP B N 1
ATOM 18181 C CA . ASP B 1 525 ? 19.475 25.121 2.780 1.00 11.59 525 ASP B CA 1
ATOM 18182 C C . ASP B 1 525 ? 19.946 25.365 1.338 1.00 10.62 525 ASP B C 1
ATOM 18183 O O . ASP B 1 525 ? 19.248 25.997 0.543 1.00 11.18 525 ASP B O 1
ATOM 18192 N N . THR B 1 526 ? 21.120 24.853 1.007 1.00 12.29 526 THR B N 1
ATOM 18193 C CA . THR B 1 526 ? 21.686 25.129 -0.317 1.00 11.57 526 THR B CA 1
ATOM 18194 C C . THR B 1 526 ? 20.770 24.577 -1.418 1.00 11.84 526 THR B C 1
ATOM 18195 O O . THR B 1 526 ? 20.566 25.208 -2.449 1.00 12.57 526 THR B O 1
ATOM 18206 N N . VAL B 1 527 ? 20.197 23.396 -1.190 1.00 12.50 527 VAL B N 1
ATOM 18207 C CA . VAL B 1 527 ? 19.323 22.789 -2.172 1.00 11.96 527 VAL B CA 1
ATOM 18208 C C . VAL B 1 527 ? 18.101 23.666 -2.404 1.00 10.84 527 VAL B C 1
ATOM 18209 O O . VAL B 1 527 ? 17.701 23.887 -3.549 1.00 13.05 527 VAL B O 1
ATOM 18222 N N . PHE B 1 528 ? 17.494 24.162 -1.328 1.00 9.97 528 PHE B N 1
ATOM 18223 C CA . PHE B 1 528 ? 16.325 25.023 -1.452 1.00 11.23 528 PHE B CA 1
ATOM 18224 C C . PHE B 1 528 ? 16.650 26.260 -2.286 1.00 13.48 528 PHE B C 1
ATOM 18225 O O . PHE B 1 528 ? 15.940 26.606 -3.231 1.00 12.24 528 PHE B O 1
ATOM 18242 N N . LEU B 1 529 ? 17.715 26.957 -1.894 1.00 10.78 529 LEU B N 1
ATOM 18243 C CA . LEU B 1 529 ? 18.025 28.257 -2.498 1.00 11.19 529 LEU B CA 1
ATOM 18244 C C . LEU B 1 529 ? 18.367 28.047 -3.987 1.00 10.65 529 LEU B C 1
ATOM 18245 O O . LEU B 1 529 ? 17.917 28.818 -4.851 1.00 11.76 529 LEU B O 1
ATOM 18261 N N . THR B 1 530 ? 19.148 27.007 -4.281 1.00 10.66 530 THR B N 1
ATOM 18262 C CA . THR B 1 530 ? 19.512 26.669 -5.666 1.00 11.46 530 THR B CA 1
ATOM 18263 C C . THR B 1 530 ? 18.254 26.384 -6.510 1.00 12.54 530 THR B C 1
ATOM 18264 O O . THR B 1 530 ? 18.071 26.933 -7.593 1.00 13.23 530 THR B O 1
ATOM 18275 N N . GLU B 1 531 ? 17.369 25.522 -6.009 1.00 12.41 531 GLU B N 1
ATOM 18276 C CA . GLU B 1 531 ? 16.154 25.193 -6.769 1.00 12.17 531 GLU B CA 1
ATOM 18277 C C . GLU B 1 531 ? 15.230 26.403 -6.946 1.00 13.10 531 GLU B C 1
ATOM 18278 O O . GLU B 1 531 ? 14.543 26.518 -7.958 1.00 14.06 531 GLU B O 1
ATOM 18290 N N . ALA B 1 532 ? 15.224 27.307 -5.962 1.00 11.69 532 ALA B N 1
ATOM 18291 C CA . ALA B 1 532 ? 14.456 28.544 -6.028 1.00 11.01 532 ALA B CA 1
ATOM 18292 C C . ALA B 1 532 ? 15.025 29.565 -7.028 1.00 16.03 532 ALA B C 1
ATOM 18293 O O . ALA B 1 532 ? 14.367 30.560 -7.318 1.00 18.89 532 ALA B O 1
ATOM 18300 N N . GLY B 1 533 ? 16.222 29.320 -7.548 1.00 12.77 533 GLY B N 1
ATOM 18301 C CA . GLY B 1 533 ? 16.767 30.135 -8.619 1.00 14.65 533 GLY B CA 1
ATOM 18302 C C . GLY B 1 533 ? 17.973 30.960 -8.244 1.00 17.55 533 GLY B C 1
ATOM 18303 O O . GLY B 1 533 ? 18.450 31.751 -9.072 1.00 19.21 533 GLY B O 1
ATOM 18307 N N . LEU B 1 534 ? 18.498 30.781 -7.043 1.00 14.79 534 LEU B N 1
ATOM 18308 C CA . LEU B 1 534 ? 19.681 31.551 -6.650 1.00 13.73 534 LEU B CA 1
ATOM 18309 C C . LEU B 1 534 ? 20.630 30.714 -5.802 1.00 12.30 534 LEU B C 1
ATOM 18310 O O . LEU B 1 534 ? 20.436 30.573 -4.599 1.00 14.58 534 LEU B O 1
ATOM 18326 N N . LYS B 1 535 ? 21.674 30.178 -6.430 1.00 15.48 535 LYS B N 1
ATOM 18327 C CA . LYS B 1 535 ? 22.690 29.412 -5.710 1.00 17.09 535 LYS B CA 1
ATOM 18328 C C . LYS B 1 535 ? 23.249 30.301 -4.617 1.00 15.99 535 LYS B C 1
ATOM 18329 O O . LYS B 1 535 ? 23.442 31.503 -4.850 1.00 15.14 535 LYS B O 1
ATOM 18348 N N . PRO B 1 536 ? 23.459 29.746 -3.418 1.00 13.57 536 PRO B N 1
ATOM 18349 C CA . PRO B 1 536 ? 23.814 30.655 -2.322 1.00 14.65 536 PRO B CA 1
ATOM 18350 C C . PRO B 1 536 ? 25.126 31.396 -2.515 1.00 17.67 536 PRO B C 1
ATOM 18351 O O . PRO B 1 536 ? 25.234 32.526 -2.035 1.00 15.51 536 PRO B O 1
ATOM 18362 N N . GLU B 1 537 ? 26.074 30.808 -3.231 1.00 16.19 537 GLU B N 1
ATOM 18363 C CA . GLU B 1 537 ? 27.333 31.503 -3.482 1.00 16.41 537 GLU B CA 1
ATOM 18364 C C . GLU B 1 537 ? 27.138 32.750 -4.345 1.00 16.95 537 GLU B C 1
ATOM 18365 O O . GLU B 1 537 ? 28.032 33.611 -4.376 1.00 20.28 537 GLU B O 1
ATOM 18377 N N . GLU B 1 538 ? 25.990 32.886 -5.011 1.00 14.65 538 GLU B N 1
ATOM 18378 C CA . GLU B 1 538 ? 25.676 34.067 -5.815 1.00 15.45 538 GLU B CA 1
ATOM 18379 C C . GLU B 1 538 ? 24.872 35.125 -5.077 1.00 15.25 538 GLU B C 1
ATOM 18380 O O . GLU B 1 538 ? 24.557 36.177 -5.635 1.00 17.89 538 GLU B O 1
ATOM 18392 N N . ILE B 1 539 ? 24.568 34.877 -3.803 1.00 13.37 539 ILE B N 1
ATOM 18393 C CA . ILE B 1 539 ? 23.860 35.894 -3.028 1.00 15.69 539 ILE B CA 1
ATOM 18394 C C . ILE B 1 539 ? 24.823 37.022 -2.670 1.00 12.89 539 ILE B C 1
ATOM 18395 O O . ILE B 1 539 ? 25.880 36.766 -2.084 1.00 15.57 539 ILE B O 1
ATOM 18411 N N . ARG B 1 540 ? 24.405 38.247 -2.979 1.00 13.97 540 ARG B N 1
ATOM 18412 C CA . ARG B 1 540 ? 25.224 39.436 -2.683 1.00 15.98 540 ARG B CA 1
ATOM 18413 C C . ARG B 1 540 ? 24.531 40.433 -1.774 1.00 19.81 540 ARG B C 1
ATOM 18414 O O . ARG B 1 540 ? 25.189 41.349 -1.267 1.00 16.80 540 ARG B O 1
ATOM 18435 N N . SER B 1 541 ? 23.228 40.280 -1.546 1.00 14.46 541 SER B N 1
ATOM 18436 C CA . SER B 1 541 ? 22.537 41.106 -0.580 1.00 13.76 541 SER B CA 1
ATOM 18437 C C . SER B 1 541 ? 21.274 40.410 -0.067 1.00 14.19 541 SER B C 1
ATOM 18438 O O . SER B 1 541 ? 20.778 39.454 -0.685 1.00 12.56 541 SER B O 1
ATOM 18446 N N . ILE B 1 542 ? 20.771 40.903 1.052 1.00 13.57 542 ILE B N 1
ATOM 18447 C CA . ILE B 1 542 ? 19.551 40.386 1.686 1.00 11.67 542 ILE B CA 1
ATOM 18448 C C . ILE B 1 542 ? 18.792 41.531 2.303 1.00 14.19 542 ILE B C 1
ATOM 18449 O O . ILE B 1 542 ? 19.396 42.412 2.937 1.00 15.16 542 ILE B O 1
ATOM 18465 N N . ARG B 1 543 ? 17.483 41.575 2.110 1.00 12.72 543 ARG B N 1
ATOM 18466 C CA . ARG B 1 543 ? 16.641 42.504 2.829 1.00 11.32 543 ARG B CA 1
ATOM 18467 C C . ARG B 1 543 ? 15.848 41.698 3.853 1.00 12.86 543 ARG B C 1
ATOM 18468 O O . ARG B 1 543 ? 15.139 40.743 3.487 1.00 12.94 543 ARG B O 1
ATOM 18489 N N . VAL B 1 544 ? 15.958 42.056 5.129 1.00 12.67 544 VAL B N 1
ATOM 18490 C CA . VAL B 1 544 ? 15.257 41.398 6.220 1.00 11.76 544 VAL B CA 1
ATOM 18491 C C . VAL B 1 544 ? 14.096 42.290 6.628 1.00 13.53 544 VAL B C 1
ATOM 18492 O O . VAL B 1 544 ? 14.292 43.476 6.916 1.00 15.68 544 VAL B O 1
ATOM 18505 N N . SER B 1 545 ? 12.897 41.734 6.702 1.00 14.35 545 SER B N 1
ATOM 18506 C CA . SER B 1 545 ? 11.727 42.529 7.040 1.00 15.48 545 SER B CA 1
ATOM 18507 C C . SER B 1 545 ? 11.721 42.997 8.489 1.00 16.34 545 SER B C 1
ATOM 18508 O O . SER B 1 545 ? 12.382 42.422 9.353 1.00 16.61 545 SER B O 1
ATOM 18516 N N . ASP B 1 546 ? 10.951 44.043 8.760 1.00 17.91 546 ASP B N 1
ATOM 18517 C CA . ASP B 1 546 ? 10.701 44.428 10.144 1.00 19.22 546 ASP B CA 1
ATOM 18518 C C . ASP B 1 546 ? 10.177 43.226 10.915 1.00 20.17 546 ASP B C 1
ATOM 18519 O O . ASP B 1 546 ? 9.489 42.364 10.351 1.00 18.88 546 ASP B O 1
ATOM 18528 N N . GLY B 1 547 ? 10.495 43.182 12.205 1.00 20.18 547 GLY B N 1
ATOM 18529 C CA . GLY B 1 547 ? 10.012 42.128 13.076 1.00 20.18 547 GLY B CA 1
ATOM 18530 C C . GLY B 1 547 ? 10.611 40.764 12.790 1.00 18.94 547 GLY B C 1
ATOM 18531 O O . GLY B 1 547 ? 10.120 39.755 13.285 1.00 20.77 547 GLY B O 1
ATOM 18535 N N . THR B 1 548 ? 11.681 40.742 12.003 1.00 17.38 548 THR B N 1
ATOM 18536 C CA . THR B 1 548 ? 12.294 39.506 11.544 1.00 15.48 548 THR B CA 1
ATOM 18537 C C . THR B 1 548 ? 13.795 39.632 11.743 1.00 13.87 548 THR B C 1
ATOM 18538 O O . THR B 1 548 ? 14.342 40.751 11.735 1.00 16.10 548 THR B O 1
ATOM 18549 N N . LYS B 1 549 ? 14.465 38.502 11.882 1.00 13.39 549 LYS B N 1
ATOM 18550 C CA . LYS B 1 549 ? 15.916 38.419 11.766 1.00 14.92 549 LYS B CA 1
ATOM 18551 C C . LYS B 1 549 ? 16.303 37.252 10.855 1.00 14.01 549 LYS B C 1
ATOM 18552 O O . LYS B 1 549 ? 15.510 36.325 10.643 1.00 14.48 549 LYS B O 1
ATOM 18571 N N . ALA B 1 550 ? 17.480 37.329 10.248 1.00 14.82 550 ALA B N 1
ATOM 18572 C CA . ALA B 1 550 ? 17.991 36.264 9.383 1.00 16.30 550 ALA B CA 1
ATOM 18573 C C . ALA B 1 550 ? 19.371 35.891 9.863 1.00 17.90 550 ALA B C 1
ATOM 18574 O O . ALA B 1 550 ? 20.211 36.778 10.034 1.00 19.49 550 ALA B O 1
ATOM 18581 N N . THR B 1 551 ? 19.619 34.601 10.018 1.00 13.02 551 THR B N 1
ATOM 18582 C CA . THR B 1 551 ? 20.934 34.087 10.376 1.00 13.48 551 THR B CA 1
ATOM 18583 C C . THR B 1 551 ? 21.542 33.356 9.180 1.00 12.30 551 THR B C 1
ATOM 18584 O O . THR B 1 551 ? 20.969 32.370 8.683 1.00 12.89 551 THR B O 1
ATOM 18595 N N . LEU B 1 552 ? 22.661 33.877 8.647 1.00 12.52 552 LEU B N 1
ATOM 18596 C CA . LEU B 1 552 ? 23.400 33.217 7.581 1.00 13.39 552 LEU B CA 1
ATOM 18597 C C . LEU B 1 552 ? 24.281 32.161 8.177 1.00 13.81 552 LEU B C 1
ATOM 18598 O O . LEU B 1 552 ? 24.843 32.372 9.261 1.00 16.23 552 LEU B O 1
ATOM 18614 N N . PHE B 1 553 ? 24.382 31.011 7.526 1.00 12.48 553 PHE B N 1
ATOM 18615 C CA . PHE B 1 553 ? 25.377 29.997 7.863 1.00 12.34 553 PHE B CA 1
ATOM 18616 C C . PHE B 1 553 ? 26.230 29.719 6.651 1.00 13.78 553 PHE B C 1
ATOM 18617 O O . PHE B 1 553 ? 25.720 29.630 5.547 1.00 14.62 553 PHE B O 1
ATOM 18634 N N . SER B 1 554 ? 27.538 29.562 6.825 1.00 14.56 554 SER B N 1
ATOM 18635 C CA . SER B 1 554 ? 28.403 29.352 5.663 1.00 13.74 554 SER B CA 1
ATOM 18636 C C . SER B 1 554 ? 28.228 27.948 5.065 1.00 13.02 554 SER B C 1
ATOM 18637 O O . SER B 1 554 ? 28.465 27.732 3.860 1.00 15.96 554 SER B O 1
ATOM 18645 N N . GLY B 1 555 ? 27.767 27.007 5.880 1.00 13.69 555 GLY B N 1
ATOM 18646 C CA . GLY B 1 555 ? 27.629 25.639 5.421 1.00 14.37 555 GLY B CA 1
ATOM 18647 C C . GLY B 1 555 ? 26.358 25.380 4.616 1.00 13.57 555 GLY B C 1
ATOM 18648 O O . GLY B 1 555 ? 25.455 26.214 4.547 1.00 14.75 555 GLY B O 1
ATOM 18652 N N . PHE B 1 556 ? 26.323 24.199 4.021 1.00 14.89 556 PHE B N 1
ATOM 18653 C CA . PHE B 1 556 ? 25.261 23.700 3.134 1.00 15.45 556 PHE B CA 1
ATOM 18654 C C . PHE B 1 556 ? 23.934 23.611 3.876 1.00 13.40 556 PHE B C 1
ATOM 18655 O O . PHE B 1 556 ? 22.880 23.920 3.281 1.00 13.55 556 PHE B O 1
ATOM 18672 N N . ARG B 1 557 ? 23.983 23.237 5.158 1.00 12.65 557 ARG B N 1
ATOM 18673 C CA . ARG B 1 557 ? 22.781 22.907 5.896 1.00 12.44 557 ARG B CA 1
ATOM 18674 C C . ARG B 1 557 ? 22.973 23.284 7.380 1.00 13.04 557 ARG B C 1
ATOM 18675 O O . ARG B 1 557 ? 22.988 22.443 8.282 1.00 14.16 557 ARG B O 1
ATOM 18696 N N . PHE B 1 558 ? 23.104 24.589 7.617 1.00 12.68 558 PHE B N 1
ATOM 18697 C CA . PHE B 1 558 ? 23.055 25.175 8.970 1.00 12.79 558 PHE B CA 1
ATOM 18698 C C . PHE B 1 558 ? 24.230 24.792 9.874 1.00 13.32 558 PHE B C 1
ATOM 18699 O O . PHE B 1 558 ? 24.090 24.632 11.085 1.00 17.36 558 PHE B O 1
ATOM 18716 N N . THR B 1 559 ? 25.391 24.654 9.236 1.00 14.85 559 THR B N 1
ATOM 18717 C CA . THR B 1 559 ? 26.666 24.418 9.920 1.00 15.18 559 THR B CA 1
ATOM 18718 C C . THR B 1 559 ? 27.616 25.548 9.500 1.00 15.68 559 THR B C 1
ATOM 18719 O O . THR B 1 559 ? 27.300 26.348 8.629 1.00 15.77 559 THR B O 1
ATOM 18730 N N . GLY B 1 560 ? 28.788 25.596 10.127 1.00 16.25 560 GLY B N 1
ATOM 18731 C CA . GLY B 1 560 ? 29.769 26.606 9.781 1.00 16.70 560 GLY B CA 1
ATOM 18732 C C . GLY B 1 560 ? 29.581 27.900 10.534 1.00 16.69 560 GLY B C 1
ATOM 18733 O O . GLY B 1 560 ? 28.943 27.954 11.593 1.00 21.40 560 GLY B O 1
ATOM 18737 N N . GLU B 1 561 ? 30.171 28.962 10.005 1.00 18.87 561 GLU B N 1
ATOM 18738 C CA . GLU B 1 561 ? 30.143 30.244 10.683 1.00 20.23 561 GLU B CA 1
ATOM 18739 C C . GLU B 1 561 ? 28.812 30.934 10.456 1.00 17.77 561 GLU B C 1
ATOM 18740 O O . GLU B 1 561 ? 28.308 30.954 9.329 1.00 17.02 561 GLU B O 1
ATOM 18752 N N . SER B 1 562 ? 28.273 31.504 11.530 1.00 14.77 562 SER B N 1
ATOM 18753 C CA . SER B 1 562 ? 26.975 32.167 11.487 1.00 17.19 562 SER B CA 1
ATOM 18754 C C . SER B 1 562 ? 27.084 33.676 11.583 1.00 17.79 562 SER B C 1
ATOM 18755 O O . SER B 1 562 ? 28.027 34.212 12.191 1.00 17.87 562 SER B O 1
ATOM 18763 N N . LYS B 1 563 ? 26.110 34.352 10.984 1.00 15.51 563 LYS B N 1
ATOM 18764 C CA . LYS B 1 563 ? 26.020 35.805 11.050 1.00 15.54 563 LYS B CA 1
ATOM 18765 C C . LYS B 1 563 ? 24.569 36.216 11.194 1.00 14.23 563 LYS B C 1
ATOM 18766 O O . LYS B 1 563 ? 23.746 35.913 10.324 1.00 14.66 563 LYS B O 1
ATOM 18785 N N . GLU B 1 564 ? 24.236 36.869 12.302 1.00 15.09 564 GLU B N 1
ATOM 18786 C CA . GLU B 1 564 ? 22.868 37.310 12.565 1.00 15.95 564 GLU B CA 1
ATOM 18787 C C . GLU B 1 564 ? 22.637 38.705 11.999 1.00 16.47 564 GLU B C 1
ATOM 18788 O O . GLU B 1 564 ? 23.416 39.625 12.275 1.00 19.69 564 GLU B O 1
ATOM 18800 N N . LEU B 1 565 ? 21.559 38.873 11.238 1.00 15.21 565 LEU B N 1
ATOM 18801 C CA . LEU B 1 565 ? 21.217 40.133 10.592 1.00 13.62 565 LEU B CA 1
ATOM 18802 C C . LEU B 1 565 ? 19.824 40.602 10.996 1.00 18.76 565 LEU B C 1
ATOM 18803 O O . LEU B 1 565 ? 18.858 39.863 10.907 1.00 17.11 565 LEU B O 1
ATOM 18819 N N A SER B 1 566 ? 19.724 41.836 11.458 0.69 15.94 566 SER B N 1
ATOM 18820 N N B SER B 1 566 ? 19.722 41.841 11.459 0.31 16.01 566 SER B N 1
ATOM 18821 C CA A SER B 1 566 ? 18.451 42.391 11.867 0.69 16.65 566 SER B CA 1
ATOM 18822 C CA B SER B 1 566 ? 18.436 42.391 11.865 0.31 16.75 566 SER B CA 1
ATOM 18823 C C A SER B 1 566 ? 17.753 43.101 10.699 0.69 13.52 566 SER B C 1
ATOM 18824 C C B SER B 1 566 ? 17.744 43.079 10.692 0.31 13.46 566 SER B C 1
ATOM 18825 O O A SER B 1 566 ? 18.293 43.193 9.587 0.69 12.89 566 SER B O 1
ATOM 18826 O O B SER B 1 566 ? 18.284 43.142 9.583 0.31 13.08 566 SER B O 1
ATOM 18841 N N . ALA B 1 567 ? 16.551 43.603 10.946 1.00 15.39 567 ALA B N 1
ATOM 18842 C CA . ALA B 1 567 ? 15.757 44.254 9.909 1.00 15.37 567 ALA B CA 1
ATOM 18843 C C . ALA B 1 567 ? 16.535 45.342 9.183 1.00 17.19 567 ALA B C 1
ATOM 18844 O O . ALA B 1 567 ? 17.215 46.150 9.816 1.00 18.62 567 ALA B O 1
ATOM 18852 N N . GLY B 1 568 ? 16.416 45.346 7.858 1.00 15.67 568 GLY B N 1
ATOM 18853 C CA . GLY B 1 568 ? 17.102 46.282 6.988 1.00 15.51 568 GLY B CA 1
ATOM 18854 C C . GLY B 1 568 ? 17.705 45.584 5.786 1.00 17.86 568 GLY B C 1
ATOM 18855 O O . GLY B 1 568 ? 17.417 44.411 5.517 1.00 17.77 568 GLY B O 1
ATOM 18859 N N . GLU B 1 569 ? 18.563 46.297 5.073 1.00 16.03 569 GLU B N 1
ATOM 18860 C CA . GLU B 1 569 ? 19.204 45.805 3.860 1.00 16.22 569 GLU B CA 1
ATOM 18861 C C . GLU B 1 569 ? 20.693 45.641 4.147 1.00 20.55 569 GLU B C 1
ATOM 18862 O O . GLU B 1 569 ? 21.293 46.522 4.766 1.00 21.41 569 GLU B O 1
ATOM 18874 N N . HIS B 1 570 ? 21.272 44.512 3.744 1.00 14.66 570 HIS B N 1
ATOM 18875 C CA . HIS B 1 570 ? 22.655 44.144 4.051 1.00 14.91 570 HIS B CA 1
ATOM 18876 C C . HIS B 1 570 ? 23.335 43.568 2.821 1.00 18.24 570 HIS B C 1
ATOM 18877 O O . HIS B 1 570 ? 22.757 42.737 2.117 1.00 17.66 570 HIS B O 1
ATOM 18890 N N . GLU B 1 571 ? 24.565 43.997 2.562 1.00 14.93 571 GLU B N 1
ATOM 18891 C CA . GLU B 1 571 ? 25.420 43.295 1.631 1.00 14.55 571 GLU B CA 1
ATOM 18892 C C . GLU B 1 571 ? 25.920 41.980 2.251 1.00 17.73 571 GLU B C 1
ATOM 18893 O O . GLU B 1 571 ? 26.075 41.876 3.462 1.00 23.03 571 GLU B O 1
ATOM 18905 N N . VAL B 1 572 ? 26.109 40.963 1.407 1.00 17.79 572 VAL B N 1
ATOM 18906 C CA . VAL B 1 572 ? 26.500 39.627 1.831 1.00 18.15 572 VAL B CA 1
ATOM 18907 C C . VAL B 1 572 ? 27.869 39.305 1.286 1.00 25.24 572 VAL B C 1
ATOM 18908 O O . VAL B 1 572 ? 28.099 39.398 0.092 1.00 23.38 572 VAL B O 1
ATOM 18921 N N . GLU B 1 573 ? 28.755 38.908 2.190 1.00 21.78 573 GLU B N 1
ATOM 18922 C CA . GLU B 1 573 ? 30.167 38.679 1.887 1.00 26.85 573 GLU B CA 1
ATOM 18923 C C . GLU B 1 573 ? 30.424 37.316 1.248 1.00 43.49 573 GLU B C 1
ATOM 18924 O O . GLU B 1 573 ? 29.734 36.325 1.535 1.00 26.37 573 GLU B O 1
ATOM 18936 N N . ASP B 1 574 ? 31.437 37.271 0.387 1.00 27.03 574 ASP B N 1
ATOM 18937 C CA . ASP B 1 574 ? 31.786 36.058 -0.340 1.00 33.23 574 ASP B CA 1
ATOM 18938 C C . ASP B 1 574 ? 32.091 34.895 0.595 1.00 33.87 574 ASP B C 1
ATOM 18939 O O . ASP B 1 574 ? 32.925 35.016 1.497 1.00 29.52 574 ASP B O 1
ATOM 18948 N N . GLY B 1 575 ? 31.404 33.775 0.367 1.00 25.61 575 GLY B N 1
ATOM 18949 C CA . GLY B 1 575 ? 31.622 32.544 1.102 1.00 30.81 575 GLY B CA 1
ATOM 18950 C C . GLY B 1 575 ? 30.922 32.494 2.444 1.00 30.43 575 GLY B C 1
ATOM 18951 O O . GLY B 1 575 ? 31.062 31.513 3.184 1.00 36.75 575 GLY B O 1
ATOM 18955 N N . SER B 1 576 ? 30.167 33.541 2.772 1.00 23.09 576 SER B N 1
ATOM 18956 C CA . SER B 1 576 ? 29.531 33.599 4.088 1.00 19.66 576 SER B CA 1
ATOM 18957 C C . SER B 1 576 ? 28.189 32.873 4.169 1.00 16.26 576 SER B C 1
ATOM 18958 O O . SER B 1 576 ? 27.640 32.752 5.284 1.00 19.59 576 SER B O 1
ATOM 18966 N N A VAL B 1 577 ? 27.651 32.396 3.048 0.69 18.92 577 VAL B N 1
ATOM 18967 N N B VAL B 1 577 ? 27.678 32.397 3.027 0.31 18.90 577 VAL B N 1
ATOM 18968 C CA A VAL B 1 577 ? 26.305 31.795 3.080 0.69 15.55 577 VAL B CA 1
ATOM 18969 C CA B VAL B 1 577 ? 26.322 31.828 2.936 0.31 16.25 577 VAL B CA 1
ATOM 18970 C C A VAL B 1 577 ? 26.088 30.598 2.155 0.69 16.05 577 VAL B C 1
ATOM 18971 C C B VAL B 1 577 ? 26.240 30.528 2.138 0.31 15.48 577 VAL B C 1
ATOM 18972 O O A VAL B 1 577 ? 26.212 30.680 0.931 0.69 12.87 577 VAL B O 1
ATOM 18973 O O B VAL B 1 577 ? 26.583 30.478 0.959 0.31 16.79 577 VAL B O 1
ATOM 18998 N N . GLY B 1 578 ? 25.761 29.483 2.798 1.00 14.67 578 GLY B N 1
ATOM 18999 C CA . GLY B 1 578 ? 25.273 28.289 2.128 1.00 14.54 578 GLY B CA 1
ATOM 19000 C C . GLY B 1 578 ? 23.830 28.007 2.533 1.00 13.92 578 GLY B C 1
ATOM 19001 O O . GLY B 1 578 ? 23.145 27.230 1.855 1.00 15.34 578 GLY B O 1
ATOM 19006 N N . SER B 1 579 ? 23.368 28.600 3.629 1.00 12.13 579 SER B N 1
ATOM 19007 C CA . SER B 1 579 ? 22.037 28.297 4.152 1.00 11.60 579 SER B CA 1
ATOM 19008 C C . SER B 1 579 ? 21.597 29.443 5.077 1.00 13.02 579 SER B C 1
ATOM 19009 O O . SER B 1 579 ? 22.427 30.229 5.559 1.00 13.09 579 SER B O 1
ATOM 19017 N N . ILE B 1 580 ? 20.291 29.580 5.281 1.00 11.09 580 ILE B N 1
ATOM 19018 C CA . ILE B 1 580 ? 19.715 30.740 5.975 1.00 12.00 580 ILE B CA 1
ATOM 19019 C C . ILE B 1 580 ? 18.567 30.308 6.859 1.00 12.42 580 ILE B C 1
ATOM 19020 O O . ILE B 1 580 ? 17.732 29.507 6.415 1.00 12.18 580 ILE B O 1
ATOM 19036 N N . VAL B 1 581 ? 18.515 30.828 8.082 1.00 11.93 581 VAL B N 1
ATOM 19037 C CA . VAL B 1 581 ? 17.381 30.637 8.981 1.00 10.65 581 VAL B CA 1
ATOM 19038 C C . VAL B 1 581 ? 16.726 31.998 9.200 1.00 12.82 581 VAL B C 1
ATOM 19039 O O . VAL B 1 581 ? 17.394 32.959 9.626 1.00 13.61 581 VAL B O 1
ATOM 19052 N N . VAL B 1 582 ? 15.423 32.095 8.923 1.00 11.42 582 VAL B N 1
ATOM 19053 C CA . VAL B 1 582 ? 14.676 33.344 8.996 1.00 11.33 582 VAL B CA 1
ATOM 19054 C C . VAL B 1 582 ? 13.691 33.186 10.151 1.00 12.83 582 VAL B C 1
ATOM 19055 O O . VAL B 1 582 ? 12.894 32.247 10.158 1.00 13.85 582 VAL B O 1
ATOM 19068 N N A SER B 1 583 ? 13.745 34.126 11.088 0.49 13.37 583 SER B N 1
ATOM 19069 N N B SER B 1 583 ? 13.766 34.093 11.121 0.51 13.44 583 SER B N 1
ATOM 19070 C CA A SER B 1 583 ? 13.060 34.017 12.376 0.49 14.08 583 SER B CA 1
ATOM 19071 C CA B SER B 1 583 ? 13.027 33.959 12.383 0.51 14.08 583 SER B CA 1
ATOM 19072 C C A SER B 1 583 ? 12.291 35.280 12.742 0.49 14.36 583 SER B C 1
ATOM 19073 C C B SER B 1 583 ? 12.395 35.249 12.882 0.51 16.48 583 SER B C 1
ATOM 19074 O O A SER B 1 583 ? 12.643 36.376 12.339 0.49 13.87 583 SER B O 1
ATOM 19075 O O B SER B 1 583 ? 12.952 36.326 12.718 0.51 12.82 583 SER B O 1
ATOM 19090 N N . LYS B 1 584 ? 11.242 35.130 13.539 1.00 17.46 584 LYS B N 1
ATOM 19091 C CA . LYS B 1 584 ? 10.578 36.283 14.151 1.00 19.19 584 LYS B CA 1
ATOM 19092 C C . LYS B 1 584 ? 11.326 36.661 15.425 1.00 21.04 584 LYS B C 1
ATOM 19093 O O . LYS B 1 584 ? 11.787 35.775 16.135 1.00 23.23 584 LYS B O 1
ATOM 19113 N N . ILE B 1 585 ? 11.474 37.962 15.714 1.00 20.37 585 ILE B N 1
ATOM 19114 C CA . ILE B 1 585 ? 12.265 38.390 16.882 1.00 25.31 585 ILE B CA 1
ATOM 19115 C C . ILE B 1 585 ? 11.488 38.413 18.207 1.00 30.77 585 ILE B C 1
ATOM 19116 O O . ILE B 1 585 ? 12.070 38.410 19.326 1.00 27.77 585 ILE B O 1
#

CATH classification: 3.20.20.80 (+2 more: 2.60.40.1180, 2.60.20.10)

Radius of gyration: 31.6 Å; Cα contacts (8 Å, |Δi|>4): 3006; chains: 2; bounding box: 64×79×79 Å

Organism: Gibberella zeae (NCBI:txid5518)

Solvent-accessible surface area: 44187 Å² total; per-residue (Å²): 90,95,31,115,42,40,29,126,21,0,46,172,18,90,18,3,0,96,41,0,39,20,2,1,0,0,0,2,1,6,3,0,2,6,1,18,14,45,63,39,23,14,79,2,0,8,19,0,4,41,41,100,13,86,33,49,116,47,0,36,129,45,21,6,46,1,102,142,18,5,1,37,30,1,1,96,18,23,138,24,119,185,45,84,124,22,35,2,111,3,67,31,130,100,158,76,17,115,1,32,10,83,41,8,0,112,36,0,85,50,0,17,2,88,0,0,0,3,1,0,0,5,3,2,0,2,0,4,0,61,8,186,44,0,48,3,1,0,39,66,56,10,16,130,37,29,1,0,74,53,4,5,68,16,0,88,119,10,122,8,66,0,1,0,0,1,2,4,2,4,3,11,0,2,0,9,39,55,5,56,165,26,146,79,98,35,25,30,40,0,6,15,39,25,56,32,99,85,4,12,68,15,2,13,23,4,0,90,34,0,0,57,58,10,79,0,1,1,0,4,2,11,23,0,1,44,2,87,75,92,5,34,25,45,82,36,67,1,13,1,64,89,113,30,14,15,46,0,0,8,49,0,2,28,71,1,103,120,51,71,49,101,2,0,0,0,8,41,72,90,5,126,0,4,105,76,68,0,1,2,24,0,39,88,31,6,0,1,26,78,20,25,28,44,6,1,1,0,6,0,0,2,3,46,78,4,59,1,31,11,114,62,23,165,51,52,51,13,71,0,0,0,0,0,1,4,0,2,1,0,0,5,0,0,0,0,0,0,0,3,2,45,17,64,1,44,9,14,130,103,0,25,120,9,0,70,27,2,4,98,8,4,85,29,0,9,61,1,0,34,64,3,25,3,14,32,30,39,11,19,34,65,25,61,16,53,22,43,106,53,123,60,12,14,97,9,74,44,66,0,7,3,0,7,45,32,108,143,62,45,11,0,10,0,4,1,1,15,35,3,167,105,53,65,5,48,0,128,22,0,0,49,85,5,92,9,90,16,154,27,15,123,41,3,40,1,7,3,83,146,65,57,55,82,66,151,4,86,113,82,133,61,46,144,92,2,0,34,0,51,10,27,98,82,20,50,157,23,41,0,5,0,0,32,0,23,2,83,89,26,15,23,31,1,11,13,143,86,0,0,0,0,7,22,118,38,96,12,67,39,120,18,1,2,2,42,21,28,87,16,22,30,48,21,0,58,44,14,46,2,104,6,96,60,1,66,2,0,37,4,10,105,21,1,63,0,24,14,36,57,16,103,116,63,88,59,151,69,122,110,12,75,44,30,107,47,121,7,131,94,52,45,7,6,0,0,34,3,32,75,94,50,134,44,87,24,119,38,58,20,112,26,0,42,160,18,93,18,4,0,97,41,0,40,22,2,1,0,0,0,2,1,6,4,0,1,5,1,20,14,45,66,41,23,14,81,2,0,12,18,0,3,43,43,103,14,86,34,48,111,46,0,49,141,43,20,8,48,1,103,139,18,5,1,26,25,1,1,104,19,24,139,23,132,187,43,82,113,20,33,4,105,5,62,32,115,104,159,76,18,110,1,39,10,86,39,5,0,112,35,0,81,51,0,16,2,88,0,0,0,3,1,0,0,5,3,2,0,3,0,5,0,74,7,195,35,0,50,7,1,0,45,74,57,8,15,139,41,22,3,0,94,47,4,0,36,12,0,112,125,16,120,12,60,2,1,0,0,1,4,4,3,4,3,8,1,3,0,9,37,53,4,56,162,25,149,80,106,35,26,37,40,0,6,15,40,30,55,31,103,91,3,17,69,15,3,26,29,4,0,63,21,0,0,56,70,1,90,0,18,0,0,4,2,12,23,0,2,42,3,87,77,95,5,36,27,58,86,37,71,2,14,2,64,86,102,30,14,14,49,1,0,8,30,0,3,6,53,1,102,113,45,67,105,99,3,0,0,0,9,42,72,88,4,128,0,4,110,74,66,1,2,2,24,1,39,84,33,8,0,0,27,75,16,28,27,44,7,2,1,0,8,1,0,2,4,57,80,4,61,1,30,12,114,60,24,168,56,49,49,14,84,0,1,0,0,0,1,4,0,2,0,0,0,3,0,0,1,0,0,1,0,3,0,47,19,56,1,41,10,15,113,100,1,33,112,10,0,68,32,2,6,98,6,4,86,32,0,7,61,1,0,38,66,4,26,3,12,31,30,39,11,22,35,68,21,61,17,53,20,42,113,57,125,57,11,13,92,7,72,44,67,0,7,3,0,6,43,24,97,133,60,44,13,0,11,0,3,1,3,15,26,3,151,108,58,66,6,46,0,141,22,0,0,47,98,6,101,9,102,14,162,36,14,145,37,3,40,3,8,7,79,140,71,57,41,84,69,152,5,83,115,86,123,65,44,150,103,3,0,28,0,65,11,30,101,78,21,51,144,24,48,0,4,0,0,33,0,28,3,96,49,48,14,25,36,1,12,13,148,109,0,0,0,0,11,27,118,48,91,9,66,41,132,19,1,2,2,41,19,26,87,16,23,24,47,21,0,61,42,14,43,1,86,3,101,67,2,85,0,0,58,3,8,110,21,1,64,0,22,3,39,43,16,108,122,62,88,59,141,63,106,115,10,76,45,32,93,47,129,10,129,112,58,24,11,7,0,0,37,4,33,68,90

Foldseek 3Di:
DQADLDQVRLLPAAAQDLQNLQQFEAAEADFDLCQQQLDQASLLLQCCLPPPDPSVVVCCVWARRCLVVPSCCQWAWDATPVGDIHHLAADDVVRVGAADLLVVLVLRVLLSGQEYAYAQEALQLAGAAPDPLACRYCCNTHHVDSVRLVGLVSCVVSNHAYEYEYEHQLQQVASNVRHDDDPPVNVCSRRNNDPLVVSLVSSLSSLLVVCVSRVHQEYEYEFLCQQAPPNPPGPDRSHHDLSSLSVNSRSSSVVCVVVVHRHHYEYDQNHPNHDVSHHAHEYEPLDDQAQDDDEHEYEEEQWPGYLERHVPIDGDALLLVLVSSLQQQQSRYHYYYYAYARSNNHGDPVVSVSSNQSSLCCQQPVVQGRQWHHALGFWDFDFTGDGDDDDDGTHDEQRIWGWIGHPVQFKIKTKGQYCDPVQKDWAQQCAVLQVHDCPFWDFKWKRADGPPDTHGFDDWDHHNRGTITGHDPDHDDGRMIIMMIGGDPHGTETEDQAFKKWALDQPPDHDMHTGHAFKAFQRRCVSNPDRFLRTFKMAGHAQKKKKFALDRGPDHDIDIGHHGMGTDDRSRGGIMGMGGD/DDDQADLDQVRLLPAAAADLQNLQQFEAAEADADLCQQQLDQASLLLQCCLPPPDPSVVVCCVWARRCLVVPSCCQWAWDAGPVGDIHHLAADDVVRVADADLLVVLVLRLLLSGQEYAYAQEALQLAGAAPDPLACRYCCNTHHVDNVRLVRLVSCVVSNHAYEYEYEHQLQQVASNVSHDDDPPPNVCSRRNNDPLVSSLVSSLVSLLVVCVSRVHQEYEYEFLCQQAPPNPPGPDRSHRPLSSLSVNSRSSSRVCVVVVHRHHYEYDQNHPNHDVSHHAHEYEPLDDQAQDDDEHEYEEEQWPGYLERHVPIDGDALLLVLVSSLQQQQSRYHYYYYAYARSNNHGDPRVSVSSNQSSLCCQAPVVQGRQWHHALGFWDFDWTGPGDDDDGGTHFEQRIWGWIAHPVQFKIKTKGQYQDPVQKDWAQQQAVLQVHDCPFFPFKWKRADGPPDTDGQDDWDHHNRGTIGGHDDDHDDGRMIMMMTGGPDHDDETADQAFKKWAQDQPPDHDMHTGHAFKAFQRRCVSNPARFQRTFKMAGHAQKKKKFALDRGPDHDIDIGHHGMGTDDGSRHGMMGMGGD

Sequence (1164 aa):
GPYEATWESTDKHNAAPEWYRDAKFGVYWHWGAFTTAQYASEWYPRNMYEPDSDQRKHHTETYGPPEEWGYENFIKGAKDKKGNFVQFKPVLKSKGGEFDPEAIIKKIVKKGSGARRFAGPVAEHHDGFSMWDSKVNEWNPVNYGPKLDLVKKLWADLVRRRENDDMKLVIAMHQAYNYNGFFQWAPKTNDDTSLQKLLGQLPRRDDEEDQLWFDKHRREMLDHVQPDIIWNDFSLDSPGECGSFEGPCAVDEQQKRLEFLAYYFNRGEEWGKEVVTTYKHHHDHGFRRNTSAVDDWERGGPSSNLVRPYWQTDDAISSAASSSWSYTVGIKYYSSSKAMVHSLLDRRVSKNGNMLLNISPMANGVLPEEQIKVLNDIGDDFLSSSRYGEAVYDTRAWDIYGEGPNQQVVEGGSFTAPLQGNSSDIIRFTRNKEDDVLYVTVVLGWPEDNLVSVKNLGSSNALVDLESLKSVELLGDKAGDYVKVSEWWEQSKDDALDITLPSQPAESLAYVLKLTFDDGGIPVPQPERGAAVFSKADATGKGVALALGTFDTVFLTEAGLKPEEIRSIRVSDGTKATLFSGFRFTGESKELSAGEHEVEDGSVGSIVVSSKIADGPYEEATWEESTDKKHNAAPEWYRDAKFGVYWHWGAFTTAQYASEWYPRNMYEPDSDQRKKHHTETYGPPPEEWGYENFIKGAKDKKGNFVQFKPVLKSKGGEFDPEAIIKIVKKGSGARRFAGPVAEHHDGFSMWDSKVNEWNPVNYGPKLDLVKKLWADLVRREENDDMKLVIAMHQAYNYNGFFQWAPKTNNDDTSLQKLLGQLPRRDDEEEDQLWFDKHRREMLDHVQPDIIWNDFSLDSPGECGSFEGPCAVDEEQKRLEFLAYYFNRGEEWGKEVVTTYKHHHDHGFRRNTSAVDDWERGGPSSNLVRPYWQTDDAISSAASSSWSYTVGIKYYSSSKAMVHSLLDRRVSKNGNMLLNISPMANGVLPEEQIKVLNDIGDFLSSSRYGEAVYDTRAWDIYGEGPNQQVVEGGSFTAPLQGNSSDIRFTRNKEDDVLYVTVVLGWPEDNNLVSVKNLGSNALVDLESLKSVELLGDKAGDYVKVSEWEQSKDALDITLPSQPAESSLAYVLKLTFDGGIPVPQPERGAAVFSKADATGKGVALALGTFDTVFLTEAGLKPEEIRSIRVSDGTKATLFSGFRFTGESKELSSAGEHEVEDGSVVGSIVVSSKI

Secondary structure (DSSP, 8-state):
----SSHHHHTTS-SS-HHHHHH-EEEEE--SGGGTT-SS-TTHHHHTTSTT-HHHHHHHHHT--TTTS-THHHHH-EE-TTS-EE-----BGGGTSSB-HHHHHHHHHHTT-SEEEEEEE-SSS---S--SS-S-STTTSTT---HHHHHHHHHHHTT-EEEEEE--SGGGTTTTTTSPP---HHHHHHHT-S-HHHHHHHHHHHHHHHHHHH--SEEEE-S-SB-TT-STT--S-SB--HHHHHHHHHHHHHHHHHHT---EEEEETT--SS-TTTSEEEEPTT--SS--SS-EEEEEES-SS-SS--TT-----HHHHHHHHHHHHHTTEEEEEEE---TTS---HHHHHHHHHHHHHHHHHGGGTTT-B--SS-EESS-----SS--S-----TT-EEEEE-TTS-EEEEEESS--TTSEEEEGGGSTTTT---TTEEEEEEE-SSTT-EEE---EEE-SS-EEEE--S--S--SSEEEEEEESSS------SSSEEEESSTTS-SSEEEE-SEEE-HHHHHHHT--GGG--EEEEPTTEEEEEESSTTS-S-EEEE-SEEEE--TT--SEEEEEE-/--SS--SSHHHHTTS-SS-HHHHHH-EEEEE--SGGGTT--S-TTHHHHTTSTT-HHHHHHHHHT--TTTS-THHHHH-EE-TTS-EE-----BGGGTSSB-HHHHHHHHHHTT-SEEEEEEE-SSS---S--SS-S-STTTSTT-S-HHHHHHHHHHHTT-EEEEEE-TTGGGTTTTTTSPP---HHHHHHTT-S-HHHHHHHHHHHHHHHHHHH--SEEEE-S-SB-TT-STT--S-SB--HHHHHHHHHHHHHHHHHHT---EEEEETT--SS-TTTSEEEEPTT--SS--SS-EEEEEES-SS-SS--TT-----HHHHHHHHHHHHHTTEEEEEEE---TTSPPPHHHHHHHHHHHHHHHHHGGGTTT-B--SS-EESS-----SS-SS-----TT-EEEEE-TTS-EEEEEESS--TTSEEEEGGGSGGGT---TTEEEEEEE-SSTT-EEE---EEE-SS-EEEE--S--S--SSEEEEEEESSSPPPP--SSSEEEESSTTS-SSEEEE-SEEE-HHHHHHTT--GGG--EEEEPTTEEEEEESSTTS-S-EEEE-SEEEE--TT--SEEEEEE-

InterPro domains:
  IPR000933 Glycoside hydrolase, family 29 [PTHR10030] (17-459)
  IPR000933 Glycoside hydrolase, family 29 [SM00812] (30-458)
  IPR011024 Gamma-crystallin-like [SSF49695] (530-595)
  IPR013780 Glycosyl hydrolase, all-beta [G3DSA:2.60.40.1180] (399-520)
  IPR016286 Alpha-L-fucosidase, metazoa-type [PR00741] (143-159)
  IPR016286 Alpha-L-fucosidase, metazoa-type [PR00741] (237-253)
  IPR016286 Alpha-L-fucosidase, metazoa-type [PR00741] (348-369)
  IPR016286 Alpha-L-fucosidase, metazoa-type [PR00741] (381-403)
  IPR017853 Glycoside hydrolase superfamily [SSF51445] (30-398)
  IPR031919 Alpha-L-fucosidase, C-terminal [PF16757] (426-514)
  IPR057739 Glycoside hydrolase family 29, N-terminal [PF01120] (22-395)